Protein AF-A0A2A4YSQ8-F1 (afdb_monomer)

Radius of gyration: 40.88 Å; Cα contacts (8 Å, |Δi|>4): 1588; chains: 1; bounding box: 95×103×122 Å

Secondary structure (DSSP, 8-state):
-----PPPPHHHHHHHHHHHHHHHHHHGGG-----SSPPTTSHHHHHHHHHHHIIIIIIITTT-HHHHHHHEEEEEEEEETTTEEE-SHHHHHHHIIIIITTTSS-SS-EEEPTT--EEEEEEETTEEEEEEEEEEEEETTEEEEEEEEEEEETTEEEEEEEEEEEEEE-------TTHHHHHHHHHHTTTT-PPPHHHHGGG-EE-SS-EEEEETTEEEEEETTEEEEEEEEETTEEEETT-TT-EEEEEE-GGG-EEEEEEE-TTSGGGTTS--S----------------PPPPGGG-PPP---SS-EEEEEEE-SSS-EEEEEE-TTS-EEEEEEE-TT-EEEEEE-TT-EEEEESSTTTPPEEEEEE--SS-EEEEE-SS--PPPTTS-PPPHHHHHHHHHHHHHHHHHH-S-HHHHHHHHHHHHHHHHTTGGGG--SHHHHHHHHHHHHHHHH--SS-EEEPPPTT-S---S---TTTT-GGGSPPSEEEEEE-GGGEEEEEE--B--SHHHHHHHHHHHHHTTT-SEEEEE-TT---B-HHHHHHHHTTTS-TT-EEEEEEEGGGTEEEEEEPPPPSS---SSS-EEEEE-TT--THHHHHHHHHHHTTS-SEEEES------S-EEEEE-GGG-EEEEE-EEEE-TTTSS--TTT-PPPSEE--TTTHHHHHHHHHHHHHHHHHHHHHHHHHHHHHHHHHSPPPHHHHHHHHHHHHHHHHTTSS-HHHHHHHHHHHHHTT-HHHHHHHHHHHHHHSTT-HHHHHHHHHHHHHTT-HHHHHHHHHHHHHH-TT-HHHHHHHHHHHHTTS-PPPHHHHHHH-EEEEESS-SS-TT-EEEEEEETTEEEEEETTEEEEEEE-STTEEE-TTT--EEEE-TT-TTEEEEESSSEEEEEE--

Mean predicted aligned error: 22.06 Å

Structure (mmCIF, N/CA/C/O backbone):
data_AF-A0A2A4YSQ8-F1
#
_entry.id   AF-A0A2A4YSQ8-F1
#
loop_
_atom_site.group_PDB
_atom_site.id
_atom_site.type_symbol
_atom_site.label_atom_id
_atom_site.label_alt_id
_atom_site.label_comp_id
_atom_site.label_asym_id
_atom_site.label_entity_id
_atom_site.label_seq_id
_atom_site.pdbx_PDB_ins_code
_atom_site.Cartn_x
_atom_site.Cartn_y
_atom_site.Cartn_z
_atom_site.occupancy
_atom_site.B_iso_or_equiv
_atom_site.auth_seq_id
_atom_site.auth_comp_id
_atom_site.auth_asym_id
_atom_site.auth_atom_id
_atom_site.pdbx_PDB_model_num
ATOM 1 N N . MET A 1 1 ? 41.879 48.947 -7.214 1.00 33.28 1 MET A N 1
ATOM 2 C CA . MET A 1 1 ? 41.482 50.247 -6.621 1.00 33.28 1 MET A CA 1
ATOM 3 C C . MET A 1 1 ? 40.035 50.161 -6.144 1.00 33.28 1 MET A C 1
ATOM 5 O O . MET A 1 1 ? 39.250 49.527 -6.824 1.00 33.28 1 MET A O 1
ATOM 9 N N . ASN A 1 2 ? 39.717 50.834 -5.033 1.00 31.27 2 ASN A N 1
ATOM 10 C CA . ASN A 1 2 ? 38.400 51.354 -4.618 1.00 31.27 2 ASN A CA 1
ATOM 11 C C . ASN A 1 2 ? 37.129 50.464 -4.524 1.00 31.27 2 ASN A C 1
ATOM 13 O O . ASN A 1 2 ? 36.414 50.276 -5.499 1.00 31.27 2 ASN A O 1
ATOM 17 N N . LYS A 1 3 ? 36.724 50.294 -3.250 1.00 32.22 3 LYS A N 1
ATOM 18 C CA . LYS A 1 3 ? 35.410 50.653 -2.652 1.00 32.22 3 LYS A CA 1
ATOM 19 C C . LYS A 1 3 ? 34.278 49.596 -2.543 1.00 32.22 3 LYS A C 1
ATOM 21 O O . LYS A 1 3 ? 34.316 48.586 -3.233 1.00 32.22 3 LYS A O 1
ATOM 26 N N . PRO A 1 4 ? 33.352 49.775 -1.561 1.00 54.16 4 PRO A N 1
ATOM 27 C CA . PRO A 1 4 ? 32.706 48.663 -0.852 1.00 54.16 4 PRO A CA 1
ATOM 28 C C . PRO A 1 4 ? 31.188 48.552 -1.093 1.00 54.16 4 PRO A C 1
ATOM 30 O O . PRO A 1 4 ? 30.571 49.452 -1.659 1.00 54.16 4 PRO A O 1
ATOM 33 N N . ILE A 1 5 ? 30.574 47.491 -0.558 1.00 37.41 5 ILE A N 1
ATOM 34 C CA . ILE A 1 5 ? 29.113 47.310 -0.499 1.00 37.41 5 ILE A CA 1
ATOM 35 C C . ILE A 1 5 ? 28.632 47.406 0.959 1.00 37.41 5 ILE A C 1
ATOM 37 O O . ILE A 1 5 ? 29.321 46.979 1.884 1.00 37.41 5 ILE A O 1
ATOM 41 N N . LEU A 1 6 ? 27.477 48.049 1.155 1.00 40.41 6 LEU A N 1
ATOM 42 C CA . LEU A 1 6 ? 26.953 48.477 2.454 1.00 40.41 6 LEU A CA 1
ATOM 43 C C . LEU A 1 6 ? 26.347 47.334 3.284 1.00 40.41 6 LEU A C 1
ATOM 45 O O . LEU A 1 6 ? 25.623 46.491 2.760 1.00 40.41 6 LEU A O 1
ATOM 49 N N . ASN A 1 7 ? 26.493 47.434 4.610 1.00 44.62 7 ASN A N 1
ATOM 50 C CA . ASN A 1 7 ? 25.557 46.819 5.554 1.00 44.62 7 ASN A CA 1
ATOM 51 C C . ASN A 1 7 ? 24.165 47.454 5.395 1.00 44.62 7 ASN A C 1
ATOM 53 O O . ASN A 1 7 ? 24.024 48.673 5.513 1.00 44.62 7 ASN A O 1
ATOM 57 N N . MET A 1 8 ? 23.133 46.633 5.184 1.00 40.72 8 MET A N 1
ATOM 58 C CA . MET A 1 8 ? 21.732 47.059 5.255 1.00 40.72 8 MET A CA 1
ATOM 59 C C . MET A 1 8 ? 21.123 46.756 6.630 1.00 40.72 8 MET A C 1
ATOM 61 O O . MET A 1 8 ? 21.404 45.736 7.250 1.00 40.72 8 MET A O 1
ATOM 65 N N . ASP A 1 9 ? 20.291 47.683 7.100 1.00 55.88 9 ASP A N 1
ATOM 66 C CA . ASP A 1 9 ? 19.796 47.759 8.477 1.00 55.88 9 ASP A CA 1
ATOM 67 C C . ASP A 1 9 ? 18.740 46.683 8.812 1.00 55.88 9 ASP A C 1
ATOM 69 O O . ASP A 1 9 ? 17.641 46.651 8.243 1.00 55.88 9 ASP A O 1
ATOM 73 N N . VAL A 1 10 ? 19.069 45.845 9.803 1.00 55.12 10 VAL A N 1
ATOM 74 C CA . VAL A 1 10 ? 18.266 44.724 10.329 1.00 55.12 10 VAL A CA 1
ATOM 75 C C . VAL A 1 10 ? 16.846 45.152 10.731 1.00 55.12 10 VAL A C 1
ATOM 77 O O . VAL A 1 10 ? 15.900 44.373 10.588 1.00 55.12 10 VAL A O 1
ATOM 80 N N . LYS A 1 11 ? 16.634 46.409 11.156 1.00 47.69 11 LYS A N 1
ATOM 81 C CA . LYS A 1 11 ? 15.292 46.899 11.525 1.00 47.69 11 LYS A CA 1
ATOM 82 C C . LYS A 1 11 ? 14.285 46.881 10.370 1.00 47.69 11 LYS A C 1
ATOM 84 O O . LYS A 1 11 ? 13.090 46.732 10.627 1.00 47.69 11 LYS A O 1
ATOM 89 N N . LYS A 1 12 ? 14.722 46.999 9.109 1.00 49.53 12 LYS A N 1
ATOM 90 C CA . LYS A 1 12 ? 13.799 46.980 7.956 1.00 49.53 12 LYS A CA 1
ATOM 91 C C . LYS A 1 12 ? 13.304 45.576 7.599 1.00 49.53 12 LYS A C 1
ATOM 93 O O . LYS A 1 12 ? 12.166 45.453 7.150 1.00 49.53 12 LYS A O 1
ATOM 98 N N . GLN A 1 13 ? 14.097 44.529 7.840 1.00 54.31 13 GLN A N 1
ATOM 99 C CA . GLN A 1 13 ? 13.679 43.147 7.569 1.00 54.31 13 GLN A CA 1
ATOM 100 C C . GLN A 1 13 ? 12.544 42.703 8.504 1.00 54.31 13 GLN A C 1
ATOM 102 O O . GLN A 1 13 ? 11.539 42.176 8.031 1.00 54.31 13 GLN A O 1
ATOM 107 N N . ASN A 1 14 ? 12.631 43.016 9.801 1.00 54.16 14 ASN A N 1
ATOM 108 C CA . ASN A 1 14 ? 11.612 42.613 10.779 1.00 54.16 14 ASN A CA 1
ATOM 109 C C . ASN A 1 14 ? 10.232 43.248 10.519 1.00 54.16 14 ASN A C 1
ATOM 111 O O . ASN A 1 14 ? 9.209 42.585 10.681 1.00 54.16 14 ASN A O 1
ATOM 115 N N . ILE A 1 15 ? 10.185 44.504 10.057 1.00 62.06 15 ILE A N 1
ATOM 116 C CA . ILE A 1 15 ? 8.924 45.192 9.718 1.00 62.06 15 ILE A CA 1
ATOM 117 C C . ILE A 1 15 ? 8.295 44.608 8.441 1.00 62.06 15 ILE A C 1
ATOM 119 O O . ILE A 1 15 ? 7.071 44.491 8.353 1.00 62.06 15 ILE A O 1
ATOM 123 N N . LEU A 1 16 ? 9.114 44.211 7.461 1.00 54.31 16 LEU A N 1
ATOM 124 C CA . LEU A 1 16 ? 8.632 43.567 6.237 1.00 54.31 16 LEU A CA 1
ATOM 125 C C . LEU A 1 16 ? 8.111 42.147 6.521 1.00 54.31 16 LEU A C 1
ATOM 127 O O . LEU A 1 16 ? 7.054 41.770 6.019 1.00 54.31 16 LEU A O 1
ATOM 131 N N . MET A 1 17 ? 8.801 41.401 7.389 1.00 58.94 17 MET A N 1
ATOM 132 C CA . MET A 1 17 ? 8.419 40.047 7.799 1.00 58.94 17 MET A CA 1
ATOM 133 C C . MET A 1 17 ? 7.092 40.029 8.574 1.00 58.94 17 MET A C 1
ATOM 135 O O . MET A 1 17 ? 6.208 39.242 8.243 1.00 58.94 17 MET A O 1
ATOM 139 N N . PHE A 1 18 ? 6.884 40.956 9.519 1.00 61.16 18 PHE A N 1
ATOM 140 C CA . PHE A 1 18 ? 5.598 41.091 10.222 1.00 61.16 18 PHE A CA 1
ATOM 141 C C . PHE A 1 18 ? 4.428 41.429 9.282 1.00 61.16 18 PHE A C 1
ATOM 143 O O . PHE A 1 18 ? 3.322 40.922 9.468 1.00 61.16 18 PHE A O 1
ATOM 150 N N . ARG A 1 19 ? 4.659 42.248 8.245 1.00 59.38 19 ARG A N 1
ATOM 151 C CA . ARG A 1 19 ? 3.627 42.570 7.243 1.00 59.38 19 ARG A CA 1
ATOM 152 C C . ARG A 1 19 ? 3.310 41.392 6.317 1.00 59.38 19 ARG A C 1
ATOM 154 O O . ARG A 1 19 ? 2.140 41.205 5.995 1.00 59.38 19 ARG A O 1
ATOM 161 N N . LEU A 1 20 ? 4.300 40.576 5.939 1.00 52.12 20 LEU A N 1
ATOM 162 C CA . LEU A 1 20 ? 4.050 39.337 5.188 1.00 52.12 20 LEU A CA 1
ATOM 163 C C . LEU A 1 20 ? 3.249 38.319 6.009 1.00 52.12 20 LEU A C 1
ATOM 165 O O . LEU A 1 20 ? 2.306 37.732 5.487 1.00 52.12 20 LEU A O 1
ATOM 169 N N . ILE A 1 21 ? 3.587 38.137 7.290 1.00 64.56 21 ILE A N 1
ATOM 170 C CA . ILE A 1 21 ? 2.877 37.207 8.181 1.00 64.56 21 ILE A CA 1
ATOM 171 C C . ILE A 1 21 ? 1.418 37.650 8.366 1.00 64.56 21 ILE A C 1
ATOM 173 O O . ILE A 1 21 ? 0.514 36.826 8.249 1.00 64.56 21 ILE A O 1
ATOM 177 N N . ALA A 1 22 ? 1.161 38.949 8.553 1.00 58.97 22 ALA A N 1
ATOM 178 C CA . ALA A 1 22 ? -0.204 39.472 8.638 1.00 58.97 22 ALA A CA 1
ATOM 179 C C . ALA A 1 22 ? -1.020 39.257 7.342 1.00 58.97 22 ALA A C 1
ATOM 181 O O . ALA A 1 22 ? -2.203 38.915 7.419 1.00 58.97 22 ALA A O 1
ATOM 182 N N . LEU A 1 23 ? -0.407 39.400 6.155 1.00 49.34 23 LEU A N 1
ATOM 183 C CA . LEU A 1 23 ? -1.066 39.089 4.875 1.00 49.34 23 LEU A CA 1
ATOM 184 C C . LEU A 1 23 ? -1.318 37.583 4.674 1.00 49.34 23 LEU A C 1
ATOM 186 O O . LEU A 1 23 ? -2.357 37.199 4.145 1.00 49.34 23 LEU A O 1
ATOM 190 N N . LEU A 1 24 ? -0.398 36.718 5.106 1.00 52.53 24 LEU A N 1
ATOM 191 C CA . LEU A 1 24 ? -0.566 35.264 5.015 1.00 52.53 24 LEU A CA 1
ATOM 192 C C . LEU A 1 24 ? -1.679 34.751 5.941 1.00 52.53 24 LEU A C 1
ATOM 194 O O . LEU A 1 24 ? -2.505 33.951 5.507 1.00 52.53 24 LEU A O 1
ATOM 198 N N . VAL A 1 25 ? -1.757 35.259 7.176 1.00 52.84 25 VAL A N 1
ATOM 199 C CA . VAL A 1 25 ? -2.816 34.900 8.139 1.00 52.84 25 VAL A CA 1
ATOM 200 C C . VAL A 1 25 ? -4.197 35.370 7.665 1.00 52.84 25 VAL A C 1
ATOM 202 O O . VAL A 1 25 ? -5.182 34.663 7.855 1.00 52.84 25 VAL A O 1
ATOM 205 N N . THR A 1 26 ? -4.284 36.524 6.996 1.00 48.56 26 THR A N 1
ATOM 206 C CA . THR A 1 26 ? -5.555 37.018 6.429 1.00 48.56 26 THR A CA 1
ATOM 207 C C . THR A 1 26 ? -5.965 36.305 5.138 1.00 48.56 26 THR A C 1
ATOM 209 O O . THR A 1 26 ? -7.158 36.127 4.908 1.00 48.56 26 THR A O 1
ATOM 212 N N . SER A 1 27 ? -5.010 35.822 4.338 1.00 44.59 27 SER A N 1
ATOM 213 C CA . SER A 1 27 ? -5.285 35.011 3.140 1.00 44.59 27 SER A CA 1
ATOM 214 C C . SER A 1 27 ? -5.756 33.581 3.469 1.00 44.59 27 SER A C 1
ATOM 216 O O . SER A 1 27 ? -6.581 33.019 2.752 1.00 44.59 27 SER A O 1
ATOM 218 N N . PHE A 1 28 ? -5.301 32.997 4.585 1.00 44.38 28 PHE A N 1
ATOM 219 C CA . PHE A 1 28 ? -5.704 31.643 5.004 1.00 44.38 28 PHE A CA 1
ATOM 220 C C . PHE A 1 28 ? -7.124 31.547 5.594 1.00 44.38 28 PHE A C 1
ATOM 222 O O . PHE A 1 28 ? -7.646 30.448 5.761 1.00 44.38 28 PHE A O 1
ATOM 229 N N . LEU A 1 29 ? -7.773 32.678 5.892 1.00 41.84 29 LEU A N 1
ATOM 230 C CA . LEU A 1 29 ? -9.097 32.725 6.531 1.00 41.84 29 LEU A CA 1
ATOM 231 C C . LEU A 1 29 ? -10.288 32.598 5.559 1.00 41.84 29 LEU A C 1
ATOM 233 O O . LEU A 1 29 ? -11.431 32.621 6.011 1.00 41.84 29 LEU A O 1
ATOM 237 N N . PHE A 1 30 ? -10.051 32.449 4.248 1.00 43.25 30 PHE A N 1
ATOM 238 C CA . PHE A 1 30 ? -11.112 32.455 3.224 1.00 43.25 30 PHE A CA 1
ATOM 239 C C . PHE A 1 30 ? -11.124 31.266 2.244 1.00 43.25 30 PHE A C 1
ATOM 241 O O . PHE A 1 30 ? -11.814 31.320 1.229 1.00 43.25 30 PHE A O 1
ATOM 248 N N . THR A 1 31 ? -10.464 30.144 2.553 1.00 40.66 31 THR A N 1
ATOM 249 C CA . THR A 1 31 ? -10.765 28.861 1.879 1.00 40.66 31 THR A CA 1
ATOM 250 C C . THR A 1 31 ? -11.780 28.058 2.684 1.00 40.66 31 THR A C 1
ATOM 252 O O . THR A 1 31 ? -11.451 27.062 3.330 1.00 40.66 31 THR A O 1
ATOM 255 N N . SER A 1 32 ? -13.036 28.498 2.642 1.00 37.84 32 SER A N 1
ATOM 256 C CA . SER A 1 32 ? -14.177 27.714 3.108 1.00 37.84 32 SER A CA 1
ATOM 257 C C . SER A 1 32 ? -14.382 26.498 2.201 1.00 37.84 32 SER A C 1
ATOM 259 O O . SER A 1 32 ? -15.075 26.554 1.183 1.00 37.84 32 SER A O 1
ATOM 261 N N . ILE A 1 33 ? -13.781 25.372 2.596 1.00 42.16 33 ILE A N 1
ATOM 262 C CA . ILE A 1 33 ? -14.114 24.050 2.061 1.00 42.16 33 ILE A CA 1
ATOM 263 C C . ILE A 1 33 ? -15.620 23.865 2.252 1.00 42.16 33 ILE A C 1
ATOM 265 O O . ILE A 1 33 ? -16.108 23.747 3.376 1.00 42.16 33 ILE A O 1
ATOM 269 N N . SER A 1 34 ? -16.364 23.877 1.147 1.00 39.22 34 SER A N 1
ATOM 270 C CA . SER A 1 34 ? -17.803 23.632 1.166 1.00 39.22 34 SER A CA 1
ATOM 271 C C . SER A 1 34 ? -18.035 22.138 1.353 1.00 39.22 34 SER A C 1
ATOM 273 O O . SER A 1 34 ? -18.163 21.391 0.386 1.00 39.22 34 SER A O 1
ATOM 275 N N . ILE A 1 35 ? -18.050 21.698 2.612 1.00 48.53 35 ILE A N 1
ATOM 276 C CA . ILE A 1 35 ? -18.504 20.356 2.970 1.00 48.53 35 ILE A CA 1
ATOM 277 C C . ILE A 1 35 ? -19.996 20.300 2.621 1.00 48.53 35 ILE A C 1
ATOM 279 O O . ILE A 1 35 ? -20.816 20.954 3.262 1.00 48.53 35 ILE A O 1
ATOM 283 N N . ALA A 1 36 ? -20.341 19.571 1.558 1.00 62.28 36 ALA A N 1
ATOM 284 C CA . ALA A 1 36 ? -21.724 19.464 1.087 1.00 62.28 36 ALA A CA 1
ATOM 285 C C . ALA A 1 36 ? -22.624 18.716 2.089 1.00 62.28 36 ALA A C 1
ATOM 287 O O . ALA A 1 36 ? -23.829 18.945 2.134 1.00 62.28 36 ALA A O 1
ATOM 288 N N . GLN A 1 37 ? -22.032 17.837 2.898 1.00 82.62 37 GLN A N 1
ATOM 289 C CA . GLN A 1 37 ? -22.672 17.189 4.037 1.00 82.62 37 GLN A CA 1
ATOM 290 C C . GLN A 1 37 ? -22.704 18.153 5.227 1.00 82.62 37 GLN A C 1
ATOM 292 O O . GLN A 1 37 ? -21.670 18.694 5.623 1.00 82.62 37 GLN A O 1
ATOM 297 N N . VAL A 1 38 ? -23.868 18.347 5.848 1.00 85.69 38 VAL A N 1
ATOM 298 C CA . VAL A 1 38 ? -23.922 19.092 7.115 1.00 85.69 38 VAL A CA 1
ATOM 299 C C . VAL A 1 38 ? -23.368 18.247 8.264 1.00 85.69 38 VAL A C 1
ATOM 301 O O . VAL A 1 38 ? -23.573 17.035 8.313 1.00 85.69 38 VAL A O 1
ATOM 304 N N . ALA A 1 39 ? -22.698 18.890 9.224 1.00 79.75 39 ALA A N 1
ATOM 305 C CA . ALA A 1 39 ? -22.186 18.215 10.417 1.00 79.75 39 ALA A CA 1
ATOM 306 C C . ALA A 1 39 ? -23.294 17.430 11.148 1.00 79.75 39 ALA A C 1
ATOM 308 O O . ALA A 1 39 ? -24.434 17.901 11.236 1.00 79.75 39 ALA A O 1
ATOM 309 N N . LYS A 1 40 ? -22.951 16.274 11.737 1.00 84.00 40 LYS A N 1
ATOM 310 C CA . LYS A 1 40 ? -23.894 15.418 12.489 1.00 84.00 40 LYS A CA 1
ATOM 311 C C . LYS A 1 40 ? -24.553 16.137 13.684 1.00 84.00 40 LYS A C 1
ATOM 313 O O . LYS A 1 40 ? -25.670 15.816 14.068 1.00 84.00 40 LYS A O 1
ATOM 318 N N . THR A 1 41 ? -23.908 17.171 14.224 1.00 77.00 41 THR A N 1
ATOM 319 C CA . THR A 1 41 ? -24.437 18.051 15.286 1.00 77.00 41 THR A CA 1
ATOM 320 C C . THR A 1 41 ? -25.293 19.217 14.772 1.00 77.00 41 THR A C 1
ATOM 322 O O . THR A 1 41 ? -25.831 19.988 15.564 1.00 77.00 41 THR A O 1
ATOM 325 N N . SER A 1 42 ? -25.419 19.398 13.454 1.00 81.50 42 SER A N 1
ATOM 326 C CA . SER A 1 42 ? -26.161 20.522 12.881 1.00 8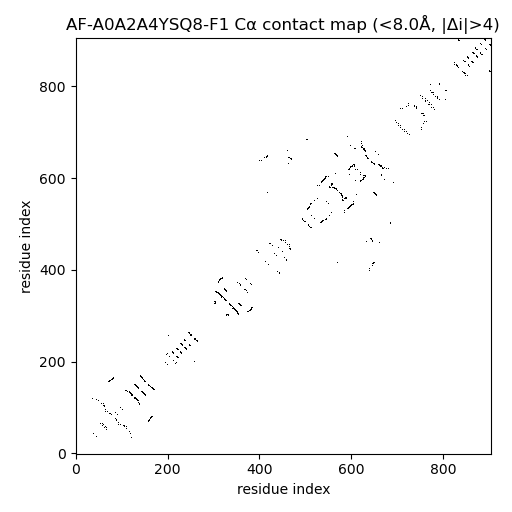1.50 42 SER A CA 1
ATOM 327 C C . SER A 1 42 ? -27.667 20.398 13.122 1.00 81.50 42 SER A C 1
ATOM 329 O O . SER A 1 42 ? -28.239 19.306 13.090 1.00 81.50 42 SER A O 1
ATOM 331 N N . LYS A 1 43 ? -28.343 21.545 13.268 1.00 83.88 43 LYS A N 1
ATOM 332 C CA . LYS A 1 43 ? -29.804 21.597 13.428 1.00 83.88 43 LYS A CA 1
ATOM 333 C C . LYS A 1 43 ? -30.537 20.841 12.314 1.00 83.88 43 LYS A C 1
ATOM 335 O O . LYS A 1 43 ? -31.516 20.163 12.604 1.00 83.88 43 LYS A O 1
ATOM 340 N N . LEU A 1 44 ? -30.071 20.934 11.064 1.00 85.94 44 LEU A N 1
ATOM 341 C CA . LEU A 1 44 ? -30.691 20.237 9.933 1.00 85.94 44 LEU A CA 1
ATOM 342 C C . LEU A 1 44 ? -30.516 18.716 10.033 1.00 85.94 44 LEU A C 1
ATOM 344 O O . LEU A 1 44 ? -31.500 17.998 9.886 1.00 85.94 44 LEU A O 1
ATOM 348 N N . HIS A 1 45 ? -29.307 18.232 10.340 1.00 90.38 45 HIS A N 1
ATOM 349 C CA . HIS A 1 45 ? -29.058 16.800 10.520 1.00 90.38 45 HIS A CA 1
ATOM 350 C C . HIS A 1 45 ? -29.932 16.217 11.636 1.00 90.38 45 HIS A C 1
ATOM 352 O O . HIS A 1 45 ? -30.637 15.236 11.417 1.00 90.38 45 HIS A O 1
ATOM 358 N N . LEU A 1 46 ? -29.951 16.863 12.806 1.00 82.00 46 LEU A N 1
ATOM 359 C CA . LEU A 1 46 ? -30.767 16.432 13.944 1.00 82.00 46 LEU A CA 1
ATOM 360 C C . LEU A 1 46 ? -32.274 16.495 13.637 1.00 82.00 46 LEU A C 1
ATOM 362 O O . LEU A 1 46 ? -33.015 15.602 14.038 1.00 82.00 46 LEU A O 1
ATOM 366 N N . THR A 1 47 ? -32.726 17.500 12.874 1.00 88.06 47 THR A N 1
ATOM 367 C CA . THR A 1 47 ? -34.131 17.608 12.437 1.00 88.06 47 THR A CA 1
ATOM 368 C C . THR A 1 47 ? -34.520 16.451 11.519 1.00 88.06 47 THR A C 1
ATOM 370 O O . THR A 1 47 ? -35.563 15.841 11.735 1.00 88.06 47 THR A O 1
ATOM 373 N N . LEU A 1 48 ? -33.699 16.119 10.515 1.00 90.12 48 LEU A N 1
ATOM 374 C CA . LEU A 1 48 ? -34.020 15.026 9.592 1.00 90.12 48 LEU A CA 1
ATOM 375 C C . LEU A 1 48 ? -33.824 13.643 10.220 1.00 90.12 48 LEU A C 1
ATOM 377 O O . LEU A 1 48 ? -34.601 12.748 9.912 1.00 90.12 48 LEU A O 1
ATOM 381 N N . LYS A 1 49 ? -32.879 13.474 11.157 1.00 88.31 49 LYS A N 1
ATOM 382 C CA . LYS A 1 49 ? -32.790 12.260 11.987 1.00 88.31 49 LYS A CA 1
ATOM 383 C C . LYS A 1 49 ? -34.082 12.057 12.785 1.00 88.31 49 LYS A C 1
ATOM 385 O O . LYS A 1 49 ? -34.652 10.978 12.745 1.00 88.31 49 LYS A O 1
ATOM 390 N N . ALA A 1 50 ? -34.592 13.104 13.438 1.00 84.06 50 ALA A N 1
ATOM 391 C CA . ALA A 1 50 ? -35.858 13.031 14.169 1.00 84.06 50 ALA A CA 1
ATOM 392 C C . ALA A 1 50 ? -37.077 12.804 13.251 1.00 84.06 50 ALA A C 1
ATOM 394 O O . ALA A 1 50 ? -38.029 12.144 13.657 1.00 84.06 50 ALA A O 1
ATOM 395 N N . LYS A 1 51 ? -37.064 13.330 12.018 1.00 87.81 51 LYS A N 1
ATOM 396 C CA . LYS A 1 51 ? -38.131 13.111 11.026 1.00 87.81 51 LYS A CA 1
ATOM 397 C C . LYS A 1 51 ? -38.124 11.701 10.438 1.00 87.81 51 LYS A C 1
ATOM 399 O O . LYS A 1 51 ? -39.198 11.143 10.260 1.00 87.81 51 LYS A O 1
ATOM 404 N N . ASP A 1 52 ? -36.947 11.132 10.204 1.00 90.12 52 ASP A N 1
ATOM 405 C CA . ASP A 1 52 ? -36.760 9.719 9.867 1.00 90.12 52 ASP A CA 1
ATOM 406 C C . ASP A 1 52 ? -37.288 8.823 10.997 1.00 90.12 52 ASP A C 1
ATOM 408 O O . ASP A 1 52 ? -38.193 8.026 10.764 1.00 90.12 52 ASP A O 1
ATOM 412 N N . SER A 1 53 ? -36.841 9.037 12.241 1.00 88.12 53 SER A N 1
ATOM 413 C CA . SER A 1 53 ? -37.359 8.288 13.393 1.00 88.12 53 SER A CA 1
ATOM 414 C C . SER A 1 53 ? -38.877 8.425 13.543 1.00 88.12 53 SER A C 1
ATOM 416 O O . SER A 1 53 ? -39.542 7.435 13.802 1.00 88.12 53 SER A O 1
ATOM 418 N N . LEU A 1 54 ? -39.460 9.609 13.330 1.00 86.00 54 LEU A N 1
ATOM 419 C CA . LEU A 1 54 ? -40.915 9.782 13.393 1.00 86.00 54 LEU A CA 1
ATOM 420 C C . LEU A 1 54 ? -41.644 9.030 12.262 1.00 86.00 54 LEU A C 1
ATOM 422 O O . LEU A 1 54 ? -42.653 8.379 12.516 1.00 86.00 54 LEU A O 1
ATOM 426 N N . PHE A 1 55 ? -41.131 9.090 11.030 1.00 88.19 55 PHE A N 1
ATOM 427 C CA . PHE A 1 55 ? -41.714 8.389 9.883 1.00 88.19 55 PHE A CA 1
ATOM 428 C C . PHE A 1 55 ? -41.668 6.869 10.060 1.00 88.19 55 PHE A C 1
ATOM 430 O O . PHE A 1 55 ? -42.641 6.182 9.754 1.00 88.19 55 PHE A O 1
ATOM 437 N N . PHE A 1 56 ? -40.553 6.342 10.569 1.00 86.38 56 PHE A N 1
ATOM 438 C CA . PHE A 1 56 ? -40.321 4.905 10.610 1.00 86.38 56 PHE A CA 1
ATOM 439 C C . PHE A 1 56 ? -40.631 4.239 11.958 1.00 86.38 56 PHE A C 1
ATOM 441 O O . PHE A 1 56 ? -41.203 3.157 11.951 1.00 86.38 56 PHE A O 1
ATOM 448 N N . GLU A 1 57 ? -40.323 4.844 13.108 1.00 83.44 57 GLU A N 1
ATOM 449 C CA . GLU A 1 57 ? -40.617 4.233 14.418 1.00 83.44 57 GLU A CA 1
ATOM 450 C C . GLU A 1 57 ? -42.080 4.405 14.837 1.00 83.44 57 GLU A C 1
ATOM 452 O O . GLU A 1 57 ? -42.661 3.492 15.417 1.00 83.44 57 GLU A O 1
ATOM 457 N N . GLU A 1 58 ? -42.690 5.559 14.550 1.00 84.69 58 GLU A N 1
ATOM 458 C CA . GLU A 1 58 ? -44.102 5.803 14.871 1.00 84.69 58 GLU A CA 1
ATOM 459 C C . GLU A 1 58 ? -45.003 5.459 13.676 1.00 84.69 58 GLU A C 1
ATOM 461 O O . GLU A 1 58 ? -45.935 4.674 13.820 1.00 84.69 58 GLU A O 1
ATOM 466 N N . GLY A 1 59 ? -44.684 5.959 12.477 1.00 86.12 59 GLY A N 1
ATOM 467 C CA . GLY A 1 59 ? -45.442 5.637 11.264 1.00 86.12 59 GLY A CA 1
ATOM 468 C C . GLY A 1 59 ? -45.319 4.166 10.844 1.00 86.12 59 GLY A C 1
ATOM 469 O O . GLY A 1 59 ? -46.260 3.392 10.983 1.00 86.12 59 GLY A O 1
ATOM 470 N N . PHE A 1 60 ? -44.161 3.765 10.313 1.00 85.56 60 PHE A N 1
ATOM 471 C CA . PHE A 1 60 ? -43.973 2.453 9.671 1.00 85.56 60 PHE A CA 1
ATOM 472 C C . PHE A 1 60 ? -43.998 1.256 10.641 1.00 85.56 60 PHE A C 1
ATOM 474 O O . PHE A 1 60 ? -44.641 0.252 10.343 1.00 85.56 60 PHE A O 1
ATOM 481 N N . ASN A 1 61 ? -43.317 1.335 11.790 1.00 84.81 61 ASN A N 1
ATOM 482 C CA . ASN A 1 61 ? -43.195 0.223 12.743 1.00 84.81 61 ASN A CA 1
ATOM 483 C C . ASN A 1 61 ? -44.477 0.025 13.575 1.00 84.81 61 ASN A C 1
ATOM 485 O O . ASN A 1 61 ? -44.894 -1.111 13.797 1.00 84.81 61 ASN A O 1
ATOM 489 N N . LYS A 1 62 ? -45.119 1.112 14.032 1.00 85.31 62 LYS A N 1
ATOM 490 C CA . LYS A 1 62 ? -46.355 1.056 14.844 1.00 85.31 62 LYS A CA 1
ATOM 491 C C . LYS A 1 62 ? -47.644 1.247 14.038 1.00 85.31 62 LYS A C 1
ATOM 493 O O . LYS A 1 62 ? -48.718 1.220 14.630 1.00 85.31 62 LYS A O 1
ATOM 498 N N . CYS A 1 63 ? -47.550 1.400 12.717 1.00 86.31 63 CYS A N 1
ATOM 499 C CA . CYS A 1 63 ? -48.688 1.588 11.814 1.00 86.31 63 CYS A CA 1
ATOM 500 C C . CYS A 1 63 ? -49.538 2.846 12.080 1.00 86.31 63 CYS A C 1
ATOM 502 O O . CYS A 1 63 ? -50.743 2.846 11.819 1.00 86.31 63 CYS A O 1
ATOM 504 N N . ASP A 1 64 ? -48.925 3.940 12.548 1.00 89.88 64 ASP A N 1
ATOM 505 C CA . ASP A 1 64 ? -49.591 5.245 12.628 1.00 89.88 64 ASP A CA 1
ATOM 506 C C . ASP A 1 64 ? -49.683 5.883 11.226 1.00 89.88 64 ASP A C 1
ATOM 508 O O . ASP A 1 64 ? -48.784 6.587 10.752 1.00 89.88 64 ASP A O 1
ATOM 512 N N . LEU A 1 65 ? -50.786 5.589 10.531 1.00 89.62 65 LEU A N 1
ATOM 513 C CA . LEU A 1 65 ? -51.031 6.069 9.170 1.00 89.62 65 LEU A CA 1
ATOM 514 C C . LEU A 1 65 ? -51.185 7.598 9.097 1.00 89.62 65 LEU A C 1
ATOM 516 O O . LEU A 1 65 ? -50.791 8.182 8.088 1.00 89.62 65 LEU A O 1
ATOM 520 N N . ASP A 1 66 ? -51.675 8.254 10.156 1.00 90.62 66 ASP A N 1
ATOM 521 C CA . ASP A 1 66 ? -51.828 9.715 10.206 1.00 90.62 66 ASP A CA 1
ATOM 522 C C . ASP A 1 66 ? -50.448 10.402 10.200 1.00 90.62 66 ASP A C 1
ATOM 524 O O . ASP A 1 66 ? -50.247 11.430 9.542 1.00 90.62 66 ASP A O 1
ATOM 528 N N . ILE A 1 67 ? -49.458 9.814 10.886 1.00 88.25 67 ILE A N 1
ATOM 529 C CA . ILE A 1 67 ? -48.062 10.269 10.849 1.00 88.25 67 ILE A CA 1
ATOM 530 C C . ILE A 1 67 ? -47.458 10.095 9.448 1.00 88.25 67 ILE A C 1
ATOM 532 O O . ILE A 1 67 ? -46.805 11.023 8.957 1.00 88.25 67 ILE A O 1
ATOM 536 N N . ILE A 1 68 ? -47.688 8.959 8.779 1.00 90.75 68 ILE A N 1
ATOM 537 C CA . ILE A 1 68 ? -47.193 8.721 7.409 1.00 90.75 68 ILE A CA 1
ATOM 538 C C . ILE A 1 68 ? -47.840 9.708 6.421 1.00 90.75 68 ILE A C 1
ATOM 540 O O . ILE A 1 68 ? -47.136 10.356 5.639 1.00 90.75 68 ILE A O 1
ATOM 544 N N . GLU A 1 69 ? -49.161 9.889 6.478 1.00 92.19 69 GLU A N 1
ATOM 545 C CA . GLU A 1 69 ? -49.891 10.800 5.588 1.00 92.19 69 GLU A CA 1
ATOM 546 C C . GLU A 1 69 ? -49.467 12.261 5.792 1.00 92.19 69 GLU A C 1
ATOM 548 O O . GLU A 1 69 ? -49.303 13.011 4.823 1.00 92.19 69 GLU A O 1
ATOM 553 N N . LYS A 1 70 ? -49.230 12.676 7.044 1.00 92.12 70 LYS A N 1
ATOM 554 C CA . LYS A 1 70 ? -48.763 14.032 7.349 1.00 92.12 70 LYS A CA 1
ATOM 555 C C . LYS A 1 70 ? -47.323 14.278 6.891 1.00 92.12 70 LYS A C 1
ATOM 557 O O . LYS A 1 70 ? -46.994 15.395 6.482 1.00 92.12 70 LYS A O 1
ATOM 562 N N . LEU A 1 71 ? -46.452 13.273 6.985 1.00 92.19 71 LEU A N 1
ATOM 563 C CA . LEU A 1 71 ? -45.039 13.402 6.623 1.00 92.19 71 LEU A CA 1
ATOM 564 C C . LEU A 1 71 ? -44.761 13.214 5.126 1.00 92.19 71 LEU A C 1
ATOM 566 O O . LEU A 1 71 ? -43.698 13.637 4.687 1.00 92.19 71 LEU A O 1
ATOM 570 N N . THR A 1 72 ? -45.673 12.644 4.338 1.00 94.38 72 THR A N 1
ATOM 571 C CA . THR A 1 72 ? -45.534 12.521 2.873 1.00 94.38 72 THR A CA 1
ATOM 572 C C . THR A 1 72 ? -45.984 13.790 2.127 1.00 94.38 72 THR A C 1
ATOM 574 O O . THR A 1 72 ? -47.001 14.414 2.459 1.00 94.38 72 THR A O 1
ATOM 577 N N . SER A 1 73 ? -45.233 14.185 1.091 1.00 94.75 73 SER A N 1
ATOM 578 C CA . SER A 1 73 ? -45.666 15.197 0.113 1.00 94.75 73 SER A CA 1
ATOM 579 C C . SER A 1 73 ? -46.843 14.681 -0.718 1.00 94.75 73 SER A C 1
ATOM 581 O O . SER A 1 73 ? -47.060 13.477 -0.825 1.00 94.75 73 SER A O 1
ATOM 583 N N . GLU A 1 74 ? -47.611 15.583 -1.328 1.00 91.06 74 GLU A N 1
ATOM 584 C CA . GLU A 1 74 ? -48.716 15.182 -2.219 1.00 91.06 74 GLU A CA 1
ATOM 585 C C . GLU A 1 74 ? -48.222 14.518 -3.515 1.00 91.06 74 GLU A C 1
ATOM 587 O O . GLU A 1 74 ? -48.929 13.713 -4.114 1.00 91.06 74 GLU A O 1
ATOM 592 N N . ASP A 1 75 ? -46.982 14.812 -3.909 1.00 90.88 75 ASP A N 1
ATOM 593 C CA . ASP A 1 75 ? -46.292 14.263 -5.081 1.00 90.88 75 ASP A CA 1
ATOM 594 C C . ASP A 1 75 ? -45.387 13.069 -4.706 1.00 90.88 75 ASP A C 1
ATOM 596 O O . ASP A 1 75 ? -44.352 12.850 -5.323 1.00 90.88 75 ASP A O 1
ATOM 600 N N . PHE A 1 76 ? -45.701 12.340 -3.631 1.00 95.19 76 PHE A N 1
ATOM 601 C CA . PHE A 1 76 ? -44.824 11.291 -3.107 1.00 95.19 76 PHE A CA 1
ATOM 602 C C . PHE A 1 76 ? -44.659 10.097 -4.067 1.00 95.19 76 PHE A C 1
ATOM 604 O O . PHE A 1 76 ? -45.651 9.545 -4.546 1.00 95.19 76 PHE A O 1
ATOM 611 N N . GLU A 1 77 ? -43.412 9.644 -4.251 1.00 93.69 77 GLU A N 1
ATOM 612 C CA . GLU A 1 77 ? -43.079 8.372 -4.915 1.00 93.69 77 GLU A CA 1
ATOM 613 C C . GLU A 1 77 ? -42.119 7.525 -4.054 1.00 93.69 77 GLU A C 1
ATOM 615 O O . GLU A 1 77 ? -41.193 8.042 -3.417 1.00 93.69 77 GLU A O 1
ATOM 620 N N . PHE A 1 78 ? -42.297 6.206 -4.102 1.00 93.25 78 PHE A N 1
ATOM 621 C CA . PHE A 1 78 ? -41.484 5.195 -3.429 1.00 93.25 78 PHE A CA 1
ATOM 622 C C . PHE A 1 78 ? -40.986 4.148 -4.434 1.00 93.25 78 PHE A C 1
ATOM 624 O O . PHE A 1 78 ? -41.750 3.641 -5.256 1.00 93.25 78 PHE A O 1
ATOM 631 N N . TYR A 1 79 ? -39.699 3.817 -4.356 1.00 90.25 79 TYR A N 1
ATOM 632 C CA . TYR A 1 79 ? -39.020 2.859 -5.223 1.00 90.25 79 TYR A CA 1
ATOM 633 C C . TYR A 1 79 ? -38.281 1.822 -4.379 1.00 90.25 79 TYR A C 1
ATOM 635 O O . TYR A 1 79 ? -37.442 2.181 -3.551 1.00 90.25 79 TYR A O 1
ATOM 643 N N . HIS A 1 80 ? -38.561 0.548 -4.639 1.00 89.25 80 HIS A N 1
ATOM 644 C CA . HIS A 1 80 ? -37.972 -0.605 -3.973 1.00 89.25 80 HIS A CA 1
ATOM 645 C C . HIS A 1 80 ? -37.499 -1.615 -5.023 1.00 89.25 80 HIS A C 1
ATOM 647 O O . HIS A 1 80 ? -38.256 -2.026 -5.900 1.00 89.25 80 HIS A O 1
ATOM 653 N N . ASP A 1 81 ? -36.236 -2.016 -4.933 1.00 82.06 81 ASP A N 1
ATOM 654 C CA . ASP A 1 81 ? -35.607 -3.039 -5.785 1.00 82.06 81 ASP A CA 1
ATOM 655 C C . ASP A 1 81 ? -36.334 -4.403 -5.804 1.00 82.06 81 ASP A C 1
ATOM 657 O O . ASP A 1 81 ? -36.468 -4.995 -6.872 1.00 82.06 81 ASP A O 1
ATOM 661 N N . ILE A 1 82 ? -36.827 -4.878 -4.654 1.00 79.56 82 ILE A N 1
ATOM 662 C CA . ILE A 1 82 ? -37.621 -6.110 -4.514 1.00 79.56 82 ILE A CA 1
ATOM 663 C C . ILE A 1 82 ? -39.125 -5.812 -4.610 1.00 79.56 82 ILE A C 1
ATOM 665 O O . ILE A 1 82 ? -39.844 -6.468 -5.361 1.00 79.56 82 ILE A O 1
ATOM 669 N N . GLY A 1 83 ? -39.614 -4.830 -3.842 1.00 71.44 83 GLY A N 1
ATOM 670 C CA . GLY A 1 83 ? -41.049 -4.561 -3.679 1.00 71.44 83 GLY A CA 1
ATOM 671 C C . GLY A 1 83 ? -41.733 -3.837 -4.848 1.00 71.44 83 GLY A C 1
ATOM 672 O O . GLY A 1 83 ? -42.958 -3.745 -4.868 1.00 71.44 83 GLY A O 1
ATOM 673 N N . GLY A 1 84 ? -40.977 -3.318 -5.819 1.00 80.12 84 GLY A N 1
ATOM 674 C CA . GLY A 1 84 ? -41.511 -2.530 -6.931 1.00 80.12 84 GLY A CA 1
ATOM 675 C C . GLY A 1 84 ? -41.682 -1.040 -6.605 1.00 80.12 84 GLY A C 1
ATOM 676 O O . GLY A 1 84 ? -40.916 -0.463 -5.835 1.00 80.12 84 GLY A O 1
ATOM 677 N N . THR A 1 85 ? -42.646 -0.375 -7.247 1.00 86.88 85 THR A N 1
ATOM 678 C CA . THR A 1 85 ? -42.763 1.096 -7.218 1.00 86.88 85 THR A CA 1
ATOM 679 C C . THR A 1 85 ? -44.169 1.579 -6.902 1.00 86.88 85 THR A C 1
ATOM 681 O O . THR A 1 85 ? -45.115 1.205 -7.596 1.00 86.88 85 THR A O 1
ATOM 684 N N . ASP A 1 86 ? -44.273 2.516 -5.967 1.00 88.19 86 ASP A N 1
ATOM 685 C CA . ASP A 1 86 ? -45.481 3.288 -5.692 1.00 88.19 86 ASP A CA 1
ATOM 686 C C . ASP A 1 86 ? -45.288 4.714 -6.209 1.00 88.19 86 ASP A C 1
ATOM 688 O O . ASP A 1 86 ? -44.579 5.518 -5.610 1.00 88.19 86 ASP A O 1
ATOM 692 N N . THR A 1 87 ? -45.898 5.039 -7.348 1.00 87.75 87 THR A N 1
ATOM 693 C CA . THR A 1 87 ? -45.686 6.326 -8.036 1.00 87.75 87 THR A CA 1
ATOM 694 C C . THR A 1 87 ? -46.653 7.432 -7.603 1.00 87.75 87 THR A C 1
ATOM 696 O O . THR A 1 87 ? -46.711 8.480 -8.242 1.00 87.75 87 THR A O 1
ATOM 699 N N . THR A 1 88 ? -47.443 7.209 -6.547 1.00 90.25 88 THR A N 1
ATOM 700 C CA . THR A 1 88 ? -48.336 8.223 -5.970 1.00 90.25 88 THR A CA 1
ATOM 701 C C . THR A 1 88 ? -48.467 8.050 -4.457 1.00 90.25 88 THR A C 1
ATOM 703 O O . THR A 1 88 ? -48.467 6.925 -3.954 1.00 90.25 88 THR A O 1
ATOM 706 N N . LYS A 1 89 ? -48.727 9.148 -3.732 1.00 92.50 89 LYS A N 1
ATOM 707 C CA . LYS A 1 89 ? -49.120 9.108 -2.311 1.00 92.50 89 LYS A CA 1
ATOM 708 C C . LYS A 1 89 ? -50.301 8.161 -2.061 1.00 92.50 89 LYS A C 1
ATOM 710 O O . LYS A 1 89 ? -50.285 7.396 -1.104 1.00 92.50 89 LYS A O 1
ATOM 715 N N . ALA A 1 90 ? -51.316 8.194 -2.926 1.00 90.62 90 ALA A N 1
ATOM 716 C CA . ALA A 1 90 ? -52.525 7.388 -2.764 1.00 90.62 90 ALA A CA 1
ATOM 717 C C . ALA A 1 90 ? -52.262 5.878 -2.897 1.00 90.62 90 ALA A C 1
ATOM 719 O O . ALA A 1 90 ? -52.802 5.105 -2.107 1.00 90.62 90 ALA A O 1
ATOM 720 N N . SER A 1 91 ? -51.424 5.458 -3.855 1.00 89.25 91 SER A N 1
ATOM 721 C CA . SER A 1 91 ? -51.050 4.047 -3.999 1.00 89.25 91 SER A CA 1
ATOM 722 C C . SER A 1 91 ? -50.181 3.592 -2.826 1.00 89.25 91 SER A C 1
ATOM 724 O O . SER A 1 91 ? -50.524 2.606 -2.188 1.00 89.25 91 SER A O 1
ATOM 726 N N . PHE A 1 92 ? -49.181 4.386 -2.425 1.00 92.56 92 PHE A N 1
ATOM 727 C CA . PHE A 1 92 ? -48.329 4.094 -1.266 1.00 92.56 92 PHE A CA 1
ATOM 728 C C . PHE A 1 92 ? -49.116 3.924 0.043 1.00 92.56 92 PHE A C 1
ATOM 730 O O . PHE A 1 92 ? -48.903 2.964 0.785 1.00 92.56 92 PHE A O 1
ATOM 737 N N . MET A 1 93 ? -50.059 4.830 0.323 1.00 92.56 93 MET A N 1
ATOM 738 C CA . MET A 1 93 ? -50.902 4.737 1.519 1.00 92.56 93 MET A CA 1
ATOM 739 C C . MET A 1 93 ? -51.801 3.492 1.492 1.00 92.56 93 MET A C 1
ATOM 741 O O . MET A 1 93 ? -52.031 2.898 2.545 1.00 92.56 93 MET A O 1
ATOM 745 N N . ALA A 1 94 ? -52.272 3.063 0.314 1.00 88.50 94 ALA A N 1
ATOM 746 C CA . ALA A 1 94 ? -52.986 1.796 0.159 1.00 88.50 94 ALA A CA 1
ATOM 747 C C . ALA A 1 94 ? -52.050 0.588 0.360 1.00 88.50 94 ALA A C 1
ATOM 749 O O . ALA A 1 94 ? -52.373 -0.291 1.153 1.00 88.50 94 ALA A O 1
ATOM 750 N N . SER A 1 95 ? -50.863 0.578 -0.256 1.00 85.94 95 SER A N 1
ATOM 751 C CA . SER A 1 95 ? -49.848 -0.478 -0.110 1.00 85.94 95 SER A CA 1
ATOM 752 C C . SER A 1 95 ? -49.435 -0.710 1.349 1.00 85.94 95 SER A C 1
ATOM 754 O O . SER A 1 95 ? -49.329 -1.855 1.790 1.00 85.94 95 SER A O 1
ATOM 756 N N . ILE A 1 96 ? -49.246 0.359 2.134 1.00 86.31 96 ILE A N 1
ATOM 757 C CA . ILE A 1 96 ? -48.961 0.234 3.571 1.00 86.31 96 ILE A CA 1
ATOM 758 C C . ILE A 1 96 ? -50.191 -0.259 4.335 1.00 86.31 96 ILE A C 1
ATOM 760 O O . ILE A 1 96 ? -50.079 -1.208 5.109 1.00 86.31 96 ILE A O 1
ATOM 764 N N . LYS A 1 97 ? -51.360 0.358 4.135 1.00 86.56 97 LYS A N 1
ATOM 765 C CA . LYS A 1 97 ? -52.574 0.048 4.902 1.00 86.56 97 LYS A CA 1
ATOM 766 C C . LYS A 1 97 ? -53.092 -1.371 4.662 1.00 86.56 97 LYS A C 1
ATOM 768 O O . LYS A 1 97 ? -53.407 -2.073 5.619 1.00 86.56 97 LYS A O 1
ATOM 773 N N . ASP A 1 98 ? -53.198 -1.766 3.399 1.00 82.94 98 ASP A N 1
ATOM 774 C CA . ASP A 1 98 ? -53.811 -3.028 2.982 1.00 82.94 98 ASP A CA 1
ATOM 775 C C . ASP A 1 98 ? -52.780 -4.175 2.910 1.00 82.94 98 ASP A C 1
ATOM 777 O O . ASP A 1 98 ? -53.169 -5.341 2.849 1.00 82.94 98 ASP A O 1
ATOM 781 N N . GLY A 1 99 ? -51.480 -3.844 2.959 1.00 81.12 99 GLY A N 1
ATOM 782 C CA . GLY A 1 99 ? -50.351 -4.770 3.081 1.00 81.12 99 GLY A CA 1
ATOM 783 C C . GLY A 1 99 ? -49.740 -4.777 4.488 1.00 81.12 99 GLY A C 1
ATOM 784 O O . GLY A 1 99 ? -50.244 -5.447 5.387 1.00 81.12 99 GLY A O 1
ATOM 785 N N . LEU A 1 100 ? -48.633 -4.047 4.678 1.00 75.56 100 LEU A N 1
ATOM 786 C CA . LEU A 1 100 ? -47.771 -4.116 5.877 1.00 75.56 100 LEU A CA 1
ATOM 787 C C . LEU A 1 100 ? -48.495 -3.874 7.214 1.00 75.56 100 LEU A C 1
ATOM 789 O O . LEU A 1 100 ? -48.110 -4.441 8.234 1.00 75.56 100 LEU A O 1
ATOM 793 N N . CYS A 1 101 ? -49.535 -3.043 7.213 1.00 81.62 101 CYS A N 1
ATOM 794 C CA . CYS A 1 101 ? -50.289 -2.652 8.402 1.00 81.62 101 CYS A CA 1
ATOM 795 C C . CYS A 1 101 ? -51.678 -3.300 8.509 1.00 81.62 101 CYS A C 1
ATOM 797 O O . CYS A 1 101 ? -52.443 -2.948 9.409 1.00 81.62 101 CYS A O 1
ATOM 799 N N . GLN A 1 102 ? -52.001 -4.280 7.656 1.00 79.06 102 GLN A N 1
ATOM 800 C CA . GLN A 1 102 ? -53.313 -4.940 7.629 1.00 79.06 102 GLN A CA 1
ATOM 801 C C . GLN A 1 102 ? -53.686 -5.604 8.973 1.00 79.06 102 GLN A C 1
ATOM 803 O O . GLN A 1 102 ? -54.858 -5.658 9.345 1.00 79.06 102 GLN A O 1
ATOM 808 N N . SER A 1 103 ? -52.691 -6.085 9.721 1.00 69.88 103 SER A N 1
ATOM 809 C CA . SER A 1 103 ? -52.821 -6.700 11.052 1.00 69.88 103 SER A CA 1
ATOM 810 C C . SER A 1 103 ? -52.858 -5.697 12.218 1.00 69.88 103 SER A C 1
ATOM 812 O O . SER A 1 103 ? -53.013 -6.111 13.366 1.00 69.88 103 SER A O 1
ATOM 814 N N . GLY A 1 104 ? -52.703 -4.393 11.959 1.00 65.00 104 GLY A N 1
ATOM 815 C CA . GLY A 1 104 ? -52.629 -3.336 12.978 1.00 65.00 104 GLY A CA 1
ATOM 816 C C . GLY A 1 104 ? -51.247 -3.135 13.617 1.00 65.00 104 GLY A C 1
ATOM 817 O O . GLY A 1 104 ? -51.064 -2.176 14.360 1.00 65.00 104 GLY A O 1
ATOM 818 N N . THR A 1 105 ? -50.267 -3.991 13.312 1.00 60.56 105 THR A N 1
ATOM 819 C CA . THR A 1 105 ? -48.851 -3.824 13.683 1.00 60.56 105 THR A CA 1
ATOM 820 C C . THR A 1 105 ? -47.966 -4.399 12.585 1.00 60.56 105 THR A C 1
ATOM 822 O O . THR A 1 105 ? -48.172 -5.546 12.186 1.00 60.56 105 THR A O 1
ATOM 825 N N . ASN A 1 106 ? -46.957 -3.651 12.145 1.00 66.69 106 ASN A N 1
ATOM 826 C CA . ASN A 1 106 ? -46.046 -4.102 11.100 1.00 66.69 106 ASN A CA 1
ATOM 827 C C . ASN A 1 106 ? -45.100 -5.186 11.642 1.00 66.69 106 ASN A C 1
ATOM 829 O O . ASN A 1 106 ? -44.376 -4.968 12.614 1.00 66.69 106 ASN A O 1
ATOM 833 N N . THR A 1 107 ? -45.097 -6.360 11.009 1.00 63.06 107 THR A N 1
ATOM 834 C CA . THR A 1 107 ? -44.209 -7.477 11.372 1.00 63.06 107 THR A CA 1
ATOM 835 C C . THR A 1 107 ? -42.789 -7.317 10.835 1.00 63.06 107 THR A C 1
ATOM 837 O O . THR A 1 107 ? -41.942 -8.146 11.140 1.00 63.06 107 THR A O 1
ATOM 840 N N . THR A 1 108 ? -42.509 -6.271 10.055 1.00 66.94 108 THR A N 1
ATOM 841 C CA . THR A 1 108 ? -41.187 -5.946 9.514 1.00 66.94 108 THR A CA 1
ATOM 842 C C . THR A 1 108 ? -40.672 -4.677 10.191 1.00 66.94 108 THR A C 1
ATOM 844 O O . THR A 1 108 ? -40.962 -3.558 9.773 1.00 66.94 108 THR A O 1
ATOM 847 N N . ARG A 1 109 ? -39.911 -4.845 11.276 1.00 74.94 109 ARG A N 1
ATOM 848 C CA . ARG A 1 109 ? -39.364 -3.746 12.075 1.00 74.94 109 ARG A CA 1
ATOM 849 C C . ARG A 1 109 ? -38.153 -3.145 11.375 1.00 74.94 109 ARG A C 1
ATOM 851 O O . ARG A 1 109 ? -37.141 -3.825 11.231 1.00 74.94 109 ARG A O 1
ATOM 858 N N . ARG A 1 110 ? -38.251 -1.871 10.997 1.00 84.19 110 ARG A N 1
ATOM 859 C CA . ARG A 1 110 ? -37.150 -1.090 10.432 1.00 84.19 110 ARG A CA 1
ATOM 860 C C . ARG A 1 110 ? -36.419 -0.307 11.520 1.00 84.19 110 ARG A C 1
ATOM 862 O O . ARG A 1 110 ? -37.065 0.381 12.300 1.00 84.19 110 ARG A O 1
ATOM 869 N N . GLU A 1 111 ? -35.092 -0.292 11.491 1.00 83.06 111 GLU A N 1
ATOM 870 C CA . GLU A 1 111 ? -34.248 0.595 12.305 1.00 83.06 111 GLU A CA 1
ATOM 871 C C . GLU A 1 111 ? -33.240 1.361 11.435 1.00 83.06 111 GLU A C 1
ATOM 873 O O . GLU A 1 111 ? -32.775 0.859 10.412 1.00 83.06 111 GLU A O 1
ATOM 878 N N . LEU A 1 112 ? -32.865 2.576 11.849 1.00 86.25 112 LEU A N 1
ATOM 879 C CA . LEU A 1 112 ? -31.744 3.306 11.249 1.00 86.25 112 LEU A CA 1
ATOM 880 C C . LEU A 1 112 ? -30.424 2.753 11.799 1.00 86.25 112 LEU A C 1
ATOM 882 O O . LEU A 1 112 ? -30.172 2.885 12.998 1.00 86.25 112 LEU A O 1
ATOM 886 N N . VAL A 1 113 ? -29.547 2.220 10.942 1.00 85.25 113 VAL A N 1
ATOM 887 C CA . VAL A 1 113 ? -28.214 1.772 11.376 1.00 85.25 113 VAL A CA 1
ATOM 888 C C . VAL A 1 113 ? -27.437 2.973 11.912 1.00 85.25 113 VAL A C 1
ATOM 890 O O . VAL A 1 113 ? -27.306 4.004 11.236 1.00 85.25 113 VAL A O 1
ATOM 893 N N . GLU A 1 114 ? -26.941 2.865 13.147 1.00 76.56 114 GLU A N 1
ATOM 894 C CA . GLU A 1 114 ? -26.313 3.989 13.832 1.00 76.56 114 GLU A CA 1
ATOM 895 C C . GLU A 1 114 ? -25.106 4.525 13.044 1.00 76.56 114 GLU A C 1
ATOM 897 O O . GLU A 1 114 ? -24.384 3.801 12.367 1.00 76.56 114 GLU A O 1
ATOM 902 N N . ASN A 1 115 ? -24.910 5.844 13.093 1.00 77.88 115 ASN A N 1
ATOM 903 C CA . ASN A 1 115 ? -23.870 6.577 12.368 1.00 77.88 115 ASN A CA 1
ATOM 904 C C . ASN A 1 115 ? -23.897 6.535 10.826 1.00 77.88 115 ASN A C 1
ATOM 906 O O . ASN A 1 115 ? -23.184 7.360 10.245 1.00 77.88 115 ASN A O 1
ATOM 910 N N . SER A 1 116 ? -24.741 5.719 10.182 1.00 88.50 116 SER A N 1
ATOM 911 C CA . SER A 1 116 ? -24.873 5.647 8.712 1.00 88.50 116 SER A CA 1
ATOM 912 C C . SER A 1 116 ? -25.483 6.901 8.063 1.00 88.50 116 SER A C 1
ATOM 914 O O . SER A 1 116 ? -25.339 7.110 6.862 1.00 88.50 116 SER A O 1
ATOM 916 N N . LEU A 1 117 ? -26.169 7.740 8.849 1.00 89.62 117 LEU A N 1
ATOM 917 C CA . LEU A 1 117 ? -26.959 8.856 8.337 1.00 89.62 117 LEU A CA 1
ATOM 918 C C . LEU A 1 117 ? -26.107 10.017 7.802 1.00 89.62 117 LEU A C 1
ATOM 920 O O . LEU A 1 117 ? -25.306 10.616 8.527 1.00 89.62 117 LEU A O 1
ATOM 924 N N . GLU A 1 118 ? -26.393 10.435 6.572 1.00 93.75 118 GLU A N 1
ATOM 925 C CA . GLU A 1 118 ? -25.822 11.616 5.927 1.00 93.75 118 GLU A CA 1
ATOM 926 C C . GLU A 1 118 ? -26.921 12.548 5.406 1.00 93.75 118 GLU A C 1
ATOM 928 O O . GLU A 1 118 ? -27.992 12.101 4.998 1.00 93.75 118 GLU A O 1
ATOM 933 N N . VAL A 1 119 ? -26.667 13.862 5.437 1.00 94.31 119 VAL A N 1
ATOM 934 C CA . VAL A 1 119 ? -27.640 14.898 5.059 1.00 94.31 119 VAL A CA 1
ATOM 935 C C . VAL A 1 119 ? -26.965 15.989 4.230 1.00 94.31 119 VAL A C 1
ATOM 937 O O . VAL A 1 119 ? -25.958 16.560 4.655 1.00 94.31 119 VAL A O 1
ATOM 940 N N . TYR A 1 120 ? -27.566 16.314 3.086 1.00 94.88 120 TYR A N 1
ATOM 941 C CA . TYR A 1 120 ? -27.091 17.286 2.100 1.00 94.88 120 TYR A CA 1
ATOM 942 C C . TYR A 1 120 ? -28.180 18.344 1.844 1.00 94.88 120 TYR A C 1
ATOM 944 O O . TYR A 1 120 ? -29.271 17.985 1.399 1.00 94.88 120 TYR A O 1
ATOM 952 N N . PRO A 1 121 ? -27.946 19.639 2.122 1.00 94.81 121 PRO A N 1
ATOM 953 C CA . PRO A 1 121 ? -28.977 20.668 2.048 1.00 94.81 121 PRO A CA 1
ATOM 954 C C . PRO A 1 121 ? -29.167 21.197 0.620 1.00 94.81 121 PRO A C 1
ATOM 956 O O . PRO A 1 121 ? -28.210 21.614 -0.036 1.00 94.81 121 PRO A O 1
ATOM 959 N N . LEU A 1 122 ? -30.416 21.269 0.160 1.00 92.19 122 LEU A N 1
ATOM 960 C CA . LEU A 1 122 ? -30.773 21.805 -1.152 1.00 92.19 122 LEU A CA 1
ATOM 961 C C . LEU A 1 122 ? -31.199 23.272 -1.037 1.00 92.19 122 LEU A C 1
ATOM 963 O O . LEU A 1 122 ? -32.192 23.607 -0.386 1.00 92.19 122 LEU A O 1
ATOM 967 N N . HIS A 1 123 ? -30.448 24.149 -1.704 1.00 90.50 123 HIS A N 1
ATOM 968 C CA . HIS A 1 123 ? -30.685 25.590 -1.712 1.00 90.50 123 HIS A CA 1
ATOM 969 C C . HIS A 1 123 ? -31.048 26.093 -3.112 1.00 90.50 123 HIS A C 1
ATOM 971 O O . HIS A 1 123 ? -30.425 25.709 -4.099 1.00 90.50 123 HIS A O 1
ATOM 977 N N . ASN A 1 124 ? -32.014 27.006 -3.195 1.00 82.88 124 ASN A N 1
ATOM 978 C CA . ASN A 1 124 ? -32.343 27.757 -4.404 1.00 82.88 124 ASN A CA 1
ATOM 979 C C . ASN A 1 124 ? -32.240 29.247 -4.065 1.00 82.88 124 ASN A C 1
ATOM 981 O O . ASN A 1 124 ? -32.904 29.712 -3.143 1.00 82.88 124 ASN A O 1
ATOM 985 N N . LYS A 1 125 ? -31.360 29.990 -4.752 1.00 83.94 125 LYS A N 1
ATOM 986 C CA . LYS A 1 125 ? -31.035 31.398 -4.426 1.00 83.94 125 LYS A CA 1
ATOM 987 C C . LYS A 1 125 ? -30.721 31.606 -2.928 1.00 83.94 125 LYS A C 1
ATOM 989 O O . LYS A 1 125 ? -31.196 32.553 -2.312 1.00 83.94 125 LYS A O 1
ATOM 994 N N . ASN A 1 126 ? -29.931 30.695 -2.349 1.00 81.69 126 ASN A N 1
ATOM 995 C CA . ASN A 1 126 ? -29.565 30.619 -0.923 1.00 81.69 126 ASN A CA 1
ATOM 996 C C . ASN A 1 126 ? -30.724 30.370 0.067 1.00 81.69 126 ASN A C 1
ATOM 998 O O . ASN A 1 126 ? -30.495 30.373 1.274 1.00 81.69 126 ASN A O 1
ATOM 1002 N N . ILE A 1 127 ? -31.940 30.088 -0.406 1.00 86.12 127 ILE A N 1
ATOM 1003 C CA . ILE A 1 127 ? -33.063 29.655 0.434 1.00 86.12 127 ILE A CA 1
ATOM 1004 C C . ILE A 1 127 ? -33.051 28.126 0.500 1.00 86.12 127 ILE A C 1
ATOM 1006 O O . ILE A 1 127 ? -33.105 27.464 -0.538 1.00 86.12 127 ILE A O 1
ATOM 1010 N N . LEU A 1 128 ? -32.967 27.567 1.711 1.00 91.19 128 LEU A N 1
ATOM 1011 C CA . LEU A 1 128 ? -33.105 26.130 1.958 1.00 91.19 128 LEU A CA 1
ATOM 1012 C C . LEU A 1 128 ? -34.546 25.707 1.637 1.00 91.19 128 LEU A C 1
ATOM 1014 O O . LEU A 1 128 ? -35.474 26.181 2.288 1.00 91.19 128 LEU A O 1
ATOM 1018 N N . TYR A 1 129 ? -34.723 24.835 0.645 1.00 94.12 129 TYR A N 1
ATOM 1019 C CA . TYR A 1 129 ? -36.043 24.348 0.211 1.00 94.12 129 TYR A CA 1
ATOM 1020 C C . TYR A 1 129 ? -36.195 22.826 0.328 1.00 94.12 129 TYR A C 1
ATOM 1022 O O . TYR A 1 129 ? -37.304 22.307 0.230 1.00 94.12 129 TYR A O 1
ATOM 1030 N N . GLY A 1 130 ? -35.092 22.108 0.534 1.00 95.31 130 GLY A N 1
ATOM 1031 C CA . GLY A 1 130 ? -35.090 20.658 0.645 1.00 95.31 130 GLY A CA 1
ATOM 1032 C C . GLY A 1 130 ? -33.776 20.119 1.201 1.00 95.31 130 GLY A C 1
ATOM 1033 O O . GLY A 1 130 ? -32.861 20.877 1.532 1.00 95.31 130 GLY A O 1
ATOM 1034 N N . ALA A 1 131 ? -33.673 18.801 1.290 1.00 96.88 131 ALA A N 1
ATOM 1035 C CA . ALA A 1 131 ? -32.460 18.089 1.651 1.00 96.88 131 ALA A CA 1
ATOM 1036 C C . ALA A 1 131 ? -32.495 16.655 1.108 1.00 96.88 131 ALA A C 1
ATOM 1038 O O . ALA A 1 131 ? -33.547 16.021 1.088 1.00 96.88 131 ALA A O 1
ATOM 1039 N N . ILE A 1 132 ? -31.334 16.133 0.718 1.00 97.06 132 ILE A N 1
ATOM 1040 C CA . ILE A 1 132 ? -31.148 14.706 0.446 1.00 97.06 132 ILE A CA 1
ATOM 1041 C C . ILE A 1 132 ? -30.614 14.063 1.723 1.00 97.06 132 ILE A C 1
ATOM 1043 O O . ILE A 1 132 ? -29.639 14.544 2.302 1.00 97.06 132 ILE A O 1
ATOM 1047 N N . GLN A 1 133 ? -31.252 12.984 2.157 1.00 96.31 133 GLN A N 1
ATOM 1048 C CA . GLN A 1 133 ? -30.845 12.167 3.294 1.00 96.31 133 GLN A CA 1
ATOM 1049 C C . GLN A 1 133 ? -30.529 10.759 2.785 1.00 96.31 133 GLN A C 1
ATOM 1051 O O . GLN A 1 133 ? -31.273 10.237 1.961 1.00 96.31 133 GLN A O 1
ATOM 1056 N N . ARG A 1 134 ? -29.445 10.139 3.250 1.00 95.25 134 ARG A N 1
ATOM 1057 C CA . ARG A 1 134 ? -29.087 8.755 2.894 1.00 95.25 134 ARG A CA 1
ATOM 1058 C C . ARG A 1 134 ? -28.451 8.025 4.072 1.00 95.25 134 ARG A C 1
ATOM 1060 O O . ARG A 1 134 ? -27.976 8.679 5.000 1.00 95.25 134 ARG A O 1
ATOM 1067 N N . GLY A 1 135 ? -28.424 6.701 4.014 1.00 92.50 135 GLY A N 1
ATOM 1068 C CA . GLY A 1 135 ? -27.833 5.841 5.039 1.00 92.50 135 GLY A CA 1
ATOM 1069 C C . GLY A 1 135 ? -28.214 4.379 4.820 1.00 92.50 135 GLY A C 1
ATOM 1070 O O . GLY A 1 135 ? -28.505 3.983 3.689 1.00 92.50 135 GLY A O 1
ATOM 1071 N N . ILE A 1 136 ? -28.232 3.597 5.901 1.00 91.69 136 ILE A N 1
ATOM 1072 C CA . ILE A 1 136 ? -28.603 2.175 5.891 1.00 91.69 136 ILE A CA 1
ATOM 1073 C C . ILE A 1 136 ? -29.754 1.942 6.879 1.00 91.69 136 ILE A C 1
ATOM 1075 O O . ILE A 1 136 ? -29.748 2.471 7.994 1.00 91.69 136 ILE A O 1
ATOM 1079 N N . HIS A 1 137 ? -30.750 1.169 6.456 1.00 90.06 137 HIS A N 1
ATOM 1080 C CA . HIS A 1 137 ? -31.830 0.648 7.289 1.00 90.06 137 HIS A CA 1
ATOM 1081 C C . HIS A 1 137 ? -31.630 -0.853 7.510 1.00 90.06 137 HIS A C 1
ATOM 1083 O O . HIS A 1 137 ? -31.259 -1.562 6.578 1.00 90.06 137 HIS A O 1
ATOM 1089 N N . ARG A 1 138 ? -31.945 -1.341 8.710 1.00 87.12 138 ARG A N 1
ATOM 1090 C CA . ARG A 1 138 ? -32.049 -2.774 9.017 1.00 87.12 138 ARG A CA 1
ATOM 1091 C C . ARG A 1 138 ? -33.515 -3.165 9.147 1.00 87.12 138 ARG A C 1
ATOM 1093 O O . ARG A 1 138 ? -34.265 -2.424 9.777 1.00 87.12 138 ARG A O 1
ATOM 1100 N N . PHE A 1 139 ? -33.907 -4.303 8.584 1.00 80.12 139 PHE A N 1
ATOM 1101 C CA . PHE A 1 139 ? -35.264 -4.847 8.608 1.00 80.12 139 PHE A CA 1
ATOM 1102 C C . PHE A 1 139 ? -35.220 -6.326 9.019 1.00 80.12 139 PHE A C 1
ATOM 1104 O O . PHE A 1 139 ? -35.007 -7.186 8.167 1.00 80.12 139 PHE A O 1
ATOM 1111 N N . PHE A 1 140 ? -35.412 -6.621 10.312 1.00 72.44 140 PHE A N 1
ATOM 1112 C CA . PHE A 1 140 ? -35.181 -7.961 10.891 1.00 72.44 140 PHE A CA 1
ATOM 1113 C C . PHE A 1 140 ? -33.829 -8.554 10.447 1.00 72.44 140 PHE A C 1
ATOM 1115 O O . PHE A 1 140 ? -32.787 -8.083 10.903 1.00 72.44 140 PHE A O 1
ATOM 1122 N N . ASP A 1 141 ? -33.873 -9.506 9.515 1.00 61.53 141 ASP A N 1
ATOM 1123 C CA . ASP A 1 141 ? -32.764 -10.310 9.007 1.00 61.53 141 ASP A CA 1
ATOM 1124 C C . ASP A 1 141 ? -32.338 -9.823 7.607 1.00 61.53 141 ASP A C 1
ATOM 1126 O O . ASP A 1 141 ? -31.989 -10.614 6.740 1.00 61.53 141 ASP A O 1
ATOM 1130 N N . THR A 1 142 ? -32.438 -8.516 7.336 1.00 73.88 142 THR A N 1
ATOM 1131 C CA . THR A 1 142 ? -31.951 -7.868 6.102 1.00 73.88 142 THR A CA 1
ATOM 1132 C C . THR A 1 142 ? -31.429 -6.458 6.377 1.00 73.88 142 THR A C 1
ATOM 1134 O O . THR A 1 142 ? -31.911 -5.768 7.281 1.00 73.88 142 THR A O 1
ATOM 1137 N N . GLU A 1 143 ? -30.469 -5.987 5.581 1.00 86.94 143 GLU A N 1
ATOM 1138 C CA . GLU A 1 143 ? -30.079 -4.570 5.532 1.00 86.94 143 GLU A CA 1
ATOM 1139 C C . GLU A 1 143 ? -30.257 -4.008 4.123 1.00 86.94 143 GLU A C 1
ATOM 1141 O O . GLU A 1 143 ? -30.085 -4.725 3.142 1.00 86.94 143 GLU A O 1
ATOM 1146 N N . ALA A 1 144 ? -30.595 -2.719 4.028 1.00 87.38 144 ALA A N 1
ATOM 1147 C CA . ALA A 1 144 ? -30.762 -2.017 2.760 1.00 87.38 144 ALA A CA 1
ATOM 1148 C C . ALA A 1 144 ? -30.271 -0.571 2.827 1.00 87.38 144 ALA A C 1
ATOM 1150 O O . ALA A 1 144 ? -30.403 0.124 3.841 1.00 87.38 144 ALA A O 1
ATOM 1151 N N . LYS A 1 145 ? -29.742 -0.080 1.709 1.00 93.44 145 LYS A N 1
ATOM 1152 C CA . LYS A 1 145 ? -29.368 1.325 1.533 1.00 93.44 145 LYS A CA 1
ATOM 1153 C C . LYS A 1 145 ? -30.606 2.136 1.179 1.00 93.44 145 LYS A C 1
ATOM 1155 O O . LYS A 1 145 ? -31.486 1.686 0.448 1.00 93.44 145 LYS A O 1
ATOM 1160 N N . PHE A 1 146 ? -30.653 3.374 1.661 1.00 94.81 146 PHE A N 1
ATOM 1161 C CA . PHE A 1 146 ? -31.745 4.282 1.335 1.00 94.81 146 PHE A CA 1
ATOM 1162 C C . PHE A 1 146 ? -31.257 5.641 0.846 1.00 94.81 146 PHE A C 1
ATOM 1164 O O . PHE A 1 146 ? -30.163 6.109 1.176 1.00 94.81 146 PHE A O 1
ATOM 1171 N N . THR A 1 147 ? -32.105 6.318 0.077 1.00 96.81 147 THR A N 1
ATOM 1172 C CA . THR A 1 147 ? -31.975 7.743 -0.231 1.00 96.81 147 THR A CA 1
ATOM 1173 C C . THR A 1 147 ? -33.356 8.394 -0.244 1.00 96.81 147 THR A C 1
ATOM 1175 O O . THR A 1 147 ? -34.234 8.013 -1.014 1.00 96.81 147 THR A O 1
ATOM 1178 N N . HIS A 1 148 ? -33.541 9.395 0.613 1.00 96.38 148 HIS A N 1
ATOM 1179 C CA . HIS A 1 148 ? -34.762 10.179 0.755 1.00 96.38 148 HIS A CA 1
ATOM 1180 C C . HIS A 1 148 ? -34.559 11.603 0.231 1.00 96.38 148 HIS A C 1
ATOM 1182 O O . HIS A 1 148 ? -33.571 12.265 0.566 1.00 96.38 148 HIS A O 1
ATOM 1188 N N . LEU A 1 149 ? -35.538 12.113 -0.515 1.00 97.06 149 LEU A N 1
ATOM 1189 C CA . LEU A 1 149 ? -35.684 13.541 -0.784 1.00 97.06 149 LEU A CA 1
ATOM 1190 C C . LEU A 1 149 ? -36.693 14.134 0.199 1.00 97.06 149 LEU A C 1
ATOM 1192 O O . LEU A 1 149 ? -37.880 13.818 0.134 1.00 97.06 149 LEU A O 1
ATOM 1196 N N . TRP A 1 150 ? -36.231 15.035 1.061 1.00 97.06 150 TRP A N 1
ATOM 1197 C CA . TRP A 1 150 ? -37.081 15.852 1.921 1.00 97.06 150 TRP A CA 1
ATOM 1198 C C . TRP A 1 150 ? -37.271 17.241 1.311 1.00 97.06 150 TRP A C 1
ATOM 1200 O O . TRP A 1 150 ? -36.301 17.877 0.896 1.00 97.06 150 TRP A O 1
ATOM 1210 N N . LEU A 1 151 ? -38.505 17.737 1.299 1.00 96.38 151 LEU A N 1
ATOM 1211 C CA . LEU A 1 151 ? -38.873 19.090 0.886 1.00 96.38 151 LEU A CA 1
ATOM 1212 C C . LEU A 1 151 ? -39.425 19.872 2.085 1.00 96.38 151 LEU A C 1
ATOM 1214 O O . LEU A 1 151 ? -40.011 19.299 3.006 1.00 96.38 151 LEU A O 1
ATOM 1218 N N . LEU A 1 152 ? -39.208 21.187 2.084 1.00 92.94 152 LEU A N 1
ATOM 1219 C CA . LEU A 1 152 ? -39.703 22.104 3.108 1.00 92.94 152 LEU A CA 1
ATOM 1220 C C . LEU A 1 152 ? -40.970 22.807 2.600 1.00 92.94 152 LEU A C 1
ATOM 1222 O O . LEU A 1 152 ? -40.916 23.898 2.033 1.00 92.94 152 LEU A O 1
ATOM 1226 N N . GLU A 1 153 ? -42.119 22.169 2.802 1.00 90.50 153 GLU A N 1
ATOM 1227 C CA . GLU A 1 153 ? -43.428 22.636 2.341 1.00 90.50 153 GLU A CA 1
ATOM 1228 C C . GLU A 1 153 ? -44.127 23.427 3.450 1.00 90.50 153 GLU A C 1
ATOM 1230 O O . GLU A 1 153 ? -44.386 22.906 4.532 1.00 90.50 153 GLU A O 1
ATOM 1235 N N . ASN A 1 154 ? -44.426 24.709 3.213 1.00 87.50 154 ASN A N 1
ATOM 1236 C CA . ASN A 1 154 ? -45.074 25.602 4.192 1.00 87.50 154 ASN A CA 1
ATOM 1237 C C . ASN A 1 154 ? -44.376 25.666 5.575 1.00 87.50 154 ASN A C 1
ATOM 1239 O O . ASN A 1 154 ? -44.992 26.031 6.574 1.00 87.50 154 ASN A O 1
ATOM 1243 N N . GLY A 1 155 ? -43.079 25.340 5.633 1.00 85.12 155 GLY A N 1
ATOM 1244 C CA . GLY A 1 155 ? -42.291 25.274 6.868 1.00 85.12 155 GLY A CA 1
ATOM 1245 C C . GLY A 1 155 ? -42.287 23.907 7.567 1.00 85.12 155 GLY A C 1
ATOM 1246 O O . GLY A 1 155 ? -41.545 23.741 8.536 1.00 85.12 155 GLY A O 1
ATOM 1247 N N . GLU A 1 156 ? -43.040 22.919 7.077 1.00 89.75 156 GLU A N 1
ATOM 1248 C CA . GLU A 1 156 ? -42.969 21.530 7.534 1.00 89.75 156 GLU A CA 1
ATOM 1249 C C . GLU A 1 156 ? -42.065 20.694 6.608 1.00 89.75 156 GLU A C 1
ATOM 1251 O O . GLU A 1 156 ? -42.111 20.801 5.385 1.00 89.75 156 GLU A O 1
ATOM 1256 N N . TRP A 1 157 ? -41.217 19.848 7.200 1.00 94.69 157 TRP A N 1
ATOM 1257 C CA . TRP A 1 157 ? -40.429 18.868 6.449 1.00 94.69 157 TRP A CA 1
ATOM 1258 C C . TRP A 1 157 ? -41.293 17.669 6.081 1.00 94.69 157 TRP A C 1
ATOM 1260 O O . TRP A 1 157 ? -41.779 16.977 6.987 1.00 94.69 157 TRP A O 1
ATOM 1270 N N . LYS A 1 158 ? -41.412 17.423 4.774 1.00 95.81 158 LYS A N 1
ATOM 1271 C CA . LYS A 1 158 ? -42.106 16.283 4.180 1.00 95.81 158 LYS A CA 1
ATOM 1272 C C . LYS A 1 158 ? -41.180 15.474 3.281 1.00 95.81 158 LYS A C 1
ATOM 1274 O O . LYS A 1 158 ? -40.337 16.037 2.585 1.00 95.81 158 LYS A O 1
ATOM 1279 N N . ILE A 1 159 ? -41.325 14.157 3.308 1.00 96.31 159 ILE A N 1
ATOM 1280 C CA . ILE A 1 159 ? -40.619 13.240 2.420 1.00 96.31 159 ILE A CA 1
ATOM 1281 C C . ILE A 1 159 ? -41.363 13.189 1.084 1.00 96.31 159 ILE A C 1
ATOM 1283 O O . ILE A 1 159 ? -42.589 13.118 1.061 1.00 96.31 159 ILE A O 1
ATOM 1287 N N . SER A 1 160 ? -40.633 13.292 -0.024 1.00 96.00 160 SER A N 1
ATOM 1288 C CA . SER A 1 160 ? -41.208 13.416 -1.371 1.00 96.00 160 SER A CA 1
ATOM 1289 C C . SER A 1 160 ? -40.746 12.327 -2.333 1.00 96.00 160 SER A C 1
ATOM 1291 O O . SER A 1 160 ? -41.475 11.978 -3.255 1.00 96.00 160 SER A O 1
ATOM 1293 N N . ARG A 1 161 ? -39.551 11.766 -2.125 1.00 96.56 161 ARG A N 1
ATOM 1294 C CA . ARG A 1 161 ? -39.071 10.574 -2.839 1.00 96.56 161 ARG A CA 1
ATOM 1295 C C . ARG A 1 161 ? -38.358 9.649 -1.869 1.00 96.56 161 ARG A C 1
ATOM 1297 O O . ARG A 1 161 ? -37.572 10.135 -1.053 1.00 96.56 161 ARG A O 1
ATOM 1304 N N . VAL A 1 162 ? -38.595 8.349 -1.991 1.00 95.00 162 VAL A N 1
ATOM 1305 C CA . VAL A 1 162 ? -37.884 7.294 -1.257 1.00 95.00 162 VAL A CA 1
ATOM 1306 C C . VAL A 1 162 ? -37.317 6.294 -2.250 1.00 95.00 162 VAL A C 1
ATOM 1308 O O . VAL A 1 162 ? -38.058 5.720 -3.041 1.00 95.00 162 VAL A O 1
ATOM 1311 N N . LEU A 1 163 ? -36.008 6.072 -2.184 1.00 94.69 163 LEU A N 1
ATOM 1312 C CA . LEU A 1 163 ? -35.321 4.967 -2.843 1.00 94.69 163 LEU A CA 1
ATOM 1313 C C . LEU A 1 163 ? -34.841 4.015 -1.743 1.00 94.69 163 LEU A C 1
ATOM 1315 O O . LEU A 1 163 ? -34.052 4.446 -0.902 1.00 94.69 163 LEU A O 1
ATOM 1319 N N . SER A 1 164 ? -35.295 2.762 -1.748 1.00 90.94 164 SER A N 1
ATOM 1320 C CA . SER A 1 164 ? -34.821 1.681 -0.870 1.00 90.94 164 SER A CA 1
ATOM 1321 C C . SER A 1 164 ? -34.258 0.566 -1.747 1.00 90.94 164 SER A C 1
ATOM 1323 O O . SER A 1 164 ? -34.958 0.052 -2.619 1.00 90.94 164 SER A O 1
ATOM 1325 N N . TYR A 1 165 ? -32.977 0.247 -1.598 1.00 90.31 165 TYR A N 1
ATOM 1326 C CA . TYR A 1 165 ? -32.258 -0.591 -2.555 1.00 90.31 165 TYR A CA 1
ATOM 1327 C C . TYR A 1 165 ? -31.062 -1.298 -1.921 1.00 90.31 165 TYR A C 1
ATOM 1329 O O . TYR A 1 165 ? -30.569 -0.873 -0.879 1.00 90.31 165 TYR A O 1
ATOM 1337 N N . ASP A 1 166 ? -30.555 -2.327 -2.602 1.00 85.94 166 ASP A N 1
ATOM 1338 C CA . ASP A 1 166 ? -29.474 -3.182 -2.105 1.00 85.94 166 ASP A CA 1
ATOM 1339 C C . ASP A 1 166 ? -29.902 -3.905 -0.817 1.00 85.94 166 ASP A C 1
ATOM 1341 O O . ASP A 1 166 ? -29.181 -3.892 0.177 1.00 85.94 166 ASP A O 1
ATOM 1345 N N . HIS A 1 167 ? -31.119 -4.474 -0.833 1.00 84.69 167 HIS A N 1
ATOM 1346 C CA . HIS A 1 167 ? -31.597 -5.368 0.224 1.00 84.69 167 HIS A CA 1
ATOM 1347 C C . HIS A 1 167 ? -30.813 -6.679 0.156 1.00 84.69 167 HIS A C 1
ATOM 1349 O O . HIS A 1 167 ? -30.903 -7.408 -0.834 1.00 84.69 167 HIS A O 1
ATOM 1355 N N . GLN A 1 168 ? -30.054 -6.972 1.207 1.00 76.25 168 GLN A N 1
ATOM 1356 C CA . GLN A 1 168 ? -29.275 -8.201 1.335 1.00 76.25 168 GLN A CA 1
ATOM 1357 C C . GLN A 1 168 ? -29.789 -9.019 2.517 1.00 76.25 168 GLN A C 1
ATOM 1359 O O . GLN A 1 168 ? -30.152 -8.440 3.544 1.00 76.25 168 GLN A O 1
ATOM 1364 N N . ASP A 1 169 ? -29.795 -10.347 2.368 1.00 59.81 169 ASP A N 1
ATOM 1365 C CA . ASP A 1 169 ? -30.108 -11.285 3.447 1.00 59.81 169 ASP A CA 1
ATOM 1366 C C . ASP A 1 169 ? -29.081 -11.110 4.570 1.00 59.81 169 ASP A C 1
ATOM 1368 O O . ASP A 1 169 ? -27.928 -11.531 4.487 1.00 59.81 169 ASP A O 1
ATOM 1372 N N . GLY A 1 170 ? -29.522 -10.447 5.631 1.00 48.03 170 GLY A N 1
ATOM 1373 C CA . GLY A 1 170 ? -28.820 -10.277 6.886 1.00 48.03 170 GLY A CA 1
ATOM 1374 C C . GLY A 1 170 ? -28.921 -11.559 7.691 1.00 48.03 170 GLY A C 1
ATOM 1375 O O . GLY A 1 170 ? -29.552 -11.583 8.747 1.00 48.03 170 GLY A O 1
ATOM 1376 N N . SER A 1 171 ? -28.261 -12.611 7.202 1.00 31.36 171 SER A N 1
ATOM 1377 C CA . SER A 1 171 ? -27.855 -13.722 8.051 1.00 31.36 171 SER A CA 1
ATOM 1378 C C . SER A 1 171 ? -27.092 -13.135 9.232 1.00 31.36 171 SER A C 1
ATOM 1380 O O . SER A 1 171 ? -25.976 -12.631 9.079 1.00 31.36 171 SER A O 1
ATOM 1382 N N . THR A 1 172 ? -27.719 -13.157 10.404 1.00 31.42 172 THR A N 1
ATOM 1383 C CA . THR A 1 172 ? -27.064 -12.799 11.654 1.00 31.42 172 THR A CA 1
ATOM 1384 C C . THR A 1 172 ? -25.777 -13.596 11.786 1.00 31.42 172 THR A C 1
ATOM 1386 O O . THR A 1 172 ? -25.810 -14.820 11.651 1.00 31.42 172 THR A O 1
ATOM 1389 N N . GLU A 1 173 ? -24.688 -12.922 12.155 1.00 28.39 173 GLU A N 1
ATO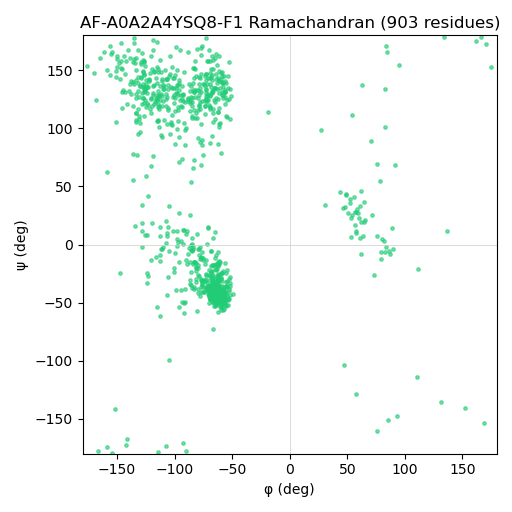M 1390 C CA . GLU A 1 173 ? -23.582 -13.538 12.885 1.00 28.39 173 GLU A CA 1
ATOM 1391 C C . GLU A 1 173 ? -24.144 -14.089 14.211 1.00 28.39 173 GLU A C 1
ATOM 1393 O O . GLU A 1 173 ? -24.047 -13.474 15.273 1.00 28.39 173 GLU A O 1
ATOM 1398 N N . SER A 1 174 ? -24.806 -15.247 14.153 1.00 26.47 174 SER A N 1
ATOM 1399 C CA . SER A 1 174 ? -24.983 -16.090 15.322 1.00 26.47 174 SER A CA 1
ATOM 1400 C C . SER A 1 174 ? -23.615 -16.662 15.641 1.00 26.47 174 SER A C 1
ATOM 1402 O O . SER A 1 174 ? -23.022 -17.349 14.811 1.00 26.47 174 SER A O 1
ATOM 1404 N N . THR A 1 175 ? -23.120 -16.366 16.836 1.00 31.92 175 THR A N 1
ATOM 1405 C CA . THR A 1 175 ? -21.851 -16.866 17.357 1.00 31.92 175 THR A CA 1
ATOM 1406 C C . THR A 1 175 ? -21.873 -18.392 17.485 1.00 31.92 175 THR A C 1
ATOM 1408 O O . THR A 1 175 ? -22.173 -18.916 18.556 1.00 31.92 175 THR A O 1
ATOM 1411 N N . ASP A 1 176 ? -21.530 -19.095 16.408 1.00 25.61 176 ASP A N 1
ATOM 1412 C CA . ASP A 1 176 ? -21.092 -20.489 16.436 1.00 25.61 176 ASP A CA 1
ATOM 1413 C C . ASP A 1 176 ? -19.795 -20.608 15.625 1.00 25.61 176 ASP A C 1
ATOM 1415 O O . ASP A 1 176 ? -19.763 -20.531 14.396 1.00 25.61 176 ASP A O 1
ATOM 1419 N N . VAL A 1 177 ? -18.687 -20.743 16.353 1.00 35.47 177 VAL A N 1
ATOM 1420 C CA . VAL A 1 177 ? -17.313 -20.700 15.833 1.00 35.47 177 VAL A CA 1
ATOM 1421 C C . VAL A 1 177 ? -16.992 -22.014 15.109 1.00 35.47 177 VAL A C 1
ATOM 1423 O O . VAL A 1 177 ? -16.332 -22.882 15.677 1.00 35.47 177 VAL A O 1
ATOM 1426 N N . THR A 1 178 ? -17.497 -22.197 13.880 1.00 34.06 178 THR A N 1
ATOM 1427 C CA . THR A 1 178 ? -17.193 -23.390 13.052 1.00 34.06 178 THR A CA 1
ATOM 1428 C C . THR A 1 178 ? -17.146 -23.198 11.524 1.00 34.06 178 THR A C 1
ATOM 1430 O O . THR A 1 178 ? -16.461 -23.985 10.874 1.00 34.06 178 THR A O 1
ATOM 1433 N N . GLU A 1 179 ? -17.811 -22.207 10.909 1.00 33.34 179 GLU A N 1
ATOM 1434 C CA . GLU A 1 179 ? -17.897 -22.149 9.427 1.00 33.34 179 GLU A CA 1
ATOM 1435 C C . GLU A 1 179 ? -16.722 -21.443 8.713 1.00 33.34 179 GLU A C 1
ATOM 1437 O O . GLU A 1 179 ? -16.417 -21.790 7.568 1.00 33.34 179 GLU A O 1
ATOM 1442 N N . ASP A 1 180 ? -15.990 -20.539 9.377 1.00 36.34 180 ASP A N 1
ATOM 1443 C CA . ASP A 1 180 ? -14.811 -19.868 8.787 1.00 36.34 180 ASP A CA 1
ATOM 1444 C C . ASP A 1 180 ? -13.691 -20.865 8.418 1.00 36.34 180 ASP A C 1
ATOM 1446 O O . ASP A 1 180 ? -13.053 -20.741 7.366 1.00 36.34 180 ASP A O 1
ATOM 1450 N N . ASP A 1 181 ? -13.494 -21.906 9.235 1.00 37.75 181 ASP A N 1
ATOM 1451 C CA . ASP A 1 181 ? -12.525 -22.973 8.958 1.00 37.75 181 ASP A CA 1
ATOM 1452 C C . ASP A 1 181 ? -12.938 -23.811 7.735 1.00 37.75 181 ASP A C 1
ATOM 1454 O O . ASP A 1 181 ? -12.082 -24.240 6.961 1.00 37.75 181 ASP A O 1
ATOM 1458 N N . ALA A 1 182 ? -14.242 -24.003 7.500 1.00 36.22 182 ALA A N 1
ATOM 1459 C CA . ALA A 1 182 ? -14.746 -24.772 6.363 1.00 36.22 182 ALA A CA 1
ATOM 1460 C C . ALA A 1 182 ? -14.553 -24.037 5.026 1.00 36.22 182 ALA A C 1
ATOM 1462 O O . ALA A 1 182 ? -14.244 -24.672 4.015 1.00 36.22 182 ALA A O 1
ATOM 1463 N N . ILE A 1 183 ? -14.676 -22.705 5.009 1.00 36.62 183 ILE A N 1
ATOM 1464 C CA . ILE A 1 183 ? -14.387 -21.884 3.821 1.00 36.62 183 ILE A CA 1
ATOM 1465 C C . ILE A 1 183 ? -12.880 -21.872 3.534 1.00 36.62 183 ILE A C 1
ATOM 1467 O O . ILE A 1 183 ? -12.471 -21.988 2.377 1.00 36.62 183 ILE A O 1
ATOM 1471 N N . ILE A 1 184 ? -12.039 -21.802 4.571 1.00 36.28 184 ILE A N 1
ATOM 1472 C CA . ILE A 1 184 ? -10.581 -21.895 4.423 1.00 36.28 184 ILE A CA 1
ATOM 1473 C C . ILE A 1 184 ? -10.173 -23.287 3.909 1.00 36.28 184 ILE A C 1
ATOM 1475 O O . ILE A 1 184 ? -9.432 -23.366 2.931 1.00 36.28 184 ILE A O 1
ATOM 1479 N N . GLU A 1 185 ? -10.710 -24.375 4.468 1.00 34.34 185 GLU A N 1
ATOM 1480 C CA . GLU A 1 185 ? -10.402 -25.745 4.026 1.00 34.34 185 GLU A CA 1
ATOM 1481 C C . GLU A 1 185 ? -10.977 -26.069 2.627 1.00 34.34 185 GLU A C 1
ATOM 1483 O O . GLU A 1 185 ? -10.423 -26.893 1.895 1.00 34.34 185 GLU A O 1
ATOM 1488 N N . ALA A 1 186 ? -12.070 -25.414 2.215 1.00 33.56 186 ALA A N 1
ATOM 1489 C CA . ALA A 1 186 ? -12.617 -25.518 0.860 1.00 33.56 186 ALA A CA 1
ATOM 1490 C C . ALA A 1 186 ? -11.763 -24.771 -0.180 1.00 33.56 186 ALA A C 1
ATOM 1492 O O . ALA A 1 186 ? -11.546 -25.295 -1.273 1.00 33.56 186 ALA A O 1
ATOM 1493 N N . LEU A 1 187 ? -11.241 -23.587 0.159 1.00 32.66 187 LEU A N 1
ATOM 1494 C CA . LEU A 1 187 ? -10.373 -22.801 -0.727 1.00 32.66 187 LEU A CA 1
ATOM 1495 C C . LEU A 1 187 ? -8.941 -23.361 -0.794 1.00 32.66 187 LEU A C 1
ATOM 1497 O O . LEU A 1 187 ? -8.319 -23.326 -1.853 1.00 32.66 187 LEU A O 1
ATOM 1501 N N . GLU A 1 188 ? -8.433 -23.963 0.285 1.00 33.41 188 GLU A N 1
ATOM 1502 C CA . GLU A 1 188 ? -7.157 -24.696 0.269 1.00 33.41 188 GLU A CA 1
ATOM 1503 C C . GLU A 1 188 ? -7.229 -25.986 -0.578 1.00 33.41 188 GLU A C 1
ATOM 1505 O O . GLU A 1 188 ? -6.212 -26.431 -1.112 1.00 33.41 188 GLU A O 1
ATOM 1510 N N . LYS A 1 189 ? -8.429 -26.548 -0.800 1.00 32.47 189 LYS A N 1
ATOM 1511 C CA . LYS A 1 189 ? -8.658 -27.691 -1.708 1.00 32.47 189 LYS A CA 1
ATOM 1512 C C . LYS A 1 189 ? -8.664 -27.334 -3.203 1.00 32.47 189 LYS A C 1
ATOM 1514 O O . LYS A 1 189 ? -8.610 -28.254 -4.022 1.00 32.47 189 LYS A O 1
ATOM 1519 N N . GLU A 1 190 ? -8.701 -26.055 -3.594 1.00 31.92 190 GLU A N 1
ATOM 1520 C CA . GLU A 1 190 ? -8.623 -25.677 -5.018 1.00 31.92 190 GLU A CA 1
ATOM 1521 C C . GLU A 1 190 ? -7.188 -25.699 -5.584 1.00 31.92 190 GLU A C 1
ATOM 1523 O O . GLU A 1 190 ? -7.009 -25.886 -6.793 1.00 31.92 190 GLU A O 1
ATOM 1528 N N . GLU A 1 191 ? -6.144 -25.639 -4.747 1.00 36.44 191 GLU A N 1
ATOM 1529 C CA . GLU A 1 191 ? -4.771 -25.894 -5.203 1.00 36.44 191 GLU A CA 1
ATOM 1530 C C . GLU A 1 191 ? -4.500 -27.405 -5.373 1.00 36.44 191 GLU A C 1
ATOM 1532 O O . GLU A 1 191 ? -3.934 -28.071 -4.507 1.00 36.44 191 GLU A O 1
ATOM 1537 N N . LYS A 1 192 ? -4.818 -27.899 -6.584 1.00 39.62 192 LYS A N 1
ATOM 1538 C CA . LYS A 1 192 ? -4.629 -29.269 -7.135 1.00 39.62 192 LYS A CA 1
ATOM 1539 C C . LYS A 1 192 ? -5.804 -30.240 -6.949 1.00 39.62 192 LYS A C 1
ATOM 1541 O O . LYS A 1 192 ? -5.668 -31.311 -6.355 1.00 39.62 192 LYS A O 1
ATOM 1546 N N . ARG A 1 193 ? -6.917 -29.968 -7.638 1.00 36.06 193 ARG A N 1
ATOM 1547 C CA . ARG A 1 193 ? -7.917 -31.002 -7.958 1.00 36.06 193 ARG A CA 1
ATOM 1548 C C . ARG A 1 193 ? -7.344 -32.042 -8.935 1.00 36.06 193 ARG A C 1
ATOM 1550 O O . ARG A 1 193 ? -7.230 -31.783 -10.131 1.00 36.06 193 ARG A O 1
ATOM 1557 N N . ILE A 1 194 ? -7.030 -33.232 -8.428 1.00 46.41 194 ILE A N 1
ATOM 1558 C CA . ILE A 1 194 ? -6.811 -34.442 -9.239 1.00 46.41 194 ILE A CA 1
ATOM 1559 C C . ILE A 1 194 ? -8.184 -34.916 -9.749 1.00 46.41 194 ILE A C 1
ATOM 1561 O O . ILE A 1 194 ? -9.131 -34.961 -8.964 1.00 46.41 194 ILE A O 1
ATOM 1565 N N . MET A 1 195 ? -8.313 -35.258 -11.038 1.00 48.38 195 MET A N 1
ATOM 1566 C CA . MET A 1 195 ? -9.571 -35.813 -11.566 1.00 48.38 195 MET A CA 1
ATOM 1567 C C . MET A 1 195 ? -9.905 -37.155 -10.907 1.00 48.38 195 MET A C 1
ATOM 1569 O O . MET A 1 195 ? -9.026 -37.999 -10.724 1.00 48.38 195 MET A O 1
ATOM 1573 N N . THR A 1 196 ? -11.177 -37.370 -10.577 1.00 55.97 196 THR A N 1
ATOM 1574 C CA . THR A 1 196 ? -11.633 -38.649 -10.017 1.00 55.97 196 THR A CA 1
ATOM 1575 C C . THR A 1 196 ? -11.636 -39.742 -11.089 1.00 55.97 196 THR A C 1
ATOM 1577 O O . THR A 1 196 ? -11.733 -39.460 -12.284 1.00 55.97 196 THR A O 1
ATOM 1580 N N . ASN A 1 197 ? -11.588 -41.016 -10.685 1.00 54.44 197 ASN A N 1
ATOM 1581 C CA . ASN A 1 197 ? -11.686 -42.137 -11.631 1.00 54.44 197 ASN A CA 1
ATOM 1582 C C . ASN A 1 197 ? -12.949 -42.046 -12.512 1.00 54.44 197 ASN A C 1
ATOM 1584 O O . ASN A 1 197 ? -12.888 -42.315 -13.705 1.00 54.44 197 ASN A O 1
ATOM 1588 N N . GLU A 1 198 ? -14.064 -41.571 -11.951 1.00 58.53 198 GLU A N 1
ATOM 1589 C CA . GLU A 1 198 ? -15.334 -41.364 -12.660 1.00 58.53 198 GLU A CA 1
ATOM 1590 C C . GLU A 1 198 ? -15.287 -40.193 -13.670 1.00 58.53 198 GLU A C 1
ATOM 1592 O O . GLU A 1 198 ? -16.094 -40.121 -14.598 1.00 58.53 198 GLU A O 1
ATOM 1597 N N . GLU A 1 199 ? -14.361 -39.244 -13.507 1.00 61.59 199 GLU A N 1
ATOM 1598 C CA . GLU A 1 199 ? -14.068 -38.194 -14.493 1.00 61.59 199 GLU A CA 1
ATOM 1599 C C . GLU A 1 199 ? -13.136 -38.706 -15.604 1.00 61.59 199 GLU A C 1
ATOM 1601 O O . GLU A 1 199 ? -13.290 -38.298 -16.755 1.00 61.59 199 GLU A O 1
ATOM 1606 N N . VAL A 1 200 ? -12.228 -39.638 -15.286 1.00 62.00 200 VAL A N 1
ATOM 1607 C CA . VAL A 1 200 ? -11.328 -40.290 -16.255 1.00 62.00 200 VAL A CA 1
ATOM 1608 C C . VAL A 1 200 ? -12.062 -41.328 -17.113 1.00 62.00 200 VAL A C 1
ATOM 1610 O O . VAL A 1 200 ? -11.822 -41.399 -18.316 1.00 62.00 200 VAL A O 1
ATOM 1613 N N . GLU A 1 201 ? -13.019 -42.075 -16.557 1.00 64.44 201 GLU A N 1
ATOM 1614 C CA . GLU A 1 201 ? -13.876 -42.998 -17.323 1.00 64.44 201 GLU A CA 1
ATOM 1615 C C . GLU A 1 201 ? -14.697 -42.277 -18.407 1.00 64.44 201 GLU A C 1
ATOM 1617 O O . GLU A 1 201 ? -14.941 -42.829 -19.478 1.00 64.44 201 GLU A O 1
ATOM 1622 N N . LYS A 1 202 ? -15.039 -40.998 -18.196 1.00 67.69 202 LYS A N 1
ATOM 1623 C CA . LYS A 1 202 ? -15.729 -40.143 -19.186 1.00 67.69 202 LYS A CA 1
ATOM 1624 C C . LYS A 1 202 ? -14.831 -39.720 -20.364 1.00 67.69 202 LYS A C 1
ATOM 1626 O O . LYS A 1 202 ? -15.299 -39.008 -21.251 1.00 67.69 202 LYS A O 1
ATOM 1631 N N . LEU A 1 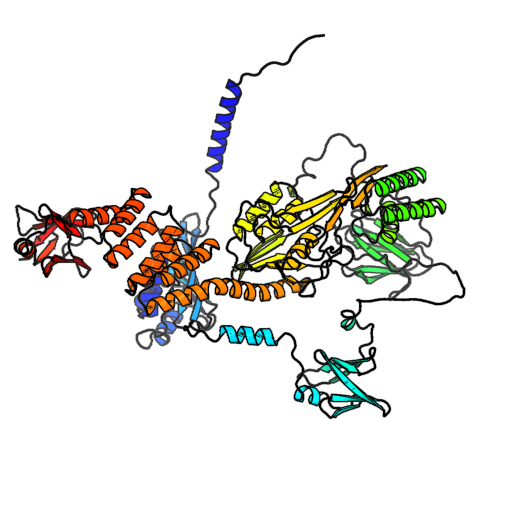203 ? -13.564 -40.150 -20.383 1.00 64.50 203 LEU A N 1
ATOM 1632 C CA . LEU A 1 203 ? -12.609 -39.966 -21.483 1.00 64.50 203 LEU A CA 1
ATOM 1633 C C . LEU A 1 203 ? -12.470 -41.222 -22.368 1.00 64.50 203 LEU A C 1
ATOM 1635 O O . LEU A 1 203 ? -11.813 -41.155 -23.406 1.00 64.50 203 LEU A O 1
ATOM 1639 N N . ILE A 1 204 ? -13.078 -42.352 -21.984 1.00 70.81 204 ILE A N 1
ATOM 1640 C CA . ILE A 1 204 ? -13.048 -43.615 -22.740 1.00 70.81 204 ILE A CA 1
ATOM 1641 C C . ILE A 1 204 ? -13.824 -43.453 -24.052 1.00 70.81 204 ILE A C 1
ATOM 1643 O O . ILE A 1 204 ? -14.967 -42.994 -24.059 1.00 70.81 204 ILE A O 1
ATOM 1647 N N . GLY A 1 205 ? -13.212 -43.847 -25.167 1.00 65.12 205 GLY A N 1
ATOM 1648 C CA . GLY A 1 205 ? -13.823 -43.738 -26.488 1.00 65.12 205 GLY A CA 1
ATOM 1649 C C . GLY A 1 205 ? -12.823 -43.821 -27.636 1.00 65.12 205 GLY A C 1
ATOM 1650 O O . GLY A 1 205 ? -11.606 -43.864 -27.427 1.00 65.12 205 GLY A O 1
ATOM 1651 N N . ASP A 1 206 ? -13.370 -43.829 -28.849 1.00 62.75 206 ASP A N 1
ATOM 1652 C CA . ASP A 1 206 ? -12.621 -43.797 -30.101 1.00 62.75 206 ASP A CA 1
ATOM 1653 C C . ASP A 1 206 ? -12.622 -42.368 -30.670 1.00 62.75 206 ASP A C 1
ATOM 1655 O O . ASP A 1 206 ? -13.683 -41.776 -30.895 1.00 62.75 206 ASP A O 1
ATOM 1659 N N . TYR A 1 207 ? -11.433 -41.799 -30.872 1.00 62.53 207 TYR A N 1
ATOM 1660 C CA . TYR A 1 207 ? -11.227 -40.424 -31.334 1.00 62.53 207 TYR A CA 1
ATOM 1661 C C . TYR A 1 207 ? -10.391 -40.377 -32.625 1.00 62.53 207 TYR A C 1
ATOM 1663 O O . TYR A 1 207 ? -9.516 -39.524 -32.787 1.00 62.53 207 TYR A O 1
ATOM 1671 N N . GLY A 1 208 ? -10.670 -41.292 -33.559 1.00 63.88 208 GLY A N 1
ATOM 1672 C CA . GLY A 1 208 ? -10.041 -41.359 -34.880 1.00 63.88 208 GLY A CA 1
ATOM 1673 C C . GLY A 1 208 ? -9.129 -42.574 -34.973 1.00 63.88 208 GLY A C 1
ATOM 1674 O O . GLY A 1 208 ? -9.598 -43.698 -34.899 1.00 63.88 208 GLY A O 1
ATOM 1675 N N . ASP A 1 209 ? -7.821 -42.358 -35.100 1.00 55.06 209 ASP A N 1
ATOM 1676 C CA . ASP A 1 209 ? -6.836 -43.451 -35.025 1.00 55.06 209 ASP A CA 1
ATOM 1677 C C . ASP A 1 209 ? -6.432 -43.776 -33.566 1.00 55.06 209 ASP A C 1
ATOM 1679 O O . ASP A 1 209 ? -5.513 -44.561 -33.327 1.00 55.06 209 ASP A O 1
ATOM 1683 N N . LEU A 1 210 ? -7.082 -43.138 -32.580 1.00 60.78 210 LEU A N 1
ATOM 1684 C CA . LEU A 1 210 ? -6.742 -43.177 -31.156 1.00 60.78 210 LEU A CA 1
ATOM 1685 C C . LEU A 1 210 ? -7.901 -43.728 -30.323 1.00 60.78 210 LEU A C 1
ATOM 1687 O O . LEU A 1 210 ? -8.924 -43.066 -30.157 1.00 60.78 210 LEU A O 1
ATOM 1691 N N . ASN A 1 211 ? -7.692 -44.905 -29.738 1.00 72.38 211 ASN A N 1
ATOM 1692 C CA . ASN A 1 211 ? -8.654 -45.562 -28.855 1.00 72.38 211 ASN A CA 1
ATOM 1693 C C . ASN A 1 211 ? -8.175 -45.499 -27.400 1.00 72.38 211 ASN A C 1
ATOM 1695 O O . ASN A 1 211 ? -7.040 -45.881 -27.118 1.00 72.38 211 ASN A O 1
ATOM 1699 N N . PHE A 1 212 ? -9.022 -45.059 -26.468 1.00 74.19 212 PHE A N 1
ATOM 1700 C CA . PHE A 1 212 ? -8.664 -44.963 -25.047 1.00 74.19 212 PHE A CA 1
ATOM 1701 C C . PHE A 1 212 ? -9.489 -45.926 -24.195 1.00 74.19 212 PHE A C 1
ATOM 1703 O O . PHE A 1 212 ? -10.715 -45.950 -24.293 1.00 74.19 212 PHE A O 1
ATOM 1710 N N . LYS A 1 213 ? -8.809 -46.674 -23.321 1.00 77.62 213 LYS A N 1
ATOM 1711 C CA . LYS A 1 213 ? -9.398 -47.581 -22.323 1.00 77.62 213 LYS A CA 1
ATOM 1712 C C . LYS A 1 213 ? -8.862 -47.255 -20.927 1.00 77.62 213 LYS A C 1
ATOM 1714 O O . LYS A 1 213 ? -7.783 -46.681 -20.806 1.00 77.62 213 LYS A O 1
ATOM 1719 N N . PHE A 1 214 ? -9.583 -47.633 -19.876 1.00 72.31 214 PHE A N 1
ATOM 1720 C CA . PHE A 1 214 ? -9.126 -47.484 -18.492 1.00 72.31 214 PHE A CA 1
ATOM 1721 C C . PHE A 1 214 ? -8.939 -48.871 -17.870 1.00 72.31 214 PHE A C 1
ATOM 1723 O O . PHE A 1 214 ? -9.888 -49.646 -17.787 1.00 72.31 214 PHE A O 1
ATOM 1730 N N . GLU A 1 215 ? -7.714 -49.200 -17.462 1.00 70.31 215 GLU A N 1
ATOM 1731 C CA . GLU A 1 215 ? -7.364 -50.486 -16.847 1.00 70.31 215 GLU A CA 1
ATOM 1732 C C . GLU A 1 215 ? -6.410 -50.249 -15.672 1.00 70.31 215 GLU A C 1
ATOM 1734 O O . GLU A 1 215 ? -5.524 -49.400 -15.744 1.00 70.31 215 GLU A O 1
ATOM 1739 N N . ASN A 1 216 ? -6.578 -50.998 -14.577 1.00 70.19 216 ASN A N 1
ATOM 1740 C CA . ASN A 1 216 ? -5.716 -50.927 -13.385 1.00 70.19 216 ASN A CA 1
ATOM 1741 C C . ASN A 1 216 ? -5.461 -49.492 -12.870 1.00 70.19 216 ASN A C 1
ATOM 1743 O O . ASN A 1 216 ? -4.342 -49.148 -12.495 1.00 70.19 216 ASN A O 1
ATOM 1747 N N . ASN A 1 217 ? -6.513 -48.665 -12.841 1.00 62.84 217 ASN A N 1
ATOM 1748 C CA . ASN A 1 217 ? -6.479 -47.259 -12.419 1.00 62.84 217 ASN A CA 1
ATOM 1749 C C . ASN A 1 217 ? -5.626 -46.324 -13.311 1.00 62.84 217 ASN A C 1
ATOM 1751 O O . ASN A 1 217 ? -5.264 -45.225 -12.885 1.00 62.84 217 ASN A O 1
ATOM 1755 N N . THR A 1 218 ? -5.335 -46.735 -14.548 1.00 62.66 218 THR A N 1
ATOM 1756 C CA . THR A 1 218 ? -4.526 -45.985 -15.516 1.00 62.66 218 THR A CA 1
ATOM 1757 C C . THR A 1 218 ? -5.280 -45.834 -16.836 1.00 62.66 218 THR A C 1
ATOM 1759 O O . THR A 1 218 ? -5.876 -46.786 -17.344 1.00 62.66 218 THR A O 1
ATOM 1762 N N . LEU A 1 219 ? -5.252 -44.631 -17.415 1.00 71.44 219 LEU A N 1
ATOM 1763 C CA . LEU A 1 219 ? -5.784 -44.383 -18.756 1.00 71.44 219 LEU A CA 1
ATOM 1764 C C . LEU A 1 219 ? -4.753 -44.860 -19.783 1.00 71.44 219 LEU A C 1
ATOM 1766 O O . LEU A 1 219 ? -3.595 -44.458 -19.718 1.00 71.44 219 LEU A O 1
ATOM 1770 N N . ILE A 1 220 ? -5.155 -45.713 -20.718 1.00 73.31 220 ILE A N 1
ATOM 1771 C CA . ILE A 1 220 ? -4.278 -46.314 -21.725 1.00 73.31 220 ILE A CA 1
ATOM 1772 C C . ILE A 1 220 ? -4.743 -45.864 -23.108 1.00 73.31 220 ILE A C 1
ATOM 1774 O O . ILE A 1 220 ? -5.891 -46.085 -23.495 1.00 73.31 220 ILE A O 1
ATOM 1778 N N . GLN A 1 221 ? -3.835 -45.241 -23.854 1.00 76.75 221 GLN A N 1
ATOM 1779 C CA . GLN A 1 221 ? -4.002 -44.920 -25.268 1.00 76.75 221 GLN A CA 1
ATOM 1780 C C . GLN A 1 221 ? -3.560 -46.119 -26.110 1.00 76.75 221 GLN A C 1
ATOM 1782 O O . GLN A 1 221 ? -2.460 -46.632 -25.931 1.00 76.75 221 GLN A O 1
ATOM 1787 N N . THR A 1 222 ? -4.377 -46.521 -27.076 1.00 71.12 222 THR A N 1
ATOM 1788 C CA . THR A 1 222 ? -4.023 -47.505 -28.102 1.00 71.12 222 THR A CA 1
ATOM 1789 C C . THR A 1 222 ? -3.834 -46.785 -29.431 1.00 71.12 222 THR A C 1
ATOM 1791 O O . THR A 1 222 ? -4.730 -46.064 -29.874 1.00 71.12 222 THR A O 1
ATOM 1794 N N . TRP A 1 223 ? -2.675 -46.970 -30.065 1.00 58.12 223 TRP A N 1
ATOM 1795 C CA . TRP A 1 223 ? -2.352 -46.407 -31.380 1.00 58.12 223 TRP A CA 1
ATOM 1796 C C . TRP A 1 223 ? -1.520 -47.408 -32.190 1.00 58.12 223 TRP A C 1
ATOM 1798 O O . TRP A 1 223 ? -0.583 -48.007 -31.664 1.00 58.12 223 TRP A O 1
ATOM 1808 N N . GLU A 1 224 ? -1.908 -47.647 -33.447 1.00 62.81 224 GLU A N 1
ATOM 1809 C CA . GLU A 1 224 ? -1.308 -48.659 -34.344 1.00 62.81 224 GLU A CA 1
ATOM 1810 C C . GLU A 1 224 ? -1.133 -50.061 -33.706 1.00 62.81 224 GLU A C 1
ATOM 1812 O O . GLU A 1 224 ? -0.204 -50.801 -34.021 1.00 62.81 224 GLU A O 1
ATOM 1817 N N . GLY A 1 225 ? -2.036 -50.440 -32.791 1.00 66.50 225 GLY A N 1
ATOM 1818 C CA . GLY A 1 225 ? -2.004 -51.728 -32.084 1.00 66.50 225 GLY A CA 1
ATOM 1819 C C . GLY A 1 225 ? -1.036 -51.809 -30.895 1.00 66.50 225 GLY A C 1
ATOM 1820 O O . GLY A 1 225 ? -0.911 -52.877 -30.302 1.00 66.50 225 GLY A O 1
ATOM 1821 N N . ASN A 1 226 ? -0.378 -50.707 -30.525 1.00 63.34 226 ASN A N 1
ATOM 1822 C CA . ASN A 1 226 ? 0.451 -50.602 -29.324 1.00 63.34 226 ASN A CA 1
ATOM 1823 C C . ASN A 1 226 ? -0.305 -49.864 -28.211 1.00 63.34 226 ASN A C 1
ATOM 1825 O O . ASN A 1 226 ? -1.027 -48.902 -28.483 1.00 63.34 226 ASN A O 1
ATOM 1829 N N . GLU A 1 227 ? -0.113 -50.298 -26.965 1.00 77.94 227 GLU A N 1
ATOM 1830 C CA . GLU A 1 227 ? -0.729 -49.704 -25.775 1.00 77.94 227 GLU A CA 1
ATOM 1831 C C . GLU A 1 227 ? 0.261 -48.814 -25.013 1.00 77.94 227 GLU A C 1
ATOM 1833 O O . GLU A 1 227 ? 1.410 -49.188 -24.772 1.00 77.94 227 GLU A O 1
ATOM 1838 N N . TYR A 1 228 ? -0.208 -47.634 -24.615 1.00 72.81 228 TYR A N 1
ATOM 1839 C CA . TYR A 1 228 ? 0.587 -46.564 -24.026 1.00 72.81 228 TYR A CA 1
ATOM 1840 C C . TYR A 1 228 ? -0.089 -46.041 -22.747 1.00 72.81 228 TYR A C 1
ATOM 1842 O O . TYR A 1 228 ? -1.140 -45.395 -22.838 1.00 72.81 228 TYR A O 1
ATOM 1850 N N . PRO A 1 229 ? 0.481 -46.285 -21.552 1.00 73.75 229 PRO A N 1
ATOM 1851 C CA . PRO A 1 229 ? -0.028 -45.718 -20.307 1.00 73.75 229 PRO A CA 1
ATOM 1852 C C . PRO A 1 229 ? 0.025 -44.188 -20.336 1.00 73.75 229 PRO A C 1
ATOM 1854 O O . PRO A 1 229 ? 0.983 -43.596 -20.842 1.00 73.75 229 PRO A O 1
ATOM 1857 N N . MET A 1 230 ? -0.99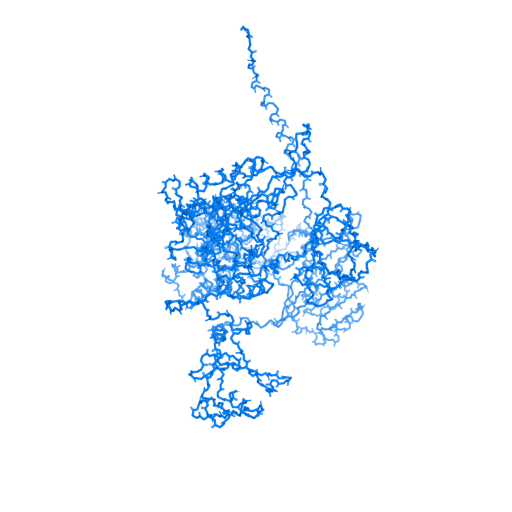5 -43.536 -19.783 1.00 67.88 230 MET A N 1
ATOM 1858 C CA . MET A 1 230 ? -1.086 -42.083 -19.705 1.00 67.88 230 MET A CA 1
ATOM 1859 C C . MET A 1 230 ? -1.243 -41.592 -18.270 1.00 67.88 230 MET A C 1
ATOM 1861 O O . MET A 1 230 ? -2.076 -42.072 -17.502 1.00 67.88 230 MET A O 1
ATOM 1865 N N . VAL A 1 231 ? -0.478 -40.553 -17.946 1.00 61.88 231 VAL A N 1
ATOM 1866 C CA . VAL A 1 231 ? -0.474 -39.887 -16.642 1.00 61.88 231 VAL A CA 1
ATOM 1867 C C . VAL A 1 231 ? -1.175 -38.539 -16.777 1.00 61.88 231 VAL A C 1
ATOM 1869 O O . VAL A 1 231 ? -0.814 -37.736 -17.644 1.00 61.88 231 VAL A O 1
ATOM 1872 N N . ASN A 1 232 ? -2.174 -38.276 -15.929 1.00 59.53 232 ASN A N 1
ATOM 1873 C CA . ASN A 1 232 ? -2.794 -36.954 -15.844 1.00 59.53 232 ASN A CA 1
ATOM 1874 C C . ASN A 1 232 ? -1.811 -35.946 -15.228 1.00 59.53 232 ASN A C 1
ATOM 1876 O O . ASN A 1 232 ? -1.093 -36.267 -14.282 1.00 59.53 232 ASN A O 1
ATOM 1880 N N . VAL A 1 233 ? -1.764 -34.735 -15.781 1.00 55.12 233 VAL A N 1
ATOM 1881 C CA . VAL A 1 233 ? -0.845 -33.673 -15.331 1.00 55.12 233 VAL A CA 1
ATOM 1882 C C . VAL A 1 233 ? -1.594 -32.403 -14.945 1.00 55.12 233 VAL A C 1
ATOM 1884 O O . VAL A 1 233 ? -1.157 -31.682 -14.054 1.00 55.12 233 VAL A O 1
ATOM 1887 N N . GLU A 1 234 ? -2.704 -32.135 -15.626 1.00 57.44 234 GLU A N 1
ATOM 1888 C CA . GLU A 1 234 ? -3.583 -30.990 -15.412 1.00 57.44 234 GLU A CA 1
ATOM 1889 C C . GLU A 1 234 ? -4.985 -31.361 -15.934 1.00 57.44 234 GLU A C 1
ATOM 1891 O O . GLU A 1 234 ? -5.159 -32.412 -16.568 1.00 57.44 234 GLU A O 1
ATOM 1896 N N . MET A 1 235 ? -6.000 -30.532 -15.679 1.00 56.31 235 MET A N 1
ATOM 1897 C CA . MET A 1 235 ? -7.377 -30.802 -16.112 1.00 56.31 235 MET A CA 1
ATOM 1898 C C . MET A 1 235 ? -7.438 -31.051 -17.629 1.00 56.31 235 MET A C 1
ATOM 1900 O O . MET A 1 235 ? -6.969 -30.236 -18.421 1.00 56.31 235 MET A O 1
ATOM 1904 N N . ASP A 1 236 ? -7.982 -32.206 -18.024 1.00 60.06 236 ASP A N 1
ATOM 1905 C CA . ASP A 1 236 ? -8.053 -32.700 -19.409 1.00 60.06 236 ASP A CA 1
ATOM 1906 C C . ASP A 1 236 ? -6.711 -32.859 -20.165 1.00 60.06 236 ASP A C 1
ATOM 1908 O O . ASP A 1 236 ? -6.726 -33.133 -21.367 1.00 60.06 236 ASP A O 1
ATOM 1912 N N . ILE A 1 237 ? -5.553 -32.750 -19.494 1.00 61.72 237 ILE A N 1
ATOM 1913 C CA . ILE A 1 237 ? -4.213 -32.866 -20.101 1.00 61.72 237 ILE A CA 1
ATOM 1914 C C . ILE A 1 237 ? -3.458 -34.092 -19.567 1.00 61.72 237 ILE A C 1
ATOM 1916 O O . ILE A 1 237 ? -3.211 -34.240 -18.367 1.00 61.72 237 ILE A O 1
ATOM 1920 N N . PHE A 1 238 ? -3.019 -34.944 -20.494 1.00 68.81 238 PHE A N 1
ATOM 1921 C CA . PHE A 1 238 ? -2.344 -36.213 -20.224 1.00 68.81 238 PHE A CA 1
ATOM 1922 C C . PHE A 1 238 ? -1.008 -36.315 -20.966 1.00 68.81 238 PHE A C 1
ATOM 1924 O O . PHE A 1 238 ? -0.869 -35.838 -22.094 1.00 68.81 238 PHE A O 1
ATOM 1931 N N . LYS A 1 239 ? -0.020 -36.968 -20.350 1.00 69.38 239 LYS A N 1
ATOM 1932 C CA . LYS A 1 239 ? 1.261 -37.325 -20.983 1.00 69.38 239 LYS A CA 1
ATOM 1933 C C . LYS A 1 239 ? 1.355 -38.829 -21.160 1.00 69.38 239 LYS A C 1
ATOM 1935 O O . LYS A 1 239 ? 0.975 -39.567 -20.255 1.00 69.38 239 LYS A O 1
ATOM 1940 N N . VAL A 1 240 ? 1.939 -39.258 -22.274 1.00 67.75 240 VAL A N 1
ATOM 1941 C CA . VAL A 1 240 ? 2.285 -40.666 -22.484 1.00 67.75 240 VAL A CA 1
ATOM 1942 C C . VAL A 1 240 ? 3.504 -41.023 -21.632 1.00 67.75 240 VAL A C 1
ATOM 1944 O O . VAL A 1 240 ? 4.554 -40.376 -21.721 1.00 67.75 240 VAL A O 1
ATOM 1947 N N . GLU A 1 241 ? 3.370 -42.049 -20.797 1.00 59.81 241 GLU A N 1
ATOM 1948 C CA . GLU A 1 241 ? 4.449 -42.537 -19.946 1.00 59.81 241 GLU A CA 1
ATOM 1949 C C . GLU A 1 241 ? 5.609 -43.071 -20.805 1.00 59.81 241 GLU A C 1
ATOM 1951 O O . GLU A 1 241 ? 5.414 -43.743 -21.815 1.00 59.81 241 GLU A O 1
ATOM 1956 N N . GLY A 1 242 ? 6.843 -42.691 -20.463 1.00 54.66 242 GLY A N 1
ATOM 1957 C CA . GLY A 1 242 ? 8.037 -43.003 -21.260 1.00 54.66 242 GLY A CA 1
ATOM 1958 C C . GLY A 1 242 ? 8.277 -42.120 -22.499 1.00 54.66 242 GLY A C 1
ATOM 1959 O O . GLY A 1 242 ? 9.396 -42.119 -23.011 1.00 54.66 242 GLY A O 1
ATOM 1960 N N . TYR A 1 243 ? 7.310 -41.305 -22.947 1.00 54.28 243 TYR A N 1
ATOM 1961 C CA . TYR A 1 243 ? 7.430 -40.475 -24.161 1.00 54.28 243 TYR A CA 1
ATOM 1962 C C . TYR A 1 243 ? 7.307 -38.959 -23.867 1.00 54.28 243 TYR A C 1
ATOM 1964 O O . TYR A 1 243 ? 6.299 -38.330 -24.194 1.00 54.28 243 TYR A O 1
ATOM 1972 N N . PRO A 1 244 ? 8.357 -38.303 -23.319 1.00 48.06 244 PRO A N 1
ATOM 1973 C CA . PRO A 1 244 ? 8.317 -36.932 -22.766 1.00 48.06 244 PRO A CA 1
ATOM 1974 C C . PRO A 1 244 ? 8.165 -35.776 -23.785 1.00 48.06 244 PRO A C 1
ATOM 1976 O O . PRO A 1 244 ? 8.424 -34.610 -23.451 1.00 48.06 244 PRO A O 1
ATOM 1979 N N . GLY A 1 245 ? 7.772 -36.094 -25.022 1.00 46.88 245 GLY A N 1
ATOM 1980 C CA . GLY A 1 245 ? 7.402 -35.159 -26.088 1.00 46.88 245 GLY A CA 1
ATOM 1981 C C . GLY A 1 245 ? 5.939 -35.261 -26.546 1.00 46.88 245 GLY A C 1
ATOM 1982 O O . GLY A 1 245 ? 5.495 -34.372 -27.264 1.00 46.88 245 GLY A O 1
ATOM 1983 N N . TYR A 1 246 ? 5.193 -36.290 -26.121 1.00 50.72 246 TYR A N 1
ATOM 1984 C CA . TYR A 1 246 ? 3.794 -36.503 -26.501 1.00 50.72 246 TYR A CA 1
ATOM 1985 C C . TYR A 1 246 ? 2.863 -36.155 -25.336 1.00 50.72 246 TYR A C 1
ATOM 1987 O O . TYR A 1 246 ? 2.901 -36.763 -24.267 1.00 50.72 246 TYR A O 1
ATOM 1995 N N . THR A 1 247 ? 2.045 -35.124 -25.540 1.00 60.31 247 THR A N 1
ATOM 1996 C CA . THR A 1 247 ? 1.008 -34.663 -24.607 1.00 60.31 247 THR A CA 1
ATOM 1997 C C . THR A 1 247 ? -0.311 -34.569 -25.370 1.00 60.31 247 THR A C 1
ATOM 1999 O O . THR A 1 247 ? -0.330 -34.113 -26.513 1.00 60.31 247 THR A O 1
ATOM 2002 N N . LEU A 1 248 ? -1.408 -35.003 -24.760 1.00 57.62 248 LEU A N 1
ATOM 2003 C CA . LEU A 1 248 ? -2.757 -34.980 -25.321 1.00 57.62 248 LEU A CA 1
ATOM 2004 C C . LEU A 1 248 ? -3.658 -34.114 -24.444 1.00 57.62 248 LEU A C 1
ATOM 2006 O O . LEU A 1 248 ? -3.616 -34.212 -23.220 1.00 57.62 248 LEU A O 1
ATOM 2010 N N . GLN A 1 249 ? -4.469 -33.272 -25.082 1.00 69.00 249 GLN A N 1
ATOM 2011 C CA . GLN A 1 249 ? -5.521 -32.500 -24.427 1.00 69.00 249 GLN A CA 1
ATOM 2012 C C . GLN A 1 249 ? -6.884 -32.932 -24.968 1.00 69.00 249 GLN A C 1
ATOM 2014 O O . GLN A 1 249 ? -7.107 -32.887 -26.182 1.00 69.00 249 GLN A O 1
ATOM 2019 N N . PHE A 1 250 ? -7.801 -33.303 -24.076 1.00 59.97 250 PHE A N 1
ATOM 2020 C CA . PHE A 1 250 ? -9.204 -33.532 -24.416 1.00 59.97 250 PHE A CA 1
ATOM 2021 C C . PHE A 1 250 ? -9.957 -32.197 -24.539 1.00 59.97 250 PHE A C 1
ATOM 2023 O O . PHE A 1 250 ? -9.670 -31.224 -23.846 1.00 59.97 250 PHE A O 1
ATOM 2030 N N . LEU A 1 251 ? -10.898 -32.131 -25.479 1.00 52.34 251 LEU A N 1
ATOM 2031 C CA . LEU A 1 251 ? -11.634 -30.924 -25.851 1.00 52.34 251 LEU A CA 1
ATOM 2032 C C . LEU A 1 251 ? -13.109 -31.098 -25.489 1.00 52.34 251 LEU A C 1
ATOM 2034 O O . LEU A 1 251 ? -13.760 -32.003 -26.012 1.00 52.34 251 LEU A O 1
ATOM 2038 N N . ARG A 1 252 ? -13.649 -30.224 -24.635 1.00 54.59 252 ARG A N 1
ATOM 2039 C CA . ARG A 1 252 ? -15.056 -30.271 -24.203 1.00 54.59 252 ARG A CA 1
ATOM 2040 C C . ARG A 1 252 ? -15.949 -29.336 -25.020 1.00 54.59 252 ARG A C 1
ATOM 2042 O O . ARG A 1 252 ? -15.574 -28.206 -25.330 1.00 54.59 252 ARG A O 1
ATOM 2049 N N . GLY A 1 253 ? -17.144 -29.819 -25.349 1.00 46.94 253 GLY A N 1
ATOM 2050 C CA . GLY A 1 253 ? -18.205 -29.057 -26.002 1.00 46.94 253 GLY A CA 1
ATOM 2051 C C . GLY A 1 253 ? -19.185 -28.423 -25.010 1.00 46.94 253 GLY A C 1
ATOM 2052 O O . GLY A 1 253 ? -18.992 -28.451 -23.792 1.00 46.94 253 GLY A O 1
ATOM 2053 N N . LYS A 1 254 ? -20.295 -27.876 -25.528 1.00 40.28 254 LYS A N 1
ATOM 2054 C CA . LYS A 1 254 ? -21.419 -27.455 -24.674 1.00 40.28 254 LYS A CA 1
ATOM 2055 C C . LYS A 1 254 ? -21.917 -28.656 -23.856 1.00 40.28 254 LYS A C 1
ATOM 2057 O O . LYS A 1 254 ? -22.029 -29.756 -24.390 1.00 40.28 254 LYS A O 1
ATOM 2062 N N . ASN A 1 255 ? -22.225 -28.417 -22.582 1.00 43.41 255 ASN A N 1
ATOM 2063 C CA . ASN A 1 255 ? -22.605 -29.419 -21.574 1.00 43.41 255 ASN A CA 1
ATOM 2064 C C . ASN A 1 255 ? -21.454 -30.340 -21.100 1.00 43.41 255 ASN A C 1
ATOM 2066 O O . ASN A 1 255 ? -21.715 -31.444 -20.636 1.00 43.41 255 ASN A O 1
ATOM 2070 N N . ASN A 1 256 ? -20.189 -29.900 -21.189 1.00 48.03 256 ASN A N 1
ATOM 2071 C CA . ASN A 1 256 ? -18.993 -30.595 -20.669 1.00 48.03 256 ASN A CA 1
ATOM 2072 C C . ASN A 1 256 ? -18.682 -31.992 -21.249 1.00 48.03 256 ASN A C 1
ATOM 2074 O O . ASN A 1 256 ? -17.723 -32.636 -20.812 1.00 48.03 256 ASN A O 1
ATOM 2078 N N . VAL A 1 257 ? -19.429 -32.436 -22.261 1.00 51.31 257 VAL A N 1
ATOM 2079 C CA . VAL A 1 257 ? -19.156 -33.663 -23.021 1.00 51.31 257 VAL A CA 1
ATOM 2080 C C . VAL A 1 257 ? -17.838 -33.510 -23.780 1.00 51.31 257 VAL A C 1
ATOM 2082 O O . VAL A 1 257 ? -17.601 -32.476 -24.408 1.00 51.31 257 VAL A O 1
ATOM 2085 N N . VAL A 1 258 ? -16.982 -34.532 -23.742 1.00 55.03 258 VAL A N 1
ATOM 2086 C CA . VAL A 1 258 ? -15.750 -34.567 -24.539 1.00 55.03 258 VAL A CA 1
ATOM 2087 C C . VAL A 1 258 ? -16.109 -34.774 -26.009 1.00 55.03 258 VAL A C 1
ATOM 2089 O O . VAL A 1 258 ? -16.805 -35.716 -26.371 1.00 55.03 258 VAL A O 1
ATOM 2092 N N . THR A 1 259 ? -15.652 -33.859 -26.858 1.00 54.12 259 THR A N 1
ATOM 2093 C CA . THR A 1 259 ? -15.959 -33.808 -28.298 1.00 54.12 259 THR A CA 1
ATOM 2094 C C . THR A 1 259 ? -14.766 -34.149 -29.193 1.00 54.12 259 THR A C 1
ATOM 2096 O O . THR A 1 259 ? -14.896 -34.147 -30.413 1.00 54.12 259 THR A O 1
ATOM 2099 N N . GLY A 1 260 ? -13.595 -34.410 -28.609 1.00 50.59 260 GLY A N 1
ATOM 2100 C CA . GLY A 1 260 ? -12.372 -34.765 -29.327 1.00 50.59 260 GLY A CA 1
ATOM 2101 C C . GLY A 1 260 ? -11.131 -34.668 -28.443 1.00 50.59 260 GLY A C 1
ATOM 2102 O O . GLY A 1 260 ? -11.209 -34.232 -27.295 1.00 50.59 260 GLY A O 1
ATOM 2103 N N . CYS A 1 261 ? -9.971 -35.005 -28.999 1.00 57.47 261 CYS A N 1
ATOM 2104 C CA . CYS A 1 261 ? -8.665 -34.765 -28.388 1.00 57.47 261 CYS A CA 1
ATOM 2105 C C . CYS A 1 261 ? -7.685 -34.177 -29.412 1.00 57.47 261 CYS A C 1
ATOM 2107 O O . CYS A 1 261 ? -7.845 -34.367 -30.618 1.00 57.47 261 CYS A O 1
ATOM 2109 N N . ARG A 1 262 ? -6.650 -33.473 -28.942 1.00 52.59 262 ARG A N 1
ATOM 2110 C CA . ARG A 1 262 ? -5.562 -32.949 -29.783 1.00 52.59 262 ARG A CA 1
ATOM 2111 C C . ARG A 1 262 ? -4.193 -33.226 -29.173 1.00 52.59 262 ARG A C 1
ATOM 2113 O O . ARG A 1 262 ? -4.008 -33.092 -27.965 1.00 52.59 262 ARG A O 1
ATOM 2120 N N . THR A 1 263 ? -3.219 -33.553 -30.017 1.00 50.78 263 THR A N 1
ATOM 2121 C CA . THR A 1 263 ? -1.807 -33.638 -29.624 1.00 50.78 263 THR A CA 1
ATOM 2122 C C . THR A 1 263 ? -1.229 -32.239 -29.427 1.00 50.78 263 THR A C 1
ATOM 2124 O O . THR A 1 263 ? -1.174 -31.446 -30.370 1.00 50.78 263 THR A O 1
ATOM 2127 N N . VAL A 1 264 ? -0.763 -31.952 -28.217 1.00 49.81 264 VAL A N 1
ATOM 2128 C CA . VAL A 1 264 ? -0.094 -30.706 -27.839 1.00 49.81 264 VAL A CA 1
ATOM 2129 C C . VAL A 1 264 ? 1.408 -30.895 -28.061 1.00 49.81 264 VAL A C 1
ATOM 2131 O O . VAL A 1 264 ? 2.103 -31.517 -27.258 1.00 49.81 264 VAL A O 1
ATOM 2134 N N . ASN A 1 265 ? 1.912 -30.400 -29.193 1.00 46.38 265 ASN A N 1
ATOM 2135 C CA . ASN A 1 265 ? 3.336 -30.475 -29.525 1.00 46.38 265 ASN A CA 1
ATOM 2136 C C . ASN A 1 265 ? 4.171 -29.532 -28.643 1.00 46.38 265 ASN A C 1
ATOM 2138 O O . ASN A 1 265 ? 3.683 -28.511 -28.166 1.00 46.38 265 ASN A O 1
ATOM 2142 N N . ALA A 1 266 ? 5.473 -29.805 -28.507 1.00 38.50 266 ALA A N 1
ATOM 2143 C CA . ALA A 1 266 ? 6.406 -29.040 -27.661 1.00 38.50 266 ALA A CA 1
ATOM 2144 C C . ALA A 1 266 ? 6.670 -27.566 -28.084 1.00 38.50 266 ALA A C 1
ATOM 2146 O O . ALA A 1 266 ? 7.589 -26.935 -27.564 1.00 38.50 266 ALA A O 1
ATOM 2147 N N . GLY A 1 267 ? 5.886 -27.025 -29.023 1.00 36.31 267 GLY A N 1
ATOM 2148 C CA . GLY A 1 267 ? 5.850 -25.612 -29.422 1.00 36.31 267 GLY A CA 1
ATOM 2149 C C . GLY A 1 267 ? 4.457 -24.969 -29.319 1.00 36.31 267 GLY A C 1
ATOM 2150 O O . GLY A 1 267 ? 4.282 -23.848 -29.789 1.00 36.31 267 GLY A O 1
ATOM 2151 N N . ASP A 1 268 ? 3.468 -25.661 -28.745 1.00 35.28 268 ASP A N 1
ATOM 2152 C CA . ASP A 1 268 ? 2.157 -25.091 -28.416 1.00 35.28 268 ASP A CA 1
ATOM 2153 C C . ASP A 1 268 ? 2.309 -24.142 -27.199 1.00 35.28 268 ASP A C 1
ATOM 2155 O O . ASP A 1 268 ? 2.939 -24.542 -26.207 1.00 35.28 268 ASP A O 1
ATOM 2159 N N . PRO A 1 269 ? 1.790 -22.894 -27.234 1.00 32.34 269 PRO A N 1
ATOM 2160 C CA . PRO A 1 269 ? 2.019 -21.895 -26.183 1.00 32.34 269 PRO A CA 1
ATOM 2161 C C . PRO A 1 269 ? 1.715 -22.358 -24.751 1.00 32.34 269 PRO A C 1
ATOM 2163 O O . PRO A 1 269 ? 2.364 -21.890 -23.815 1.00 32.34 269 PRO A O 1
ATOM 2166 N N . ALA A 1 270 ? 0.797 -23.314 -24.572 1.00 31.38 270 ALA A N 1
ATOM 2167 C CA . ALA A 1 270 ? 0.444 -23.871 -23.264 1.00 31.38 270 ALA A CA 1
ATOM 2168 C C . ALA A 1 270 ? 1.621 -24.556 -22.530 1.00 31.38 270 ALA A C 1
ATOM 2170 O O . ALA A 1 270 ? 1.684 -24.521 -21.305 1.00 31.38 270 ALA A O 1
ATOM 2171 N N . LEU A 1 271 ? 2.590 -25.144 -23.248 1.00 31.25 271 LEU A N 1
ATOM 2172 C CA . LEU A 1 271 ? 3.706 -25.896 -22.642 1.00 31.25 271 LEU A CA 1
ATOM 2173 C C . LEU A 1 271 ? 5.008 -25.096 -22.485 1.00 31.25 271 LEU A C 1
ATOM 2175 O O . LEU A 1 271 ? 5.984 -25.608 -21.929 1.00 31.25 271 LEU A O 1
ATOM 2179 N N . THR A 1 272 ? 5.045 -23.827 -22.910 1.00 29.02 272 THR A N 1
ATOM 2180 C CA . THR A 1 272 ? 6.266 -22.991 -22.816 1.00 29.02 272 THR A CA 1
ATOM 2181 C C . THR A 1 272 ? 6.634 -22.637 -21.362 1.00 29.02 272 THR A C 1
ATOM 2183 O O . THR A 1 272 ? 7.694 -22.074 -21.099 1.00 29.02 272 THR A O 1
ATOM 2186 N N . TYR A 1 273 ? 5.780 -23.001 -20.401 1.00 27.34 273 TYR A N 1
ATOM 2187 C CA . TYR A 1 273 ? 5.891 -22.636 -18.993 1.00 27.34 273 TYR A CA 1
ATOM 2188 C C . TYR A 1 273 ? 6.834 -23.522 -18.147 1.00 27.34 273 TYR A C 1
ATOM 2190 O O . TYR A 1 273 ? 7.204 -23.132 -17.044 1.00 27.34 273 TYR A O 1
ATOM 2198 N N . LEU A 1 274 ? 7.242 -24.708 -18.632 1.00 28.28 274 LEU A N 1
ATOM 2199 C CA . LEU A 1 274 ? 7.789 -25.774 -17.763 1.00 28.28 274 LEU A CA 1
ATOM 2200 C C . LEU A 1 274 ? 9.179 -26.342 -18.124 1.00 28.28 274 LEU A C 1
ATOM 2202 O O . LEU A 1 274 ? 9.606 -27.321 -17.514 1.00 28.28 274 LEU A O 1
ATOM 2206 N N . LYS A 1 275 ? 9.925 -25.770 -19.082 1.00 26.55 275 LYS A N 1
ATOM 2207 C CA . LYS A 1 275 ? 11.274 -26.270 -19.445 1.00 26.55 275 LYS A CA 1
ATOM 2208 C C . LYS A 1 275 ? 12.316 -25.161 -19.633 1.00 26.55 275 LYS A C 1
ATOM 2210 O O . LYS A 1 275 ? 12.695 -24.855 -20.764 1.00 26.55 275 LYS A O 1
ATOM 2215 N N . LYS A 1 276 ? 12.840 -24.612 -18.526 1.00 27.45 276 LYS A N 1
ATOM 2216 C CA . LYS A 1 276 ? 14.163 -23.948 -18.510 1.00 27.45 276 LYS A CA 1
ATOM 2217 C C . LYS A 1 276 ? 14.821 -23.842 -17.122 1.00 27.45 276 LYS A C 1
ATOM 2219 O O . LYS A 1 276 ? 15.168 -22.763 -16.657 1.00 27.45 276 LYS A O 1
ATOM 2224 N N . SER A 1 277 ? 15.102 -24.992 -16.518 1.00 25.72 277 SER A N 1
ATOM 2225 C CA . SER A 1 277 ? 16.245 -25.145 -15.610 1.00 25.72 277 SER A CA 1
ATOM 2226 C C . SER A 1 277 ? 17.098 -26.340 -16.058 1.00 25.72 277 SER A C 1
ATOM 2228 O O . SER A 1 277 ? 16.581 -27.301 -16.624 1.00 25.72 277 SER A O 1
ATOM 2230 N N . ASN A 1 278 ? 18.409 -26.239 -15.821 1.00 26.11 278 ASN A N 1
ATOM 2231 C CA . ASN A 1 278 ? 19.437 -27.286 -15.947 1.00 26.11 278 ASN A CA 1
ATOM 2232 C C . ASN A 1 278 ? 19.835 -27.764 -17.369 1.00 26.11 278 ASN A C 1
ATOM 2234 O O . ASN A 1 278 ? 19.368 -28.772 -17.890 1.00 26.11 278 ASN A O 1
ATOM 2238 N N . SER A 1 279 ? 20.834 -27.071 -17.929 1.00 26.91 279 SER A N 1
ATOM 2239 C CA . SER A 1 279 ? 21.883 -27.624 -18.822 1.00 26.91 279 SER A CA 1
ATOM 2240 C C . SER A 1 279 ? 22.807 -28.586 -18.016 1.00 26.91 279 SER A C 1
ATOM 2242 O O . SER A 1 279 ? 22.805 -28.433 -16.791 1.00 26.91 279 SER A O 1
ATOM 2244 N N . PRO A 1 280 ? 23.634 -29.510 -18.595 1.00 34.88 280 PRO A N 1
ATOM 2245 C CA . PRO A 1 280 ? 24.727 -29.146 -19.526 1.00 34.88 280 PRO A CA 1
ATOM 2246 C C . PRO A 1 280 ? 25.234 -30.187 -20.580 1.00 34.88 280 PRO A C 1
ATOM 2248 O O . PRO A 1 280 ? 24.832 -31.343 -20.629 1.00 34.88 280 PRO A O 1
ATOM 2251 N N . THR A 1 281 ? 26.242 -29.729 -21.350 1.00 25.25 281 THR A N 1
ATOM 2252 C CA . THR A 1 281 ? 27.382 -30.455 -21.992 1.00 25.25 281 THR A CA 1
ATOM 2253 C C . THR A 1 281 ? 27.281 -31.203 -23.350 1.00 25.25 281 THR A C 1
ATOM 2255 O O . THR A 1 281 ? 26.966 -32.381 -23.420 1.00 25.25 281 THR A O 1
ATOM 2258 N N . SER A 1 282 ? 27.800 -30.506 -24.383 1.00 25.12 282 SER A N 1
ATOM 2259 C CA . SER A 1 282 ? 29.010 -30.818 -25.204 1.00 25.12 282 SER A CA 1
ATOM 2260 C C . SER A 1 282 ? 29.026 -31.794 -26.406 1.00 25.12 282 SER A C 1
ATOM 2262 O O . SER A 1 282 ? 28.696 -32.962 -26.266 1.00 25.12 282 SER A O 1
ATOM 2264 N N . ASN A 1 283 ? 29.666 -31.299 -27.491 1.00 23.84 283 ASN A N 1
ATOM 2265 C CA . ASN A 1 283 ? 30.362 -31.975 -28.618 1.00 23.84 283 ASN A CA 1
ATOM 2266 C C . ASN A 1 283 ? 29.507 -32.889 -29.536 1.00 23.84 283 ASN A C 1
ATOM 2268 O O . ASN A 1 283 ? 28.713 -33.678 -29.057 1.00 23.84 283 ASN A O 1
ATOM 2272 N N . SER A 1 284 ? 29.610 -32.914 -30.875 1.00 23.72 284 SER A N 1
ATOM 2273 C CA . SER A 1 284 ? 30.410 -32.197 -31.906 1.00 23.72 284 SER A CA 1
ATOM 2274 C C . SER A 1 284 ? 29.645 -32.326 -33.270 1.00 23.72 284 SER A C 1
ATOM 2276 O O . SER A 1 284 ? 28.511 -32.794 -33.241 1.00 23.72 284 SER A O 1
ATOM 2278 N N . THR A 1 285 ? 30.049 -31.917 -34.488 1.00 23.33 285 THR A N 1
ATOM 2279 C CA . THR A 1 285 ? 31.363 -31.600 -35.108 1.00 23.33 285 THR A CA 1
ATOM 2280 C C . THR A 1 285 ? 31.191 -30.546 -36.247 1.00 23.33 285 THR A C 1
ATOM 2282 O O . THR A 1 285 ? 30.408 -29.615 -36.088 1.00 23.33 285 THR A O 1
ATOM 2285 N N . GLN A 1 286 ? 31.914 -30.637 -37.380 1.00 24.44 286 GLN A N 1
ATOM 2286 C CA . GLN A 1 286 ? 31.915 -29.680 -38.511 1.00 24.44 286 GLN A CA 1
ATOM 2287 C C . GLN A 1 286 ? 31.363 -30.288 -39.820 1.00 24.44 286 GLN A C 1
ATOM 2289 O O . GLN A 1 286 ? 31.580 -31.470 -40.077 1.00 24.44 286 GLN A O 1
ATOM 2294 N N . THR A 1 287 ? 30.803 -29.471 -40.726 1.00 22.89 287 THR A N 1
ATOM 2295 C CA . THR A 1 287 ? 31.507 -29.041 -41.970 1.00 22.89 287 THR A CA 1
ATOM 2296 C C . THR A 1 287 ? 30.717 -28.022 -42.811 1.00 22.89 287 THR A C 1
ATOM 2298 O O . THR A 1 287 ? 29.497 -27.915 -42.741 1.00 22.89 287 THR A O 1
ATOM 2301 N N . ASP A 1 288 ? 31.471 -27.227 -43.568 1.00 24.84 288 ASP A N 1
ATOM 2302 C CA . ASP A 1 288 ? 31.136 -25.936 -44.179 1.00 24.84 288 ASP A CA 1
ATOM 2303 C C . ASP A 1 288 ? 29.965 -25.850 -45.176 1.00 24.84 288 ASP A C 1
ATOM 2305 O O . ASP A 1 288 ? 29.809 -26.683 -46.072 1.00 24.84 288 ASP A O 1
ATOM 2309 N N . LYS A 1 289 ? 29.294 -24.682 -45.155 1.00 25.38 289 LYS A N 1
ATOM 2310 C CA . LYS A 1 289 ? 29.286 -23.721 -46.287 1.00 25.38 289 LYS A CA 1
ATOM 2311 C C . LYS A 1 289 ? 28.696 -22.355 -45.893 1.00 25.38 289 LYS A C 1
ATOM 2313 O O . LYS A 1 289 ? 27.546 -22.250 -45.480 1.00 25.38 289 LYS A O 1
ATOM 2318 N N . GLN A 1 290 ? 29.465 -21.289 -46.114 1.00 23.86 290 GLN A N 1
ATOM 2319 C CA . GLN A 1 290 ? 29.032 -19.882 -46.103 1.00 23.86 290 GLN A CA 1
ATOM 2320 C C . GLN A 1 290 ? 29.503 -19.193 -47.405 1.00 23.86 290 GLN A C 1
ATOM 2322 O O . GLN A 1 290 ? 30.439 -19.695 -48.028 1.00 23.86 290 GLN A O 1
ATOM 2327 N N . PRO A 1 291 ? 28.983 -18.005 -47.781 1.00 34.88 291 PRO A N 1
ATOM 2328 C CA . PRO A 1 291 ? 27.680 -17.419 -47.438 1.00 34.88 291 PRO A CA 1
ATOM 2329 C C . PRO A 1 291 ? 26.933 -16.834 -48.661 1.00 34.88 291 PRO A C 1
ATOM 2331 O O . PRO A 1 291 ? 27.538 -16.426 -49.650 1.00 34.88 291 PRO A O 1
ATOM 2334 N N . LEU A 1 292 ? 25.612 -16.643 -48.551 1.00 23.61 292 LEU A N 1
ATOM 2335 C CA . LEU A 1 292 ? 24.860 -15.758 -49.455 1.00 23.61 292 LEU A CA 1
ATOM 2336 C C . LEU A 1 292 ? 23.914 -14.831 -48.672 1.00 23.61 292 LEU A C 1
ATOM 2338 O O . LEU A 1 292 ? 22.879 -15.252 -48.170 1.00 23.61 292 LEU A O 1
ATOM 2342 N N . LYS A 1 293 ? 24.328 -13.558 -48.583 1.00 26.17 293 LYS A N 1
ATOM 2343 C CA . LYS A 1 293 ? 23.565 -12.330 -48.263 1.00 26.17 293 LYS A CA 1
ATOM 2344 C C . LYS A 1 293 ? 22.311 -12.491 -47.379 1.00 26.17 293 LYS A C 1
ATOM 2346 O O . LYS A 1 293 ? 21.209 -12.697 -47.884 1.00 26.17 293 LYS A O 1
ATOM 2351 N N . LYS A 1 294 ? 22.461 -12.224 -46.073 1.00 24.95 294 LYS A N 1
ATOM 2352 C CA . LYS A 1 294 ? 21.328 -11.986 -45.159 1.00 24.95 294 LYS A CA 1
ATOM 2353 C C . LYS A 1 294 ? 20.448 -10.837 -45.672 1.00 24.95 294 LYS A C 1
ATOM 2355 O O . LYS A 1 294 ? 20.928 -9.729 -45.901 1.00 24.95 294 LYS A O 1
ATOM 2360 N N . SER A 1 295 ? 19.151 -11.099 -45.795 1.00 28.72 295 SER A N 1
ATOM 2361 C CA . SER A 1 295 ? 18.116 -10.065 -45.807 1.00 28.72 295 SER A CA 1
ATOM 2362 C C . SER A 1 295 ? 17.986 -9.409 -44.429 1.00 28.72 295 SER A C 1
ATOM 2364 O O . SER A 1 295 ? 18.329 -10.023 -43.418 1.00 28.72 295 SER A O 1
ATOM 2366 N N . ILE A 1 296 ? 17.435 -8.192 -44.389 1.00 29.84 296 ILE A N 1
ATOM 2367 C CA . ILE A 1 296 ? 17.080 -7.494 -43.144 1.00 29.84 296 ILE A CA 1
ATOM 2368 C C . ILE A 1 296 ? 16.196 -8.423 -42.283 1.00 29.84 296 ILE A C 1
ATOM 2370 O O . ILE A 1 296 ? 15.187 -8.917 -42.796 1.00 29.84 296 ILE A O 1
ATOM 2374 N N . PRO A 1 297 ? 16.553 -8.701 -41.013 1.00 31.86 297 PRO A N 1
ATOM 2375 C CA . PRO A 1 297 ? 15.740 -9.534 -40.134 1.00 31.86 297 PRO A CA 1
ATOM 2376 C C . PRO A 1 297 ? 14.375 -8.906 -39.839 1.00 31.86 297 PRO A C 1
ATOM 2378 O O . PRO A 1 297 ? 14.258 -7.700 -39.643 1.00 31.86 297 PRO A O 1
ATOM 2381 N N . GLN A 1 298 ? 13.356 -9.748 -39.679 1.00 37.00 298 GLN A N 1
ATOM 2382 C CA . GLN A 1 298 ? 11.968 -9.373 -39.362 1.00 37.00 298 GLN A CA 1
ATOM 2383 C C . GLN A 1 298 ? 11.783 -8.752 -37.950 1.00 37.00 298 GLN A C 1
ATOM 2385 O O . GLN A 1 298 ? 10.666 -8.476 -37.533 1.00 37.00 298 GLN A O 1
ATOM 2390 N N . LYS A 1 299 ? 12.881 -8.512 -37.215 1.00 37.66 299 LYS A N 1
ATOM 2391 C CA . LYS A 1 299 ? 12.940 -8.087 -35.802 1.00 37.66 299 LYS A CA 1
ATOM 2392 C C . LYS A 1 299 ? 12.792 -6.564 -35.585 1.00 37.66 299 LYS A C 1
ATOM 2394 O O . LYS A 1 299 ? 12.792 -6.118 -34.447 1.00 37.66 299 LYS A O 1
ATOM 2399 N N . TYR A 1 300 ? 12.678 -5.767 -36.651 1.00 39.78 300 TYR A N 1
ATOM 2400 C CA . TYR A 1 300 ? 12.655 -4.290 -36.595 1.00 39.78 300 TYR A CA 1
ATOM 2401 C C . TYR A 1 300 ? 11.271 -3.665 -36.862 1.00 39.78 300 TYR A C 1
ATOM 2403 O O . TYR A 1 300 ? 11.172 -2.498 -37.238 1.00 39.78 300 TYR A O 1
ATOM 2411 N N . ILE A 1 301 ? 10.194 -4.437 -36.701 1.00 50.28 301 ILE A N 1
ATOM 2412 C CA . ILE A 1 301 ? 8.817 -3.938 -36.802 1.00 50.28 301 ILE A CA 1
ATOM 2413 C C . ILE A 1 301 ? 8.365 -3.519 -35.398 1.00 50.28 301 ILE A C 1
ATOM 2415 O O . ILE A 1 301 ? 8.086 -4.367 -34.555 1.00 50.28 301 ILE A O 1
ATOM 2419 N N . TYR A 1 302 ? 8.324 -2.212 -35.141 1.00 51.50 302 TYR A N 1
ATOM 2420 C CA . TYR A 1 302 ? 7.823 -1.657 -33.882 1.00 51.50 302 TYR A CA 1
ATOM 2421 C C . TYR A 1 302 ? 6.301 -1.441 -33.954 1.00 51.50 302 TYR A C 1
ATOM 2423 O O . TYR A 1 302 ? 5.829 -0.920 -34.968 1.00 51.50 302 TYR A O 1
ATOM 2431 N N . PRO A 1 303 ? 5.533 -1.773 -32.897 1.00 68.94 303 PRO A N 1
ATOM 2432 C CA . PRO A 1 303 ? 4.121 -1.411 -32.805 1.00 68.94 303 PRO A CA 1
ATOM 2433 C C . PRO A 1 303 ? 3.918 0.103 -32.910 1.00 68.94 303 PRO A C 1
ATOM 2435 O O . PRO A 1 303 ? 4.728 0.881 -32.393 1.00 68.94 303 PRO A O 1
ATOM 2438 N N . SER A 1 304 ? 2.823 0.532 -33.541 1.00 69.50 304 SER A N 1
ATOM 2439 C CA . SER A 1 304 ? 2.460 1.953 -33.545 1.00 69.50 304 SER A CA 1
ATOM 2440 C C . SER A 1 304 ? 2.203 2.473 -32.138 1.00 69.50 304 SER A C 1
ATOM 2442 O O . SER A 1 304 ? 1.697 1.762 -31.273 1.00 69.50 304 SER A O 1
ATOM 2444 N N . ARG A 1 305 ? 2.484 3.759 -31.937 1.00 74.56 305 ARG A N 1
ATOM 2445 C CA . ARG A 1 305 ? 2.028 4.547 -30.786 1.00 74.56 305 ARG A CA 1
ATOM 2446 C C . ARG A 1 305 ? 1.449 5.854 -31.304 1.00 74.56 305 ARG A C 1
ATOM 2448 O O . ARG A 1 305 ? 1.957 6.372 -32.288 1.00 74.56 305 ARG A O 1
ATOM 2455 N N . SER A 1 306 ? 0.397 6.366 -30.676 1.00 72.00 306 SER A N 1
ATOM 2456 C CA . SER A 1 306 ? -0.157 7.682 -31.018 1.00 72.00 306 SER A CA 1
ATOM 2457 C C . SER A 1 306 ? 0.410 8.715 -30.055 1.00 72.00 306 SER A C 1
ATOM 2459 O O . SER A 1 306 ? 0.045 8.740 -28.883 1.00 72.00 306 SER A O 1
ATOM 2461 N N . GLU A 1 307 ? 1.325 9.539 -30.549 1.00 59.12 307 GLU A N 1
ATOM 2462 C CA . GLU A 1 307 ? 2.016 10.590 -29.803 1.00 59.12 307 GLU A CA 1
ATOM 2463 C C . GLU A 1 307 ? 1.682 11.941 -30.459 1.00 59.12 307 GLU A C 1
ATOM 2465 O O . GLU A 1 307 ? 1.815 12.077 -31.666 1.00 59.12 307 GLU A O 1
ATOM 2470 N N . GLY A 1 308 ? 1.266 12.960 -29.702 1.00 63.59 308 GLY A N 1
ATOM 2471 C CA . GLY A 1 308 ? 1.017 14.302 -30.258 1.00 63.59 308 GLY A CA 1
ATOM 2472 C C . GLY A 1 308 ? -0.279 14.465 -31.073 1.00 63.59 308 GLY A C 1
ATOM 2473 O O . GLY A 1 308 ? -1.242 13.717 -30.907 1.00 63.59 308 GLY A O 1
ATOM 2474 N N . GLY A 1 309 ? -0.327 15.516 -31.897 1.00 61.72 309 GLY A N 1
ATOM 2475 C CA . GLY A 1 309 ? -1.498 15.899 -32.700 1.00 61.72 309 GLY A CA 1
ATOM 2476 C C . GLY A 1 309 ? -1.548 15.217 -34.071 1.00 61.72 309 GLY A C 1
ATOM 2477 O O . GLY A 1 309 ? -0.544 14.675 -34.529 1.00 61.72 309 GLY A O 1
ATOM 2478 N N . GLU A 1 310 ? -2.701 15.274 -34.744 1.00 81.06 310 GLU A N 1
ATOM 2479 C CA . GLU A 1 310 ? -2.895 14.686 -36.079 1.00 81.06 310 GLU A CA 1
ATOM 2480 C C . GLU A 1 310 ? -1.869 15.206 -37.104 1.00 81.06 310 GLU A C 1
ATOM 2482 O O . GLU A 1 310 ? -1.529 16.389 -37.140 1.00 81.06 310 GLU A O 1
ATOM 2487 N N . SER A 1 311 ? -1.374 14.293 -37.938 1.00 78.56 311 SER A N 1
ATOM 2488 C CA . SER A 1 311 ? -0.398 14.522 -39.003 1.00 78.56 311 SER A CA 1
ATOM 2489 C C . SER A 1 311 ? -0.850 13.783 -40.271 1.00 78.56 311 SER A C 1
ATOM 2491 O O . SER A 1 311 ? -1.886 13.118 -40.305 1.00 78.56 311 SER A O 1
ATOM 2493 N N . THR A 1 312 ? -0.115 13.903 -41.370 1.00 84.06 312 THR A N 1
ATOM 2494 C CA . THR A 1 312 ? -0.452 13.262 -42.645 1.00 84.06 312 THR A CA 1
ATOM 2495 C C . THR A 1 312 ? 0.783 12.710 -43.337 1.00 84.06 312 THR A C 1
ATOM 2497 O O . THR A 1 312 ? 1.766 13.420 -43.538 1.00 84.06 312 THR A O 1
ATOM 2500 N N . ILE A 1 313 ? 0.696 11.460 -43.791 1.00 84.75 313 ILE A N 1
ATOM 2501 C CA . ILE A 1 313 ? 1.712 10.811 -44.621 1.00 84.75 313 ILE A CA 1
ATOM 2502 C C . ILE A 1 313 ? 1.190 10.636 -46.053 1.00 84.75 313 ILE A C 1
ATOM 2504 O O . ILE A 1 313 ? 0.055 10.215 -46.269 1.00 84.75 313 ILE A O 1
ATOM 2508 N N . THR A 1 314 ? 2.003 10.985 -47.050 1.00 86.75 314 THR A N 1
ATOM 2509 C CA . THR A 1 314 ? 1.678 10.806 -48.476 1.00 86.75 314 THR A CA 1
ATOM 2510 C C . THR A 1 314 ? 2.638 9.810 -49.105 1.00 86.75 314 THR A C 1
ATOM 2512 O O . THR A 1 314 ? 3.801 10.128 -49.324 1.00 86.75 314 THR A O 1
ATOM 2515 N N . PHE A 1 315 ? 2.174 8.599 -49.391 1.00 88.88 315 PHE A N 1
ATOM 2516 C CA . PHE A 1 315 ? 2.966 7.565 -50.054 1.00 88.88 315 PHE A CA 1
ATOM 2517 C C . PHE A 1 315 ? 3.027 7.812 -51.563 1.00 88.88 315 PHE A C 1
ATOM 2519 O O . PHE A 1 315 ? 2.002 8.115 -52.169 1.00 88.88 315 PHE A O 1
ATOM 2526 N N . ILE A 1 316 ? 4.201 7.632 -52.171 1.00 85.75 316 ILE A N 1
ATOM 2527 C CA . ILE A 1 316 ? 4.421 7.705 -53.624 1.00 85.75 316 ILE A CA 1
ATOM 2528 C C . ILE A 1 316 ? 5.156 6.437 -54.056 1.00 85.75 316 ILE A C 1
ATOM 2530 O O . ILE A 1 316 ? 6.257 6.176 -53.574 1.00 85.75 316 ILE A O 1
ATOM 2534 N N . ASN A 1 317 ? 4.577 5.644 -54.960 1.00 91.38 317 ASN A N 1
ATOM 2535 C CA . ASN A 1 317 ? 5.245 4.450 -55.477 1.00 91.38 317 ASN A CA 1
ATOM 2536 C C . ASN A 1 317 ? 6.074 4.754 -56.734 1.00 91.38 317 ASN A C 1
ATOM 2538 O O . ASN A 1 317 ? 5.534 4.797 -57.835 1.00 91.38 317 ASN A O 1
ATOM 2542 N N . GLU A 1 318 ? 7.392 4.900 -56.597 1.00 86.12 318 GLU A N 1
ATOM 2543 C CA . GLU A 1 318 ? 8.312 5.081 -57.734 1.00 86.12 318 GLU A CA 1
ATOM 2544 C C . GLU A 1 318 ? 8.904 3.757 -58.255 1.00 86.12 318 GLU A C 1
ATOM 2546 O O . GLU A 1 318 ? 9.682 3.738 -59.214 1.00 86.12 318 GLU A O 1
ATOM 2551 N N . LEU A 1 319 ? 8.537 2.613 -57.667 1.00 81.06 319 LEU A N 1
ATOM 2552 C CA . LEU A 1 319 ? 8.952 1.313 -58.183 1.00 81.06 319 LEU A CA 1
ATOM 2553 C C . LEU A 1 319 ? 8.207 0.959 -59.470 1.00 81.06 319 LEU A C 1
ATOM 2555 O O . LEU A 1 319 ? 7.009 1.180 -59.614 1.00 81.06 319 LEU A O 1
ATOM 2559 N N . LYS A 1 320 ? 8.891 0.240 -60.367 1.00 88.38 320 LYS A N 1
ATOM 2560 C CA . LYS A 1 320 ? 8.292 -0.384 -61.564 1.00 88.38 320 LYS A CA 1
ATOM 2561 C C . LYS A 1 320 ? 7.384 -1.592 -61.250 1.00 88.38 320 LYS A C 1
ATOM 2563 O O . LYS A 1 320 ? 7.072 -2.366 -62.149 1.00 88.38 320 LYS A O 1
ATOM 2568 N N . LYS A 1 321 ? 6.993 -1.787 -59.987 1.00 86.62 321 LYS A N 1
ATOM 2569 C CA . LYS A 1 321 ? 6.099 -2.856 -59.521 1.00 86.62 321 LYS A CA 1
ATOM 2570 C C . LYS A 1 321 ? 5.066 -2.309 -58.538 1.00 86.62 321 LYS A C 1
ATOM 2572 O O . LYS A 1 321 ? 5.285 -1.277 -57.910 1.00 86.62 321 LYS A O 1
ATOM 2577 N N . GLU A 1 322 ? 3.946 -3.007 -58.410 1.00 93.12 322 GLU A N 1
ATOM 2578 C CA . GLU A 1 322 ? 2.936 -2.686 -57.401 1.00 93.12 322 GLU A CA 1
ATOM 2579 C C . GLU A 1 322 ? 3.472 -2.947 -55.983 1.00 93.12 322 GLU A C 1
ATOM 2581 O O . GLU A 1 322 ? 4.315 -3.825 -55.777 1.00 93.12 322 GLU A O 1
ATOM 2586 N N . VAL A 1 323 ? 2.972 -2.187 -55.008 1.00 91.75 323 VAL A N 1
ATOM 2587 C CA . VAL A 1 323 ? 3.327 -2.309 -53.587 1.00 91.75 323 VAL A CA 1
ATOM 2588 C C . VAL A 1 323 ? 2.089 -2.258 -52.696 1.00 91.75 323 VAL A C 1
ATOM 2590 O O . VAL A 1 323 ? 1.030 -1.766 -53.095 1.00 91.75 323 VAL A O 1
ATOM 2593 N N . PHE A 1 324 ? 2.225 -2.767 -51.476 1.00 91.94 324 PHE A N 1
ATOM 2594 C CA . PHE A 1 324 ? 1.149 -2.881 -50.498 1.00 91.94 324 PHE A CA 1
ATOM 2595 C C . PHE A 1 324 ? 1.546 -2.107 -49.239 1.00 91.94 324 PHE A C 1
ATOM 2597 O O . PHE A 1 324 ? 2.545 -2.421 -48.599 1.00 91.94 324 PHE A O 1
ATOM 2604 N N . ILE A 1 325 ? 0.779 -1.070 -48.916 1.00 90.38 325 ILE A N 1
ATOM 2605 C CA . ILE A 1 325 ? 0.911 -0.247 -47.715 1.00 90.38 325 ILE A CA 1
ATOM 2606 C C . ILE A 1 325 ? 0.120 -0.915 -46.595 1.00 90.38 325 ILE A C 1
ATOM 2608 O O . ILE A 1 325 ? -1.088 -1.138 -46.730 1.00 90.38 325 ILE A O 1
ATOM 2612 N N . ASN A 1 326 ? 0.795 -1.209 -45.491 1.00 85.25 326 ASN A N 1
ATOM 2613 C CA . ASN A 1 326 ? 0.217 -1.794 -44.290 1.00 85.25 326 ASN A CA 1
ATOM 2614 C C . ASN A 1 326 ? 0.487 -0.856 -43.111 1.00 85.25 326 ASN A C 1
ATOM 2616 O O . ASN A 1 326 ? 1.566 -0.268 -43.020 1.00 85.25 326 ASN A O 1
ATOM 2620 N N . TRP A 1 327 ? -0.476 -0.727 -42.207 1.00 86.75 327 TRP A N 1
ATOM 2621 C CA . TRP A 1 327 ? -0.270 -0.071 -40.922 1.00 86.75 327 TRP A CA 1
ATOM 2622 C C . TRP A 1 327 ? 0.110 -1.133 -39.890 1.00 86.75 327 TRP A C 1
ATOM 2624 O O . TRP A 1 327 ? -0.572 -2.153 -39.787 1.00 86.75 327 TRP A O 1
ATOM 2634 N N . ILE A 1 328 ? 1.190 -0.917 -39.143 1.00 80.88 328 ILE A N 1
ATOM 2635 C CA . ILE A 1 328 ? 1.533 -1.760 -37.998 1.00 80.88 328 ILE A CA 1
ATOM 2636 C C . ILE A 1 328 ? 0.696 -1.270 -36.825 1.00 80.88 328 ILE A C 1
ATOM 2638 O O . ILE A 1 328 ? 0.873 -0.139 -36.382 1.00 80.88 328 ILE A O 1
ATOM 2642 N N . PHE A 1 329 ? -0.246 -2.070 -36.345 1.00 78.25 329 PHE A N 1
ATOM 2643 C CA . PHE A 1 329 ? -1.179 -1.644 -35.303 1.00 78.25 329 PHE A CA 1
ATOM 2644 C C . PHE A 1 329 ? -0.488 -1.552 -33.925 1.00 78.25 329 PHE A C 1
ATOM 2646 O O . PHE A 1 329 ? 0.703 -1.839 -33.775 1.00 78.25 329 PHE A O 1
ATOM 2653 N N . TYR A 1 330 ? -1.230 -1.127 -32.898 1.00 68.00 330 TYR A N 1
ATOM 2654 C CA . TYR A 1 330 ? -0.720 -1.004 -31.521 1.00 68.00 330 TYR A CA 1
ATOM 2655 C C . TYR A 1 330 ? -0.304 -2.347 -30.887 1.00 68.00 330 TYR A C 1
ATOM 2657 O O . TYR A 1 330 ? 0.495 -2.360 -29.959 1.00 68.00 330 TYR A O 1
ATOM 2665 N N . ASP A 1 331 ? -0.826 -3.462 -31.403 1.00 67.38 331 ASP A N 1
ATOM 2666 C CA . ASP A 1 331 ? -0.482 -4.843 -31.027 1.00 67.38 331 ASP A CA 1
ATOM 2667 C C . ASP A 1 331 ? 0.761 -5.385 -31.774 1.00 67.38 331 ASP A C 1
ATOM 2669 O O . ASP A 1 331 ? 1.221 -6.487 -31.491 1.00 67.38 331 ASP A O 1
ATOM 2673 N N . GLY A 1 332 ? 1.321 -4.618 -32.719 1.00 59.44 332 GLY A N 1
ATOM 2674 C CA . GLY A 1 332 ? 2.427 -5.038 -33.584 1.00 59.44 332 GLY A CA 1
ATOM 2675 C C . GLY A 1 332 ? 2.005 -5.779 -34.860 1.00 59.44 332 GLY A C 1
ATOM 2676 O O . GLY A 1 332 ? 2.854 -6.020 -35.719 1.00 59.44 332 GLY A O 1
ATOM 2677 N N . GLU A 1 333 ? 0.720 -6.094 -35.040 1.00 75.00 333 GLU A N 1
ATOM 2678 C CA . GLU A 1 333 ? 0.223 -6.795 -36.225 1.00 75.00 333 GLU A CA 1
ATOM 2679 C C . GLU A 1 333 ? 0.167 -5.889 -37.457 1.00 75.00 333 GLU A C 1
ATOM 2681 O O . GLU A 1 333 ? -0.281 -4.738 -37.419 1.00 75.00 333 GLU A O 1
ATOM 2686 N N . SER A 1 334 ? 0.585 -6.436 -38.598 1.00 77.19 334 SER A N 1
ATOM 2687 C CA . SER A 1 334 ? 0.594 -5.723 -39.877 1.00 77.19 334 SER A CA 1
ATOM 2688 C C . SER A 1 334 ? -0.772 -5.815 -40.555 1.00 77.19 334 SER A C 1
ATOM 2690 O O . SER A 1 334 ? -1.168 -6.868 -41.062 1.00 77.19 334 SER A O 1
ATOM 2692 N N . ARG A 1 335 ? -1.505 -4.699 -40.599 1.00 85.62 335 ARG A N 1
ATOM 2693 C CA . ARG A 1 335 ? -2.850 -4.625 -41.181 1.00 85.62 335 ARG A CA 1
ATOM 2694 C C . ARG A 1 335 ? -2.810 -3.915 -42.530 1.00 85.62 335 ARG A C 1
ATOM 2696 O O . ARG A 1 335 ? -2.462 -2.738 -42.626 1.00 85.62 335 ARG A O 1
ATOM 2703 N N . PHE A 1 336 ? -3.172 -4.635 -43.592 1.00 89.06 336 PHE A N 1
ATOM 2704 C CA . PHE A 1 336 ? -3.205 -4.089 -44.949 1.00 89.06 336 PHE A CA 1
ATOM 2705 C C . PHE A 1 336 ? -4.149 -2.886 -45.062 1.00 89.06 336 PHE A C 1
ATOM 2707 O O . PHE A 1 336 ? -5.314 -2.975 -44.677 1.00 89.06 336 PHE A O 1
ATOM 2714 N N . TYR A 1 337 ? -3.654 -1.805 -45.668 1.00 86.62 337 TYR A N 1
ATOM 2715 C CA . TYR A 1 337 ? -4.372 -0.541 -45.802 1.00 86.62 337 TYR A CA 1
ATOM 2716 C C . TYR A 1 337 ? -4.676 -0.194 -47.267 1.00 86.62 337 TYR A C 1
ATOM 2718 O O . TYR A 1 337 ? -5.828 0.034 -47.634 1.00 86.62 337 TYR A O 1
ATOM 2726 N N . LYS A 1 338 ? -3.658 -0.174 -48.141 1.00 92.06 338 LYS A N 1
ATOM 2727 C CA . LYS A 1 338 ? -3.808 0.264 -49.541 1.00 92.06 338 LYS A CA 1
ATOM 2728 C C . LYS A 1 338 ? -2.808 -0.423 -50.471 1.00 92.06 338 LYS A C 1
ATOM 2730 O O . LYS A 1 338 ? -1.661 -0.644 -50.110 1.00 92.06 338 LYS A O 1
ATOM 2735 N N . LYS A 1 339 ? -3.227 -0.734 -51.699 1.00 94.88 339 LYS A N 1
ATOM 2736 C CA . LYS A 1 339 ? -2.343 -1.165 -52.797 1.00 94.88 339 LYS A CA 1
ATOM 2737 C C . LYS A 1 339 ? -2.042 0.042 -53.689 1.00 94.88 339 LYS A C 1
ATOM 2739 O O . LYS A 1 339 ? -2.982 0.775 -53.986 1.00 94.88 339 LYS A O 1
ATOM 2744 N N . LEU A 1 340 ? -0.788 0.215 -54.114 1.00 92.31 340 LEU A N 1
ATOM 2745 C CA . LEU A 1 340 ? -0.350 1.283 -55.022 1.00 92.31 340 LEU A CA 1
ATOM 2746 C C . LEU A 1 340 ? 0.341 0.715 -56.264 1.00 92.31 340 LEU A C 1
ATOM 2748 O O . LEU A 1 340 ? 1.262 -0.100 -56.163 1.00 92.31 340 LEU A O 1
ATOM 2752 N N . LYS A 1 341 ? -0.076 1.180 -57.439 1.00 94.81 341 LYS A N 1
ATOM 2753 C CA . LYS A 1 341 ? 0.568 0.916 -58.732 1.00 94.81 341 LYS A CA 1
ATOM 2754 C C . LYS A 1 341 ? 1.826 1.775 -58.923 1.00 94.81 341 LYS A C 1
ATOM 2756 O O . LYS A 1 341 ? 1.990 2.762 -58.210 1.00 94.81 341 LYS A O 1
ATOM 2761 N N . PRO A 1 342 ? 2.719 1.434 -59.869 1.00 94.38 342 PRO A N 1
ATOM 2762 C CA . PRO A 1 342 ? 3.805 2.322 -60.289 1.00 94.38 342 PRO A CA 1
ATOM 2763 C C . PRO A 1 342 ? 3.288 3.726 -60.640 1.00 94.38 342 PRO A C 1
ATOM 2765 O O . PRO A 1 342 ? 2.353 3.859 -61.428 1.00 94.38 342 PRO A O 1
ATOM 2768 N N . GLY A 1 343 ? 3.884 4.758 -60.046 1.00 84.19 343 GLY A N 1
ATOM 2769 C CA . GLY A 1 343 ? 3.495 6.166 -60.178 1.00 84.19 343 GLY A CA 1
ATOM 2770 C C . GLY A 1 343 ? 2.293 6.611 -59.329 1.00 84.19 343 GLY A C 1
ATOM 2771 O O . GLY A 1 343 ? 1.989 7.802 -59.307 1.00 84.19 343 GLY A O 1
ATOM 2772 N N . GLU A 1 344 ? 1.600 5.705 -58.631 1.00 92.62 344 GLU A N 1
ATOM 2773 C CA . GLU A 1 344 ? 0.414 6.043 -57.832 1.00 92.62 344 GLU A CA 1
ATOM 2774 C C . GLU A 1 344 ? 0.798 6.688 -56.489 1.00 92.62 344 GLU A C 1
ATOM 2776 O O . GLU A 1 344 ? 1.781 6.299 -55.848 1.00 92.62 344 GLU A O 1
ATOM 2781 N N . GLN A 1 345 ? -0.009 7.661 -56.052 1.00 91.56 345 GLN A N 1
ATOM 2782 C CA . GLN A 1 345 ? 0.149 8.357 -54.774 1.00 91.56 345 GLN A CA 1
ATOM 2783 C C . GLN A 1 345 ? -1.062 8.136 -53.863 1.00 91.56 345 GLN A C 1
ATOM 2785 O O . GLN A 1 345 ? -2.193 8.025 -54.335 1.00 91.56 345 GLN A O 1
ATOM 2790 N N . PHE A 1 346 ? -0.838 8.111 -52.550 1.00 91.69 346 PHE A N 1
ATOM 2791 C CA . PHE A 1 346 ? -1.891 7.937 -51.551 1.00 91.69 346 PHE A CA 1
ATOM 2792 C C . PHE A 1 346 ? -1.599 8.731 -50.279 1.00 91.69 346 PHE A C 1
ATOM 2794 O O . PHE A 1 346 ? -0.614 8.482 -49.588 1.00 91.69 346 PHE A O 1
ATOM 2801 N N . LYS A 1 347 ? -2.480 9.687 -49.976 1.00 91.56 347 LYS A N 1
ATOM 2802 C CA . LYS A 1 347 ? -2.415 10.562 -48.802 1.00 91.56 347 LYS A CA 1
ATOM 2803 C C . LYS A 1 347 ? -3.304 10.010 -47.688 1.00 91.56 347 LYS A C 1
ATOM 2805 O O . LYS A 1 347 ? -4.479 9.750 -47.930 1.00 91.56 347 LYS A O 1
ATOM 2810 N N . GLN A 1 348 ? -2.743 9.868 -46.491 1.00 92.12 348 GLN A N 1
ATOM 2811 C CA . GLN A 1 348 ? -3.373 9.218 -45.346 1.00 92.12 348 GLN A CA 1
ATOM 2812 C C . GLN A 1 348 ? -3.155 10.033 -44.056 1.00 92.12 348 GLN A C 1
ATOM 2814 O O . GLN A 1 348 ? -2.003 10.219 -43.648 1.00 92.12 348 GLN A O 1
ATOM 2819 N N . PRO A 1 349 ? -4.228 10.501 -43.390 1.00 91.38 349 PRO A N 1
ATOM 2820 C CA . PRO A 1 349 ? -4.149 11.019 -42.025 1.00 91.38 349 PRO A CA 1
ATOM 2821 C C . PRO A 1 349 ? -3.612 9.957 -41.055 1.00 91.38 349 PRO A C 1
ATOM 2823 O O . PRO A 1 349 ? -3.936 8.772 -41.167 1.00 91.38 349 PRO A O 1
ATOM 2826 N N . THR A 1 350 ? -2.745 10.363 -40.136 1.00 87.56 350 THR A N 1
ATOM 2827 C CA . THR A 1 350 ? -1.962 9.477 -39.260 1.00 87.56 350 THR A CA 1
ATOM 2828 C C . THR A 1 350 ? -1.596 10.226 -37.979 1.00 87.56 350 THR A C 1
ATOM 2830 O O . THR A 1 350 ? -1.657 11.453 -37.944 1.00 87.56 350 THR A O 1
ATOM 2833 N N . TYR A 1 351 ? -1.142 9.524 -36.941 1.00 83.62 351 TYR A N 1
ATOM 2834 C CA . TYR A 1 351 ? -0.554 10.181 -35.767 1.00 83.62 351 TYR A CA 1
ATOM 2835 C C . TYR A 1 351 ? 0.961 9.957 -35.711 1.00 83.62 351 TYR A C 1
ATOM 2837 O O . TYR A 1 351 ? 1.446 8.933 -36.206 1.00 83.62 351 TYR A O 1
ATOM 2845 N N . PRO A 1 352 ? 1.735 10.895 -35.141 1.00 77.69 352 PRO A N 1
ATOM 2846 C CA . PRO A 1 352 ? 3.154 10.691 -34.879 1.00 77.69 352 PRO A CA 1
ATOM 2847 C C . PRO A 1 352 ? 3.365 9.445 -34.019 1.00 77.69 352 PRO A C 1
ATOM 2849 O O . PRO A 1 352 ? 2.571 9.152 -33.129 1.00 77.69 352 PRO A O 1
ATOM 2852 N N . GLY A 1 353 ? 4.415 8.682 -34.322 1.00 62.44 353 GLY A N 1
ATOM 2853 C CA . GLY A 1 353 ? 4.629 7.367 -33.713 1.00 62.44 353 GLY A CA 1
ATOM 2854 C C . GLY A 1 353 ? 3.940 6.200 -34.433 1.00 62.44 353 GLY A C 1
ATOM 2855 O O . GLY A 1 353 ? 4.243 5.049 -34.116 1.00 62.44 353 GLY A O 1
ATOM 2856 N N . HIS A 1 354 ? 3.084 6.448 -35.434 1.00 81.94 354 HIS A N 1
ATOM 2857 C CA . HIS A 1 354 ? 2.546 5.380 -36.285 1.00 81.94 354 HIS A CA 1
ATOM 2858 C C . HIS A 1 354 ? 3.620 4.808 -37.214 1.00 81.94 354 HIS A C 1
ATOM 2860 O O . HIS A 1 354 ? 4.291 5.553 -37.932 1.00 81.94 354 HIS A O 1
ATOM 2866 N N . TYR A 1 355 ? 3.748 3.482 -37.235 1.00 77.50 355 TYR A N 1
ATOM 2867 C CA . TYR A 1 355 ? 4.640 2.742 -38.124 1.00 77.50 355 TYR A CA 1
ATOM 2868 C C . TYR A 1 355 ? 3.874 2.155 -39.312 1.00 77.50 355 TYR A C 1
ATOM 2870 O O . TYR A 1 355 ? 2.878 1.449 -39.162 1.00 77.50 355 TYR A O 1
ATOM 2878 N N . TRP A 1 356 ? 4.378 2.424 -40.510 1.00 82.00 356 TRP A N 1
ATOM 2879 C CA . TRP A 1 356 ? 3.812 2.001 -41.784 1.00 82.00 356 TRP A CA 1
ATOM 2880 C C . TRP A 1 356 ? 4.817 1.117 -42.521 1.00 82.00 356 TRP A C 1
ATOM 2882 O O . TRP A 1 356 ? 5.973 1.500 -42.696 1.00 82.00 356 TRP A O 1
ATOM 2892 N N . LEU A 1 357 ? 4.386 -0.061 -42.969 1.00 83.56 357 LEU A N 1
ATOM 2893 C CA . LEU A 1 357 ? 5.232 -1.051 -43.631 1.00 83.56 357 LEU A CA 1
ATOM 2894 C C . LEU A 1 357 ? 4.783 -1.271 -45.074 1.00 83.56 357 LEU A C 1
ATOM 2896 O O . LEU A 1 357 ? 3.644 -1.662 -45.335 1.00 83.56 357 LEU A O 1
ATOM 2900 N N . VAL A 1 358 ? 5.706 -1.083 -46.013 1.00 81.69 358 VAL A N 1
ATOM 2901 C CA . VAL A 1 358 ? 5.491 -1.363 -47.432 1.00 81.69 358 VAL A CA 1
ATOM 2902 C C . VAL A 1 358 ? 6.006 -2.759 -47.762 1.00 81.69 358 VAL A C 1
ATOM 2904 O O . VAL A 1 358 ? 7.180 -3.059 -47.543 1.00 81.69 358 VAL A O 1
ATOM 2907 N N . THR A 1 359 ? 5.146 -3.605 -48.322 1.00 82.56 359 THR A N 1
ATOM 2908 C CA . THR A 1 359 ? 5.459 -4.981 -48.733 1.00 82.56 359 THR A CA 1
ATOM 2909 C C . THR A 1 359 ? 5.227 -5.196 -50.230 1.00 82.56 359 THR A C 1
ATOM 2911 O O . THR A 1 359 ? 4.533 -4.422 -50.893 1.00 82.56 359 THR A O 1
ATOM 2914 N N . ASP A 1 360 ? 5.801 -6.267 -50.784 1.00 80.94 360 ASP A N 1
ATOM 2915 C CA . ASP A 1 360 ? 5.548 -6.696 -52.169 1.00 80.94 360 ASP A CA 1
ATOM 2916 C C . ASP A 1 360 ? 4.300 -7.583 -52.348 1.00 80.94 360 ASP A C 1
ATOM 2918 O O . ASP A 1 360 ? 3.912 -7.861 -53.481 1.00 80.94 360 ASP A O 1
ATOM 2922 N N . ASN A 1 361 ? 3.636 -7.976 -51.255 1.00 77.69 361 ASN A N 1
ATOM 2923 C CA . ASN A 1 361 ? 2.373 -8.720 -51.258 1.00 77.69 361 ASN A CA 1
ATOM 2924 C C . ASN A 1 361 ? 1.494 -8.363 -50.036 1.00 77.69 361 ASN A C 1
ATOM 2926 O O . ASN A 1 361 ? 2.002 -7.947 -48.994 1.00 77.69 361 ASN A O 1
ATOM 2930 N N . LYS A 1 362 ? 0.175 -8.571 -50.158 1.00 71.94 362 LYS A N 1
ATOM 2931 C CA . LYS A 1 362 ? -0.880 -8.243 -49.176 1.00 71.94 362 LYS A CA 1
ATOM 2932 C C . LYS A 1 362 ? -0.844 -9.076 -47.885 1.00 71.94 362 LYS A C 1
ATOM 2934 O O . LYS A 1 362 ? -1.263 -8.588 -46.843 1.00 71.94 362 LYS A O 1
ATOM 2939 N N . LYS A 1 363 ? -0.412 -10.338 -47.954 1.00 59.66 363 LYS A N 1
ATOM 2940 C CA . LYS A 1 363 ? -0.228 -11.234 -46.797 1.00 59.66 363 LYS A CA 1
ATOM 2941 C C . LYS A 1 363 ? 1.174 -11.823 -46.861 1.00 59.66 363 LYS A C 1
ATOM 2943 O O . LYS A 1 363 ? 1.564 -12.315 -47.916 1.00 59.66 363 LYS A O 1
ATOM 2948 N N . ASN A 1 364 ? 1.907 -11.756 -45.750 1.00 56.25 364 ASN A N 1
ATOM 2949 C CA . ASN A 1 364 ? 3.270 -12.284 -45.585 1.00 56.25 364 ASN A CA 1
ATOM 2950 C C . ASN A 1 364 ? 4.257 -11.846 -46.692 1.00 56.25 364 ASN A C 1
ATOM 2952 O O . ASN A 1 364 ? 5.208 -12.559 -47.004 1.00 56.25 364 ASN A O 1
ATOM 2956 N N . GLY A 1 365 ? 4.017 -10.681 -47.307 1.00 60.72 365 GLY A N 1
ATOM 2957 C CA . GLY A 1 365 ? 4.896 -10.116 -48.326 1.00 60.72 365 GLY A CA 1
ATOM 2958 C C . GLY A 1 365 ? 6.230 -9.677 -47.735 1.00 60.72 365 GLY A C 1
ATOM 2959 O O . GLY A 1 365 ? 6.310 -9.271 -46.575 1.00 60.72 365 GLY A O 1
ATOM 2960 N N . LYS A 1 366 ? 7.283 -9.716 -48.548 1.00 68.44 366 LYS A N 1
ATOM 2961 C CA . LYS A 1 366 ? 8.607 -9.264 -48.137 1.00 68.44 366 LYS A CA 1
ATOM 2962 C C . LYS A 1 366 ? 8.575 -7.753 -47.918 1.00 68.44 366 LYS A C 1
ATOM 2964 O O . LYS A 1 366 ? 8.097 -7.003 -48.773 1.00 68.44 366 LYS A O 1
ATOM 2969 N N . ALA A 1 367 ? 9.111 -7.309 -46.783 1.00 66.00 367 ALA A N 1
ATOM 2970 C CA . ALA A 1 367 ? 9.297 -5.893 -46.492 1.00 66.00 367 ALA A CA 1
ATOM 2971 C C . ALA A 1 367 ? 10.191 -5.234 -47.559 1.00 66.00 367 ALA A C 1
ATOM 2973 O O . ALA A 1 367 ? 11.284 -5.721 -47.859 1.00 66.00 367 ALA A O 1
ATOM 2974 N N . ILE A 1 368 ? 9.707 -4.128 -48.124 1.00 69.12 368 ILE A N 1
ATOM 2975 C CA . ILE A 1 368 ? 10.431 -3.264 -49.063 1.00 69.12 368 ILE A CA 1
ATOM 2976 C C . ILE A 1 368 ? 11.053 -2.099 -48.289 1.00 69.12 368 ILE A C 1
ATOM 2978 O O . ILE A 1 368 ? 12.256 -1.873 -48.378 1.00 69.12 368 ILE A O 1
ATOM 2982 N N . VAL A 1 369 ? 10.232 -1.369 -47.528 1.00 66.75 369 VAL A N 1
ATOM 2983 C CA . VAL A 1 369 ? 10.628 -0.191 -46.741 1.00 66.75 369 VAL A CA 1
ATOM 2984 C C . VAL A 1 369 ? 9.609 0.049 -45.621 1.00 66.75 369 VAL A C 1
ATOM 2986 O O . VAL A 1 369 ? 8.434 -0.292 -45.767 1.00 66.75 369 VAL A O 1
ATOM 2989 N N . GLY A 1 370 ? 10.053 0.618 -44.500 1.00 67.44 370 GLY A N 1
ATOM 2990 C CA . GLY A 1 370 ? 9.195 1.067 -43.403 1.00 67.44 370 GLY A CA 1
ATOM 2991 C C . GLY A 1 370 ? 9.312 2.576 -43.187 1.00 67.44 370 GLY A C 1
ATOM 2992 O O . GLY A 1 370 ? 10.371 3.156 -43.419 1.00 67.44 370 GLY A O 1
ATOM 2993 N N . PHE A 1 371 ? 8.232 3.201 -42.725 1.00 71.25 371 PHE A N 1
ATOM 2994 C CA . PHE A 1 371 ? 8.154 4.625 -42.402 1.00 71.25 371 PHE A CA 1
ATOM 2995 C C . PHE A 1 371 ? 7.569 4.811 -40.998 1.00 71.25 371 PHE A C 1
ATOM 2997 O O . PHE A 1 371 ? 6.652 4.090 -40.612 1.00 71.25 371 PHE A O 1
ATOM 3004 N N . ARG A 1 372 ? 8.061 5.803 -40.248 1.00 77.44 372 ARG A N 1
ATOM 3005 C CA . ARG A 1 372 ? 7.449 6.271 -38.995 1.00 77.44 372 ARG A CA 1
ATOM 3006 C C . ARG A 1 372 ? 6.885 7.669 -39.230 1.00 77.44 372 ARG A C 1
ATOM 3008 O O . ARG A 1 372 ? 7.606 8.536 -39.716 1.00 77.44 372 ARG A O 1
ATOM 3015 N N . ALA A 1 373 ? 5.620 7.885 -38.891 1.00 73.50 373 ALA A N 1
ATOM 3016 C CA . ALA A 1 373 ? 5.006 9.205 -38.938 1.00 73.50 373 ALA A CA 1
ATOM 3017 C C . ALA A 1 373 ? 5.582 10.122 -37.843 1.00 73.50 373 ALA A C 1
ATOM 3019 O O . ALA A 1 373 ? 5.851 9.681 -36.721 1.00 73.50 373 ALA A O 1
ATOM 3020 N N . THR A 1 374 ? 5.745 11.404 -38.167 1.00 69.12 374 THR A N 1
ATOM 3021 C CA . THR A 1 374 ? 6.205 12.466 -37.258 1.00 69.12 374 THR A CA 1
ATOM 3022 C C . THR A 1 374 ? 5.123 13.542 -37.110 1.00 69.12 374 THR A C 1
ATOM 3024 O O . THR A 1 374 ? 4.075 13.472 -37.755 1.00 69.12 374 THR A O 1
ATOM 3027 N N . GLN A 1 375 ? 5.361 14.541 -36.252 1.00 70.00 375 GLN A N 1
ATOM 3028 C CA . GLN A 1 375 ? 4.431 15.659 -36.025 1.00 70.00 375 GLN A CA 1
ATOM 3029 C C . GLN A 1 375 ? 4.221 16.553 -37.256 1.00 70.00 375 GLN A C 1
ATOM 3031 O O . GLN A 1 375 ? 3.238 17.289 -37.304 1.00 70.00 375 GLN A O 1
ATOM 3036 N N . GLU A 1 376 ? 5.103 16.465 -38.252 1.00 70.94 376 GLU A N 1
ATOM 3037 C CA . GLU A 1 376 ? 5.010 17.211 -39.503 1.00 70.94 376 GLU A CA 1
ATOM 3038 C C . GLU A 1 376 ? 4.429 16.345 -40.629 1.00 70.94 376 GLU A C 1
ATOM 3040 O O . GLU A 1 376 ? 4.700 15.146 -40.723 1.00 70.94 376 GLU A O 1
ATOM 3045 N N . ASN A 1 377 ? 3.661 16.975 -41.522 1.00 76.38 377 ASN A N 1
ATOM 3046 C CA . ASN A 1 377 ? 3.130 16.318 -42.713 1.00 76.38 377 ASN A CA 1
ATOM 3047 C C . ASN A 1 377 ? 4.275 15.927 -43.660 1.00 76.38 377 ASN A C 1
ATOM 3049 O O . ASN A 1 377 ? 5.036 16.788 -44.099 1.00 76.38 377 ASN A O 1
ATOM 3053 N N . ALA A 1 378 ? 4.364 14.648 -44.026 1.00 65.44 378 ALA A N 1
ATOM 3054 C CA . ALA A 1 378 ? 5.509 14.088 -44.742 1.00 65.44 378 ALA A CA 1
ATOM 3055 C C . ALA A 1 378 ? 5.114 13.340 -46.026 1.00 65.44 378 ALA A C 1
ATOM 3057 O O . ALA A 1 378 ? 3.998 12.837 -46.173 1.00 65.44 378 ALA A O 1
ATOM 3058 N N . THR A 1 379 ? 6.065 13.222 -46.957 1.00 75.38 379 THR A N 1
ATOM 3059 C CA . THR A 1 379 ? 5.929 12.413 -48.179 1.00 75.38 379 THR A CA 1
ATOM 3060 C C . THR A 1 379 ? 6.891 11.228 -48.126 1.00 75.38 379 THR A C 1
ATOM 3062 O O . THR A 1 379 ? 8.094 11.399 -47.948 1.00 75.38 379 THR A O 1
ATOM 3065 N N . ALA A 1 380 ? 6.351 10.023 -48.273 1.00 75.81 380 ALA A N 1
ATOM 3066 C CA . ALA A 1 380 ? 7.040 8.744 -48.200 1.00 75.81 380 ALA A CA 1
ATOM 3067 C C . ALA A 1 380 ? 7.227 8.169 -49.613 1.00 75.81 380 ALA A C 1
ATOM 3069 O O . ALA A 1 380 ? 6.328 7.536 -50.171 1.00 75.81 380 ALA A O 1
ATOM 3070 N N . ILE A 1 381 ? 8.397 8.414 -50.204 1.00 73.25 381 ILE A N 1
ATOM 3071 C CA . ILE A 1 381 ? 8.733 7.953 -51.557 1.00 73.25 381 ILE A CA 1
ATOM 3072 C C . ILE A 1 381 ? 9.286 6.522 -51.489 1.00 73.25 381 ILE A C 1
ATOM 3074 O O . ILE A 1 381 ? 10.210 6.232 -50.728 1.00 73.25 381 ILE A O 1
ATOM 3078 N N . ILE A 1 382 ? 8.704 5.614 -52.271 1.00 80.06 382 ILE A N 1
ATOM 3079 C CA . ILE A 1 382 ? 9.001 4.178 -52.262 1.00 80.06 382 ILE A CA 1
ATOM 3080 C C . ILE A 1 382 ? 9.886 3.859 -53.472 1.00 80.06 382 ILE A C 1
ATOM 3082 O O . ILE A 1 382 ? 9.404 3.782 -54.602 1.00 80.06 382 ILE A O 1
ATOM 3086 N N . THR A 1 383 ? 11.183 3.661 -53.230 1.00 71.19 383 THR A N 1
ATOM 3087 C CA . THR A 1 383 ? 12.218 3.415 -54.251 1.00 71.19 383 THR A CA 1
ATOM 3088 C C . THR A 1 383 ? 13.103 2.214 -53.893 1.00 71.19 383 THR A C 1
ATOM 3090 O O . THR A 1 383 ? 13.098 1.717 -52.770 1.00 71.19 383 THR A O 1
ATOM 3093 N N . ASN A 1 384 ? 13.900 1.738 -54.859 1.00 53.06 384 ASN A N 1
ATOM 3094 C CA . ASN A 1 384 ? 14.872 0.651 -54.658 1.00 53.06 384 ASN A CA 1
ATOM 3095 C C . ASN A 1 384 ? 16.238 1.138 -54.118 1.00 53.06 384 ASN A C 1
ATOM 3097 O O . ASN A 1 384 ? 17.135 0.316 -53.939 1.00 53.06 384 ASN A O 1
ATOM 3101 N N . MET A 1 385 ? 16.430 2.445 -53.892 1.00 40.12 385 MET A N 1
ATOM 3102 C CA . MET A 1 385 ? 17.649 3.010 -53.295 1.00 40.12 385 MET A CA 1
ATOM 3103 C C . MET A 1 385 ? 17.313 4.218 -52.408 1.00 40.12 385 MET A C 1
ATOM 3105 O O . MET A 1 385 ? 16.618 5.120 -52.877 1.00 40.12 385 MET A O 1
ATOM 3109 N N . PRO A 1 386 ? 17.847 4.308 -51.177 1.00 39.81 386 PRO A N 1
ATOM 3110 C CA . PRO A 1 386 ? 17.637 5.473 -50.323 1.00 39.81 386 PRO A CA 1
ATOM 3111 C C . PRO A 1 386 ? 18.450 6.676 -50.830 1.00 39.81 386 PRO A C 1
ATOM 3113 O O . PRO A 1 386 ? 19.680 6.663 -50.768 1.00 39.81 386 PRO A O 1
ATOM 3116 N N . LYS A 1 387 ? 17.774 7.723 -51.324 1.00 30.92 387 LYS A N 1
ATOM 3117 C CA . LYS A 1 387 ? 18.348 9.059 -51.595 1.00 30.92 387 LYS A CA 1
ATOM 3118 C C . LYS A 1 387 ? 17.248 10.089 -51.923 1.00 30.92 387 LYS A C 1
ATOM 3120 O O . LYS A 1 387 ? 16.325 9.712 -52.637 1.00 30.92 387 LYS A O 1
ATOM 3125 N N . PRO A 1 388 ? 17.408 11.382 -51.572 1.00 37.16 388 PRO A N 1
ATOM 3126 C CA . PRO A 1 388 ? 18.205 11.976 -50.493 1.00 37.16 388 PRO A CA 1
ATOM 3127 C C . PRO A 1 388 ? 17.354 12.233 -49.228 1.00 37.16 388 PRO A C 1
ATOM 3129 O O . PRO A 1 388 ? 16.130 12.168 -49.260 1.00 37.16 388 PRO A O 1
ATOM 3132 N N . ILE A 1 389 ? 18.019 12.518 -48.107 1.00 34.94 389 ILE A N 1
ATOM 3133 C CA . ILE A 1 389 ? 17.405 12.768 -46.790 1.00 34.94 389 ILE A CA 1
ATOM 3134 C C . ILE A 1 389 ? 17.280 14.283 -46.548 1.00 34.94 389 ILE A C 1
ATOM 3136 O O . ILE A 1 389 ? 18.108 15.050 -47.038 1.00 34.94 389 ILE A O 1
ATOM 3140 N N . ASP A 1 390 ? 16.262 14.697 -45.786 1.00 30.97 390 ASP A N 1
ATOM 3141 C CA . ASP A 1 390 ? 16.046 16.085 -45.353 1.00 30.97 390 ASP A CA 1
ATOM 3142 C C . ASP A 1 390 ? 17.263 16.664 -44.595 1.00 30.97 390 ASP A C 1
ATOM 3144 O O . ASP A 1 390 ? 17.835 16.034 -43.702 1.00 30.97 390 ASP A O 1
ATOM 3148 N N . LEU A 1 391 ? 17.661 17.882 -44.964 1.00 30.39 391 LEU A N 1
ATOM 3149 C CA . LEU A 1 391 ? 18.965 18.498 -44.677 1.00 30.39 391 LEU A CA 1
ATOM 3150 C C . LEU A 1 391 ? 19.045 19.222 -43.317 1.00 30.39 391 LEU A C 1
ATOM 3152 O O . LEU A 1 391 ? 19.849 20.136 -43.150 1.00 30.39 391 LEU A O 1
ATOM 3156 N N . ARG A 1 392 ? 18.217 18.840 -42.334 1.00 40.91 392 ARG A N 1
ATOM 3157 C CA . ARG A 1 392 ? 18.121 19.538 -41.030 1.00 40.91 392 ARG A CA 1
ATOM 3158 C C . ARG A 1 392 ? 18.659 18.766 -39.824 1.00 40.91 392 ARG A C 1
ATOM 3160 O O . ARG A 1 392 ? 18.686 19.313 -38.726 1.00 40.91 392 ARG A O 1
ATOM 3167 N N . ILE A 1 393 ? 19.101 17.522 -40.004 1.00 45.59 393 ILE A N 1
ATOM 3168 C CA . ILE A 1 393 ? 19.759 16.740 -38.945 1.00 45.59 393 ILE A CA 1
ATOM 3169 C C . ILE A 1 393 ? 21.276 16.818 -39.168 1.00 45.59 393 ILE A C 1
ATOM 3171 O O . ILE A 1 393 ? 21.719 16.482 -40.268 1.00 45.59 393 ILE A O 1
ATOM 3175 N N . PRO A 1 394 ? 22.091 17.218 -38.171 1.00 52.94 394 PRO A N 1
ATOM 3176 C CA . PRO A 1 394 ? 23.542 17.209 -38.314 1.00 52.94 394 PRO A CA 1
ATOM 3177 C C . PRO A 1 394 ? 24.040 15.775 -38.532 1.00 52.94 394 PRO A C 1
ATOM 3179 O O . PRO A 1 394 ? 23.927 14.920 -37.652 1.00 52.94 394 PRO A O 1
ATOM 3182 N N . THR A 1 395 ? 24.578 15.507 -39.722 1.00 65.69 395 THR A N 1
ATOM 3183 C CA . THR A 1 395 ? 25.212 14.227 -40.053 1.00 65.69 395 THR A CA 1
ATOM 3184 C C . THR A 1 395 ? 26.553 14.098 -39.347 1.00 65.69 395 THR A C 1
ATOM 3186 O O . THR A 1 395 ? 27.428 14.948 -39.513 1.00 65.69 395 THR A O 1
ATOM 3189 N N . LEU A 1 396 ? 26.724 13.010 -38.603 1.00 78.31 396 LEU A N 1
ATOM 3190 C CA . LEU A 1 396 ? 27.951 12.706 -37.875 1.00 78.31 396 LEU A CA 1
ATOM 3191 C C . LEU A 1 396 ? 29.078 12.310 -38.825 1.00 78.31 396 LEU A C 1
ATOM 3193 O O . LEU A 1 396 ? 28.884 11.541 -39.768 1.00 78.31 396 LEU A O 1
ATOM 3197 N N . THR A 1 397 ? 30.279 12.809 -38.543 1.00 83.88 397 THR A N 1
ATOM 3198 C CA . THR A 1 397 ? 31.501 12.382 -39.231 1.00 83.88 397 THR A CA 1
ATOM 3199 C C . THR A 1 397 ? 32.074 11.107 -38.604 1.00 83.88 397 THR A C 1
ATOM 3201 O O . THR A 1 397 ? 31.975 10.897 -37.396 1.00 83.88 397 THR A O 1
ATOM 3204 N N . THR A 1 398 ? 32.789 10.296 -39.393 1.00 83.44 398 THR A N 1
ATOM 3205 C CA . THR A 1 398 ? 33.570 9.147 -38.889 1.00 83.44 398 THR A CA 1
ATOM 3206 C C . THR A 1 398 ? 34.513 9.536 -37.739 1.00 83.44 398 THR A C 1
ATOM 3208 O O . THR A 1 398 ? 34.746 8.737 -36.833 1.00 83.44 398 THR A O 1
ATOM 3211 N N . THR A 1 399 ? 35.049 10.762 -37.741 1.00 87.12 399 THR A N 1
ATOM 3212 C CA . THR A 1 399 ? 35.913 11.277 -36.665 1.00 87.12 399 THR A CA 1
ATOM 3213 C C . THR A 1 399 ? 35.147 11.446 -35.351 1.00 87.12 399 THR A C 1
ATOM 3215 O O . THR A 1 399 ? 35.616 10.971 -34.317 1.00 87.12 399 THR A O 1
ATOM 3218 N N . GLN A 1 400 ? 33.955 12.052 -35.385 1.00 87.38 400 GLN A N 1
ATOM 3219 C CA . GLN A 1 400 ? 33.083 12.186 -34.210 1.00 87.38 400 GLN A CA 1
ATOM 3220 C C . GLN A 1 400 ? 32.638 10.818 -33.693 1.00 87.38 400 GLN A C 1
ATOM 3222 O O . GLN A 1 400 ? 32.792 10.532 -32.508 1.00 87.38 400 GLN A O 1
ATOM 3227 N N . THR A 1 401 ? 32.190 9.933 -34.588 1.00 91.00 401 THR A N 1
ATOM 3228 C CA . THR A 1 401 ? 31.799 8.555 -34.257 1.00 91.00 401 THR A CA 1
ATOM 3229 C C . THR A 1 401 ? 32.911 7.811 -33.512 1.00 91.00 401 THR A C 1
ATOM 3231 O O . THR A 1 401 ? 32.672 7.243 -32.446 1.00 91.00 401 THR A O 1
ATOM 3234 N N . LYS A 1 402 ? 34.156 7.877 -34.004 1.00 93.00 402 LYS A N 1
ATOM 3235 C CA . LYS A 1 402 ? 35.320 7.273 -33.331 1.00 93.00 402 LYS A CA 1
ATOM 3236 C C . LYS A 1 402 ? 35.612 7.906 -31.972 1.00 93.00 402 LYS A C 1
ATOM 3238 O O . LYS A 1 402 ? 35.919 7.182 -31.029 1.00 93.00 402 LYS A O 1
ATOM 3243 N N . ALA A 1 403 ? 35.504 9.228 -31.845 1.00 93.88 403 ALA A N 1
ATOM 3244 C CA . ALA A 1 403 ? 35.735 9.923 -30.580 1.00 93.88 403 ALA A CA 1
ATOM 3245 C C . ALA A 1 403 ? 34.671 9.569 -29.519 1.00 93.88 403 ALA A C 1
ATOM 3247 O O . ALA A 1 403 ? 35.015 9.313 -28.363 1.00 93.88 403 ALA A O 1
ATOM 3248 N N . ILE A 1 404 ? 33.398 9.469 -29.920 1.00 94.88 404 ILE A N 1
ATOM 3249 C CA . ILE A 1 404 ? 32.289 9.006 -29.073 1.00 94.88 404 ILE A CA 1
ATOM 3250 C C . ILE A 1 404 ? 32.553 7.574 -28.592 1.00 94.88 404 ILE A C 1
ATOM 3252 O O . ILE A 1 404 ? 32.514 7.321 -27.388 1.00 94.88 404 ILE A O 1
ATOM 3256 N N . ILE A 1 405 ? 32.889 6.650 -29.501 1.00 96.81 405 ILE A N 1
ATOM 3257 C CA . ILE A 1 405 ? 33.161 5.248 -29.149 1.00 96.81 405 ILE A CA 1
ATOM 3258 C C . ILE A 1 405 ? 34.386 5.132 -28.234 1.00 96.81 405 ILE A C 1
ATOM 3260 O O . ILE A 1 405 ? 34.317 4.434 -27.226 1.00 96.81 405 ILE A O 1
ATOM 3264 N N . LYS A 1 406 ? 35.472 5.871 -28.495 1.00 97.19 406 LYS A N 1
ATOM 3265 C CA . LYS A 1 406 ? 36.649 5.898 -27.607 1.00 97.19 406 LYS A CA 1
ATOM 3266 C C . LYS A 1 406 ? 36.309 6.422 -26.207 1.00 97.19 406 LYS A C 1
ATOM 3268 O O . LYS A 1 406 ? 36.803 5.871 -25.223 1.00 97.19 406 LYS A O 1
ATOM 3273 N N . LYS A 1 407 ? 35.419 7.418 -26.083 1.00 97.19 407 LYS A N 1
ATOM 3274 C CA . LYS A 1 407 ? 34.949 7.882 -24.767 1.00 97.19 407 LYS A CA 1
ATOM 3275 C C . LYS A 1 407 ? 34.049 6.855 -24.071 1.00 97.19 407 LYS A C 1
ATOM 3277 O O . LYS A 1 407 ? 34.174 6.678 -22.862 1.00 97.19 407 LYS A O 1
ATOM 3282 N N . ILE A 1 408 ? 33.198 6.142 -24.810 1.00 97.88 408 ILE A N 1
ATOM 3283 C CA . ILE A 1 408 ? 32.412 5.018 -24.275 1.00 97.88 408 ILE A CA 1
ATOM 3284 C C . ILE A 1 408 ? 33.343 3.917 -23.756 1.00 97.88 408 ILE A C 1
ATOM 3286 O O . ILE A 1 408 ? 33.183 3.487 -22.618 1.00 97.88 408 ILE A O 1
ATOM 3290 N N . GLN A 1 409 ? 34.359 3.525 -24.530 1.00 98.06 409 GLN A N 1
ATOM 3291 C CA . GLN A 1 409 ? 35.327 2.498 -24.138 1.00 98.06 409 GLN A CA 1
ATOM 3292 C C . GLN A 1 409 ? 36.064 2.853 -22.835 1.00 98.06 409 GLN A C 1
ATOM 3294 O O . GLN A 1 409 ? 36.204 2.006 -21.951 1.00 98.06 409 GLN A O 1
ATOM 3299 N N . GLN A 1 410 ? 36.480 4.116 -22.680 1.00 97.12 410 GLN A N 1
ATOM 3300 C CA . GLN A 1 410 ? 37.035 4.629 -21.424 1.00 97.12 410 GLN A CA 1
ATOM 3301 C C . GLN A 1 410 ? 36.027 4.485 -20.270 1.00 97.12 410 GLN A C 1
ATOM 3303 O O . GLN A 1 410 ? 36.341 3.889 -19.241 1.00 97.12 410 GLN A O 1
ATOM 3308 N N . LEU A 1 411 ? 34.804 4.998 -20.445 1.00 95.75 411 LEU A N 1
ATOM 3309 C CA . LEU A 1 411 ? 33.785 5.000 -19.392 1.00 95.75 411 LEU A CA 1
ATOM 3310 C C . LEU A 1 411 ? 33.354 3.589 -18.972 1.00 95.75 411 LEU A C 1
ATOM 3312 O O . LEU A 1 411 ? 33.044 3.395 -17.798 1.00 95.75 411 LEU A O 1
ATOM 3316 N N . MET A 1 412 ? 33.370 2.615 -19.887 1.00 96.38 412 MET A N 1
ATOM 3317 C CA . MET A 1 412 ? 33.121 1.205 -19.580 1.00 96.38 412 MET A CA 1
ATOM 3318 C C . MET A 1 412 ? 34.180 0.647 -18.615 1.00 96.38 412 MET A C 1
ATOM 3320 O O . MET A 1 412 ? 33.818 0.115 -17.568 1.00 96.38 412 MET A O 1
ATOM 3324 N N . LEU A 1 413 ? 35.476 0.832 -18.897 1.00 95.69 413 LEU A N 1
ATOM 3325 C CA . LEU A 1 413 ? 36.560 0.365 -18.012 1.00 95.69 413 LEU A CA 1
ATOM 3326 C C . LEU A 1 413 ? 36.570 1.089 -16.659 1.00 95.69 413 LEU A C 1
ATOM 3328 O O . LEU A 1 413 ? 36.820 0.473 -15.624 1.00 95.69 413 LEU A O 1
ATOM 3332 N N . GLU A 1 414 ? 36.250 2.382 -16.644 1.00 92.56 414 GLU A N 1
ATOM 3333 C CA . GLU A 1 414 ? 36.209 3.192 -15.422 1.00 92.56 414 GLU A CA 1
ATOM 3334 C C . GLU A 1 414 ? 34.984 2.895 -14.541 1.00 92.56 414 GLU A C 1
ATOM 3336 O O . GLU A 1 414 ? 35.116 2.843 -13.322 1.00 92.56 414 GLU A O 1
ATOM 3341 N N . ASN A 1 415 ? 33.797 2.697 -15.131 1.00 91.88 415 ASN A N 1
ATOM 3342 C CA . ASN A 1 415 ? 32.527 2.750 -14.391 1.00 91.88 415 ASN A CA 1
ATOM 3343 C C . ASN A 1 415 ? 31.650 1.495 -14.506 1.00 91.88 415 ASN A C 1
ATOM 3345 O O . ASN A 1 415 ? 30.833 1.290 -13.614 1.00 91.88 415 ASN A O 1
ATOM 3349 N N . TYR A 1 416 ? 31.748 0.672 -15.561 1.00 95.88 416 TYR A N 1
ATOM 3350 C CA . TYR A 1 416 ? 30.813 -0.453 -15.725 1.00 95.88 416 TYR A CA 1
ATOM 3351 C C . TYR A 1 416 ? 31.040 -1.525 -14.657 1.00 95.88 416 TYR A C 1
ATOM 3353 O O . TYR A 1 416 ? 32.183 -1.886 -14.392 1.00 95.88 416 TYR A O 1
ATOM 3361 N N . ILE A 1 417 ? 29.973 -2.041 -14.049 1.00 95.75 417 ILE A N 1
ATOM 3362 C CA . ILE A 1 417 ? 30.031 -2.929 -12.875 1.00 95.75 417 ILE A CA 1
ATOM 3363 C C . ILE A 1 417 ? 30.817 -4.242 -13.101 1.00 95.75 417 ILE A C 1
ATOM 3365 O O . ILE A 1 417 ? 31.392 -4.764 -12.149 1.00 95.75 417 ILE A O 1
ATOM 3369 N N . PHE A 1 418 ? 30.937 -4.723 -14.346 1.00 95.25 418 PHE A N 1
ATOM 3370 C CA . PHE A 1 418 ? 31.728 -5.909 -14.719 1.00 95.25 418 PHE A CA 1
ATOM 3371 C C . PHE A 1 418 ? 32.911 -5.534 -15.628 1.00 95.25 418 PHE A C 1
ATOM 3373 O O . PHE A 1 418 ? 32.722 -5.206 -16.802 1.00 95.25 418 PHE A O 1
ATOM 3380 N N . LEU A 1 419 ? 34.137 -5.565 -15.093 1.00 95.19 419 LEU A N 1
ATOM 3381 C CA . LEU A 1 419 ? 35.344 -5.145 -15.822 1.00 95.19 419 LEU A CA 1
ATOM 3382 C C . LEU A 1 419 ? 35.692 -6.084 -16.991 1.00 95.19 419 LEU A C 1
ATOM 3384 O O . LEU A 1 419 ? 35.988 -5.613 -18.083 1.00 95.19 419 LEU A O 1
ATOM 3388 N N . ASP A 1 420 ? 35.568 -7.394 -16.793 1.00 96.75 420 ASP A N 1
ATOM 3389 C CA . ASP A 1 420 ? 35.759 -8.428 -17.819 1.00 96.75 420 ASP A CA 1
ATOM 3390 C C . ASP A 1 420 ? 34.846 -8.202 -19.039 1.00 96.75 420 ASP A C 1
ATOM 3392 O O . ASP A 1 420 ? 35.288 -8.191 -20.190 1.00 96.75 420 ASP A O 1
ATOM 3396 N N . LYS A 1 421 ? 33.562 -7.919 -18.793 1.00 97.31 421 LYS A N 1
ATOM 3397 C CA . LYS A 1 421 ? 32.599 -7.578 -19.845 1.00 97.31 421 LYS A CA 1
ATOM 3398 C C . LYS A 1 421 ? 32.912 -6.232 -20.501 1.00 97.31 421 LYS A C 1
ATOM 3400 O O . LYS A 1 421 ? 32.702 -6.101 -21.705 1.00 97.31 421 LYS A O 1
ATOM 3405 N N . ALA A 1 422 ? 33.416 -5.246 -19.755 1.00 97.50 422 ALA A N 1
ATOM 3406 C CA . ALA A 1 422 ? 33.853 -3.966 -20.318 1.00 97.50 422 ALA A CA 1
ATOM 3407 C C . ALA A 1 422 ? 35.043 -4.135 -21.280 1.00 97.50 422 ALA A C 1
ATOM 3409 O O . ALA A 1 422 ? 35.046 -3.546 -22.359 1.00 97.50 422 ALA A O 1
ATOM 3410 N N . GLU A 1 423 ? 36.018 -4.978 -20.940 1.00 98.12 423 GLU A N 1
ATOM 3411 C CA . GLU A 1 423 ? 37.152 -5.310 -21.812 1.00 98.12 423 GLU A CA 1
ATOM 3412 C C . GLU A 1 423 ? 36.699 -6.025 -23.096 1.00 98.12 423 GLU A C 1
ATOM 3414 O O . GLU A 1 423 ? 37.127 -5.658 -24.196 1.00 98.12 423 GLU A O 1
ATOM 3419 N N . LEU A 1 424 ? 35.776 -6.989 -22.982 1.00 98.44 424 LEU A N 1
ATOM 3420 C CA . LEU A 1 424 ? 35.178 -7.676 -24.133 1.00 98.44 424 LEU A CA 1
ATOM 3421 C C . LEU A 1 424 ? 34.393 -6.716 -25.041 1.00 98.44 424 LEU A C 1
ATOM 3423 O O . LEU A 1 424 ? 34.584 -6.738 -26.258 1.00 98.44 424 LEU A O 1
ATOM 3427 N N . VAL A 1 425 ? 33.562 -5.840 -24.462 1.00 98.38 425 VAL A N 1
ATOM 3428 C CA . VAL A 1 425 ? 32.854 -4.775 -25.194 1.00 98.38 425 VAL A CA 1
ATOM 3429 C C . VAL A 1 425 ? 33.841 -3.872 -25.926 1.00 98.38 425 VAL A C 1
ATOM 3431 O O . VAL A 1 425 ? 33.654 -3.588 -27.108 1.00 98.38 425 VAL A O 1
ATOM 3434 N N . ASN A 1 426 ? 34.919 -3.449 -25.268 1.00 98.50 426 ASN A N 1
ATOM 3435 C CA . ASN A 1 426 ? 35.893 -2.555 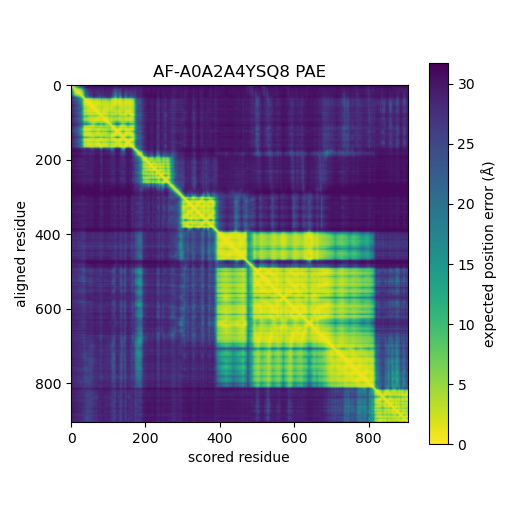-25.881 1.00 98.50 426 ASN A CA 1
ATOM 3436 C C . ASN A 1 426 ? 36.583 -3.194 -27.084 1.00 98.50 426 ASN A C 1
ATOM 3438 O O . ASN A 1 426 ? 36.669 -2.555 -28.134 1.00 98.50 426 ASN A O 1
ATOM 3442 N N . LYS A 1 427 ? 36.998 -4.460 -26.955 1.00 98.25 427 LYS A N 1
ATOM 3443 C CA . LYS A 1 427 ? 37.594 -5.244 -28.043 1.00 98.25 427 LYS A CA 1
ATOM 3444 C C . LYS A 1 427 ? 36.641 -5.399 -29.234 1.00 98.25 427 LYS A C 1
ATOM 3446 O O . LYS A 1 427 ? 37.070 -5.256 -30.376 1.00 98.25 427 LYS A O 1
ATOM 3451 N N . HIS A 1 428 ? 35.357 -5.649 -28.975 1.00 98.06 428 HIS A N 1
ATOM 3452 C CA . HIS A 1 428 ? 34.318 -5.754 -30.008 1.00 98.06 428 HIS A CA 1
ATOM 3453 C C . HIS A 1 428 ? 34.081 -4.425 -30.733 1.00 98.06 428 HIS A C 1
ATOM 3455 O O . HIS A 1 428 ? 34.096 -4.371 -31.961 1.00 98.06 428 HIS A O 1
ATOM 3461 N N . LEU A 1 429 ? 33.965 -3.321 -29.989 1.00 97.56 429 LEU A N 1
ATOM 3462 C CA . LEU A 1 429 ? 33.824 -1.986 -30.575 1.00 97.56 429 LEU A CA 1
ATOM 3463 C C . LEU A 1 429 ? 35.062 -1.577 -31.395 1.00 97.56 429 LEU A C 1
ATOM 3465 O O . LEU A 1 429 ? 34.908 -0.941 -32.438 1.00 97.56 429 LEU A O 1
ATOM 3469 N N . ASP A 1 430 ? 36.274 -1.972 -30.986 1.00 97.75 430 ASP A N 1
ATOM 3470 C CA . ASP A 1 430 ? 37.495 -1.778 -31.783 1.00 97.75 430 ASP A CA 1
ATOM 3471 C C . ASP A 1 430 ? 37.484 -2.597 -33.082 1.00 97.75 430 ASP A C 1
ATOM 3473 O O . ASP A 1 430 ? 37.827 -2.061 -34.141 1.00 97.75 430 ASP A O 1
ATOM 3477 N N . GLN A 1 431 ? 37.027 -3.854 -33.038 1.00 97.06 431 GLN A N 1
ATOM 3478 C CA . GLN A 1 431 ? 36.848 -4.674 -34.239 1.00 97.06 431 GLN A CA 1
ATOM 3479 C C . GLN A 1 431 ? 35.854 -4.016 -35.209 1.00 97.06 431 GLN A C 1
ATOM 3481 O O . GLN A 1 431 ? 36.210 -3.751 -36.359 1.00 97.06 431 GLN A O 1
ATOM 3486 N N . LEU A 1 432 ? 34.657 -3.653 -34.744 1.00 95.00 432 LEU A N 1
ATOM 3487 C CA . LEU A 1 432 ? 33.626 -3.006 -35.564 1.00 95.00 432 LEU A CA 1
ATOM 3488 C C . LEU A 1 432 ? 34.071 -1.646 -36.136 1.00 95.00 432 LEU A C 1
ATOM 3490 O O . LEU A 1 432 ? 33.728 -1.304 -37.271 1.00 95.00 432 LEU A O 1
ATOM 3494 N N . MET A 1 433 ? 34.877 -0.873 -35.397 1.00 93.94 433 MET A N 1
ATOM 3495 C CA . MET A 1 433 ? 35.509 0.345 -35.921 1.00 93.94 433 MET A CA 1
ATOM 3496 C C . MET A 1 433 ? 36.544 0.053 -37.017 1.00 93.94 433 MET A C 1
ATOM 3498 O O . MET A 1 433 ? 36.659 0.842 -37.958 1.00 93.94 433 MET A O 1
ATOM 3502 N N . SER A 1 434 ? 37.289 -1.054 -36.922 1.00 92.75 434 SER A N 1
ATOM 3503 C CA . SER A 1 434 ? 38.248 -1.474 -37.957 1.00 92.75 434 SER A CA 1
ATOM 3504 C C . SER A 1 434 ? 37.551 -1.956 -39.237 1.00 92.75 434 SER A C 1
ATOM 3506 O O . SER A 1 434 ? 37.992 -1.639 -40.342 1.00 92.75 434 SER A O 1
ATOM 3508 N N . GLU A 1 435 ? 36.400 -2.617 -39.087 1.00 92.62 435 GLU A N 1
ATOM 3509 C CA . GLU A 1 435 ? 35.530 -3.096 -40.169 1.00 92.62 435 GLU A CA 1
ATOM 3510 C C . GLU A 1 435 ? 34.664 -1.983 -40.791 1.00 92.62 435 GLU A C 1
ATOM 3512 O O . GLU A 1 435 ? 33.940 -2.226 -41.756 1.00 92.62 435 GLU A O 1
ATOM 3517 N N . LYS A 1 436 ? 34.751 -0.748 -40.268 1.00 89.94 436 LYS A N 1
ATOM 3518 C CA . LYS A 1 436 ? 33.953 0.427 -40.677 1.00 89.94 436 LYS A CA 1
ATOM 3519 C C . LYS A 1 436 ? 32.438 0.261 -40.504 1.00 89.94 436 LYS A C 1
ATOM 3521 O O . LYS A 1 436 ? 31.665 0.985 -41.127 1.00 89.94 436 LYS A O 1
ATOM 3526 N N . TYR A 1 437 ? 31.997 -0.638 -39.626 1.00 90.19 437 TYR A N 1
ATOM 3527 C CA . TYR A 1 437 ? 30.577 -0.910 -39.375 1.00 90.19 437 TYR A CA 1
ATOM 3528 C C . TYR A 1 437 ? 29.783 0.370 -39.056 1.00 90.19 437 TYR A C 1
ATOM 3530 O O . TYR A 1 437 ? 28.748 0.653 -39.667 1.00 90.19 437 TYR A O 1
ATOM 3538 N N . PHE A 1 438 ? 30.335 1.204 -38.170 1.00 88.12 438 PHE A N 1
ATOM 3539 C CA . PHE A 1 438 ? 29.696 2.441 -37.724 1.00 88.12 438 PHE A CA 1
ATOM 3540 C C . PHE A 1 438 ? 29.681 3.579 -38.766 1.00 88.12 438 PHE A C 1
ATOM 3542 O O . PHE A 1 438 ? 28.917 4.526 -38.590 1.00 88.12 438 PHE A O 1
ATOM 3549 N N . ASP A 1 439 ? 30.441 3.499 -39.871 1.00 84.44 439 ASP A N 1
ATOM 3550 C CA . ASP A 1 439 ? 30.493 4.567 -40.896 1.00 84.44 439 ASP A CA 1
ATOM 3551 C C . ASP A 1 439 ? 29.153 4.745 -41.644 1.00 84.44 439 ASP A C 1
ATOM 3553 O O . ASP A 1 439 ? 28.918 5.781 -42.266 1.00 84.44 439 ASP A O 1
ATOM 3557 N N . SER A 1 440 ? 28.252 3.758 -41.576 1.00 82.12 440 SER A N 1
ATOM 3558 C CA . SER A 1 440 ? 26.908 3.839 -42.170 1.00 82.12 440 SER A CA 1
ATOM 3559 C C . SER A 1 440 ? 25.870 4.567 -41.297 1.00 82.12 440 SER A C 1
ATOM 3561 O O . SER A 1 440 ? 24.829 4.986 -41.806 1.00 82.12 440 SER A O 1
ATOM 3563 N N . TYR A 1 441 ? 26.154 4.778 -40.007 1.00 84.94 441 TYR A N 1
ATOM 3564 C CA . TYR A 1 441 ? 25.216 5.326 -39.022 1.00 84.94 441 TYR A CA 1
ATOM 3565 C C . TYR A 1 441 ? 25.410 6.840 -38.860 1.00 84.94 441 TYR A C 1
ATOM 3567 O O . TYR A 1 441 ? 25.916 7.331 -37.853 1.00 84.94 441 TYR A O 1
ATOM 3575 N N . THR A 1 442 ? 25.022 7.603 -39.884 1.00 79.12 442 THR A N 1
ATOM 3576 C CA . THR A 1 442 ? 25.277 9.055 -39.947 1.00 79.12 442 THR A CA 1
ATOM 3577 C C . THR A 1 442 ? 24.326 9.907 -39.101 1.00 79.12 442 THR A C 1
ATOM 3579 O O . THR A 1 442 ? 24.570 11.105 -38.946 1.00 79.12 442 THR A O 1
ATOM 3582 N N . LYS A 1 443 ? 23.253 9.330 -38.540 1.00 82.88 443 LYS A N 1
ATOM 3583 C CA . LYS A 1 443 ? 22.313 10.025 -37.644 1.00 82.88 443 LYS A CA 1
ATOM 3584 C C . LYS A 1 443 ? 22.598 9.699 -36.172 1.00 82.88 443 LYS A C 1
ATOM 3586 O O . LYS A 1 443 ? 22.860 8.536 -35.863 1.00 82.88 443 LYS A O 1
ATOM 3591 N N . PRO A 1 444 ? 22.445 10.666 -35.244 1.00 82.75 444 PRO A N 1
ATOM 3592 C CA . PRO A 1 444 ? 22.678 10.422 -33.821 1.00 82.75 444 PRO A CA 1
ATOM 3593 C C . PRO A 1 444 ? 21.831 9.311 -33.191 1.00 82.75 444 PRO A C 1
ATOM 3595 O O . PRO A 1 444 ? 22.361 8.535 -32.397 1.00 82.75 444 PRO A O 1
ATOM 3598 N N . HIS A 1 445 ? 20.554 9.202 -33.574 1.00 83.44 445 HIS A N 1
ATOM 3599 C CA . HIS A 1 445 ? 19.659 8.136 -33.116 1.00 83.44 445 HIS A CA 1
ATOM 3600 C C . HIS A 1 445 ? 20.193 6.750 -33.494 1.00 83.44 445 HIS A C 1
ATOM 3602 O O . HIS A 1 445 ? 20.439 5.903 -32.635 1.00 83.44 445 HIS A O 1
ATOM 3608 N N . ASP A 1 446 ? 20.433 6.562 -34.793 1.00 85.00 446 ASP A N 1
ATOM 3609 C CA . ASP A 1 446 ? 20.828 5.289 -35.387 1.00 85.00 446 ASP A CA 1
ATOM 3610 C C . ASP A 1 446 ? 22.191 4.833 -34.831 1.00 85.00 446 ASP A C 1
ATOM 3612 O O . ASP A 1 446 ? 22.361 3.657 -34.510 1.00 85.00 446 ASP A O 1
ATOM 3616 N N . LEU A 1 447 ? 23.138 5.763 -34.630 1.00 89.00 447 LEU A N 1
ATOM 3617 C CA . LEU A 1 447 ? 24.428 5.466 -34.000 1.00 89.00 447 LEU A CA 1
ATOM 3618 C C . LEU A 1 447 ? 24.281 5.091 -32.515 1.00 89.00 447 LEU A C 1
ATOM 3620 O O . LEU A 1 447 ? 24.910 4.134 -32.062 1.00 89.00 447 LEU A O 1
ATOM 3624 N N . ALA A 1 448 ? 23.458 5.819 -31.750 1.00 88.50 448 ALA A N 1
ATOM 3625 C CA . ALA A 1 448 ? 23.213 5.504 -30.342 1.00 88.50 448 ALA A CA 1
ATOM 3626 C C . ALA A 1 448 ? 22.578 4.114 -30.180 1.00 88.50 448 ALA A C 1
ATOM 3628 O O . ALA A 1 448 ? 22.989 3.357 -29.298 1.00 88.50 448 ALA A O 1
ATOM 3629 N N . MET A 1 449 ? 21.616 3.761 -31.038 1.00 89.19 449 MET A N 1
ATOM 3630 C CA . MET A 1 449 ? 21.024 2.423 -31.074 1.00 89.19 449 MET A CA 1
ATOM 3631 C C . MET A 1 449 ? 22.059 1.358 -31.436 1.00 89.19 449 MET A C 1
ATOM 3633 O O . MET A 1 449 ? 22.217 0.412 -30.673 1.00 89.19 449 MET A O 1
ATOM 3637 N N . ALA A 1 450 ? 22.814 1.539 -32.524 1.00 91.00 450 ALA A N 1
ATOM 3638 C CA . ALA A 1 450 ? 23.815 0.567 -32.961 1.00 91.00 450 ALA A CA 1
ATOM 3639 C C . ALA A 1 450 ? 24.851 0.273 -31.868 1.00 91.00 450 ALA A C 1
ATOM 3641 O O . ALA A 1 450 ? 25.043 -0.880 -31.500 1.00 91.00 450 ALA A O 1
ATOM 3642 N N . ILE A 1 451 ? 25.465 1.303 -31.272 1.00 94.81 451 ILE A N 1
ATOM 3643 C CA . ILE A 1 451 ? 26.433 1.094 -30.183 1.00 94.81 451 ILE A CA 1
ATOM 3644 C C . ILE A 1 451 ? 25.756 0.423 -28.973 1.00 94.81 451 ILE A C 1
ATOM 3646 O O . ILE A 1 451 ? 26.359 -0.432 -28.330 1.00 94.81 451 ILE A O 1
ATOM 3650 N N . THR A 1 452 ? 24.502 0.769 -28.663 1.00 94.75 452 THR A N 1
ATOM 3651 C CA . THR A 1 452 ? 23.749 0.134 -27.566 1.00 94.75 452 THR A CA 1
ATOM 3652 C C . THR A 1 452 ? 23.532 -1.356 -27.807 1.00 94.75 452 THR A C 1
ATOM 3654 O O . THR A 1 452 ? 23.794 -2.146 -26.902 1.00 94.75 452 THR A O 1
ATOM 3657 N N . ASP A 1 453 ? 23.088 -1.745 -29.001 1.00 92.69 453 ASP A N 1
ATOM 3658 C CA . ASP A 1 453 ? 22.813 -3.140 -29.346 1.00 92.69 453 ASP A CA 1
ATOM 3659 C C . ASP A 1 453 ? 24.098 -3.984 -29.328 1.00 92.69 453 ASP A C 1
ATOM 3661 O O . ASP A 1 453 ? 24.111 -5.056 -28.725 1.00 92.69 453 ASP A O 1
ATOM 3665 N N . GLU A 1 454 ? 25.206 -3.471 -29.875 1.00 97.31 454 GLU A N 1
ATOM 3666 C CA . GLU A 1 454 ? 26.504 -4.165 -29.870 1.00 97.31 454 GLU A CA 1
ATOM 3667 C C . GLU A 1 454 ? 27.088 -4.331 -28.457 1.00 97.31 454 GLU A C 1
ATOM 3669 O O . GLU A 1 454 ? 27.624 -5.388 -28.123 1.00 97.31 454 GLU A O 1
ATOM 3674 N N . MET A 1 455 ? 26.951 -3.322 -27.584 1.00 97.12 455 MET A N 1
ATOM 3675 C CA . MET A 1 455 ? 27.335 -3.466 -26.173 1.00 97.12 455 MET A CA 1
ATOM 3676 C C . MET A 1 455 ? 26.465 -4.512 -25.464 1.00 97.12 455 MET A C 1
ATOM 3678 O O . MET A 1 455 ? 26.981 -5.367 -24.739 1.00 97.12 455 MET A O 1
ATOM 3682 N N . ARG A 1 456 ? 25.145 -4.467 -25.684 1.00 94.88 456 ARG A N 1
ATOM 3683 C CA . ARG A 1 456 ? 24.174 -5.381 -25.065 1.00 94.88 456 ARG A CA 1
ATOM 3684 C C . ARG A 1 456 ? 24.314 -6.814 -25.540 1.00 94.88 456 ARG A C 1
ATOM 3686 O O . ARG A 1 456 ? 24.022 -7.718 -24.762 1.00 94.88 456 ARG A O 1
ATOM 3693 N N . GLU A 1 457 ? 24.783 -7.046 -26.762 1.00 95.06 457 GLU A N 1
ATOM 3694 C CA . GLU A 1 457 ? 25.021 -8.404 -27.246 1.00 95.06 457 GLU A CA 1
ATOM 3695 C C . GLU A 1 457 ? 26.114 -9.115 -26.431 1.00 95.06 457 GLU A C 1
ATOM 3697 O O . GLU A 1 457 ? 26.028 -10.325 -26.236 1.00 95.06 457 GLU A O 1
ATOM 3702 N N . ILE A 1 458 ? 27.060 -8.376 -25.845 1.00 96.25 458 ILE A N 1
ATOM 3703 C CA . ILE A 1 458 ? 28.080 -8.928 -24.942 1.00 96.25 458 ILE A CA 1
ATOM 3704 C C . ILE A 1 458 ? 27.620 -8.903 -23.484 1.00 96.25 458 ILE A C 1
ATOM 3706 O O . ILE A 1 458 ? 27.718 -9.912 -22.786 1.00 96.25 458 ILE A O 1
ATOM 3710 N N . THR A 1 459 ? 27.121 -7.767 -22.990 1.00 94.56 459 THR A N 1
ATOM 3711 C CA . THR A 1 459 ? 26.820 -7.638 -21.555 1.00 94.56 459 THR A CA 1
ATOM 3712 C C . THR A 1 459 ? 25.567 -8.398 -21.128 1.00 94.56 459 THR A C 1
ATOM 3714 O O . THR A 1 459 ? 25.511 -8.862 -19.985 1.00 94.56 459 THR A O 1
ATOM 3717 N N . LYS A 1 460 ? 24.589 -8.512 -22.043 1.00 92.62 460 LYS A N 1
ATOM 3718 C CA . LYS A 1 460 ? 23.171 -8.861 -21.821 1.00 92.62 460 LYS A CA 1
ATOM 3719 C C . LYS A 1 460 ? 22.426 -7.930 -20.846 1.00 92.62 460 LYS A C 1
ATOM 3721 O O . LYS A 1 460 ? 21.295 -8.218 -20.469 1.00 92.62 460 LYS A O 1
ATOM 3726 N N . ASP A 1 461 ? 23.038 -6.799 -20.502 1.00 92.81 461 ASP A N 1
ATOM 3727 C CA . ASP A 1 461 ? 22.573 -5.838 -19.500 1.00 92.81 461 ASP A CA 1
ATOM 3728 C C . ASP A 1 461 ? 21.604 -4.825 -20.128 1.00 92.81 461 ASP A C 1
ATOM 3730 O O . ASP A 1 461 ? 21.971 -4.051 -21.020 1.00 92.81 461 ASP A O 1
ATOM 3734 N N . LYS A 1 462 ? 20.339 -4.844 -19.694 1.00 90.06 462 LYS A N 1
ATOM 3735 C CA . LYS A 1 462 ? 19.269 -4.016 -20.287 1.00 90.06 462 LYS A CA 1
ATOM 3736 C C . LYS A 1 462 ? 19.316 -2.556 -19.829 1.00 90.06 462 LYS A C 1
ATOM 3738 O O . LYS A 1 462 ? 18.650 -1.709 -20.436 1.00 90.06 462 LYS A O 1
ATOM 3743 N N . HIS A 1 463 ? 20.104 -2.240 -18.806 1.00 90.19 463 HIS A N 1
ATOM 3744 C CA . HIS A 1 463 ? 20.283 -0.895 -18.265 1.00 90.19 463 HIS A CA 1
ATOM 3745 C C . HIS A 1 463 ? 21.376 -0.108 -19.003 1.00 90.19 463 HIS A C 1
ATOM 3747 O O . HIS A 1 463 ? 21.217 1.096 -19.219 1.00 90.19 463 HIS A O 1
ATOM 3753 N N . LEU A 1 464 ? 22.435 -0.777 -19.470 1.00 94.00 464 LEU A N 1
ATOM 3754 C CA . LEU A 1 464 ? 23.495 -0.180 -20.291 1.00 94.00 464 LEU A CA 1
ATOM 3755 C C . LEU A 1 464 ? 22.951 0.373 -21.615 1.00 94.00 464 LEU A C 1
ATOM 3757 O O . LEU A 1 464 ? 22.255 -0.331 -22.346 1.00 94.00 464 LEU A O 1
ATOM 3761 N N . GLY A 1 465 ? 23.279 1.613 -21.985 1.00 93.81 465 GLY A N 1
ATOM 3762 C CA . GLY A 1 465 ? 22.945 2.111 -23.324 1.00 93.81 465 GLY A CA 1
ATOM 3763 C C . GLY A 1 465 ? 23.264 3.575 -23.593 1.00 93.81 465 GLY A C 1
ATOM 3764 O O . GLY A 1 465 ? 23.265 4.415 -22.695 1.00 93.81 465 GLY A O 1
ATOM 3765 N N . VAL A 1 466 ? 23.498 3.885 -24.863 1.00 92.56 466 VAL A N 1
ATOM 3766 C CA . VAL A 1 466 ? 23.744 5.238 -25.368 1.00 92.56 466 VAL A CA 1
ATOM 3767 C C . VAL A 1 466 ? 22.409 5.959 -25.592 1.00 92.56 466 VAL A C 1
ATOM 3769 O O . VAL A 1 466 ? 21.364 5.348 -25.838 1.00 92.56 466 VAL A O 1
ATOM 3772 N N . ARG A 1 467 ? 22.426 7.283 -25.468 1.00 86.88 467 ARG A N 1
ATOM 3773 C CA . ARG A 1 467 ? 21.316 8.189 -25.755 1.00 86.88 467 ARG A CA 1
ATOM 3774 C C . ARG A 1 467 ? 21.811 9.310 -26.654 1.00 86.88 467 ARG A C 1
ATOM 3776 O O . ARG A 1 467 ? 22.883 9.872 -26.429 1.00 86.88 467 ARG A O 1
ATOM 3783 N N . GLU A 1 468 ? 21.003 9.620 -27.655 1.00 85.69 468 GLU A N 1
ATOM 3784 C CA . GLU A 1 468 ? 21.238 10.710 -28.594 1.00 85.69 468 GLU A CA 1
ATOM 3785 C C . GLU A 1 468 ? 21.230 12.098 -27.911 1.00 85.69 468 GLU A C 1
ATOM 3787 O O . GLU A 1 468 ? 20.740 12.249 -26.778 1.00 85.69 468 GLU A O 1
ATOM 3792 N N . PRO A 1 469 ? 21.756 13.134 -28.587 1.00 81.81 469 PRO A N 1
ATOM 3793 C CA . PRO A 1 469 ? 21.620 14.516 -28.146 1.00 81.81 469 PRO A CA 1
ATOM 3794 C C . PRO A 1 469 ? 20.145 14.918 -28.029 1.00 81.81 469 PRO A C 1
ATOM 3796 O O . PRO A 1 469 ? 19.321 14.568 -28.873 1.00 81.81 469 PRO A O 1
ATOM 3799 N N . ARG A 1 470 ? 19.793 15.684 -26.988 1.00 72.19 470 ARG A N 1
ATOM 3800 C CA . ARG A 1 470 ? 18.438 16.254 -26.879 1.00 72.19 470 ARG A CA 1
ATOM 3801 C C . ARG A 1 470 ? 18.228 17.242 -28.026 1.00 72.19 470 ARG A C 1
ATOM 3803 O O . ARG A 1 470 ? 18.958 18.225 -28.122 1.00 72.19 470 ARG A O 1
ATOM 3810 N N . GLN A 1 471 ? 17.198 17.025 -28.840 1.00 54.34 471 GLN A N 1
ATOM 3811 C CA . GLN A 1 471 ? 16.704 18.061 -29.745 1.00 54.34 471 GLN A CA 1
ATOM 3812 C C . GLN A 1 471 ? 16.211 19.239 -28.888 1.00 54.34 471 GLN A C 1
ATOM 3814 O O . GLN A 1 471 ? 15.289 19.072 -28.091 1.00 54.34 471 GLN A O 1
ATOM 3819 N N . GLY A 1 472 ? 16.882 20.391 -28.983 1.00 47.50 472 GLY A N 1
ATOM 3820 C CA . GLY A 1 472 ? 16.616 21.551 -28.118 1.00 47.50 472 GLY A CA 1
ATOM 3821 C C . GLY A 1 472 ? 17.838 22.289 -27.556 1.00 47.50 472 GLY A C 1
ATOM 3822 O O . GLY A 1 472 ? 17.663 23.106 -26.659 1.00 47.50 472 GLY A O 1
ATOM 3823 N N . SER A 1 473 ? 19.058 22.030 -28.042 1.00 37.91 473 SER A N 1
ATOM 3824 C CA . SER A 1 473 ? 20.235 22.859 -27.728 1.00 37.91 473 SER A CA 1
ATOM 3825 C C . SER A 1 473 ? 21.106 23.145 -28.957 1.00 37.91 473 SER A C 1
ATOM 3827 O O . SER A 1 473 ? 22.306 22.877 -28.964 1.00 37.91 473 SER A O 1
ATOM 3829 N N . SER A 1 474 ? 20.498 23.707 -30.002 1.00 36.34 474 SER A N 1
ATOM 3830 C CA . SER A 1 474 ? 21.203 24.727 -30.786 1.00 36.34 474 SER A CA 1
ATOM 3831 C C . SER A 1 474 ? 21.380 25.966 -29.909 1.00 36.34 474 SER A C 1
ATOM 3833 O O . SER A 1 474 ? 20.485 26.278 -29.124 1.00 36.34 474 SER A O 1
ATOM 3835 N N . GLU A 1 475 ? 22.482 26.695 -30.058 1.00 38.69 475 GLU A N 1
ATOM 3836 C CA . GLU A 1 475 ? 22.655 28.005 -29.423 1.00 38.69 475 GLU A CA 1
ATOM 3837 C C . GLU A 1 475 ? 21.574 28.974 -29.937 1.00 38.69 475 GLU A C 1
ATOM 3839 O O . GLU A 1 475 ? 21.652 29.491 -31.049 1.00 38.69 475 GLU A O 1
ATOM 3844 N N . SER A 1 476 ? 20.525 29.189 -29.142 1.00 33.81 476 SER A N 1
ATOM 3845 C CA . SER A 1 476 ? 19.446 30.132 -29.443 1.00 33.81 476 SER A CA 1
ATOM 3846 C C . SER A 1 476 ? 19.143 30.980 -28.212 1.00 33.81 476 SER A C 1
ATOM 3848 O O . SER A 1 476 ? 18.663 30.450 -27.211 1.00 33.81 476 SER A O 1
ATOM 3850 N N . ASN A 1 477 ? 19.437 32.280 -28.321 1.00 32.50 477 ASN A N 1
ATOM 3851 C CA . ASN A 1 477 ? 19.246 33.351 -27.335 1.00 32.50 477 ASN A CA 1
ATOM 3852 C C . ASN A 1 477 ? 18.239 33.072 -26.201 1.00 32.50 477 ASN A C 1
ATOM 3854 O O . ASN A 1 477 ? 17.035 33.051 -26.447 1.00 32.50 477 ASN A O 1
ATOM 3858 N N . ASP A 1 478 ? 18.747 32.979 -24.968 1.00 40.81 478 ASP A N 1
ATOM 3859 C CA . ASP A 1 478 ? 18.287 33.630 -23.722 1.00 40.81 478 ASP A CA 1
ATOM 3860 C C . ASP A 1 478 ? 16.793 33.967 -23.502 1.00 40.81 478 ASP A C 1
ATOM 3862 O O . ASP A 1 478 ? 16.455 34.912 -22.790 1.00 40.81 478 ASP A O 1
ATOM 3866 N N . GLN A 1 479 ? 15.868 33.151 -24.003 1.00 41.91 479 GLN A N 1
ATOM 3867 C CA . GLN A 1 479 ? 14.508 33.050 -23.470 1.00 41.91 479 GLN A CA 1
ATOM 3868 C C . GLN A 1 479 ? 14.121 31.584 -23.291 1.00 41.91 479 GLN A C 1
ATOM 3870 O O . GLN A 1 479 ? 13.342 31.009 -24.051 1.00 41.91 479 GLN A O 1
ATOM 3875 N N . VAL A 1 480 ? 14.646 30.983 -22.218 1.00 44.16 480 VAL A N 1
ATOM 3876 C CA . VAL A 1 480 ? 14.076 29.756 -21.654 1.00 44.16 480 VAL A CA 1
ATOM 3877 C C . VAL A 1 480 ? 12.605 30.035 -21.355 1.00 44.16 480 VAL A C 1
ATOM 3879 O O . VAL A 1 480 ? 12.287 30.807 -20.450 1.00 44.16 480 VAL A O 1
ATOM 3882 N N . SER A 1 481 ? 11.702 29.410 -22.114 1.00 40.16 481 SER A N 1
ATOM 3883 C CA . SER A 1 481 ? 10.270 29.479 -21.833 1.00 40.16 481 SER A CA 1
ATOM 3884 C C . SER A 1 481 ? 10.018 28.901 -20.443 1.00 40.16 481 SER A C 1
ATOM 3886 O O . SER A 1 481 ? 10.043 27.687 -20.229 1.00 40.16 481 SER A O 1
ATOM 3888 N N . LEU A 1 482 ? 9.766 29.798 -19.487 1.00 45.84 482 LEU A N 1
ATOM 3889 C CA . LEU A 1 482 ? 9.480 29.459 -18.094 1.00 45.84 482 LEU A CA 1
ATOM 3890 C C . LEU A 1 482 ? 8.298 28.481 -17.984 1.00 45.84 482 LEU A C 1
ATOM 3892 O O . LEU A 1 482 ? 8.205 27.745 -17.011 1.00 45.84 482 LEU A O 1
ATOM 3896 N N . PHE A 1 483 ? 7.417 28.470 -18.991 1.00 48.50 483 PHE A N 1
ATOM 3897 C CA . PHE A 1 483 ? 6.171 27.714 -19.038 1.00 48.50 483 PHE A CA 1
ATOM 3898 C C . PHE A 1 483 ? 6.315 26.277 -19.560 1.00 48.50 483 PHE A C 1
ATOM 3900 O O . PHE A 1 483 ? 5.558 25.414 -19.123 1.00 48.50 483 PHE A O 1
ATOM 3907 N N . SER A 1 484 ? 7.269 25.983 -20.456 1.00 40.97 484 SER A N 1
ATOM 3908 C CA . SER A 1 484 ? 7.410 24.634 -21.039 1.00 40.97 484 SER A CA 1
ATOM 3909 C C . SER A 1 484 ? 8.164 23.644 -20.144 1.00 40.97 484 SER A C 1
ATOM 3911 O O . SER A 1 484 ? 7.993 22.439 -20.304 1.00 40.97 484 SER A O 1
ATOM 3913 N N . ASN A 1 485 ? 8.935 24.138 -19.169 1.00 41.16 485 ASN A N 1
ATOM 3914 C CA . ASN A 1 485 ? 9.656 23.329 -18.177 1.00 41.16 485 ASN A CA 1
ATOM 3915 C C . ASN A 1 485 ? 9.015 23.359 -16.772 1.00 41.16 485 ASN A C 1
ATOM 3917 O O . ASN A 1 485 ? 9.656 22.966 -15.796 1.00 41.16 485 ASN A O 1
ATOM 3921 N N . LEU A 1 486 ? 7.763 23.817 -16.628 1.00 42.44 486 LEU A N 1
ATOM 3922 C CA . LEU A 1 486 ? 7.079 23.772 -15.330 1.00 42.44 486 LEU A CA 1
ATOM 3923 C C . LEU A 1 486 ? 6.825 22.311 -14.903 1.00 42.44 486 LEU A C 1
ATOM 3925 O O . LEU A 1 486 ? 6.223 21.560 -15.676 1.00 42.44 486 LEU A O 1
ATOM 3929 N N . PRO A 1 487 ? 7.147 21.914 -13.652 1.00 45.31 487 PRO A N 1
ATOM 3930 C CA . PRO A 1 487 ? 6.919 20.550 -13.153 1.00 45.31 487 PRO A CA 1
ATOM 3931 C C . PRO A 1 487 ? 5.468 20.047 -13.239 1.00 45.31 487 PRO A C 1
ATOM 3933 O O . PRO A 1 487 ? 5.229 18.849 -13.152 1.00 45.31 487 PRO A O 1
ATOM 3936 N N . ARG A 1 488 ? 4.493 20.948 -13.443 1.00 44.03 488 ARG A N 1
ATOM 3937 C CA . ARG A 1 488 ? 3.063 20.630 -13.597 1.00 44.03 488 ARG A CA 1
ATOM 3938 C C . ARG A 1 488 ? 2.726 19.750 -14.810 1.00 44.03 488 ARG A C 1
ATOM 3940 O O . ARG A 1 488 ? 1.659 19.151 -14.801 1.00 44.03 488 ARG A O 1
ATOM 3947 N N . ASN A 1 489 ? 3.609 19.648 -15.807 1.00 40.88 489 ASN A N 1
ATOM 3948 C CA . ASN A 1 489 ? 3.402 18.800 -16.990 1.00 40.88 489 ASN A CA 1
ATOM 3949 C C . ASN A 1 489 ? 4.041 17.400 -16.875 1.00 40.88 489 ASN A C 1
ATOM 3951 O O . ASN A 1 489 ? 4.006 16.636 -17.838 1.00 40.88 489 ASN A O 1
ATOM 3955 N N . GLN A 1 490 ? 4.648 17.047 -15.736 1.00 56.09 490 GLN A N 1
ATOM 3956 C CA . GLN A 1 490 ? 5.164 15.694 -15.513 1.00 56.09 490 GLN A CA 1
ATOM 3957 C C . GLN A 1 490 ? 4.040 14.761 -15.044 1.00 56.09 490 GLN A C 1
ATOM 3959 O O . GLN A 1 490 ? 3.170 15.166 -14.272 1.00 56.09 490 GLN A O 1
ATOM 3964 N N . ALA A 1 491 ? 4.065 13.503 -15.495 1.00 64.50 491 ALA A N 1
ATOM 3965 C CA . ALA A 1 491 ? 3.132 12.485 -15.016 1.00 64.50 491 ALA A CA 1
ATOM 3966 C C . ALA A 1 491 ? 3.268 12.328 -13.486 1.00 64.50 491 ALA A C 1
ATOM 3968 O O . ALA A 1 491 ? 4.394 12.296 -12.982 1.00 64.50 491 ALA A O 1
ATOM 3969 N N . PRO A 1 492 ? 2.162 12.246 -12.727 1.00 83.88 492 PRO A N 1
ATOM 3970 C CA . PRO A 1 492 ? 2.231 12.229 -11.273 1.00 83.88 492 PRO A CA 1
ATOM 3971 C C . PRO A 1 492 ? 2.806 10.900 -10.761 1.00 83.88 492 PRO A C 1
ATOM 3973 O O . PRO A 1 492 ? 2.529 9.836 -11.312 1.00 83.88 492 PRO A O 1
ATOM 3976 N N . MET A 1 493 ? 3.595 10.967 -9.682 1.00 90.25 493 MET A N 1
ATOM 3977 C CA . MET A 1 493 ? 4.248 9.799 -9.066 1.00 90.25 493 MET A CA 1
ATOM 3978 C C . MET A 1 493 ? 3.251 8.725 -8.613 1.00 90.25 493 MET A C 1
ATOM 3980 O O . MET A 1 493 ? 3.522 7.534 -8.751 1.00 90.25 493 MET A O 1
ATOM 3984 N N . PHE A 1 494 ? 2.088 9.162 -8.134 1.00 94.38 494 PHE A N 1
ATOM 3985 C CA . PHE A 1 494 ? 0.907 8.335 -7.923 1.00 94.38 494 PHE A CA 1
ATOM 3986 C C . PHE A 1 494 ? -0.166 8.797 -8.906 1.00 94.38 494 PHE A C 1
ATOM 3988 O O . PHE A 1 494 ? -0.453 9.995 -8.962 1.00 94.38 494 PHE A O 1
ATOM 3995 N N . LYS A 1 495 ? -0.760 7.883 -9.675 1.00 93.81 495 LYS A N 1
ATOM 3996 C CA . LYS A 1 495 ? -1.921 8.211 -10.517 1.00 93.81 495 LYS A CA 1
ATOM 3997 C C . LYS A 1 495 ? -3.223 8.164 -9.715 1.00 93.81 495 LYS A C 1
ATOM 3999 O O . LYS A 1 495 ? -4.102 8.986 -9.947 1.00 93.81 495 LYS A O 1
ATOM 4004 N N . GLU A 1 496 ? -3.329 7.231 -8.777 1.00 95.12 496 GLU A N 1
ATOM 4005 C CA . GLU A 1 496 ? -4.479 7.053 -7.893 1.00 95.12 496 GLU A CA 1
ATOM 4006 C C . GLU A 1 496 ? -4.007 6.446 -6.565 1.00 95.12 496 GLU A C 1
ATOM 4008 O O . GLU A 1 496 ? -3.040 5.687 -6.531 1.00 95.12 496 GLU A O 1
ATOM 4013 N N . PHE A 1 497 ? -4.694 6.768 -5.475 1.00 97.94 497 PHE A N 1
ATOM 4014 C CA . PHE A 1 497 ? -4.671 5.989 -4.241 1.00 97.94 497 PHE A CA 1
ATOM 4015 C C . PHE A 1 497 ? -6.050 6.097 -3.581 1.00 97.94 497 PHE A C 1
ATOM 4017 O O . PHE A 1 497 ? -6.688 7.148 -3.665 1.00 97.94 497 PHE A O 1
ATOM 4024 N N . LYS A 1 498 ? -6.538 5.010 -2.980 1.00 98.00 498 LYS A N 1
ATOM 4025 C CA . LYS A 1 498 ? -7.871 4.939 -2.355 1.00 98.00 498 LYS A CA 1
ATOM 4026 C C . LYS A 1 498 ? -7.989 3.722 -1.446 1.00 98.00 498 LYS A C 1
ATOM 4028 O O . LYS A 1 498 ? -7.260 2.754 -1.633 1.00 98.00 498 LYS A O 1
ATOM 4033 N N . THR A 1 499 ? -8.946 3.747 -0.530 1.00 97.31 499 THR A N 1
ATOM 4034 C CA . THR A 1 499 ? -9.435 2.531 0.127 1.00 97.31 499 THR A CA 1
ATOM 4035 C C . THR A 1 499 ? -10.483 1.885 -0.783 1.00 97.31 499 THR A C 1
ATOM 4037 O O . THR A 1 499 ? -11.354 2.579 -1.311 1.00 97.31 499 THR A O 1
ATOM 4040 N N . LEU A 1 500 ? -10.361 0.583 -1.022 1.00 94.88 500 LEU A N 1
ATOM 4041 C CA . LEU A 1 500 ? -11.343 -0.244 -1.720 1.00 94.88 500 LEU A CA 1
ATOM 4042 C C . LEU A 1 500 ? -12.347 -0.831 -0.711 1.00 94.88 500 LEU A C 1
ATOM 4044 O O . LEU A 1 500 ? -12.271 -0.579 0.493 1.00 94.88 500 LEU A O 1
ATOM 4048 N N . GLU A 1 501 ? -13.270 -1.652 -1.207 1.00 87.19 501 GLU A N 1
ATOM 4049 C CA . GLU A 1 501 ? -14.063 -2.562 -0.375 1.00 87.19 501 GLU A CA 1
ATOM 4050 C C . GLU A 1 501 ? -13.156 -3.438 0.512 1.00 87.19 501 GLU A C 1
ATOM 4052 O O . GLU A 1 501 ? -11.966 -3.615 0.232 1.00 87.19 501 GLU A O 1
ATOM 4057 N N . ASN A 1 502 ? -13.708 -3.941 1.620 1.00 87.06 502 ASN A N 1
ATOM 4058 C CA . ASN A 1 502 ? -12.986 -4.735 2.626 1.00 87.06 502 ASN A CA 1
ATOM 4059 C C . ASN A 1 502 ? -11.750 -4.028 3.224 1.00 87.06 502 ASN A C 1
ATOM 4061 O O . ASN A 1 502 ? -10.798 -4.674 3.648 1.00 87.06 502 ASN A O 1
ATOM 4065 N N . ASN A 1 503 ? -11.772 -2.687 3.254 1.00 93.56 503 ASN A N 1
ATOM 4066 C CA . ASN A 1 503 ? -10.735 -1.831 3.843 1.00 93.56 503 ASN A CA 1
ATOM 4067 C C . ASN A 1 503 ? -9.322 -2.034 3.240 1.00 93.56 503 ASN A C 1
ATOM 4069 O O . ASN A 1 503 ? -8.297 -1.837 3.897 1.00 93.56 503 ASN A O 1
ATOM 4073 N N . ILE A 1 504 ? -9.251 -2.405 1.959 1.00 98.00 504 ILE A N 1
ATOM 4074 C CA . ILE A 1 504 ? -7.986 -2.655 1.253 1.00 98.00 504 ILE A CA 1
ATOM 4075 C C . ILE A 1 504 ? -7.415 -1.333 0.721 1.00 98.00 504 ILE A C 1
ATOM 4077 O O . ILE A 1 504 ? -8.052 -0.642 -0.074 1.00 98.00 504 ILE A O 1
ATOM 4081 N N . GLY A 1 505 ? -6.192 -0.978 1.104 1.00 98.56 505 GLY A N 1
ATOM 4082 C CA . GLY A 1 505 ? -5.488 0.197 0.597 1.00 98.56 505 GLY A CA 1
ATOM 4083 C C . GLY A 1 505 ? -4.913 -0.046 -0.799 1.00 98.56 505 GLY A C 1
ATOM 4084 O O . GLY A 1 505 ? -4.108 -0.949 -0.996 1.00 98.56 505 GLY A O 1
ATOM 4085 N N . TYR A 1 506 ? -5.289 0.768 -1.780 1.00 98.81 506 TYR A N 1
ATOM 4086 C CA . TYR A 1 506 ? -4.798 0.687 -3.157 1.00 98.81 506 TYR A CA 1
ATOM 4087 C C . TYR A 1 506 ? -3.896 1.875 -3.501 1.00 98.81 506 TYR A C 1
ATOM 4089 O O . TYR A 1 506 ? -4.256 3.024 -3.235 1.00 98.81 506 TYR A O 1
ATOM 4097 N N . ILE A 1 507 ? -2.749 1.604 -4.134 1.00 98.75 507 ILE A N 1
ATOM 4098 C CA . ILE A 1 507 ? -1.774 2.608 -4.587 1.00 98.75 507 ILE A CA 1
ATOM 4099 C C . ILE A 1 507 ? -1.375 2.322 -6.041 1.00 98.75 507 ILE A C 1
ATOM 4101 O O . ILE A 1 507 ? -0.742 1.310 -6.325 1.00 98.75 507 ILE A O 1
ATOM 4105 N N . ASP A 1 508 ? -1.676 3.244 -6.956 1.00 98.19 508 ASP A N 1
ATOM 4106 C CA . ASP A 1 508 ? -1.255 3.198 -8.361 1.00 98.19 508 ASP A CA 1
ATOM 4107 C C . ASP A 1 508 ? 0.020 4.037 -8.571 1.00 98.19 508 ASP A C 1
ATOM 4109 O O . ASP A 1 508 ? -0.045 5.256 -8.782 1.00 98.19 508 ASP A O 1
ATOM 4113 N N . MET A 1 509 ? 1.192 3.398 -8.479 1.00 96.62 509 MET A N 1
ATOM 4114 C CA . MET A 1 509 ? 2.497 4.068 -8.474 1.00 96.62 509 MET A CA 1
ATOM 4115 C C . MET A 1 509 ? 3.157 4.039 -9.861 1.00 96.62 509 MET A C 1
ATOM 4117 O O . MET A 1 509 ? 3.250 3.005 -10.517 1.00 96.62 509 MET A O 1
ATOM 4121 N N . ARG A 1 510 ? 3.626 5.198 -10.337 1.00 94.25 510 ARG A N 1
ATOM 4122 C CA . ARG A 1 510 ? 4.128 5.383 -11.714 1.00 94.25 510 ARG A CA 1
ATOM 4123 C C . ARG A 1 510 ? 5.645 5.497 -11.830 1.00 94.25 510 ARG A C 1
ATOM 4125 O O . ARG A 1 510 ? 6.187 5.149 -12.876 1.00 94.25 510 ARG A O 1
ATOM 4132 N N . TYR A 1 511 ? 6.325 5.975 -10.791 1.00 94.75 511 TYR A N 1
ATOM 4133 C CA . TYR A 1 511 ? 7.788 5.975 -10.689 1.00 94.75 511 TYR A CA 1
ATOM 4134 C C . TYR A 1 511 ? 8.227 6.163 -9.231 1.00 94.75 511 TYR A C 1
ATOM 4136 O O . TYR A 1 511 ? 7.437 6.586 -8.389 1.00 94.75 511 TYR A O 1
ATOM 4144 N N . PHE A 1 512 ? 9.500 5.901 -8.935 1.00 95.69 512 PHE A N 1
ATOM 4145 C CA . PHE A 1 512 ? 10.120 6.186 -7.635 1.00 95.69 512 PHE A CA 1
ATOM 4146 C C . PHE A 1 512 ? 10.894 7.516 -7.671 1.00 95.69 512 PHE A C 1
ATOM 4148 O O . PHE A 1 512 ? 12.018 7.583 -8.171 1.00 95.69 512 PHE A O 1
ATOM 4155 N N . GLY A 1 513 ? 10.304 8.602 -7.165 1.00 92.38 513 GLY A N 1
ATOM 4156 C CA . GLY A 1 513 ? 10.949 9.921 -7.120 1.00 92.38 513 GLY A CA 1
ATOM 4157 C C . GLY A 1 513 ? 11.892 10.076 -5.925 1.00 92.38 513 GLY A C 1
ATOM 4158 O O . GLY A 1 513 ? 11.482 9.844 -4.798 1.00 92.38 513 GLY A O 1
ATOM 4159 N N . GLY A 1 514 ? 13.151 10.465 -6.152 1.00 87.12 514 GLY A N 1
ATOM 4160 C CA . GLY A 1 514 ? 14.197 10.426 -5.115 1.00 87.12 514 GLY A CA 1
ATOM 4161 C C . GLY A 1 514 ? 14.349 11.656 -4.214 1.00 87.12 514 GLY A C 1
ATOM 4162 O O . GLY A 1 514 ? 15.134 11.599 -3.271 1.00 87.12 514 GLY A O 1
ATOM 4163 N N . GLU A 1 515 ? 13.661 12.762 -4.505 1.00 90.75 515 GLU A N 1
ATOM 4164 C CA . GLU A 1 515 ? 13.769 14.016 -3.737 1.00 90.75 515 GLU A CA 1
ATOM 4165 C C . GLU A 1 515 ? 12.886 13.994 -2.479 1.00 90.75 515 GLU A C 1
ATOM 4167 O O . GLU A 1 515 ? 11.860 13.316 -2.458 1.00 90.75 515 GLU A O 1
ATOM 4172 N N . GLN A 1 516 ? 13.195 14.819 -1.470 1.00 91.69 516 GLN A N 1
ATOM 4173 C CA . GLN A 1 516 ? 12.403 14.902 -0.229 1.00 91.69 516 GLN A CA 1
ATOM 4174 C C . GLN A 1 516 ? 10.903 15.150 -0.480 1.00 91.69 516 GLN A C 1
ATOM 4176 O O . GLN A 1 516 ? 10.060 14.526 0.154 1.00 91.69 516 GLN A O 1
ATOM 4181 N N . THR A 1 517 ? 10.568 15.977 -1.474 1.00 91.44 517 THR A N 1
ATOM 4182 C CA . THR A 1 517 ? 9.187 16.283 -1.900 1.00 91.44 517 THR A CA 1
ATOM 4183 C C . THR A 1 517 ? 8.413 15.074 -2.440 1.00 91.44 517 THR A C 1
ATOM 4185 O O . THR A 1 517 ? 7.192 15.137 -2.583 1.00 91.44 517 THR A O 1
ATOM 4188 N N . HIS A 1 518 ? 9.104 13.988 -2.790 1.00 93.50 518 HIS A N 1
ATOM 4189 C CA . HIS A 1 518 ? 8.513 12.709 -3.172 1.00 93.50 518 HIS A CA 1
ATOM 4190 C C . HIS A 1 518 ? 8.351 11.796 -1.952 1.00 93.50 518 HIS A C 1
ATOM 4192 O O . HIS A 1 518 ? 7.306 11.163 -1.819 1.00 93.50 518 HIS A O 1
ATOM 4198 N N . LEU A 1 519 ? 9.315 11.793 -1.025 1.00 95.62 519 LEU A N 1
ATOM 4199 C CA . LEU A 1 519 ? 9.197 11.073 0.249 1.00 95.62 519 LEU A CA 1
ATOM 4200 C C . LEU A 1 519 ? 8.021 11.611 1.081 1.00 95.62 519 LEU A C 1
ATOM 4202 O O . LEU A 1 519 ? 7.182 10.836 1.524 1.00 95.62 519 LEU A O 1
ATOM 4206 N N . ASP A 1 520 ? 7.854 12.936 1.139 1.00 95.19 520 ASP A N 1
ATOM 4207 C CA . ASP A 1 520 ? 6.716 13.587 1.805 1.00 95.19 520 ASP A CA 1
ATOM 4208 C C . ASP A 1 520 ? 5.354 13.210 1.171 1.00 95.19 520 ASP A C 1
ATOM 4210 O O . ASP A 1 520 ? 4.317 13.236 1.836 1.00 95.19 520 ASP A O 1
ATOM 4214 N N . LYS A 1 521 ? 5.329 12.838 -0.121 1.00 95.50 521 LYS A N 1
ATOM 4215 C CA . LYS A 1 521 ? 4.121 12.305 -0.781 1.00 95.50 521 LYS A CA 1
ATOM 4216 C C . LYS A 1 521 ? 3.869 10.846 -0.407 1.00 95.50 521 LYS A C 1
ATOM 4218 O O . LYS A 1 521 ? 2.706 10.478 -0.271 1.00 95.50 521 LYS A O 1
ATOM 4223 N N . ILE A 1 522 ? 4.919 10.033 -0.245 1.00 98.00 522 ILE A N 1
ATOM 4224 C CA . ILE A 1 522 ? 4.798 8.668 0.296 1.00 98.00 522 ILE A CA 1
ATOM 4225 C C . ILE A 1 522 ? 4.219 8.749 1.713 1.00 98.00 522 ILE A C 1
ATOM 4227 O O . ILE A 1 522 ? 3.215 8.092 1.978 1.00 98.00 522 ILE A O 1
ATOM 4231 N N . ASP A 1 523 ? 4.756 9.629 2.568 1.00 97.81 523 ASP A N 1
ATOM 4232 C CA . ASP A 1 523 ? 4.218 9.878 3.912 1.00 97.81 523 ASP A CA 1
ATOM 4233 C C . ASP A 1 523 ? 2.726 10.255 3.868 1.00 97.81 523 ASP A C 1
ATOM 4235 O O . ASP A 1 523 ? 1.928 9.731 4.642 1.00 97.81 523 ASP A O 1
ATOM 4239 N N . GLY A 1 524 ? 2.327 11.138 2.944 1.00 97.56 524 GLY A N 1
ATOM 4240 C CA . GLY A 1 524 ? 0.933 11.554 2.769 1.00 97.56 524 GLY A CA 1
ATOM 4241 C C . GLY A 1 524 ? -0.015 10.418 2.363 1.00 97.56 524 GLY A C 1
ATOM 4242 O O . GLY A 1 524 ? -1.091 10.287 2.949 1.00 97.56 524 GLY A O 1
ATOM 4243 N N . VAL A 1 525 ? 0.382 9.583 1.396 1.00 97.94 525 VAL A N 1
ATOM 4244 C CA . VAL A 1 525 ? -0.417 8.431 0.934 1.00 97.94 525 VAL A CA 1
ATOM 4245 C C . VAL A 1 525 ? -0.494 7.349 2.008 1.00 97.94 525 VAL A C 1
ATOM 4247 O O . VAL A 1 525 ? -1.586 6.886 2.331 1.00 97.94 525 VAL A O 1
ATOM 4250 N N . MET A 1 526 ? 0.637 6.990 2.620 1.00 97.88 526 MET A N 1
ATOM 4251 C CA . MET A 1 526 ? 0.659 5.988 3.687 1.00 97.88 526 MET A CA 1
ATOM 4252 C C . MET A 1 526 ? -0.094 6.467 4.929 1.00 97.88 526 MET A C 1
ATOM 4254 O O . MET A 1 526 ? -0.778 5.670 5.559 1.00 97.88 526 MET A O 1
ATOM 4258 N N . LYS A 1 527 ? -0.062 7.772 5.243 1.00 96.00 527 LYS A N 1
ATOM 4259 C CA . LYS A 1 527 ? -0.900 8.352 6.301 1.00 96.00 527 LYS A CA 1
ATOM 4260 C C . LYS A 1 527 ? -2.391 8.204 5.990 1.00 96.00 527 LYS A C 1
ATOM 4262 O O . LYS A 1 527 ? -3.147 7.830 6.884 1.00 96.00 527 LYS A O 1
ATOM 4267 N N . PHE A 1 528 ? -2.815 8.474 4.755 1.00 96.19 528 PHE A N 1
ATOM 4268 C CA . PHE A 1 528 ? -4.211 8.306 4.336 1.00 96.19 528 PHE A CA 1
ATOM 4269 C C . PHE A 1 528 ? -4.676 6.842 4.443 1.00 96.19 528 PHE A C 1
ATOM 4271 O O . PHE A 1 528 ? -5.776 6.591 4.924 1.00 96.19 528 PHE A O 1
ATOM 4278 N N . LEU A 1 529 ? -3.819 5.885 4.075 1.00 96.44 529 LEU A N 1
ATOM 4279 C CA . LEU A 1 529 ? -4.109 4.444 4.107 1.00 96.44 529 LEU A CA 1
ATOM 4280 C C . LEU A 1 529 ? -3.703 3.741 5.422 1.00 96.44 529 LEU A C 1
ATOM 4282 O O . LEU A 1 529 ? -3.682 2.517 5.469 1.00 96.44 529 LEU A O 1
ATOM 4286 N N . THR A 1 530 ? -3.371 4.472 6.498 1.00 92.88 530 THR A N 1
ATOM 4287 C CA . THR A 1 530 ? -2.766 3.881 7.723 1.00 92.88 530 THR A CA 1
ATOM 4288 C C . THR A 1 530 ? -3.583 2.733 8.326 1.00 92.88 530 THR A C 1
ATOM 4290 O O . THR A 1 530 ? -3.009 1.834 8.934 1.00 92.88 530 THR A O 1
ATOM 4293 N N . ASN A 1 531 ? -4.909 2.787 8.188 1.00 89.56 531 ASN A N 1
ATOM 4294 C CA . ASN A 1 531 ? -5.842 1.855 8.819 1.00 89.56 531 ASN A CA 1
ATOM 4295 C C . ASN A 1 531 ? -6.300 0.729 7.875 1.00 89.56 531 ASN A C 1
ATOM 4297 O O . ASN A 1 531 ? -7.284 0.074 8.188 1.00 89.56 531 ASN A O 1
ATOM 4301 N N . SER A 1 532 ? -5.667 0.543 6.712 1.00 94.75 532 SER A N 1
ATOM 4302 C CA . SER A 1 532 ? -6.047 -0.510 5.764 1.00 94.75 532 SER A CA 1
ATOM 4303 C C . SER A 1 532 ? -5.633 -1.904 6.245 1.00 94.75 532 SER A C 1
ATOM 4305 O O . SER A 1 532 ? -4.495 -2.094 6.672 1.00 94.75 532 SER A O 1
ATOM 4307 N N . ASP A 1 533 ? -6.527 -2.884 6.099 1.00 94.31 533 ASP A N 1
ATOM 4308 C CA . ASP A 1 533 ? -6.316 -4.275 6.540 1.00 94.31 533 ASP A CA 1
ATOM 4309 C C . ASP A 1 533 ? -5.511 -5.119 5.531 1.00 94.31 533 ASP A C 1
ATOM 4311 O O . ASP A 1 533 ? -4.987 -6.179 5.866 1.00 94.31 533 ASP A O 1
ATOM 4315 N N . ALA A 1 534 ? -5.367 -4.635 4.295 1.00 97.62 534 ALA A N 1
ATOM 4316 C CA . ALA A 1 534 ? -4.463 -5.164 3.274 1.00 97.62 534 ALA A CA 1
ATOM 4317 C C . ALA A 1 534 ? -4.007 -4.037 2.336 1.00 97.62 534 ALA A C 1
ATOM 4319 O O . ALA A 1 534 ? -4.654 -2.993 2.263 1.00 97.62 534 ALA A O 1
ATOM 4320 N N . PHE A 1 535 ? -2.926 -4.246 1.580 1.00 98.75 535 PHE A N 1
ATOM 4321 C CA . PHE A 1 535 ? -2.444 -3.296 0.568 1.00 98.75 535 PHE A CA 1
ATOM 4322 C C . PHE A 1 535 ? -2.291 -3.933 -0.814 1.00 98.75 535 PHE A C 1
ATOM 4324 O O . PHE A 1 535 ? -1.666 -4.979 -0.945 1.00 98.75 535 PHE A O 1
ATOM 4331 N N . ILE A 1 536 ? -2.763 -3.250 -1.857 1.00 98.94 536 ILE A N 1
ATOM 4332 C CA . ILE A 1 536 ? -2.464 -3.542 -3.264 1.00 98.94 536 ILE A CA 1
ATOM 4333 C C . ILE A 1 536 ? -1.638 -2.384 -3.833 1.00 98.94 536 ILE A C 1
ATOM 4335 O O . ILE A 1 536 ? -2.103 -1.243 -3.887 1.00 98.94 536 ILE A O 1
ATOM 4339 N N . ILE A 1 537 ? -0.421 -2.674 -4.291 1.00 98.88 537 ILE A N 1
ATOM 4340 C CA . ILE A 1 537 ? 0.508 -1.689 -4.855 1.00 98.88 537 ILE A CA 1
ATOM 4341 C C . ILE A 1 537 ? 0.722 -2.012 -6.338 1.00 98.88 537 ILE A C 1
ATOM 4343 O O . ILE A 1 537 ? 1.386 -2.984 -6.694 1.00 98.88 537 ILE A O 1
ATOM 4347 N N . ASP A 1 538 ? 0.139 -1.207 -7.223 1.00 98.81 538 ASP A N 1
ATOM 4348 C CA . ASP A 1 538 ? 0.198 -1.419 -8.668 1.00 98.81 538 ASP A CA 1
ATOM 4349 C C . ASP A 1 538 ? 1.478 -0.824 -9.274 1.00 98.81 538 ASP A C 1
ATOM 4351 O O . ASP A 1 538 ? 1.638 0.397 -9.364 1.00 98.81 538 ASP A O 1
ATOM 4355 N N . MET A 1 539 ? 2.377 -1.707 -9.723 1.00 98.38 539 MET A N 1
ATOM 4356 C CA . MET A 1 539 ? 3.626 -1.385 -10.419 1.00 98.38 539 MET A CA 1
ATOM 4357 C C . MET A 1 539 ? 3.573 -1.709 -11.924 1.00 98.38 539 MET A C 1
ATOM 4359 O O . MET A 1 539 ? 4.588 -1.560 -12.615 1.00 98.38 539 MET A O 1
ATOM 4363 N N . ARG A 1 540 ? 2.412 -2.091 -12.484 1.00 98.25 540 ARG A N 1
ATOM 4364 C CA . ARG A 1 540 ? 2.257 -2.521 -13.895 1.00 98.25 540 ARG A CA 1
ATOM 4365 C C . ARG A 1 540 ? 2.591 -1.445 -14.929 1.00 98.25 540 ARG A C 1
ATOM 4367 O O . ARG A 1 540 ? 2.748 -1.753 -16.105 1.00 98.25 540 ARG A O 1
ATOM 4374 N N . ASN A 1 541 ? 2.689 -0.178 -14.528 1.00 95.38 541 ASN A N 1
ATOM 4375 C CA . ASN A 1 541 ? 3.204 0.892 -15.393 1.00 95.38 541 ASN A CA 1
ATOM 4376 C C . ASN A 1 541 ? 4.318 1.693 -14.693 1.00 95.38 541 ASN A C 1
ATOM 4378 O O . ASN A 1 541 ? 4.414 2.90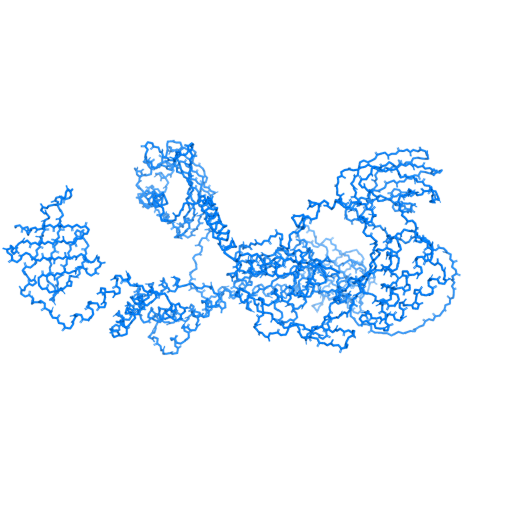7 -14.877 1.00 95.38 541 ASN A O 1
ATOM 4382 N N . ASN A 1 542 ? 5.135 1.032 -13.865 1.00 95.75 542 ASN A N 1
ATOM 4383 C CA . ASN A 1 542 ? 6.237 1.645 -13.124 1.00 95.75 542 ASN A CA 1
ATOM 4384 C C . ASN A 1 542 ? 7.603 1.208 -13.684 1.00 95.75 542 ASN A C 1
ATOM 4386 O O . ASN A 1 542 ? 8.050 0.084 -13.471 1.00 95.75 542 ASN A O 1
ATOM 4390 N N . GLY A 1 543 ? 8.290 2.125 -14.372 1.00 91.50 543 GLY A N 1
ATOM 4391 C CA . GLY A 1 543 ? 9.636 1.896 -14.923 1.00 91.50 543 GLY A CA 1
ATOM 4392 C C . GLY A 1 543 ? 10.777 2.039 -13.900 1.00 91.50 543 GLY A C 1
ATOM 4393 O O . GLY A 1 543 ? 11.947 2.094 -14.285 1.00 91.50 543 GLY A O 1
ATOM 4394 N N . GLY A 1 544 ? 10.443 2.169 -12.612 1.00 93.31 544 GLY A N 1
ATOM 4395 C CA . GLY A 1 544 ? 11.369 2.287 -11.492 1.00 93.31 544 GLY A CA 1
ATOM 4396 C C . GLY A 1 544 ? 11.698 3.726 -11.107 1.00 93.31 544 GLY A C 1
ATOM 4397 O O . GLY A 1 544 ? 10.859 4.624 -11.180 1.00 93.31 544 GLY A O 1
ATOM 4398 N N . GLY A 1 545 ? 12.923 3.951 -10.629 1.00 91.25 545 GLY A N 1
ATOM 4399 C CA . GLY A 1 545 ? 13.382 5.265 -10.178 1.00 91.25 545 GLY A CA 1
ATOM 4400 C C . GLY A 1 545 ? 14.461 5.173 -9.102 1.00 91.25 545 GLY A C 1
ATOM 4401 O O . GLY A 1 545 ? 15.357 4.338 -9.195 1.00 91.25 545 GLY A O 1
ATOM 4402 N N . SER A 1 546 ? 14.397 6.059 -8.107 1.00 92.88 546 SER A N 1
ATOM 4403 C CA . SER A 1 546 ? 15.416 6.208 -7.065 1.00 92.88 546 SER A CA 1
ATOM 4404 C C . SER A 1 546 ? 15.352 5.129 -5.985 1.00 92.88 546 SER A C 1
ATOM 4406 O O . SER A 1 546 ? 14.316 4.946 -5.346 1.00 92.88 546 SER A O 1
ATOM 4408 N N . ILE A 1 547 ? 16.512 4.538 -5.685 1.00 91.38 547 ILE A N 1
ATOM 4409 C CA . ILE A 1 547 ? 16.728 3.595 -4.574 1.00 91.38 547 ILE A CA 1
ATOM 4410 C C . ILE A 1 547 ? 16.299 4.209 -3.232 1.00 91.38 547 ILE A C 1
ATOM 4412 O O . ILE A 1 547 ? 15.724 3.517 -2.398 1.00 91.38 547 ILE A O 1
ATOM 4416 N N . SER A 1 548 ? 16.503 5.521 -3.033 1.00 93.31 548 SER A N 1
ATOM 4417 C CA . SER A 1 548 ? 16.089 6.207 -1.798 1.00 93.31 548 SER A CA 1
ATOM 4418 C C . SER A 1 548 ? 14.589 6.070 -1.527 1.00 93.31 548 SER A C 1
ATOM 4420 O O . SER A 1 548 ? 14.196 5.804 -0.397 1.00 93.31 548 SER A O 1
ATOM 4422 N N . ALA A 1 549 ? 13.754 6.190 -2.561 1.00 96.19 549 ALA A N 1
ATOM 4423 C CA . ALA A 1 549 ? 12.305 6.077 -2.438 1.00 96.19 549 ALA A CA 1
ATOM 4424 C C . ALA A 1 549 ? 11.821 4.621 -2.406 1.00 96.19 549 ALA A C 1
ATOM 4426 O O . ALA A 1 549 ? 10.814 4.343 -1.760 1.00 96.19 549 ALA A O 1
ATOM 4427 N N . VAL A 1 550 ? 12.546 3.698 -3.054 1.00 97.19 550 VAL A N 1
ATOM 4428 C CA . VAL A 1 550 ? 12.318 2.249 -2.914 1.00 97.19 550 VAL A CA 1
ATOM 4429 C C . VAL A 1 550 ? 12.508 1.838 -1.458 1.00 97.19 550 VAL A C 1
ATOM 4431 O O . VAL A 1 550 ? 11.588 1.297 -0.854 1.00 97.19 550 VAL A O 1
ATOM 4434 N N . ASN A 1 551 ? 13.654 2.184 -0.864 1.00 96.31 551 ASN A N 1
ATOM 4435 C CA . ASN A 1 551 ? 13.933 1.940 0.549 1.00 96.31 551 ASN A CA 1
ATOM 4436 C C . ASN A 1 551 ? 12.869 2.600 1.448 1.00 96.31 551 ASN A C 1
ATOM 4438 O O . ASN A 1 551 ? 12.295 1.941 2.315 1.00 96.31 551 ASN A O 1
ATOM 4442 N N . TYR A 1 552 ? 12.536 3.872 1.204 1.00 97.88 552 TYR A N 1
ATOM 4443 C CA . TYR A 1 552 ? 11.555 4.599 2.015 1.00 97.88 552 TYR A CA 1
ATOM 4444 C C . TYR A 1 552 ? 10.162 3.953 2.012 1.00 97.88 552 TYR A C 1
ATOM 4446 O O . TYR A 1 552 ? 9.570 3.782 3.075 1.00 97.88 552 TYR A O 1
ATOM 4454 N N . LEU A 1 553 ? 9.655 3.534 0.845 1.00 98.19 553 LEU A N 1
ATOM 4455 C CA . LEU A 1 553 ? 8.371 2.833 0.762 1.00 98.19 553 LEU A CA 1
ATOM 4456 C C . LEU A 1 553 ? 8.445 1.436 1.395 1.00 98.19 553 LEU A C 1
ATOM 4458 O O . LEU A 1 553 ? 7.558 1.080 2.163 1.00 98.19 553 LEU A O 1
ATOM 4462 N N . SER A 1 554 ? 9.510 0.665 1.147 1.00 98.12 554 SER A N 1
ATOM 4463 C CA . SER A 1 554 ? 9.719 -0.635 1.807 1.00 98.12 554 SER A CA 1
ATOM 4464 C C . SER A 1 554 ? 9.722 -0.503 3.332 1.00 98.12 554 SER A C 1
ATOM 4466 O O . SER A 1 554 ? 9.168 -1.343 4.034 1.00 98.12 554 SER A O 1
ATOM 4468 N N . SER A 1 555 ? 10.281 0.587 3.859 1.00 97.88 555 SER A N 1
ATOM 4469 C CA . SER A 1 555 ? 10.402 0.846 5.299 1.00 97.88 555 SER A CA 1
ATOM 4470 C C . SER A 1 555 ? 9.067 1.011 6.026 1.00 97.88 555 SER A C 1
ATOM 4472 O O . SER A 1 555 ? 9.034 0.862 7.247 1.00 97.88 555 SER A O 1
ATOM 4474 N N . TYR A 1 556 ? 7.968 1.260 5.308 1.00 97.62 556 TYR A N 1
ATOM 4475 C CA . TYR A 1 556 ? 6.621 1.182 5.875 1.00 97.62 556 TYR A CA 1
ATOM 4476 C C . TYR A 1 556 ? 6.185 -0.247 6.193 1.00 97.62 556 TYR A C 1
ATOM 4478 O O . TYR A 1 556 ? 5.360 -0.435 7.078 1.00 97.62 556 TYR A O 1
ATOM 4486 N N . PHE A 1 557 ? 6.722 -1.252 5.507 1.00 97.44 557 PHE A N 1
ATOM 4487 C CA . PHE A 1 557 ? 6.262 -2.637 5.596 1.00 97.44 557 PHE A CA 1
ATOM 4488 C C . PHE A 1 557 ? 7.222 -3.557 6.359 1.00 97.44 557 PHE A C 1
ATOM 4490 O O . PHE A 1 557 ? 6.920 -4.733 6.535 1.00 97.44 557 PHE A O 1
ATOM 4497 N N . PHE A 1 558 ? 8.338 -3.046 6.874 1.00 95.88 558 PHE A N 1
ATOM 4498 C CA . PHE A 1 558 ? 9.271 -3.800 7.715 1.00 95.88 558 PHE A CA 1
ATOM 4499 C C . PHE A 1 558 ? 9.394 -3.186 9.114 1.00 95.88 558 PHE A C 1
ATOM 4501 O O . PHE A 1 558 ? 8.922 -2.081 9.382 1.00 95.88 558 PHE A O 1
ATOM 4508 N N . LYS A 1 559 ? 10.010 -3.933 10.037 1.00 91.19 559 LYS A N 1
ATOM 4509 C CA . LYS A 1 559 ? 10.393 -3.414 11.358 1.00 91.19 559 LYS A CA 1
ATOM 4510 C C . LYS A 1 559 ? 11.541 -2.405 11.215 1.00 91.19 559 LYS A C 1
ATOM 4512 O O . LYS A 1 559 ? 12.153 -2.289 10.158 1.00 91.19 559 LYS A O 1
ATOM 4517 N N . GLU A 1 560 ? 11.824 -1.660 12.276 1.00 87.94 560 GLU A N 1
ATOM 4518 C CA . GLU A 1 560 ? 13.006 -0.794 12.332 1.00 87.94 560 GLU A CA 1
ATOM 4519 C C . GLU A 1 560 ? 14.312 -1.593 12.247 1.00 87.94 560 GLU A C 1
ATOM 4521 O O . GLU A 1 560 ? 14.356 -2.762 12.633 1.00 87.94 560 GLU A O 1
ATOM 4526 N N . HIS A 1 561 ? 15.374 -0.936 11.767 1.00 89.62 561 HIS A N 1
ATOM 4527 C CA . HIS A 1 561 ? 16.725 -1.496 11.655 1.00 89.62 561 HIS A CA 1
ATOM 4528 C C . HIS A 1 561 ? 16.785 -2.849 10.915 1.00 89.62 561 HIS A C 1
ATOM 4530 O O . HIS A 1 561 ? 17.551 -3.741 11.279 1.00 89.62 561 HIS A O 1
ATOM 4536 N N . PHE A 1 562 ? 15.989 -3.002 9.853 1.00 92.94 562 PHE A N 1
ATOM 4537 C CA . PHE A 1 562 ? 15.921 -4.225 9.051 1.00 92.94 562 PHE A CA 1
ATOM 4538 C C . PHE A 1 562 ? 16.730 -4.093 7.747 1.00 92.94 562 PHE A C 1
ATOM 4540 O O . PHE A 1 562 ? 16.635 -3.079 7.054 1.00 92.94 562 PHE A O 1
ATOM 4547 N N . LEU A 1 563 ? 17.521 -5.117 7.403 1.00 96.50 563 LEU A N 1
ATOM 4548 C CA . LEU A 1 563 ? 18.350 -5.149 6.191 1.00 96.50 563 LEU A CA 1
ATOM 4549 C C . LEU A 1 563 ? 17.512 -5.542 4.968 1.00 96.50 563 LEU A C 1
ATOM 4551 O O . LEU A 1 563 ? 17.147 -6.706 4.815 1.00 96.50 563 LEU A O 1
ATOM 4555 N N . LEU A 1 564 ? 17.251 -4.588 4.072 1.00 96.56 564 LEU A N 1
ATOM 4556 C CA . LEU A 1 564 ? 16.484 -4.827 2.847 1.00 96.56 564 LEU A CA 1
ATOM 4557 C C . LEU A 1 564 ? 17.360 -5.462 1.766 1.00 96.56 564 LEU A C 1
ATOM 4559 O O . LEU A 1 564 ? 17.069 -6.556 1.297 1.00 96.56 564 LEU A O 1
ATOM 4563 N N . ASN A 1 565 ? 18.454 -4.806 1.391 1.00 97.19 565 ASN A N 1
ATOM 4564 C CA . ASN A 1 565 ? 19.401 -5.279 0.380 1.00 97.19 565 ASN A CA 1
ATOM 4565 C C . ASN A 1 565 ? 20.821 -4.835 0.750 1.00 97.19 565 ASN A C 1
ATOM 4567 O O . ASN A 1 565 ? 21.010 -4.035 1.662 1.00 97.19 565 ASN A O 1
ATOM 4571 N N . THR A 1 566 ? 21.825 -5.298 0.016 1.00 96.75 566 THR A N 1
ATOM 4572 C CA . THR A 1 566 ? 23.113 -4.601 -0.072 1.00 96.75 566 THR A CA 1
ATOM 4573 C C . THR A 1 566 ? 23.316 -4.058 -1.482 1.00 96.75 566 THR A C 1
ATOM 4575 O O . THR A 1 566 ? 22.684 -4.518 -2.437 1.00 96.75 566 THR A O 1
ATOM 4578 N N . ILE A 1 567 ? 24.177 -3.056 -1.633 1.00 95.38 567 ILE A N 1
ATOM 4579 C CA . ILE A 1 567 ? 24.562 -2.505 -2.933 1.00 95.38 567 ILE A CA 1
ATOM 4580 C C . ILE A 1 567 ? 26.083 -2.508 -3.062 1.00 95.38 567 ILE A C 1
ATOM 4582 O O . ILE A 1 567 ? 26.786 -1.920 -2.248 1.00 95.38 567 ILE A O 1
ATOM 4586 N N . TYR A 1 568 ? 26.591 -3.189 -4.090 1.00 95.44 568 TYR A N 1
ATOM 4587 C CA . TYR A 1 568 ? 28.020 -3.233 -4.404 1.00 95.44 568 TYR A CA 1
ATOM 4588 C C . TYR A 1 568 ? 28.366 -2.231 -5.509 1.00 95.44 568 TYR A C 1
ATOM 4590 O O . TYR A 1 568 ? 27.735 -2.249 -6.570 1.00 95.44 568 TYR A O 1
ATOM 4598 N N . THR A 1 569 ? 29.398 -1.415 -5.291 1.00 93.06 569 THR A N 1
ATOM 4599 C CA . THR A 1 569 ? 29.953 -0.437 -6.238 1.00 93.06 569 THR A CA 1
ATOM 4600 C C . THR A 1 569 ? 31.404 -0.770 -6.584 1.00 93.06 569 THR A C 1
ATOM 4602 O O . THR A 1 569 ? 32.279 -0.757 -5.721 1.00 93.06 569 THR A O 1
ATOM 4605 N N . ARG A 1 570 ? 31.705 -1.004 -7.874 1.00 90.25 570 ARG A N 1
ATOM 4606 C CA . ARG A 1 570 ? 33.074 -1.372 -8.300 1.00 90.25 570 ARG A CA 1
ATOM 4607 C C . ARG A 1 570 ? 34.089 -0.240 -8.124 1.00 90.25 570 ARG A C 1
ATOM 4609 O O . ARG A 1 570 ? 35.245 -0.507 -7.822 1.00 90.25 570 ARG A O 1
ATOM 4616 N N . ALA A 1 571 ? 33.683 1.015 -8.329 1.00 85.06 571 ALA A N 1
ATOM 4617 C CA . ALA A 1 571 ? 34.603 2.159 -8.414 1.00 85.06 571 ALA A CA 1
ATOM 4618 C C . ALA A 1 571 ? 35.472 2.373 -7.155 1.00 85.06 571 ALA A C 1
ATOM 4620 O O . ALA A 1 571 ? 36.545 2.963 -7.244 1.00 85.06 571 ALA A O 1
ATOM 4621 N N . ASN A 1 572 ? 35.003 1.896 -6.002 1.00 87.75 572 ASN A N 1
ATOM 4622 C CA . ASN A 1 572 ? 35.672 1.934 -4.704 1.00 87.75 572 ASN A CA 1
ATOM 4623 C C . ASN A 1 572 ? 35.729 0.551 -4.020 1.00 87.75 572 ASN A C 1
ATOM 4625 O O . ASN A 1 572 ? 36.032 0.491 -2.833 1.00 87.75 572 ASN A O 1
ATOM 4629 N N . ASP A 1 573 ? 35.410 -0.523 -4.755 1.00 90.44 573 ASP A N 1
ATOM 4630 C CA . ASP A 1 573 ? 35.260 -1.906 -4.269 1.00 90.44 573 ASP A CA 1
ATOM 4631 C C . ASP A 1 573 ? 34.473 -2.020 -2.947 1.00 90.44 573 ASP A C 1
ATOM 4633 O O . ASP A 1 573 ? 34.872 -2.695 -1.999 1.00 90.44 573 ASP A O 1
ATOM 4637 N N . HIS A 1 574 ? 33.352 -1.298 -2.859 1.00 94.00 574 HIS A N 1
ATOM 4638 C CA . HIS A 1 574 ? 32.594 -1.136 -1.620 1.00 94.00 574 HIS A CA 1
ATOM 4639 C C . HIS A 1 574 ? 31.232 -1.829 -1.688 1.00 94.00 574 HIS A C 1
ATOM 4641 O O . HIS A 1 574 ? 30.622 -1.925 -2.752 1.00 94.00 574 HIS A O 1
ATOM 4647 N N . THR A 1 575 ? 30.751 -2.309 -0.540 1.00 95.62 575 THR A N 1
ATOM 4648 C CA . THR A 1 575 ? 29.385 -2.815 -0.366 1.00 95.62 575 THR A CA 1
ATOM 4649 C C . THR A 1 575 ? 28.730 -2.053 0.775 1.00 95.62 575 THR A C 1
ATOM 4651 O O . THR A 1 575 ? 29.242 -2.081 1.891 1.00 95.62 575 THR A O 1
ATOM 4654 N N . GLU A 1 576 ? 27.605 -1.402 0.495 1.00 95.31 576 GLU A N 1
ATOM 4655 C CA . GLU A 1 576 ? 26.793 -0.682 1.480 1.00 95.31 576 GLU A CA 1
ATOM 4656 C C . GLU A 1 576 ? 25.541 -1.496 1.834 1.00 95.31 576 GLU A C 1
ATOM 4658 O O . GLU A 1 576 ? 24.977 -2.199 0.988 1.00 95.31 576 GLU A O 1
ATOM 4663 N N . GLU A 1 577 ? 25.088 -1.396 3.083 1.00 96.44 577 GLU A N 1
ATOM 4664 C CA . GLU A 1 577 ? 23.835 -1.994 3.547 1.00 96.44 577 GLU A CA 1
ATOM 4665 C C . GLU A 1 577 ? 22.664 -1.027 3.331 1.00 96.44 577 GLU A C 1
ATOM 4667 O O . GLU A 1 577 ? 22.671 0.111 3.800 1.00 96.44 577 GLU A O 1
ATOM 4672 N N . LEU A 1 578 ? 21.625 -1.489 2.634 1.00 95.56 578 LEU A N 1
ATOM 4673 C CA . LEU A 1 578 ? 20.371 -0.764 2.455 1.00 95.56 578 LEU A CA 1
ATOM 4674 C C . LEU A 1 578 ? 19.415 -1.174 3.579 1.00 95.56 578 LEU A C 1
ATOM 4676 O O . LEU A 1 578 ? 18.618 -2.103 3.445 1.00 95.56 578 LEU A O 1
ATOM 4680 N N . MET A 1 579 ? 19.539 -0.482 4.709 1.00 95.88 579 MET A N 1
ATOM 4681 C CA . MET A 1 579 ? 18.683 -0.643 5.887 1.00 95.88 579 MET A CA 1
ATOM 4682 C C . MET A 1 579 ? 17.388 0.163 5.749 1.00 95.88 579 MET A C 1
ATOM 4684 O O . MET A 1 579 ? 17.389 1.218 5.112 1.00 95.88 579 MET A O 1
ATOM 4688 N N . THR A 1 580 ? 16.309 -0.281 6.397 1.00 96.50 580 THR A N 1
ATOM 4689 C CA . THR A 1 580 ? 15.061 0.494 6.508 1.00 96.50 580 THR A CA 1
ATOM 4690 C C . THR A 1 580 ? 15.298 1.892 7.076 1.00 96.50 580 THR A C 1
ATOM 4692 O O . THR A 1 580 ? 15.947 2.032 8.112 1.00 96.50 580 THR A O 1
ATOM 4695 N N . ALA A 1 581 ? 14.684 2.893 6.457 1.00 94.81 581 ALA A N 1
ATOM 4696 C CA . ALA A 1 581 ? 14.664 4.280 6.895 1.00 94.81 581 ALA A CA 1
ATOM 4697 C C . ALA A 1 581 ? 13.623 4.566 8.001 1.00 94.81 581 ALA A C 1
ATOM 4699 O O . ALA A 1 581 ? 12.701 3.780 8.267 1.00 94.81 581 ALA A O 1
ATOM 4700 N N . ASP A 1 582 ? 13.747 5.754 8.592 1.00 94.38 582 ASP A N 1
ATOM 4701 C CA . ASP A 1 582 ? 12.753 6.347 9.485 1.00 94.38 582 ASP A CA 1
ATOM 4702 C C . ASP A 1 582 ? 11.683 7.083 8.668 1.00 94.38 582 ASP A C 1
ATOM 4704 O O . ASP A 1 582 ? 11.968 8.022 7.917 1.00 94.38 582 ASP A O 1
ATOM 4708 N N . VAL A 1 583 ? 10.436 6.634 8.803 1.00 95.75 583 VAL A N 1
ATOM 4709 C CA . VAL A 1 583 ? 9.274 7.160 8.070 1.00 95.75 583 VAL A CA 1
ATOM 4710 C C . VAL A 1 583 ? 8.449 8.089 8.962 1.00 95.75 583 VAL A C 1
ATOM 4712 O O . VAL A 1 583 ? 8.459 7.928 10.181 1.00 95.75 583 VAL A O 1
ATOM 4715 N N . LYS A 1 584 ? 7.719 9.063 8.396 1.00 94.38 584 LYS A N 1
ATOM 4716 C CA . LYS A 1 584 ? 6.921 10.013 9.210 1.00 94.38 584 LYS A CA 1
ATOM 4717 C C . LYS A 1 584 ? 5.511 9.507 9.525 1.00 94.38 584 LYS A C 1
ATOM 4719 O O . LYS A 1 584 ? 4.747 10.192 10.207 1.00 94.38 584 LYS A O 1
ATOM 4724 N N . GLY A 1 585 ? 5.147 8.338 9.002 1.00 88.44 585 GLY A N 1
ATOM 4725 C CA . GLY A 1 585 ? 3.913 7.624 9.324 1.00 88.44 585 GLY A CA 1
ATOM 4726 C C . GLY A 1 585 ? 4.150 6.384 10.186 1.00 88.44 585 GLY A C 1
ATOM 4727 O O . GLY A 1 585 ? 5.252 6.110 10.649 1.00 88.44 585 GLY A O 1
ATOM 4728 N N . LYS A 1 586 ? 3.085 5.613 10.393 1.00 89.06 586 LYS A N 1
ATOM 4729 C CA . LYS A 1 586 ? 3.118 4.368 11.161 1.00 89.06 586 LYS A CA 1
ATOM 4730 C C . LYS A 1 586 ? 3.648 3.222 10.293 1.00 89.06 586 LYS A C 1
ATOM 4732 O O . LYS A 1 586 ? 3.178 3.051 9.170 1.00 89.06 586 LYS A O 1
ATOM 4737 N N . LYS A 1 587 ? 4.592 2.427 10.808 1.00 92.94 587 LYS A N 1
ATOM 4738 C CA . LYS A 1 587 ? 5.041 1.190 10.147 1.00 92.94 587 LYS A CA 1
ATOM 4739 C C . LYS A 1 587 ? 3.991 0.088 10.329 1.00 92.94 587 LYS A C 1
ATOM 4741 O O . LYS A 1 587 ? 3.440 -0.082 11.413 1.00 92.94 587 LYS A O 1
ATOM 4746 N N . LEU A 1 588 ? 3.745 -0.670 9.267 1.00 93.25 588 LEU A N 1
ATOM 4747 C CA . LEU A 1 588 ? 2.749 -1.732 9.144 1.00 93.25 588 LEU A CA 1
ATOM 4748 C C . LEU A 1 588 ? 3.453 -3.065 8.799 1.00 93.25 588 LEU A C 1
ATOM 4750 O O . LEU A 1 588 ? 3.317 -3.583 7.689 1.00 93.25 588 LEU A O 1
ATOM 4754 N N . PRO A 1 589 ? 4.252 -3.653 9.711 1.00 93.00 589 PRO A N 1
ATOM 4755 C CA . PRO A 1 589 ? 5.056 -4.837 9.402 1.00 93.00 589 PRO A CA 1
ATOM 4756 C C . PRO A 1 589 ? 4.251 -6.140 9.279 1.00 93.00 589 PRO A C 1
ATOM 4758 O O . PRO A 1 589 ? 4.779 -7.110 8.745 1.00 93.00 589 PRO A O 1
ATOM 4761 N N . LYS A 1 590 ? 3.005 -6.177 9.779 1.00 91.88 590 LYS A N 1
ATOM 4762 C CA . LYS A 1 590 ? 2.126 -7.364 9.760 1.00 91.88 590 LYS A CA 1
ATOM 4763 C C . LYS A 1 590 ? 1.052 -7.344 8.651 1.00 91.88 590 LYS A C 1
ATOM 4765 O O . LYS A 1 590 ? 0.530 -8.403 8.334 1.00 91.88 590 LYS A O 1
ATOM 4770 N N . VAL A 1 591 ? 0.707 -6.179 8.085 1.00 94.31 591 VAL A N 1
ATOM 4771 C CA . VAL A 1 591 ? -0.423 -6.052 7.136 1.00 94.31 591 VAL A CA 1
ATOM 4772 C C . VAL A 1 591 ? -0.128 -6.797 5.823 1.00 94.31 591 VAL A C 1
ATOM 4774 O O . VAL A 1 591 ? 0.955 -6.589 5.277 1.00 94.31 591 VAL A O 1
ATOM 4777 N N . PRO A 1 592 ? -1.006 -7.645 5.271 1.00 97.31 592 PRO A N 1
ATOM 4778 C CA . PRO A 1 592 ? -0.754 -8.317 3.993 1.00 97.31 592 PRO A CA 1
ATOM 4779 C C . PRO A 1 592 ? -0.582 -7.316 2.837 1.00 97.31 592 PRO A C 1
ATOM 4781 O O . PRO A 1 592 ? -1.265 -6.293 2.769 1.00 97.31 592 PRO A O 1
ATOM 4784 N N . VAL A 1 593 ? 0.365 -7.596 1.934 1.00 98.81 593 VAL A N 1
ATOM 4785 C CA . VAL A 1 593 ? 0.718 -6.730 0.794 1.00 98.81 593 VAL A CA 1
ATOM 4786 C C . VAL A 1 593 ? 0.738 -7.554 -0.493 1.00 98.81 593 VAL A C 1
ATOM 4788 O O . VAL A 1 593 ? 1.315 -8.638 -0.540 1.00 98.81 593 VAL A O 1
ATOM 4791 N N . TYR A 1 594 ? 0.159 -7.001 -1.552 1.00 98.88 594 TYR A N 1
ATOM 4792 C CA . TYR A 1 594 ? 0.088 -7.576 -2.890 1.00 98.88 594 TYR A CA 1
ATOM 4793 C C . TYR A 1 594 ? 0.658 -6.561 -3.881 1.00 98.88 594 TYR A C 1
ATOM 4795 O O . TYR A 1 594 ? 0.308 -5.380 -3.828 1.00 98.88 594 TYR A O 1
ATOM 4803 N N . ILE A 1 595 ? 1.548 -6.985 -4.777 1.00 98.94 595 ILE A N 1
ATOM 4804 C CA . ILE A 1 595 ? 2.226 -6.086 -5.724 1.00 98.94 595 ILE A CA 1
ATOM 4805 C C . ILE A 1 595 ? 1.913 -6.532 -7.147 1.00 98.94 595 ILE A C 1
ATOM 4807 O O . ILE A 1 595 ? 2.143 -7.688 -7.498 1.00 98.94 595 ILE A O 1
ATOM 4811 N N . LEU A 1 596 ? 1.391 -5.617 -7.970 1.00 98.88 596 LEU A N 1
ATOM 4812 C CA . LEU A 1 596 ? 1.008 -5.931 -9.349 1.00 98.88 596 LEU A CA 1
ATOM 4813 C C . LEU A 1 596 ? 2.151 -5.633 -10.313 1.00 98.88 596 LEU A C 1
ATOM 4815 O O . LEU A 1 596 ? 2.654 -4.509 -10.328 1.00 98.88 596 LEU A O 1
ATOM 4819 N N . THR A 1 597 ? 2.510 -6.591 -11.162 1.00 98.75 597 THR A N 1
ATOM 4820 C CA . THR A 1 597 ? 3.635 -6.470 -12.103 1.00 98.75 597 THR A CA 1
ATOM 4821 C C . THR A 1 597 ? 3.238 -6.745 -13.553 1.00 98.75 597 THR A C 1
ATOM 4823 O O . THR A 1 597 ? 2.275 -7.458 -13.841 1.00 98.75 597 THR A O 1
ATOM 4826 N N . SER A 1 598 ? 3.984 -6.157 -14.485 1.00 98.19 598 SER A N 1
ATOM 4827 C CA . SER A 1 598 ? 3.870 -6.372 -15.934 1.00 98.19 598 SER A CA 1
ATOM 4828 C C . SER A 1 598 ? 5.257 -6.541 -16.563 1.00 98.19 598 SER A C 1
ATOM 4830 O O . SER A 1 598 ? 6.271 -6.276 -15.909 1.00 98.19 598 SER A O 1
ATOM 4832 N N . ASP A 1 599 ? 5.312 -6.882 -17.851 1.00 95.56 599 ASP A N 1
ATOM 4833 C CA . ASP A 1 599 ? 6.557 -6.858 -18.635 1.00 95.56 599 ASP A CA 1
ATOM 4834 C C . ASP A 1 599 ? 7.253 -5.473 -18.682 1.00 95.56 599 ASP A C 1
ATOM 4836 O O . ASP A 1 599 ? 8.470 -5.385 -18.877 1.00 95.56 599 ASP A O 1
ATOM 4840 N N . TYR A 1 600 ? 6.501 -4.391 -18.448 1.00 94.06 600 TYR A N 1
ATOM 4841 C CA . TYR A 1 600 ? 6.991 -3.014 -18.366 1.00 94.06 600 TYR A CA 1
ATOM 4842 C C . TYR A 1 600 ? 7.594 -2.657 -16.998 1.00 94.06 600 TYR A C 1
ATOM 4844 O O . TYR A 1 600 ? 8.388 -1.715 -16.914 1.00 94.06 600 TYR A O 1
ATOM 4852 N N . THR A 1 601 ? 7.233 -3.364 -15.920 1.00 97.38 601 THR A N 1
ATOM 4853 C CA . THR A 1 601 ? 7.790 -3.102 -14.584 1.00 97.38 601 THR A CA 1
ATOM 4854 C C . THR A 1 601 ? 9.316 -3.250 -14.629 1.00 97.38 601 THR A C 1
ATOM 4856 O O . THR A 1 601 ? 9.825 -4.270 -15.093 1.00 97.38 601 THR A O 1
ATOM 4859 N N . PHE A 1 602 ? 10.063 -2.229 -14.192 1.00 94.50 602 PHE A N 1
ATOM 4860 C CA . PHE A 1 602 ? 11.520 -2.192 -14.391 1.00 94.50 602 PHE A CA 1
ATOM 4861 C C . PHE A 1 602 ? 12.289 -1.501 -13.252 1.00 94.50 602 PHE A C 1
ATOM 4863 O O . PHE A 1 602 ? 11.748 -0.648 -12.544 1.00 94.50 602 PHE A O 1
ATOM 4870 N N . SER A 1 603 ? 13.585 -1.803 -13.115 1.00 95.12 603 SER A N 1
ATOM 4871 C CA . SER A 1 603 ? 14.534 -1.048 -12.283 1.00 95.12 603 SER A CA 1
ATOM 4872 C C . SER A 1 603 ? 14.082 -0.975 -10.811 1.00 95.12 603 SER A C 1
ATOM 4874 O O . SER A 1 603 ? 13.748 -1.995 -10.220 1.00 95.12 603 SER A O 1
ATOM 4876 N N . GLY A 1 604 ? 14.021 0.208 -10.190 1.00 95.69 604 GLY A N 1
ATOM 4877 C CA . GLY A 1 604 ? 13.577 0.362 -8.793 1.00 95.69 604 GLY A CA 1
ATOM 4878 C C . GLY A 1 604 ? 12.194 -0.232 -8.449 1.00 95.69 604 GLY A C 1
ATOM 4879 O O . GLY A 1 604 ? 11.942 -0.543 -7.290 1.00 95.69 604 GLY A O 1
ATOM 4880 N N . ALA A 1 605 ? 11.300 -0.439 -9.424 1.00 98.00 605 ALA A N 1
ATOM 4881 C CA . ALA A 1 605 ? 10.023 -1.116 -9.172 1.00 98.00 605 ALA A CA 1
ATOM 4882 C C . ALA A 1 605 ? 10.189 -2.637 -9.037 1.00 98.00 605 ALA A C 1
ATOM 4884 O O . ALA A 1 605 ? 9.477 -3.277 -8.263 1.00 98.00 605 ALA A O 1
ATOM 4885 N N . GLU A 1 606 ? 11.167 -3.203 -9.740 1.00 98.38 606 GLU A N 1
ATOM 4886 C CA . GLU A 1 606 ? 11.607 -4.583 -9.554 1.00 98.38 606 GLU A CA 1
ATOM 4887 C C . GLU A 1 606 ? 12.367 -4.742 -8.234 1.00 98.38 606 GLU A C 1
ATOM 4889 O O . GLU A 1 606 ? 12.129 -5.716 -7.538 1.00 98.38 606 GLU A O 1
ATOM 4894 N N . ASP A 1 607 ? 13.192 -3.763 -7.840 1.00 98.00 607 ASP A N 1
ATOM 4895 C CA . ASP A 1 607 ? 13.876 -3.741 -6.533 1.00 98.00 607 ASP A CA 1
ATOM 4896 C C . ASP A 1 607 ? 12.866 -3.815 -5.380 1.00 98.00 607 ASP A C 1
ATOM 4898 O O . ASP A 1 607 ? 12.940 -4.710 -4.537 1.00 98.00 607 ASP A O 1
ATOM 4902 N N . PHE A 1 608 ? 11.842 -2.953 -5.405 1.00 98.50 608 PHE A N 1
ATOM 4903 C CA . PHE A 1 608 ? 10.734 -3.009 -4.451 1.00 98.50 608 PHE A CA 1
ATOM 4904 C C . PHE A 1 608 ? 10.051 -4.387 -4.447 1.00 98.50 608 PHE A C 1
ATOM 4906 O O . PHE A 1 608 ? 9.938 -5.017 -3.397 1.00 98.50 608 PHE A O 1
ATOM 4913 N N . SER A 1 609 ? 9.649 -4.881 -5.622 1.00 98.62 609 SER A N 1
ATOM 4914 C CA . SER A 1 609 ? 8.914 -6.147 -5.758 1.00 98.62 609 SER A CA 1
ATOM 4915 C C . SER A 1 609 ? 9.738 -7.349 -5.276 1.00 98.62 609 SER A C 1
ATOM 4917 O O . SER A 1 609 ? 9.274 -8.124 -4.448 1.00 98.62 609 SER A O 1
ATOM 4919 N N . TYR A 1 610 ? 10.990 -7.470 -5.721 1.00 98.38 610 TYR A N 1
ATOM 4920 C CA . TYR A 1 610 ? 11.898 -8.563 -5.370 1.00 98.38 610 TYR A CA 1
ATOM 4921 C C . TYR A 1 610 ? 12.264 -8.555 -3.883 1.00 98.38 610 TYR A C 1
ATOM 4923 O O . TYR A 1 610 ? 12.328 -9.610 -3.252 1.00 98.38 610 TYR A O 1
ATOM 4931 N N . THR A 1 611 ? 12.479 -7.372 -3.304 1.00 97.31 611 THR A N 1
ATOM 4932 C CA . THR A 1 611 ? 12.769 -7.215 -1.872 1.00 97.31 611 THR A CA 1
ATOM 4933 C C . THR A 1 611 ? 11.580 -7.653 -1.026 1.00 97.31 611 THR A C 1
ATOM 4935 O O . THR A 1 611 ? 11.742 -8.439 -0.094 1.00 97.31 611 THR A O 1
ATOM 4938 N N . MET A 1 612 ? 10.380 -7.184 -1.372 1.00 98.25 612 MET A N 1
ATOM 4939 C CA . MET A 1 612 ? 9.149 -7.527 -0.663 1.00 98.25 612 MET A CA 1
ATOM 4940 C C . MET A 1 612 ? 8.792 -9.015 -0.817 1.00 98.25 612 MET A C 1
ATOM 4942 O O . MET A 1 612 ? 8.351 -9.632 0.146 1.00 98.25 612 MET A O 1
ATOM 4946 N N . GLN A 1 613 ? 9.043 -9.622 -1.978 1.00 98.12 613 GLN A N 1
ATOM 4947 C CA . GLN A 1 613 ? 8.852 -11.060 -2.192 1.00 98.12 613 GLN A CA 1
ATOM 4948 C C . GLN A 1 613 ? 9.805 -11.898 -1.324 1.00 98.12 613 GLN A C 1
ATOM 4950 O O . GLN A 1 613 ? 9.379 -12.769 -0.573 1.00 98.12 613 GLN A O 1
ATOM 4955 N N . ASN A 1 614 ? 11.111 -11.629 -1.391 1.00 95.50 614 ASN A N 1
ATOM 4956 C CA . ASN A 1 614 ? 12.112 -12.556 -0.854 1.00 95.50 614 ASN A CA 1
ATOM 4957 C C . ASN A 1 614 ? 12.333 -12.447 0.664 1.00 95.50 614 ASN A C 1
ATOM 4959 O O . ASN A 1 614 ? 12.885 -13.368 1.263 1.00 95.50 614 ASN A O 1
ATOM 4963 N N . HIS A 1 615 ? 11.888 -11.366 1.313 1.00 92.56 615 HIS A N 1
ATOM 4964 C CA . HIS A 1 615 ? 11.961 -11.218 2.772 1.00 92.56 615 HIS A CA 1
ATOM 4965 C C . HIS A 1 615 ? 10.798 -11.897 3.492 1.00 92.56 615 HIS A C 1
ATOM 4967 O O . HIS A 1 615 ? 9.899 -11.242 4.013 1.00 92.56 615 HIS A O 1
ATOM 4973 N N . GLY A 1 616 ? 10.832 -13.231 3.521 1.00 82.06 616 GLY A N 1
ATOM 4974 C CA . GLY A 1 616 ? 9.839 -14.044 4.229 1.00 82.06 616 GLY A CA 1
ATOM 4975 C C . GLY A 1 616 ? 8.431 -13.919 3.644 1.00 82.06 616 GLY A C 1
ATOM 4976 O O . GLY A 1 616 ? 7.467 -13.896 4.402 1.00 82.06 616 GLY A O 1
ATOM 4977 N N . ASN A 1 617 ? 8.328 -13.796 2.315 1.00 87.50 617 ASN A N 1
ATOM 4978 C CA . ASN A 1 617 ? 7.081 -13.598 1.573 1.00 87.50 617 ASN A CA 1
ATOM 4979 C C . ASN A 1 617 ? 6.299 -12.364 2.055 1.00 87.50 617 ASN A C 1
ATOM 4981 O O . ASN A 1 617 ? 5.075 -12.399 2.183 1.00 87.50 617 ASN A O 1
ATOM 4985 N N . ARG A 1 618 ? 7.004 -11.256 2.341 1.00 96.31 618 ARG A N 1
ATOM 4986 C CA . ARG A 1 618 ? 6.385 -10.027 2.860 1.00 96.31 618 ARG A CA 1
ATOM 4987 C C . ARG A 1 618 ? 5.330 -9.456 1.907 1.00 96.31 618 ARG A C 1
ATOM 4989 O O . ARG A 1 618 ? 4.384 -8.841 2.392 1.00 96.31 618 ARG A O 1
ATOM 4996 N N . ALA A 1 619 ? 5.451 -9.662 0.598 1.00 98.31 619 ALA A N 1
ATOM 4997 C CA . ALA A 1 619 ? 4.361 -9.437 -0.345 1.00 98.31 619 ALA A CA 1
ATOM 4998 C C . ALA A 1 619 ? 4.206 -10.592 -1.335 1.00 98.31 619 ALA A C 1
ATOM 5000 O O . ALA A 1 619 ? 5.196 -11.206 -1.727 1.00 98.31 619 ALA A O 1
ATOM 5001 N N . THR A 1 620 ? 2.973 -10.804 -1.794 1.00 98.62 620 THR A N 1
ATOM 5002 C CA . THR A 1 620 ? 2.664 -11.664 -2.943 1.00 98.62 620 THR A CA 1
ATOM 5003 C C . THR A 1 620 ? 2.720 -10.846 -4.231 1.00 98.62 620 THR A C 1
ATOM 5005 O O . THR A 1 620 ? 2.052 -9.818 -4.363 1.00 98.62 620 THR A O 1
ATOM 5008 N N . ILE A 1 621 ? 3.503 -11.302 -5.201 1.00 98.75 621 ILE A N 1
ATOM 5009 C CA . ILE A 1 621 ? 3.674 -10.673 -6.510 1.00 98.75 621 ILE A CA 1
ATOM 5010 C C . ILE A 1 621 ? 2.696 -11.307 -7.506 1.00 98.75 621 ILE A C 1
ATOM 5012 O O . ILE A 1 621 ? 2.682 -12.526 -7.688 1.00 98.75 621 ILE A O 1
ATOM 5016 N N . ILE A 1 622 ? 1.874 -10.484 -8.160 1.00 98.69 622 ILE A N 1
ATOM 5017 C CA . ILE A 1 622 ? 0.778 -10.923 -9.036 1.00 98.69 622 ILE A CA 1
ATOM 5018 C C . ILE A 1 622 ? 0.911 -10.243 -10.402 1.00 98.69 622 ILE A C 1
ATOM 5020 O O . ILE A 1 622 ? 0.947 -9.016 -10.491 1.00 98.69 622 ILE A O 1
ATOM 5024 N N . GLY A 1 623 ? 0.924 -11.023 -11.483 1.00 98.25 623 GLY A N 1
ATOM 5025 C CA . GLY A 1 623 ? 0.977 -10.494 -12.848 1.00 98.25 623 GLY A CA 1
ATOM 5026 C C . GLY A 1 623 ? 2.042 -11.161 -13.709 1.00 98.25 623 GLY A C 1
ATOM 5027 O O . GLY A 1 623 ? 2.163 -12.387 -13.722 1.00 98.25 623 GLY A O 1
ATOM 5028 N N . GLU A 1 624 ? 2.798 -10.363 -14.460 1.00 97.62 624 GLU A N 1
ATOM 5029 C CA . GLU A 1 624 ? 3.766 -10.852 -15.450 1.00 97.62 624 GLU A CA 1
ATOM 5030 C C . GLU A 1 624 ? 5.212 -10.732 -14.957 1.00 97.62 624 GLU A C 1
ATOM 5032 O O . GLU A 1 624 ? 5.512 -10.000 -14.010 1.00 97.62 624 GLU A O 1
ATOM 5037 N N . VAL A 1 625 ? 6.112 -11.477 -15.610 1.00 97.62 625 VAL A N 1
ATOM 5038 C CA . VAL A 1 625 ? 7.555 -11.417 -15.335 1.00 97.62 625 VAL A CA 1
ATOM 5039 C C . VAL A 1 625 ? 8.084 -10.070 -15.804 1.00 97.62 625 VAL A C 1
ATOM 5041 O O . VAL A 1 625 ? 7.841 -9.676 -16.944 1.00 97.62 625 VAL A O 1
ATOM 5044 N N . THR A 1 626 ? 8.801 -9.386 -14.921 1.00 97.50 626 THR A N 1
ATOM 5045 C CA . THR A 1 626 ? 9.232 -8.001 -15.124 1.00 97.50 626 THR A CA 1
ATOM 5046 C C . THR A 1 626 ? 10.408 -7.877 -16.097 1.00 97.50 626 THR A C 1
ATOM 5048 O O . THR A 1 626 ? 11.014 -8.865 -16.521 1.00 97.50 626 THR A O 1
ATOM 5051 N N . GLY A 1 627 ? 10.748 -6.646 -16.487 1.00 90.75 627 GLY A N 1
ATOM 5052 C CA . GLY A 1 627 ? 11.684 -6.390 -17.582 1.00 90.75 627 GLY A CA 1
ATOM 5053 C C . GLY A 1 627 ? 13.134 -6.844 -17.343 1.00 90.75 627 GLY A C 1
ATOM 5054 O O . GLY A 1 627 ? 13.874 -6.994 -18.317 1.00 90.75 627 GLY A O 1
ATOM 5055 N N . GLY A 1 628 ? 13.560 -7.103 -16.107 1.00 94.44 628 GLY A N 1
ATOM 5056 C CA . GLY A 1 628 ? 14.845 -7.704 -15.744 1.00 94.44 628 GLY A CA 1
ATOM 5057 C C . GLY A 1 628 ? 16.032 -6.749 -15.784 1.00 94.44 628 GLY A C 1
ATOM 5058 O O . GLY A 1 628 ? 17.002 -7.039 -16.485 1.00 94.44 628 GLY A O 1
ATOM 5059 N N . GLY A 1 629 ? 15.955 -5.621 -15.072 1.00 92.69 629 GLY A N 1
ATOM 5060 C CA . GLY A 1 629 ? 17.076 -4.697 -14.877 1.00 92.69 629 GLY A CA 1
ATOM 5061 C C . GLY A 1 629 ? 17.317 -4.413 -13.398 1.00 92.69 629 GLY A C 1
ATOM 5062 O O . GLY A 1 629 ? 16.520 -3.723 -12.763 1.00 92.69 629 GLY A O 1
ATOM 5063 N N . ALA A 1 630 ? 18.426 -4.903 -12.847 1.00 92.44 630 ALA A N 1
ATOM 5064 C CA . ALA A 1 630 ? 18.762 -4.811 -11.424 1.00 92.44 630 ALA A CA 1
ATOM 5065 C C . ALA A 1 630 ? 19.960 -3.907 -11.104 1.00 92.44 630 ALA A C 1
ATOM 5067 O O . ALA A 1 630 ? 20.293 -3.720 -9.932 1.00 92.44 630 ALA A O 1
ATOM 5068 N N . HIS A 1 631 ? 20.637 -3.356 -12.113 1.00 92.56 631 HIS A N 1
ATOM 5069 C CA . HIS A 1 631 ? 21.860 -2.579 -11.917 1.00 92.56 631 HIS A CA 1
ATOM 5070 C C . HIS A 1 631 ? 21.609 -1.060 -11.950 1.00 92.56 631 HIS A C 1
ATOM 5072 O O . HIS A 1 631 ? 21.284 -0.504 -13.003 1.00 92.56 631 HIS A O 1
ATOM 5078 N N . PRO A 1 632 ? 21.816 -0.331 -10.834 1.00 91.81 632 PRO A N 1
ATOM 5079 C CA . PRO A 1 632 ? 21.706 1.123 -10.821 1.00 91.81 632 PRO A CA 1
ATOM 5080 C C . PRO A 1 632 ? 22.627 1.801 -11.844 1.00 91.81 632 PRO A C 1
ATOM 5082 O O . PRO A 1 632 ? 23.830 1.531 -11.923 1.00 91.81 632 PRO A O 1
ATOM 5085 N N . THR A 1 633 ? 22.058 2.727 -12.620 1.00 90.62 633 THR A N 1
ATOM 5086 C CA . THR A 1 633 ? 22.769 3.434 -13.696 1.00 90.62 633 THR A CA 1
ATOM 5087 C C . THR A 1 633 ? 23.133 4.862 -13.331 1.00 90.62 633 THR A C 1
ATOM 5089 O O . THR A 1 633 ? 22.326 5.582 -12.742 1.00 90.62 633 THR A O 1
ATOM 5092 N N . ARG A 1 634 ? 24.284 5.326 -13.819 1.00 85.06 634 ARG A N 1
ATOM 5093 C CA . ARG A 1 634 ? 24.632 6.747 -13.883 1.00 85.06 634 ARG A CA 1
ATOM 5094 C C . ARG A 1 634 ? 24.535 7.228 -15.330 1.00 85.06 634 ARG A C 1
ATOM 5096 O O . ARG A 1 634 ? 25.040 6.575 -16.238 1.00 85.06 634 ARG A O 1
ATOM 5103 N N . GLN A 1 635 ? 23.896 8.378 -15.539 1.00 87.94 635 GLN A N 1
ATOM 5104 C CA . GLN A 1 635 ? 23.899 9.075 -16.828 1.00 87.94 635 GLN A CA 1
ATOM 5105 C C . GLN A 1 635 ? 25.174 9.916 -16.929 1.00 87.94 635 GLN A C 1
ATOM 5107 O O . GLN A 1 635 ? 25.354 10.847 -16.144 1.00 87.94 635 GLN A O 1
ATOM 5112 N N . ILE A 1 636 ? 26.052 9.598 -17.878 1.00 89.19 636 ILE A N 1
ATOM 5113 C CA . ILE A 1 636 ? 27.331 10.289 -18.081 1.00 89.19 636 ILE A CA 1
ATOM 5114 C C . ILE A 1 636 ? 27.311 10.994 -19.450 1.00 89.19 636 ILE A C 1
ATOM 5116 O O . ILE A 1 636 ? 26.967 10.354 -20.449 1.00 89.19 636 ILE A O 1
ATOM 5120 N N . PRO A 1 637 ? 27.645 12.298 -19.533 1.00 89.62 637 PRO A N 1
ATOM 5121 C CA . PRO A 1 637 ? 27.806 12.997 -20.807 1.00 89.62 637 PRO A CA 1
ATOM 5122 C C . PRO A 1 637 ? 28.897 12.388 -21.694 1.00 89.62 637 PRO A C 1
ATOM 5124 O O . PRO A 1 637 ? 29.959 11.981 -21.223 1.00 89.62 637 PRO A O 1
ATOM 5127 N N . LEU A 1 638 ? 28.630 12.377 -22.995 1.00 89.94 638 LEU A N 1
ATOM 5128 C CA . LEU A 1 638 ? 29.572 12.073 -24.066 1.00 89.94 638 LEU A CA 1
ATOM 5129 C C . LEU A 1 638 ? 29.787 13.335 -24.924 1.00 89.94 638 LEU A C 1
ATOM 5131 O O . LEU A 1 638 ? 29.237 14.402 -24.645 1.00 89.94 638 LEU A O 1
ATOM 5135 N N . LEU A 1 639 ? 30.600 13.208 -25.971 1.00 86.81 639 LEU A N 1
ATOM 5136 C CA . LEU A 1 639 ? 30.811 14.263 -26.964 1.00 86.81 639 LEU A CA 1
ATOM 5137 C C . LEU A 1 639 ? 29.522 14.559 -27.754 1.00 86.81 639 LEU A C 1
ATOM 5139 O O . LEU A 1 639 ? 28.599 13.745 -27.785 1.00 86.81 639 LEU A O 1
ATOM 5143 N N . ASP A 1 640 ? 29.465 15.735 -28.381 1.00 80.94 640 ASP A N 1
ATOM 5144 C CA . ASP A 1 640 ? 28.375 16.177 -29.268 1.00 80.94 640 ASP A CA 1
ATOM 5145 C C . ASP A 1 640 ? 26.955 16.102 -28.658 1.00 80.94 640 ASP A C 1
ATOM 5147 O O . ASP A 1 640 ? 25.960 15.994 -29.369 1.00 80.94 640 ASP A O 1
ATOM 5151 N N . GLY A 1 641 ? 26.842 16.163 -27.325 1.00 81.69 641 GLY A N 1
ATOM 5152 C CA . GLY A 1 641 ? 25.568 16.149 -26.590 1.00 81.69 641 GLY A CA 1
ATOM 5153 C C . GLY A 1 641 ? 24.976 14.757 -26.329 1.00 81.69 641 GLY A C 1
ATOM 5154 O O . GLY A 1 641 ? 23.948 14.647 -25.649 1.00 81.69 641 GLY A O 1
ATOM 5155 N N . PHE A 1 642 ? 25.623 13.693 -26.814 1.00 88.81 642 PHE A N 1
ATOM 5156 C CA . PHE A 1 642 ? 25.274 12.314 -26.472 1.00 88.81 642 PHE A CA 1
ATOM 5157 C C . PHE A 1 642 ? 25.426 12.054 -24.966 1.00 88.81 642 PHE A C 1
ATOM 5159 O O . PHE A 1 642 ? 26.123 12.772 -24.246 1.00 88.81 642 PHE A O 1
ATOM 5166 N N . ARG A 1 643 ? 24.806 10.979 -24.478 1.00 92.75 643 ARG A N 1
ATOM 5167 C CA . ARG A 1 643 ? 24.988 10.450 -23.115 1.00 92.75 643 ARG A CA 1
ATOM 5168 C C . ARG A 1 643 ? 25.060 8.932 -23.129 1.00 92.75 643 ARG A C 1
ATOM 5170 O O . ARG A 1 643 ? 24.574 8.298 -24.059 1.00 92.75 643 ARG A O 1
ATOM 5177 N N . ILE A 1 644 ? 25.612 8.352 -22.073 1.00 94.06 644 ILE A N 1
ATOM 5178 C CA . ILE A 1 644 ? 25.552 6.914 -21.807 1.00 94.06 644 ILE A CA 1
ATOM 5179 C C . ILE A 1 644 ? 24.993 6.659 -20.407 1.00 94.06 644 ILE A C 1
ATOM 5181 O O . ILE A 1 644 ? 25.399 7.292 -19.434 1.00 94.06 644 ILE A O 1
ATOM 5185 N N . ALA A 1 645 ? 24.050 5.726 -20.320 1.00 93.19 645 ALA A N 1
ATOM 5186 C CA . ALA A 1 645 ? 23.631 5.093 -19.083 1.00 93.19 645 ALA A CA 1
ATOM 5187 C C . ALA A 1 645 ? 24.623 3.964 -18.785 1.00 93.19 645 ALA A C 1
ATOM 5189 O O . ALA A 1 645 ? 24.632 2.972 -19.512 1.00 93.19 645 ALA A O 1
ATOM 5190 N N . VAL A 1 646 ? 25.473 4.120 -17.767 1.00 94.44 646 VAL A N 1
ATOM 5191 C CA . VAL A 1 646 ? 26.420 3.075 -17.345 1.00 94.44 646 VAL A CA 1
ATOM 5192 C C . VAL A 1 646 ? 25.945 2.464 -16.025 1.00 94.44 646 VAL A C 1
ATOM 5194 O O . VAL A 1 646 ? 25.840 3.196 -15.035 1.00 94.44 646 VAL A O 1
ATOM 5197 N N . PRO A 1 647 ? 25.658 1.153 -15.986 1.00 94.81 647 PRO A N 1
ATOM 5198 C CA . PRO A 1 647 ? 25.423 0.420 -14.748 1.00 94.81 647 PRO A CA 1
ATOM 5199 C C . PRO A 1 647 ? 26.711 0.364 -13.921 1.00 94.81 647 PRO A C 1
ATOM 5201 O O . PRO A 1 647 ? 27.703 -0.220 -14.355 1.00 94.81 647 PRO A O 1
ATOM 5204 N N . TYR A 1 648 ? 26.716 1.027 -12.763 1.00 93.00 648 TYR A N 1
ATOM 5205 C CA . TYR A 1 648 ? 27.921 1.246 -11.941 1.00 93.00 648 TYR A CA 1
ATOM 5206 C C . TYR A 1 648 ? 27.893 0.507 -10.598 1.00 93.00 648 TYR A C 1
ATOM 5208 O O . TYR A 1 648 ? 28.892 0.474 -9.875 1.00 93.00 648 TYR A O 1
ATOM 5216 N N . ALA A 1 649 ? 26.738 -0.065 -10.268 1.00 93.75 649 ALA A N 1
ATOM 5217 C CA . ALA A 1 649 ? 26.480 -0.795 -9.045 1.00 93.75 649 ALA A CA 1
ATOM 5218 C C . ALA A 1 649 ? 25.612 -2.022 -9.338 1.00 93.75 649 ALA A C 1
ATOM 5220 O O . ALA A 1 649 ? 24.998 -2.120 -10.403 1.00 93.75 649 ALA A O 1
ATOM 5221 N N . ARG A 1 650 ? 25.515 -2.926 -8.366 1.00 93.88 650 ARG A N 1
ATOM 5222 C CA . ARG A 1 650 ? 24.525 -4.008 -8.347 1.00 93.88 650 ARG A CA 1
ATOM 5223 C C . ARG A 1 650 ? 23.870 -4.083 -6.975 1.00 93.88 650 ARG A C 1
ATOM 5225 O O . ARG A 1 650 ? 24.576 -4.138 -5.968 1.00 93.88 650 ARG A O 1
ATOM 5232 N N . THR A 1 651 ? 22.544 -4.110 -6.942 1.00 94.50 651 THR A N 1
ATOM 5233 C CA . THR A 1 651 ? 21.799 -4.507 -5.742 1.00 94.50 651 THR A CA 1
ATOM 5234 C C . THR A 1 651 ? 21.943 -6.022 -5.569 1.00 94.50 651 THR A C 1
ATOM 5236 O O . THR A 1 651 ? 21.971 -6.754 -6.561 1.00 94.50 651 THR A O 1
ATOM 5239 N N . ILE A 1 652 ? 22.087 -6.498 -4.334 1.00 95.75 652 ILE A N 1
ATOM 5240 C CA . ILE A 1 652 ? 22.200 -7.914 -3.971 1.00 95.75 652 ILE A CA 1
ATOM 5241 C C . ILE A 1 652 ? 21.259 -8.157 -2.794 1.00 95.75 652 ILE A C 1
ATOM 5243 O O . ILE A 1 652 ? 21.344 -7.482 -1.769 1.00 95.75 652 ILE A O 1
ATOM 5247 N N . ASN A 1 653 ? 20.369 -9.135 -2.917 1.00 96.12 653 ASN A N 1
ATOM 5248 C CA . ASN A 1 653 ? 19.443 -9.458 -1.844 1.00 96.12 653 ASN A CA 1
ATOM 5249 C C . ASN A 1 653 ? 20.092 -10.395 -0.803 1.00 96.12 653 ASN A C 1
ATOM 5251 O O . ASN A 1 653 ? 20.695 -11.406 -1.178 1.00 96.12 653 ASN A O 1
ATOM 5255 N N . PRO A 1 654 ? 19.973 -10.109 0.510 1.00 95.12 654 PRO A N 1
ATOM 5256 C CA . PRO A 1 654 ? 20.666 -10.848 1.562 1.00 95.12 654 PRO A CA 1
ATOM 5257 C C . PRO A 1 654 ? 20.177 -12.288 1.732 1.00 95.12 654 PRO A C 1
ATOM 5259 O O . PRO A 1 654 ? 20.910 -13.082 2.320 1.00 95.12 654 PRO A O 1
ATOM 5262 N N . ILE A 1 655 ? 18.993 -12.644 1.227 1.00 94.81 655 ILE A N 1
ATOM 5263 C CA . ILE A 1 655 ? 18.428 -13.994 1.338 1.00 94.81 655 ILE A CA 1
ATOM 5264 C C . ILE A 1 655 ? 18.822 -14.820 0.114 1.00 94.81 655 ILE A C 1
ATOM 5266 O O . ILE A 1 655 ? 19.532 -15.814 0.246 1.00 94.81 655 ILE A O 1
ATOM 5270 N N . THR A 1 656 ? 18.456 -14.363 -1.084 1.00 94.94 656 THR A N 1
ATOM 5271 C CA . THR A 1 656 ? 18.728 -15.095 -2.338 1.00 94.94 656 THR A CA 1
ATOM 5272 C C . THR A 1 656 ? 20.187 -15.024 -2.801 1.00 94.94 656 THR A C 1
ATOM 5274 O O . THR A 1 656 ? 20.582 -15.772 -3.692 1.00 94.94 656 THR A O 1
ATOM 5277 N N . LYS A 1 657 ? 20.996 -14.123 -2.220 1.00 94.88 657 LYS A N 1
ATOM 5278 C CA . LYS A 1 657 ? 22.399 -13.835 -2.591 1.00 94.88 657 LYS A CA 1
ATOM 5279 C C . LYS A 1 657 ? 22.592 -13.418 -4.060 1.00 94.88 657 LYS A C 1
ATOM 5281 O O . LYS A 1 657 ? 23.712 -13.429 -4.566 1.00 94.88 657 LYS A O 1
ATOM 5286 N N . THR A 1 658 ? 21.512 -13.022 -4.730 1.00 94.00 658 THR A N 1
ATOM 5287 C CA . THR A 1 658 ? 21.467 -12.618 -6.140 1.00 94.00 658 THR A CA 1
ATOM 5288 C C . THR A 1 658 ? 20.510 -11.430 -6.320 1.00 94.00 658 THR A C 1
ATOM 5290 O O . THR A 1 658 ? 20.111 -10.790 -5.343 1.00 94.00 658 THR A O 1
ATOM 5293 N N . ASN A 1 659 ? 20.166 -11.108 -7.563 1.00 94.62 659 ASN A N 1
ATOM 5294 C CA . ASN A 1 659 ? 19.148 -10.139 -7.949 1.00 94.62 659 ASN A CA 1
ATOM 5295 C C . ASN A 1 659 ? 18.368 -10.634 -9.186 1.00 94.62 659 ASN A C 1
ATOM 5297 O O . ASN A 1 659 ? 18.543 -11.769 -9.630 1.00 94.62 659 ASN A O 1
ATOM 5301 N N . TRP A 1 660 ? 17.510 -9.773 -9.731 1.00 94.69 660 TRP A N 1
ATOM 5302 C CA . TRP A 1 660 ? 16.606 -10.053 -10.851 1.00 94.69 660 TRP A CA 1
ATOM 5303 C C . TRP A 1 660 ? 17.177 -9.691 -12.243 1.00 94.69 660 TRP A C 1
ATOM 5305 O O . TRP A 1 660 ? 16.425 -9.657 -13.220 1.00 94.69 660 TRP A O 1
ATOM 5315 N N . GLU A 1 661 ? 18.481 -9.401 -12.376 1.00 94.50 661 GLU A N 1
ATOM 5316 C CA . GLU A 1 661 ? 19.080 -8.975 -13.655 1.00 94.50 661 GLU A CA 1
ATOM 5317 C C . GLU A 1 661 ? 18.842 -10.005 -14.770 1.00 94.50 661 GLU A C 1
ATOM 5319 O O . GLU A 1 661 ? 19.095 -11.201 -14.616 1.00 94.50 661 GLU A O 1
ATOM 5324 N N . GLY A 1 662 ? 18.374 -9.538 -15.929 1.00 88.88 662 GLY A N 1
ATOM 5325 C CA . GLY A 1 662 ? 18.166 -10.348 -17.130 1.00 88.88 662 GLY A CA 1
ATOM 5326 C C . GLY A 1 662 ? 16.970 -11.309 -17.081 1.00 88.88 662 GLY A C 1
ATOM 5327 O O . GLY A 1 662 ? 16.413 -11.604 -18.141 1.00 88.88 662 GLY A O 1
ATOM 5328 N N . VAL A 1 663 ? 16.554 -11.752 -15.889 1.00 93.88 663 VAL A N 1
ATOM 5329 C CA . VAL A 1 663 ? 15.430 -12.681 -15.659 1.00 93.88 663 VAL A CA 1
ATOM 5330 C C . VAL A 1 663 ? 14.123 -11.945 -15.358 1.00 93.88 663 VAL A C 1
ATOM 5332 O O . VAL A 1 663 ? 13.081 -12.362 -15.857 1.00 93.88 663 VAL A O 1
ATOM 5335 N N . GLY A 1 664 ? 14.184 -10.855 -14.589 1.00 95.31 664 GLY A N 1
ATOM 5336 C CA . GLY A 1 664 ? 13.012 -10.221 -13.984 1.00 95.31 664 GLY A CA 1
ATOM 5337 C C . GLY A 1 664 ? 12.611 -10.867 -12.656 1.00 95.31 664 GLY A C 1
ATOM 5338 O O . GLY A 1 664 ? 13.055 -11.960 -12.301 1.00 95.31 664 GLY A O 1
ATOM 5339 N N . VAL A 1 665 ? 11.763 -10.166 -11.910 1.00 98.19 665 VAL A N 1
ATOM 5340 C CA . VAL A 1 665 ? 11.005 -10.701 -10.780 1.00 98.19 665 VAL A CA 1
ATOM 5341 C C . VAL A 1 665 ? 9.972 -11.665 -11.347 1.00 98.19 665 VAL A C 1
ATOM 5343 O O . VAL A 1 665 ? 9.234 -11.326 -12.275 1.00 98.19 665 VAL A O 1
ATOM 5346 N N . ILE A 1 666 ? 9.944 -12.881 -10.810 1.00 97.69 666 ILE A N 1
ATOM 5347 C CA . ILE A 1 666 ? 8.991 -13.916 -11.204 1.00 97.69 666 ILE A CA 1
ATOM 5348 C C . ILE A 1 666 ? 7.797 -13.812 -10.248 1.00 97.69 666 ILE A C 1
ATOM 5350 O O . ILE A 1 666 ? 8.002 -13.987 -9.049 1.00 97.69 666 ILE A O 1
ATOM 5354 N N . PRO A 1 667 ? 6.575 -13.523 -10.732 1.00 97.75 667 PRO A N 1
ATOM 5355 C CA . PRO A 1 667 ? 5.399 -13.428 -9.874 1.00 97.75 667 PRO A CA 1
ATOM 5356 C C . PRO A 1 667 ? 5.066 -14.762 -9.215 1.00 97.75 667 PRO A C 1
ATOM 5358 O O . PRO A 1 667 ? 5.153 -15.804 -9.869 1.00 97.75 667 PRO A O 1
ATOM 5361 N N . ASP A 1 668 ? 4.619 -14.710 -7.961 1.00 97.81 668 ASP A N 1
ATOM 5362 C CA . ASP A 1 668 ? 4.089 -15.871 -7.241 1.00 97.81 668 ASP A CA 1
ATOM 5363 C C . ASP A 1 668 ? 2.798 -16.358 -7.917 1.00 97.81 668 ASP A C 1
ATOM 5365 O O . ASP A 1 668 ? 2.609 -17.552 -8.138 1.00 97.81 668 ASP A O 1
ATOM 5369 N N . VAL A 1 669 ? 1.951 -15.412 -8.344 1.00 95.88 669 VAL A N 1
ATOM 5370 C CA . VAL A 1 669 ? 0.753 -15.673 -9.151 1.00 95.88 669 VAL A CA 1
ATOM 5371 C C . VAL A 1 669 ? 0.960 -15.100 -10.551 1.00 95.88 669 VAL A C 1
ATOM 5373 O O . VAL A 1 669 ? 0.702 -13.921 -10.816 1.00 95.88 669 VAL A O 1
ATOM 5376 N N . LYS A 1 670 ? 1.430 -15.944 -11.478 1.00 96.31 670 LYS A N 1
ATOM 5377 C CA . LYS A 1 670 ? 1.554 -15.565 -12.891 1.00 96.31 670 LYS A CA 1
ATOM 5378 C C . LYS A 1 670 ? 0.173 -15.416 -13.524 1.00 96.31 670 LYS A C 1
ATOM 5380 O O . LYS A 1 670 ? -0.554 -16.391 -13.687 1.00 96.31 670 LYS A O 1
ATOM 5385 N N . ILE A 1 671 ? -0.139 -14.212 -13.985 1.00 90.19 671 ILE A N 1
ATOM 5386 C CA . ILE A 1 671 ? -1.347 -13.909 -14.754 1.00 90.19 671 ILE A CA 1
ATOM 5387 C C . ILE A 1 671 ? -1.062 -12.743 -15.710 1.00 90.19 671 ILE A C 1
ATOM 5389 O O . ILE A 1 671 ? -0.100 -12.007 -15.517 1.00 90.19 671 ILE A O 1
ATOM 5393 N N . SER A 1 672 ? -1.857 -12.564 -16.764 1.00 91.62 672 SER A N 1
ATOM 5394 C CA . SER A 1 672 ? -1.715 -11.397 -17.640 1.00 91.62 672 SER A CA 1
ATOM 5395 C C . SER A 1 672 ? -1.980 -10.094 -16.870 1.00 91.62 672 SER A C 1
ATOM 5397 O O . SER A 1 672 ? -2.829 -10.045 -15.971 1.00 91.62 672 SER A O 1
ATOM 5399 N N . ALA A 1 673 ? -1.236 -9.032 -17.194 1.00 88.44 673 ALA A N 1
ATOM 5400 C CA . ALA A 1 673 ? -1.216 -7.808 -16.391 1.00 88.44 673 ALA A CA 1
ATOM 5401 C C . ALA A 1 673 ? -2.588 -7.114 -16.310 1.00 88.44 673 ALA A C 1
ATOM 5403 O O . ALA A 1 673 ? -2.878 -6.451 -15.314 1.00 88.44 673 ALA A O 1
ATOM 5404 N N . ASP A 1 674 ? -3.458 -7.289 -17.306 1.00 91.31 674 ASP A N 1
ATOM 5405 C CA . ASP A 1 674 ? -4.841 -6.798 -17.314 1.00 91.31 674 ASP A CA 1
ATOM 5406 C C . ASP A 1 674 ? -5.696 -7.405 -16.185 1.00 91.31 674 ASP A C 1
ATOM 5408 O O . ASP A 1 674 ? -6.466 -6.685 -15.550 1.00 91.31 674 ASP A O 1
ATOM 5412 N N . LYS A 1 675 ? -5.503 -8.692 -15.873 1.00 91.94 675 LYS A N 1
ATOM 5413 C CA . LYS A 1 675 ? -6.275 -9.442 -14.863 1.00 91.94 675 LYS A CA 1
ATOM 5414 C C . LYS A 1 675 ? -5.694 -9.379 -13.451 1.00 91.94 675 LYS A C 1
ATOM 5416 O O . LYS A 1 675 ? -6.400 -9.681 -12.491 1.00 91.94 675 LYS A O 1
ATOM 5421 N N . ALA A 1 676 ? -4.429 -8.977 -13.311 1.00 93.75 676 ALA A N 1
ATOM 5422 C CA . ALA A 1 676 ? -3.708 -8.986 -12.035 1.00 93.75 676 ALA A CA 1
ATOM 5423 C C . ALA A 1 676 ? -4.424 -8.216 -10.907 1.00 93.75 676 ALA A C 1
ATOM 5425 O O . ALA A 1 676 ? -4.397 -8.657 -9.762 1.00 93.75 676 ALA A O 1
ATOM 5426 N N . LEU A 1 677 ? -5.102 -7.101 -11.219 1.00 97.69 677 LEU A N 1
ATOM 5427 C CA . LEU A 1 677 ? -5.824 -6.309 -10.214 1.00 97.69 677 LEU A CA 1
ATOM 5428 C C . LEU A 1 677 ? -7.023 -7.057 -9.617 1.00 97.69 677 LEU A C 1
ATOM 5430 O O . LEU A 1 677 ? -7.207 -7.013 -8.406 1.00 97.69 677 LEU A O 1
ATOM 5434 N N . GLU A 1 678 ? -7.822 -7.748 -10.431 1.00 94.62 678 GLU A N 1
ATOM 5435 C CA . GLU A 1 678 ? -8.996 -8.465 -9.917 1.00 94.62 678 GLU A CA 1
ATOM 5436 C C . GLU A 1 678 ? -8.573 -9.664 -9.061 1.00 94.62 678 GLU A C 1
ATOM 5438 O O . GLU A 1 678 ? -9.087 -9.828 -7.955 1.00 94.62 678 GLU A O 1
ATOM 5443 N N . LYS A 1 679 ? -7.543 -10.416 -9.482 1.00 95.00 679 LYS A N 1
ATOM 5444 C CA . LYS A 1 679 ? -6.979 -11.490 -8.645 1.00 95.00 679 LYS A CA 1
ATOM 5445 C C . LYS A 1 679 ? -6.380 -10.952 -7.341 1.00 95.00 679 LYS A C 1
ATOM 5447 O O . LYS A 1 679 ? -6.522 -11.572 -6.292 1.00 95.00 679 LYS A O 1
ATOM 5452 N N . ALA A 1 680 ? -5.759 -9.774 -7.372 1.00 97.88 680 ALA A N 1
ATOM 5453 C CA . ALA A 1 680 ? -5.243 -9.148 -6.162 1.00 97.88 680 ALA A CA 1
ATOM 5454 C C . ALA A 1 680 ? -6.342 -8.661 -5.210 1.00 97.88 680 ALA A C 1
ATOM 5456 O O . ALA A 1 680 ? -6.147 -8.765 -4.008 1.00 97.88 680 ALA A O 1
ATOM 5457 N N . LYS A 1 681 ? -7.493 -8.171 -5.696 1.00 97.31 681 LYS A N 1
ATOM 5458 C CA . LYS A 1 681 ? -8.641 -7.818 -4.833 1.00 97.31 681 LYS A CA 1
ATOM 5459 C C . LYS A 1 681 ? -9.214 -9.035 -4.110 1.00 97.31 681 LYS A C 1
ATOM 5461 O O . LYS A 1 681 ? -9.506 -8.951 -2.920 1.00 97.31 681 LYS A O 1
ATOM 5466 N N . GLU A 1 682 ? -9.354 -10.148 -4.827 1.00 93.62 682 GLU A N 1
ATOM 5467 C CA . GLU A 1 682 ? -9.797 -11.436 -4.285 1.00 93.62 682 GLU A CA 1
ATOM 5468 C C . GLU A 1 682 ? -8.854 -11.888 -3.157 1.00 93.62 682 GLU A C 1
ATOM 5470 O O . GLU A 1 682 ? -9.264 -12.025 -2.003 1.00 93.62 682 GLU A O 1
ATOM 5475 N N . MET A 1 683 ? -7.553 -11.992 -3.454 1.00 95.88 683 MET A N 1
ATOM 5476 C CA . MET A 1 683 ? -6.547 -12.411 -2.475 1.00 95.88 683 MET A CA 1
ATOM 5477 C C . MET A 1 683 ? -6.396 -11.419 -1.314 1.00 95.88 683 MET A C 1
ATOM 5479 O O . MET A 1 683 ? -6.239 -11.847 -0.174 1.00 95.88 683 MET A O 1
ATOM 5483 N N . ALA A 1 684 ? -6.476 -10.110 -1.570 1.00 96.12 684 ALA A N 1
ATOM 5484 C CA . ALA A 1 684 ? -6.388 -9.078 -0.539 1.00 96.12 684 ALA A CA 1
ATOM 5485 C C . ALA A 1 684 ? -7.632 -9.001 0.349 1.00 96.12 684 ALA A C 1
ATOM 5487 O O . ALA A 1 684 ? -7.496 -8.620 1.505 1.00 96.12 684 ALA A O 1
ATOM 5488 N N . THR A 1 685 ? -8.808 -9.407 -0.138 1.00 93.12 685 THR A N 1
ATOM 5489 C CA . THR A 1 685 ? -10.005 -9.568 0.704 1.00 93.12 685 THR A CA 1
ATOM 5490 C C . THR A 1 685 ? -9.788 -10.692 1.714 1.00 93.12 685 THR A C 1
ATOM 5492 O O . THR A 1 685 ? -9.938 -10.478 2.914 1.00 93.12 685 THR A O 1
ATOM 5495 N N . ILE A 1 686 ? -9.333 -11.862 1.251 1.00 90.44 686 ILE A N 1
ATOM 5496 C CA . ILE A 1 686 ? -9.003 -12.999 2.126 1.00 90.44 686 ILE A CA 1
ATOM 5497 C C . ILE A 1 686 ? -7.869 -12.620 3.094 1.00 90.44 686 ILE A C 1
ATOM 5499 O O . ILE A 1 686 ? -7.932 -12.928 4.282 1.00 90.44 686 ILE A O 1
ATOM 5503 N N . GLY A 1 687 ? -6.847 -11.910 2.606 1.00 92.25 687 GLY A N 1
ATOM 5504 C CA . GLY A 1 687 ? -5.746 -11.396 3.418 1.00 92.25 687 GLY A CA 1
ATOM 5505 C C . GLY A 1 687 ? -6.213 -10.434 4.511 1.00 92.25 687 GLY A C 1
ATOM 5506 O O . GLY A 1 687 ? -5.834 -10.615 5.665 1.00 92.25 687 GLY A O 1
ATOM 5507 N N . ALA A 1 688 ? -7.054 -9.455 4.169 1.00 92.38 688 ALA A N 1
ATOM 5508 C CA . ALA A 1 688 ? -7.626 -8.491 5.107 1.00 92.38 688 ALA A CA 1
ATOM 5509 C C . ALA A 1 688 ? -8.452 -9.180 6.202 1.00 92.38 688 ALA A C 1
ATOM 5511 O O . ALA A 1 688 ? -8.258 -8.892 7.380 1.00 92.38 688 ALA A O 1
ATOM 5512 N N . LEU A 1 689 ? -9.309 -10.141 5.834 1.00 87.75 689 LEU A N 1
ATOM 5513 C CA . LEU A 1 689 ? -10.095 -10.930 6.789 1.00 87.75 689 LEU A CA 1
ATOM 5514 C C . LEU A 1 689 ? -9.196 -11.759 7.718 1.00 87.75 689 LEU A C 1
ATOM 5516 O O . LEU A 1 689 ? -9.320 -11.657 8.937 1.00 87.75 689 LEU A O 1
ATOM 5520 N N . LYS A 1 690 ? -8.222 -12.506 7.173 1.00 89.50 690 LYS A N 1
ATOM 5521 C CA . LYS A 1 690 ? -7.257 -13.272 7.985 1.00 89.50 690 LYS A CA 1
ATOM 5522 C C . LYS A 1 690 ? -6.430 -12.360 8.902 1.00 89.50 690 LYS A C 1
ATOM 5524 O O . LYS A 1 690 ? -6.194 -12.713 10.056 1.00 89.50 690 LYS A O 1
ATOM 5529 N N . TYR A 1 691 ? -6.023 -11.179 8.429 1.00 90.62 691 TYR A N 1
ATOM 5530 C CA . TYR A 1 691 ? -5.316 -10.188 9.242 1.00 90.62 691 TYR A CA 1
ATOM 5531 C C . TYR A 1 691 ? -6.199 -9.677 10.386 1.00 90.62 691 TYR A C 1
ATOM 5533 O O . TYR A 1 691 ? -5.796 -9.789 11.544 1.00 90.62 691 TYR A O 1
ATOM 5541 N N . LYS A 1 692 ? -7.422 -9.225 10.088 1.00 87.38 692 LYS A N 1
ATOM 5542 C CA . LYS A 1 692 ? -8.411 -8.761 11.070 1.00 87.38 692 LYS A CA 1
ATOM 5543 C C . LYS A 1 692 ? -8.690 -9.822 12.145 1.00 87.38 692 LYS A C 1
ATOM 5545 O O . LYS A 1 692 ? -8.535 -9.553 13.340 1.00 87.38 692 LYS A O 1
ATOM 5550 N N . ASN A 1 693 ? -9.036 -11.040 11.733 1.00 87.44 693 ASN A N 1
ATOM 5551 C CA . ASN A 1 693 ? -9.418 -12.122 12.644 1.00 87.44 693 ASN A CA 1
ATOM 5552 C C . ASN A 1 693 ? -8.229 -12.589 13.506 1.00 87.44 693 ASN A C 1
ATOM 5554 O O . ASN A 1 693 ? -8.412 -12.906 14.679 1.00 87.44 693 ASN A O 1
ATOM 5558 N N . SER A 1 694 ? -6.986 -12.507 13.001 1.00 86.56 694 SER A N 1
ATOM 5559 C CA . SER A 1 694 ? -5.784 -12.840 13.788 1.00 86.56 694 SER A CA 1
ATOM 5560 C C . SER A 1 694 ? -5.558 -11.964 15.033 1.00 86.56 694 SER A C 1
ATOM 5562 O O . SER A 1 694 ? -4.804 -12.365 15.920 1.00 86.56 694 SER A O 1
ATOM 5564 N N . ILE A 1 695 ? -6.216 -10.799 15.126 1.00 80.19 695 ILE A N 1
ATOM 5565 C CA . ILE A 1 695 ? -6.249 -9.961 16.336 1.00 80.19 695 ILE A CA 1
ATOM 5566 C C . ILE A 1 695 ? -7.606 -10.035 17.045 1.00 80.19 695 ILE A C 1
ATOM 5568 O O . ILE A 1 695 ? -7.638 -10.135 18.273 1.00 80.19 695 ILE A O 1
ATOM 5572 N N . LEU A 1 696 ? -8.722 -9.986 16.307 1.00 85.81 696 LEU A N 1
ATOM 5573 C CA . LEU A 1 696 ? -10.047 -9.905 16.929 1.00 85.81 696 LEU A CA 1
ATOM 5574 C C . LEU A 1 696 ? -10.524 -11.229 17.529 1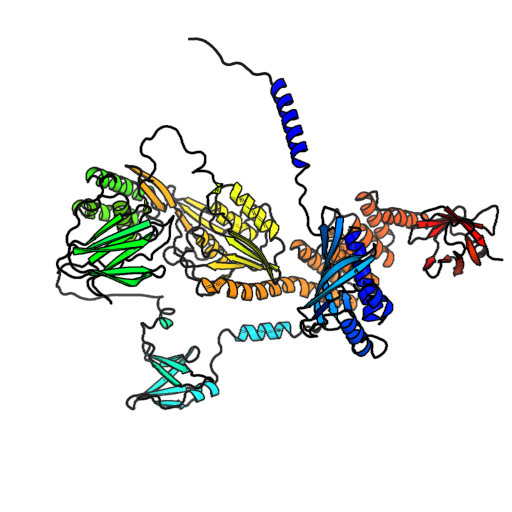.00 85.81 696 LEU A C 1
ATOM 5576 O O . LEU A 1 696 ? -11.033 -11.204 18.642 1.00 85.81 696 LEU A O 1
ATOM 5580 N N . THR A 1 697 ? -10.316 -12.376 16.878 1.00 90.06 697 THR A N 1
ATOM 5581 C CA . THR A 1 697 ? -10.817 -13.666 17.386 1.00 90.06 697 THR A CA 1
ATOM 5582 C C . THR A 1 697 ? -10.193 -14.054 18.740 1.00 90.06 697 THR A C 1
ATOM 5584 O O . THR A 1 697 ? -10.940 -14.459 19.635 1.00 90.06 697 THR A O 1
ATOM 5587 N N . PRO A 1 698 ? -8.875 -13.874 18.992 1.00 91.00 698 PRO A N 1
ATOM 5588 C CA . PRO A 1 698 ? -8.307 -14.071 20.330 1.00 91.00 698 PRO A CA 1
ATOM 5589 C C . PRO A 1 698 ? -8.862 -13.101 21.382 1.00 91.00 698 PRO A C 1
ATOM 5591 O O . PRO A 1 698 ? -9.059 -13.495 22.532 1.00 91.00 698 PRO A O 1
ATOM 5594 N N . LEU A 1 699 ? -9.117 -11.842 21.003 1.00 89.19 699 LEU A N 1
ATOM 5595 C CA . LEU A 1 699 ? -9.704 -10.837 21.891 1.00 89.19 699 LEU A CA 1
ATOM 5596 C C . LEU A 1 699 ? -11.149 -11.196 22.256 1.00 89.19 699 LEU A C 1
ATOM 5598 O O . LEU A 1 699 ? -11.492 -11.208 23.433 1.00 89.19 699 LEU A O 1
ATOM 5602 N N . GLU A 1 700 ? -11.970 -11.524 21.265 1.00 88.62 700 GLU A N 1
ATOM 5603 C CA . GLU A 1 700 ? -13.353 -11.961 21.439 1.00 88.62 700 GLU A CA 1
ATOM 5604 C C . GLU A 1 700 ? -13.435 -13.223 22.303 1.00 88.62 700 GLU A C 1
ATOM 5606 O O . GLU A 1 700 ? -14.187 -13.248 23.272 1.00 88.62 700 GLU A O 1
ATOM 5611 N N . THR A 1 701 ? -12.589 -14.224 22.039 1.00 90.25 701 THR A N 1
ATOM 5612 C CA . THR A 1 701 ? -12.504 -15.444 22.860 1.00 90.25 701 THR A CA 1
ATOM 5613 C C . THR A 1 701 ? -12.202 -15.107 24.323 1.00 90.25 701 THR A C 1
ATOM 5615 O O . THR A 1 701 ? -12.906 -15.560 25.225 1.00 90.25 701 THR A O 1
ATOM 5618 N N . ALA A 1 702 ? -11.198 -14.260 24.574 1.00 89.62 702 ALA A N 1
ATOM 5619 C CA . ALA A 1 702 ? -10.823 -13.862 25.929 1.00 89.62 702 ALA A CA 1
ATOM 5620 C C . ALA A 1 702 ? -11.925 -13.050 26.641 1.00 89.62 702 ALA A C 1
ATOM 5622 O O . ALA A 1 702 ? -12.131 -13.210 27.846 1.00 89.62 702 ALA A O 1
ATOM 5623 N N . LEU A 1 703 ? -12.653 -12.201 25.910 1.00 88.06 703 LEU A N 1
ATOM 5624 C CA . LEU A 1 703 ? -13.789 -11.436 26.431 1.00 88.06 703 LEU A CA 1
ATOM 5625 C C . LEU A 1 703 ? -15.000 -12.336 26.738 1.00 88.06 703 LEU A C 1
ATOM 5627 O O . LEU A 1 703 ? -15.575 -12.217 27.819 1.00 88.06 703 LEU A O 1
ATOM 5631 N N . ASN A 1 704 ? -15.322 -13.282 25.852 1.00 85.00 704 ASN A N 1
ATOM 5632 C CA . ASN A 1 704 ? -16.395 -14.261 26.039 1.00 85.00 704 ASN A CA 1
ATOM 5633 C C . ASN A 1 704 ? -16.119 -15.175 27.245 1.00 85.00 704 ASN A C 1
ATOM 5635 O O . ASN A 1 704 ? -17.009 -15.429 28.057 1.00 85.00 704 ASN A O 1
ATOM 5639 N N . GLU A 1 705 ? -14.867 -15.606 27.440 1.00 85.00 705 GLU A N 1
ATOM 5640 C CA . GLU A 1 705 ? -14.479 -16.342 28.645 1.00 85.00 705 GLU A CA 1
ATOM 5641 C C . GLU A 1 705 ? -14.731 -15.541 29.934 1.00 85.00 705 GLU A C 1
ATOM 5643 O O . GLU A 1 705 ? -15.213 -16.118 30.915 1.00 85.00 705 GLU A O 1
ATOM 5648 N N . LEU A 1 706 ? -14.450 -14.228 29.955 1.00 79.94 706 LEU A N 1
ATOM 5649 C CA . LEU A 1 706 ? -14.703 -13.378 31.128 1.00 79.94 706 LEU A CA 1
ATOM 5650 C C . LEU A 1 706 ? -16.181 -13.270 31.509 1.00 79.94 706 LEU A C 1
ATOM 5652 O O . LEU A 1 706 ? -16.482 -12.939 32.655 1.00 79.94 706 LEU A O 1
ATOM 5656 N N . GLU A 1 707 ? -17.113 -13.546 30.600 1.00 74.06 707 GLU A N 1
ATOM 5657 C CA . GLU A 1 707 ? -18.539 -13.530 30.938 1.00 74.06 707 GLU A CA 1
ATOM 5658 C C . GLU A 1 707 ? -18.922 -14.674 31.886 1.00 74.06 707 GLU A C 1
ATOM 5660 O O . GLU A 1 707 ? -19.894 -14.567 32.636 1.00 74.06 707 GLU A O 1
ATOM 5665 N N . SER A 1 708 ? -18.132 -15.753 31.882 1.00 73.06 708 SER A N 1
ATOM 5666 C CA . SER A 1 708 ? -18.376 -16.979 32.647 1.00 73.06 708 SER A CA 1
ATOM 5667 C C . SER A 1 708 ? -17.641 -17.053 33.994 1.00 73.06 708 SER A C 1
ATOM 5669 O O . SER A 1 708 ? -17.979 -17.897 34.829 1.00 73.06 708 SER A O 1
ATOM 5671 N N . LYS A 1 709 ? -16.637 -16.192 34.233 1.00 78.69 709 LYS A N 1
ATOM 5672 C CA . LYS A 1 709 ? -15.720 -16.285 35.386 1.00 78.69 709 LYS A CA 1
ATOM 5673 C C . LYS A 1 709 ? -15.341 -14.922 35.969 1.00 78.69 709 LYS A C 1
ATOM 5675 O O . LYS A 1 709 ? -15.382 -13.894 35.305 1.00 78.69 709 LYS A O 1
ATOM 5680 N N . ILE A 1 710 ? -14.907 -14.909 37.230 1.00 80.06 710 ILE A N 1
ATOM 5681 C CA . ILE A 1 710 ? -14.216 -13.739 37.795 1.00 80.06 710 ILE A CA 1
ATOM 5682 C C . ILE A 1 710 ? -12.810 -13.689 37.165 1.00 80.06 710 ILE A C 1
ATOM 5684 O O . ILE A 1 710 ? -12.120 -14.708 37.237 1.00 80.06 710 ILE A O 1
ATOM 5688 N N . PRO A 1 711 ? -12.362 -12.555 36.585 1.00 81.88 711 PRO A N 1
ATOM 5689 C CA . PRO A 1 711 ? -11.040 -12.457 35.972 1.00 81.88 711 PRO A CA 1
ATOM 5690 C C . PRO A 1 711 ? -9.924 -12.775 36.973 1.00 81.88 711 PRO A C 1
ATOM 5692 O O . PRO A 1 711 ? -9.852 -12.180 38.053 1.00 81.88 711 PRO A O 1
ATOM 5695 N N . SER A 1 712 ? -9.020 -13.677 36.603 1.00 88.25 712 SER A N 1
ATOM 5696 C CA . SER A 1 712 ? -7.719 -13.798 37.253 1.00 88.25 712 SER A CA 1
ATOM 5697 C C . SER A 1 712 ? -6.774 -12.684 36.777 1.00 88.25 712 SER A C 1
ATOM 5699 O O . SER A 1 712 ? -7.034 -11.987 35.795 1.00 88.25 712 SER A O 1
ATOM 5701 N N . LYS A 1 713 ? -5.623 -12.538 37.445 1.00 88.06 713 LYS A N 1
ATOM 5702 C CA . LYS A 1 713 ? -4.563 -11.615 36.996 1.00 88.06 713 LYS A CA 1
ATOM 5703 C C . LYS A 1 713 ? -3.988 -11.982 35.623 1.00 88.06 713 LYS A C 1
ATOM 5705 O O . LYS A 1 713 ? -3.445 -11.113 34.947 1.00 88.06 713 LYS A O 1
ATOM 5710 N N . GLU A 1 714 ? -4.069 -13.254 35.240 1.00 90.19 714 GLU A N 1
ATOM 5711 C CA . GLU A 1 714 ? -3.592 -13.740 33.946 1.00 90.19 714 GLU A CA 1
ATOM 5712 C C . GLU A 1 714 ? -4.591 -13.393 32.837 1.00 90.19 714 GLU A C 1
ATOM 5714 O O . GLU A 1 714 ? -4.186 -12.823 31.826 1.00 90.19 714 GLU A O 1
ATOM 5719 N N . ASP A 1 715 ? -5.894 -13.592 33.083 1.00 88.44 715 ASP A N 1
ATOM 5720 C CA . ASP A 1 715 ? -6.964 -13.147 32.174 1.00 88.44 715 ASP A CA 1
ATOM 5721 C C . ASP A 1 715 ? -6.893 -11.628 31.939 1.00 88.44 715 ASP A C 1
ATOM 5723 O O . ASP A 1 715 ? -6.921 -11.160 30.800 1.00 88.44 715 ASP A O 1
ATOM 5727 N N . GLU A 1 716 ? -6.731 -10.853 33.021 1.00 90.62 716 GLU A N 1
ATOM 5728 C CA . GLU A 1 716 ? -6.548 -9.401 32.957 1.00 90.62 716 GLU A CA 1
ATOM 5729 C C . GLU A 1 716 ? -5.324 -9.033 32.107 1.00 90.62 716 GLU A C 1
ATOM 5731 O O . GLU A 1 716 ? -5.434 -8.232 31.179 1.00 90.62 716 GLU A O 1
ATOM 5736 N N . SER A 1 717 ? -4.162 -9.639 32.370 1.00 91.94 717 SER A N 1
ATOM 5737 C CA . SER A 1 717 ? -2.942 -9.360 31.607 1.00 91.94 717 SER A CA 1
ATOM 5738 C C . SER A 1 717 ? -3.062 -9.730 30.124 1.00 91.94 717 SER A C 1
ATOM 5740 O O . SER A 1 717 ? -2.465 -9.047 29.289 1.00 91.94 717 SER A O 1
ATOM 5742 N N . ASN A 1 718 ? -3.801 -10.789 29.785 1.00 91.62 718 ASN A N 1
ATOM 5743 C CA . ASN A 1 718 ? -4.025 -11.207 28.403 1.00 91.62 718 ASN A CA 1
ATOM 5744 C C . ASN A 1 718 ? -4.911 -10.201 27.650 1.00 91.62 718 ASN A C 1
ATOM 5746 O O . ASN A 1 718 ? -4.562 -9.757 26.560 1.00 91.62 718 ASN A O 1
ATOM 5750 N N . ILE A 1 719 ? -6.019 -9.771 28.257 1.00 91.00 719 ILE A N 1
ATOM 5751 C CA . ILE A 1 719 ? -6.975 -8.847 27.624 1.00 91.00 719 ILE A CA 1
ATOM 5752 C C . ILE A 1 719 ? -6.406 -7.436 27.505 1.00 91.00 719 ILE A C 1
ATOM 5754 O O . ILE A 1 719 ? -6.582 -6.802 26.466 1.00 91.00 719 ILE A O 1
ATOM 5758 N N . LEU A 1 720 ? -5.668 -6.957 28.515 1.00 92.69 720 LEU A N 1
ATOM 5759 C CA . LEU A 1 720 ? -4.939 -5.689 28.416 1.00 92.69 720 LEU A CA 1
ATOM 5760 C C . LEU A 1 720 ? -3.975 -5.706 27.220 1.00 92.69 720 LEU A C 1
ATOM 5762 O O . LEU A 1 720 ? -3.978 -4.764 26.433 1.00 92.69 720 LEU A O 1
ATOM 5766 N N . LYS A 1 721 ? -3.217 -6.797 27.043 1.00 92.50 721 LYS A N 1
ATOM 5767 C CA . LYS A 1 721 ? -2.301 -6.977 25.911 1.00 92.50 721 LYS A CA 1
ATOM 5768 C C . LYS A 1 721 ? -3.038 -7.031 24.566 1.00 92.50 721 LYS A C 1
ATOM 5770 O O . LYS A 1 721 ? -2.603 -6.379 23.626 1.00 92.50 721 LYS A O 1
ATOM 5775 N N . LEU A 1 722 ? -4.130 -7.788 24.456 1.00 92.38 722 LEU A N 1
ATOM 5776 C CA . LEU A 1 722 ? -4.887 -7.931 23.203 1.00 92.38 722 LEU A CA 1
ATOM 5777 C C . LEU A 1 722 ? -5.560 -6.615 22.778 1.00 92.38 722 LEU A C 1
ATOM 5779 O O . LEU A 1 722 ? -5.496 -6.246 21.605 1.00 92.38 722 LEU A O 1
ATOM 5783 N N . LEU A 1 723 ? -6.137 -5.870 23.728 1.00 92.31 723 LEU A N 1
ATOM 5784 C CA . LEU A 1 723 ? -6.688 -4.533 23.477 1.00 92.31 723 LEU A CA 1
ATOM 5785 C C . LEU A 1 723 ? -5.585 -3.529 23.111 1.00 92.31 723 LEU A C 1
ATOM 5787 O O . LEU A 1 723 ? -5.762 -2.755 22.171 1.00 92.31 723 LEU A O 1
ATOM 5791 N N . GLU A 1 724 ? -4.436 -3.566 23.793 1.00 90.44 724 GLU A N 1
ATOM 5792 C CA . GLU A 1 724 ? -3.291 -2.722 23.443 1.00 90.44 724 GLU A CA 1
ATOM 5793 C C . GLU A 1 724 ? -2.761 -3.052 22.039 1.00 90.44 724 GLU A C 1
ATOM 5795 O O . GLU A 1 724 ? -2.556 -2.133 21.251 1.00 90.44 724 GLU A O 1
ATOM 5800 N N . GLU A 1 725 ? -2.600 -4.331 21.673 1.00 87.94 725 GLU A N 1
ATOM 5801 C CA . GLU A 1 725 ? -2.186 -4.728 20.320 1.00 87.94 725 GLU A CA 1
ATOM 5802 C C . GLU A 1 725 ? -3.178 -4.226 19.256 1.00 87.94 725 GLU A C 1
ATOM 5804 O O . GLU A 1 725 ? -2.739 -3.674 18.245 1.00 87.94 725 GLU A O 1
ATOM 5809 N N . ALA A 1 726 ? -4.491 -4.324 19.501 1.00 88.81 726 ALA A N 1
ATOM 5810 C CA . ALA A 1 726 ? -5.532 -3.819 18.600 1.00 88.81 726 ALA A CA 1
ATOM 5811 C C . ALA A 1 726 ? -5.489 -2.285 18.421 1.00 88.81 726 ALA A C 1
ATOM 5813 O O . ALA A 1 726 ? -5.629 -1.787 17.298 1.00 88.81 726 ALA A O 1
ATOM 5814 N N . VAL A 1 727 ? -5.218 -1.517 19.485 1.00 89.06 727 VAL A N 1
ATOM 5815 C CA . VAL A 1 727 ? -4.976 -0.062 19.388 1.00 89.06 727 VAL A CA 1
ATOM 5816 C C . VAL A 1 727 ? -3.657 0.229 18.672 1.00 89.06 727 VAL A C 1
ATOM 5818 O O . VAL A 1 727 ? -3.601 1.069 17.769 1.00 89.06 727 VAL A O 1
ATOM 5821 N N . GLN A 1 728 ? -2.588 -0.501 19.003 1.00 82.94 728 GLN A N 1
ATOM 5822 C CA . GLN A 1 728 ? -1.271 -0.359 18.380 1.00 82.94 728 GLN A CA 1
ATOM 5823 C C . GLN A 1 728 ? -1.286 -0.647 16.875 1.00 82.94 728 GLN A C 1
ATOM 5825 O O . GLN A 1 728 ? -0.361 -0.222 16.184 1.00 82.94 728 GLN A O 1
ATOM 5830 N N . ILE A 1 729 ? -2.342 -1.246 16.316 1.00 78.25 729 ILE A N 1
ATOM 5831 C CA . ILE A 1 729 ? -2.560 -1.404 14.865 1.00 78.25 729 ILE A CA 1
ATOM 5832 C C . ILE A 1 729 ? -3.745 -0.590 14.302 1.00 78.25 729 ILE A C 1
ATOM 5834 O O . ILE A 1 729 ? -3.982 -0.646 13.106 1.00 78.25 729 ILE A O 1
ATOM 5838 N N . ASN A 1 730 ? -4.366 0.289 15.101 1.00 79.38 730 ASN A N 1
ATOM 5839 C CA . ASN A 1 730 ? -5.521 1.144 14.754 1.00 79.38 730 ASN A CA 1
ATOM 5840 C C . ASN A 1 730 ? -6.835 0.390 14.450 1.00 79.38 730 ASN A C 1
ATOM 5842 O O . ASN A 1 730 ? -7.722 0.963 13.819 1.00 79.38 730 ASN A O 1
ATOM 5846 N N . MET A 1 731 ? -6.990 -0.854 14.910 1.00 82.69 731 MET A N 1
ATOM 5847 C CA . MET A 1 731 ? -8.256 -1.590 14.781 1.00 82.69 731 MET A CA 1
ATOM 5848 C C . MET A 1 731 ? -9.295 -1.180 15.829 1.00 82.69 731 MET A C 1
ATOM 5850 O O . MET A 1 731 ? -10.489 -1.297 15.574 1.00 82.69 731 MET A O 1
ATOM 5854 N N . LEU A 1 732 ? -8.853 -0.678 16.987 1.00 87.50 732 LEU A N 1
ATOM 5855 C CA . LEU A 1 732 ? -9.715 -0.084 18.010 1.00 87.50 732 LEU A CA 1
ATOM 5856 C C . LEU A 1 732 ? -9.250 1.337 18.339 1.00 87.50 732 LEU A C 1
ATOM 5858 O O . LEU A 1 732 ? -8.052 1.599 18.474 1.00 87.50 732 LEU A O 1
ATOM 5862 N N . SER A 1 733 ? -10.204 2.253 18.493 1.00 89.44 733 SER A N 1
ATOM 5863 C CA . SER A 1 733 ? -9.986 3.600 19.021 1.00 89.44 733 SER A CA 1
ATOM 5864 C C . SER A 1 733 ? -10.355 3.702 20.505 1.00 89.44 733 SER A C 1
ATOM 5866 O O . SER A 1 733 ? -10.999 2.816 21.071 1.00 89.44 733 SER A O 1
ATOM 5868 N N . GLU A 1 734 ? -10.002 4.832 21.127 1.00 92.50 734 GLU A N 1
ATOM 5869 C CA . GLU A 1 734 ? -10.408 5.184 22.496 1.00 92.50 734 GLU A CA 1
ATOM 5870 C C . GLU A 1 734 ? -11.920 5.019 22.704 1.00 92.50 734 GLU A C 1
ATOM 5872 O O . GLU A 1 734 ? -12.375 4.498 23.724 1.00 92.50 734 GLU A O 1
ATOM 5877 N N . ASN A 1 735 ? -12.706 5.452 21.716 1.00 90.12 735 ASN A N 1
ATOM 5878 C CA . ASN A 1 735 ? -14.158 5.429 21.775 1.00 90.12 735 ASN A CA 1
ATOM 5879 C C . ASN A 1 735 ? -14.717 4.003 21.677 1.00 90.12 735 ASN A C 1
ATOM 5881 O O . ASN A 1 735 ? -15.688 3.693 22.361 1.00 90.12 735 ASN A O 1
ATOM 5885 N N . ASP A 1 736 ? -14.093 3.129 20.887 1.00 89.44 736 ASP A N 1
ATOM 5886 C CA . ASP A 1 736 ? -14.567 1.753 20.695 1.00 89.44 736 ASP A CA 1
ATOM 5887 C C . ASP A 1 736 ? -14.346 0.923 21.964 1.00 89.44 736 ASP A C 1
ATOM 5889 O O . ASP A 1 736 ? -15.260 0.242 22.427 1.00 89.44 736 ASP A O 1
ATOM 5893 N N . ILE A 1 737 ? -13.178 1.073 22.606 1.00 93.62 737 ILE A N 1
ATOM 5894 C CA . ILE A 1 737 ? -12.903 0.470 23.921 1.00 93.62 737 ILE A CA 1
ATOM 5895 C C . ILE A 1 737 ? -13.842 1.047 24.990 1.00 93.62 737 ILE A C 1
ATOM 5897 O O . ILE A 1 737 ? -14.316 0.311 25.856 1.00 93.62 737 ILE A O 1
ATOM 5901 N N . ASN A 1 738 ? -14.163 2.345 24.923 1.00 91.56 738 ASN A N 1
ATOM 5902 C CA . ASN A 1 738 ? -15.097 2.964 25.862 1.00 91.56 738 ASN A CA 1
ATOM 5903 C C . ASN A 1 738 ? -16.513 2.383 25.713 1.00 91.56 738 ASN A C 1
ATOM 5905 O O . ASN A 1 738 ? -17.108 1.951 26.699 1.00 91.56 738 ASN A O 1
ATOM 5909 N N . ILE A 1 739 ? -17.033 2.317 24.482 1.00 89.06 739 ILE A N 1
ATOM 5910 C CA . ILE A 1 739 ? -18.342 1.724 24.164 1.00 89.06 739 ILE A CA 1
ATOM 5911 C C . ILE A 1 739 ? -18.392 0.260 24.609 1.00 89.06 739 ILE A C 1
ATOM 5913 O O . ILE A 1 739 ? -19.352 -0.138 25.270 1.00 89.06 739 ILE A O 1
ATOM 5917 N N . LEU A 1 740 ? -17.350 -0.520 24.307 1.00 89.88 740 LEU A N 1
ATOM 5918 C CA . LEU A 1 740 ? -17.228 -1.909 24.742 1.00 89.88 740 LEU A CA 1
ATOM 5919 C C . LEU A 1 740 ? -17.323 -2.010 26.273 1.00 89.88 740 LEU A C 1
ATOM 5921 O O . LEU A 1 740 ? -18.167 -2.740 26.790 1.00 89.88 740 LEU A O 1
ATOM 5925 N N . GLY A 1 741 ? -16.548 -1.206 27.005 1.00 91.50 741 GLY A N 1
ATOM 5926 C CA . GLY A 1 741 ? -16.603 -1.138 28.466 1.00 91.50 741 GLY A CA 1
ATOM 5927 C C . GLY A 1 741 ? -18.002 -0.824 29.009 1.00 91.50 741 GLY A C 1
ATOM 5928 O O . GLY A 1 741 ? -18.504 -1.541 29.877 1.00 91.50 741 GLY A O 1
ATOM 5929 N N . TYR A 1 742 ? -18.682 0.187 28.458 1.00 88.06 742 TYR A N 1
ATOM 5930 C CA . TYR A 1 742 ? -20.048 0.540 28.865 1.00 88.06 742 TYR A CA 1
ATOM 5931 C C . TYR A 1 742 ? -21.094 -0.525 28.509 1.00 88.06 742 TYR A C 1
ATOM 5933 O O . TYR A 1 742 ? -22.061 -0.688 29.255 1.00 88.06 742 TYR A O 1
ATOM 5941 N N . ASN A 1 743 ? -20.920 -1.290 27.429 1.00 87.31 743 ASN A N 1
ATOM 5942 C CA . ASN A 1 743 ? -21.804 -2.416 27.108 1.00 87.31 743 ASN A CA 1
ATOM 5943 C C . ASN A 1 743 ? -21.680 -3.547 28.149 1.00 87.31 743 ASN A C 1
ATOM 5945 O O . ASN A 1 743 ? -22.694 -4.111 28.576 1.00 87.31 743 ASN A O 1
ATOM 5949 N N . TYR A 1 744 ? -20.469 -3.808 28.650 1.00 88.38 744 TYR A N 1
ATOM 5950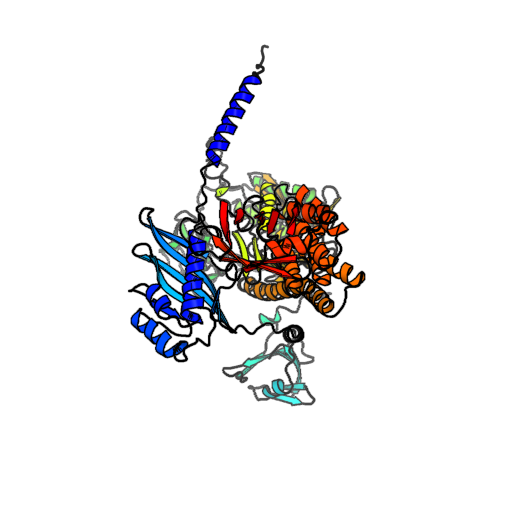 C CA . TYR A 1 744 ? -20.253 -4.726 29.773 1.00 88.38 744 TYR A CA 1
ATOM 5951 C C . TYR A 1 744 ? -20.800 -4.164 31.102 1.00 88.38 744 TYR A C 1
ATOM 5953 O O . TYR A 1 744 ? -21.406 -4.911 31.871 1.00 88.38 744 TYR A O 1
ATOM 5961 N N . LEU A 1 745 ? -20.706 -2.850 31.364 1.00 85.50 745 LEU A N 1
ATOM 5962 C CA . LEU A 1 745 ? -21.362 -2.232 32.535 1.00 85.50 745 LEU A CA 1
ATOM 5963 C C . LEU A 1 745 ? -22.892 -2.370 32.485 1.00 85.50 745 LEU A C 1
ATOM 5965 O O . LEU A 1 745 ? -23.503 -2.790 33.466 1.00 85.50 745 LEU A O 1
ATOM 5969 N N . ARG A 1 746 ? -23.516 -2.078 31.335 1.00 83.31 746 ARG A N 1
ATOM 5970 C CA . ARG A 1 746 ? -24.977 -2.177 31.129 1.00 83.31 746 ARG A CA 1
ATOM 5971 C C . ARG A 1 746 ? -25.519 -3.593 31.314 1.00 83.31 746 ARG A C 1
ATOM 5973 O O . ARG A 1 746 ? -26.652 -3.756 31.755 1.00 83.31 746 ARG A O 1
ATOM 5980 N N . THR A 1 747 ? -24.713 -4.608 31.010 1.00 81.75 747 THR A N 1
ATOM 5981 C CA . THR A 1 747 ? -25.042 -6.028 31.223 1.00 81.75 747 THR A CA 1
ATOM 5982 C C . THR A 1 747 ? -24.622 -6.544 32.609 1.00 81.75 747 THR A C 1
ATOM 5984 O O . THR A 1 747 ? -24.672 -7.745 32.861 1.00 81.75 747 THR A O 1
ATOM 5987 N N . ASN A 1 748 ? -24.251 -5.645 33.532 1.00 82.81 748 ASN A N 1
ATOM 5988 C CA . ASN A 1 748 ? -23.819 -5.933 34.906 1.00 82.81 748 ASN A CA 1
ATOM 5989 C C . ASN A 1 748 ? -22.537 -6.796 35.012 1.00 82.81 748 ASN A C 1
ATOM 5991 O O . ASN A 1 748 ? -22.233 -7.358 36.066 1.00 82.81 748 ASN A O 1
ATOM 5995 N N . LYS A 1 749 ? -21.732 -6.866 33.944 1.00 86.06 749 LYS A N 1
ATOM 5996 C CA . LYS A 1 749 ? -20.451 -7.593 33.870 1.00 86.06 749 LYS A CA 1
ATOM 5997 C C . LYS A 1 749 ? -19.295 -6.717 34.378 1.00 86.06 749 LYS A C 1
ATOM 5999 O O . LYS A 1 749 ? -18.292 -6.508 33.694 1.00 86.06 749 LYS A O 1
ATOM 6004 N N . ILE A 1 750 ? -19.447 -6.186 35.596 1.00 86.62 750 ILE A N 1
ATOM 6005 C CA . ILE A 1 750 ? -18.606 -5.113 36.166 1.00 86.62 750 ILE A CA 1
ATOM 6006 C C . ILE A 1 750 ? -17.107 -5.452 36.120 1.00 86.62 750 ILE A C 1
ATOM 6008 O O . ILE A 1 750 ? -16.316 -4.630 35.674 1.00 86.62 750 ILE A O 1
ATOM 6012 N N . ASN A 1 751 ? -16.703 -6.664 36.518 1.00 86.44 751 ASN A N 1
ATOM 6013 C CA . ASN A 1 751 ? -15.281 -7.038 36.551 1.00 86.44 751 ASN A CA 1
ATOM 6014 C C . ASN A 1 751 ? -14.618 -6.999 35.160 1.00 86.44 751 ASN A C 1
ATOM 6016 O O . ASN A 1 751 ? -13.484 -6.541 35.041 1.00 86.44 751 ASN A O 1
ATOM 6020 N N . ALA A 1 752 ? -15.319 -7.453 34.117 1.00 87.62 752 ALA A N 1
ATOM 6021 C CA . ALA A 1 752 ? -14.821 -7.415 32.744 1.00 87.62 752 ALA A CA 1
ATOM 6022 C C . ALA A 1 752 ? -14.769 -5.972 32.218 1.00 87.62 752 ALA A C 1
ATOM 6024 O O . ALA A 1 752 ? -13.747 -5.549 31.681 1.00 87.62 752 ALA A O 1
ATOM 6025 N N . ALA A 1 753 ? -15.817 -5.180 32.475 1.00 91.50 753 ALA A N 1
ATOM 6026 C CA . ALA A 1 753 ? -15.835 -3.756 32.150 1.00 91.50 753 ALA A CA 1
ATOM 6027 C C . ALA A 1 753 ? -14.673 -2.982 32.794 1.00 91.50 753 ALA A C 1
ATOM 6029 O O . ALA A 1 753 ? -14.046 -2.167 32.120 1.00 91.50 753 ALA A O 1
ATOM 6030 N N . THR A 1 754 ? -14.339 -3.261 34.061 1.00 92.12 754 THR A N 1
ATOM 6031 C CA . THR A 1 754 ? -13.171 -2.674 34.736 1.00 92.12 754 THR A CA 1
ATOM 6032 C C . THR A 1 754 ? -11.882 -2.963 33.962 1.00 92.12 754 THR A C 1
ATOM 6034 O O . THR A 1 754 ? -11.107 -2.039 33.733 1.00 92.12 754 THR A O 1
ATOM 6037 N N . VAL A 1 755 ? -11.648 -4.204 33.515 1.00 92.44 755 VAL A N 1
ATOM 6038 C CA . VAL A 1 755 ? -10.444 -4.575 32.739 1.00 92.44 755 VAL A CA 1
ATOM 6039 C C . VAL A 1 755 ? -10.414 -3.880 31.371 1.00 92.44 755 VAL A C 1
ATOM 6041 O O . VAL A 1 755 ? -9.379 -3.340 30.978 1.00 92.44 755 VAL A O 1
ATOM 6044 N N . ILE A 1 756 ? -11.549 -3.835 30.668 1.00 94.06 756 ILE A N 1
ATOM 6045 C CA . ILE A 1 756 ? -11.674 -3.174 29.359 1.00 94.06 756 ILE A CA 1
ATOM 6046 C C . ILE A 1 756 ? -11.404 -1.667 29.490 1.00 94.06 756 ILE A C 1
ATOM 6048 O O . ILE A 1 756 ? -10.574 -1.114 28.774 1.00 94.06 756 ILE A O 1
ATOM 6052 N N . LEU A 1 757 ? -12.041 -0.990 30.447 1.00 95.81 757 LEU A N 1
ATOM 6053 C CA . LEU A 1 757 ? -11.869 0.452 30.653 1.00 95.81 757 LEU A CA 1
ATOM 6054 C C . LEU A 1 757 ? -10.473 0.792 31.195 1.00 95.81 757 LEU A C 1
ATOM 6056 O O . LEU A 1 757 ? -9.908 1.824 30.828 1.00 95.81 757 LEU A O 1
ATOM 6060 N N . LYS A 1 758 ? -9.855 -0.108 31.973 1.00 95.81 758 LYS A N 1
ATOM 6061 C CA . LYS A 1 758 ? -8.445 -0.001 32.369 1.00 95.81 758 LYS A CA 1
ATOM 6062 C C . LYS A 1 758 ? -7.520 0.026 31.155 1.00 95.81 758 LYS A C 1
ATOM 6064 O O . LYS A 1 758 ? -6.633 0.878 31.119 1.00 95.81 758 LYS A O 1
ATOM 6069 N N . SER A 1 759 ? -7.725 -0.844 30.160 1.00 95.25 759 SER A N 1
ATOM 6070 C CA . SER A 1 759 ? -6.900 -0.860 28.937 1.00 95.25 759 SER A CA 1
ATOM 6071 C C . SER A 1 759 ? -6.947 0.487 28.207 1.00 95.25 759 SER A C 1
ATOM 6073 O O . SER A 1 759 ? -5.915 0.977 27.738 1.00 95.25 759 SER A O 1
ATOM 6075 N N . ASN A 1 760 ? -8.112 1.143 28.219 1.00 96.12 760 ASN A N 1
ATOM 6076 C CA . ASN A 1 760 ? -8.311 2.463 27.631 1.00 96.12 760 ASN A CA 1
ATOM 6077 C C . ASN A 1 760 ? -7.421 3.525 28.306 1.00 96.12 760 ASN A C 1
ATOM 6079 O O . ASN A 1 760 ? -6.800 4.344 27.631 1.00 96.12 760 ASN A O 1
ATOM 6083 N N . THR A 1 761 ? -7.266 3.463 29.637 1.00 96.50 761 THR A N 1
ATOM 6084 C CA . THR A 1 761 ? -6.361 4.366 30.380 1.00 96.50 761 THR A CA 1
ATOM 6085 C C . THR A 1 761 ? -4.874 4.141 30.095 1.00 96.50 761 THR A C 1
ATOM 6087 O O . THR A 1 761 ? -4.085 5.080 30.221 1.00 96.50 761 THR A O 1
ATOM 6090 N N . LEU A 1 762 ? -4.483 2.919 29.716 1.00 94.81 762 LEU A N 1
ATOM 6091 C CA . LEU A 1 762 ? -3.106 2.582 29.341 1.00 94.81 762 LEU A CA 1
ATOM 6092 C C . LEU A 1 762 ? -2.804 3.025 27.904 1.00 94.81 762 LEU A C 1
ATOM 6094 O O . LEU A 1 762 ? -1.751 3.603 27.648 1.00 94.81 762 LEU A O 1
ATOM 6098 N N . SER A 1 763 ? -3.757 2.803 26.996 1.00 93.81 763 SER A N 1
ATOM 6099 C CA . SER A 1 763 ? -3.631 3.105 25.567 1.00 93.81 763 SER A CA 1
ATOM 6100 C C . SER A 1 763 ? -3.766 4.602 25.256 1.00 93.81 763 SER A C 1
ATOM 6102 O O . SER A 1 763 ? -3.080 5.117 24.373 1.00 93.81 763 SER A O 1
ATOM 6104 N N . PHE A 1 764 ? -4.604 5.330 26.006 1.00 95.56 764 PHE A N 1
ATOM 6105 C CA . PHE A 1 764 ? -4.895 6.755 25.788 1.00 95.56 764 PHE A CA 1
ATOM 6106 C C . PHE A 1 764 ? -4.642 7.599 27.052 1.00 95.56 764 PHE A C 1
ATOM 6108 O O . PHE A 1 764 ? -5.535 8.296 27.541 1.00 95.56 764 PHE A O 1
ATOM 6115 N N . PRO A 1 765 ? -3.408 7.611 27.597 1.00 96.44 765 PRO A N 1
ATOM 6116 C CA . PRO A 1 765 ? -3.130 8.106 28.946 1.00 96.44 765 PRO A CA 1
ATOM 6117 C C . PRO A 1 765 ? -3.301 9.622 29.140 1.00 96.44 765 PRO A C 1
ATOM 6119 O O . PRO A 1 765 ? -3.195 10.094 30.274 1.00 96.44 765 PRO A O 1
ATOM 6122 N N . ASN A 1 766 ? -3.564 10.374 28.066 1.00 95.56 766 ASN A N 1
ATOM 6123 C CA . ASN A 1 766 ? -3.806 11.819 28.073 1.00 95.56 766 ASN A CA 1
ATOM 6124 C C . ASN A 1 766 ? -5.288 12.199 27.893 1.00 95.56 766 ASN A C 1
ATOM 6126 O O . ASN A 1 766 ? -5.608 13.384 27.971 1.00 95.56 766 ASN A O 1
ATOM 6130 N N . SER A 1 767 ? -6.190 11.241 27.644 1.00 95.31 767 SER A N 1
ATOM 6131 C CA . SER A 1 767 ? -7.626 11.527 27.569 1.00 95.31 767 SER A CA 1
ATOM 6132 C C . SER A 1 767 ? -8.214 11.682 28.970 1.00 95.31 767 SER A C 1
ATOM 6134 O O . SER A 1 767 ? -7.942 10.880 29.859 1.00 95.31 767 SER A O 1
ATOM 6136 N N . SER A 1 768 ? -9.036 12.709 29.180 1.00 93.81 768 SER A N 1
ATOM 6137 C CA . SER A 1 768 ? -9.793 12.879 30.428 1.00 93.81 768 SER A CA 1
ATOM 6138 C C . SER A 1 768 ? -10.904 11.826 30.568 1.00 93.81 768 SER A C 1
ATOM 6140 O O . SER A 1 768 ? -11.142 11.312 31.664 1.00 93.81 768 SER A O 1
ATOM 6142 N N . ASN A 1 769 ? -11.533 11.466 29.443 1.00 91.69 769 ASN A N 1
ATOM 6143 C CA . ASN A 1 769 ? -12.696 10.584 29.357 1.00 91.69 769 ASN A CA 1
ATOM 6144 C C . ASN A 1 769 ? -12.386 9.158 29.844 1.00 91.69 769 ASN A C 1
ATOM 6146 O O . ASN A 1 769 ? -13.132 8.610 30.649 1.00 91.69 769 ASN A O 1
ATOM 6150 N N . VAL A 1 770 ? -11.238 8.587 29.457 1.00 95.81 770 VAL A N 1
ATOM 6151 C CA . VAL A 1 770 ? -10.886 7.206 29.846 1.00 95.81 770 VAL A CA 1
ATOM 6152 C C . VAL A 1 770 ? -10.735 7.019 31.358 1.00 95.81 770 VAL A C 1
ATOM 6154 O O . VAL A 1 770 ? -11.107 5.972 31.883 1.00 95.81 770 VAL A O 1
ATOM 6157 N N . TYR A 1 771 ? -10.234 8.028 32.081 1.00 96.69 771 TYR A N 1
ATOM 6158 C CA . TYR A 1 771 ? -10.122 7.962 33.543 1.00 96.69 771 TYR A CA 1
ATOM 6159 C C . TYR A 1 771 ? -11.454 8.227 34.252 1.00 96.69 771 TYR A C 1
ATOM 6161 O O . TYR A 1 771 ? -11.650 7.717 35.351 1.00 96.69 771 TYR A O 1
ATOM 6169 N N . ASP A 1 772 ? -12.365 8.991 33.644 1.00 90.69 772 ASP A N 1
ATOM 6170 C CA . ASP A 1 772 ? -13.723 9.174 34.170 1.00 90.69 772 ASP A CA 1
ATOM 6171 C C . ASP A 1 772 ? -14.489 7.842 34.115 1.00 90.69 772 ASP A C 1
ATOM 6173 O O . ASP A 1 772 ? -14.930 7.327 35.144 1.00 90.69 772 ASP A O 1
ATOM 6177 N N . SER A 1 773 ? -14.513 7.210 32.937 1.00 94.44 773 SER A N 1
ATOM 6178 C CA . SER A 1 773 ? -15.192 5.931 32.703 1.00 94.44 773 SER A CA 1
ATOM 6179 C C . SER A 1 773 ? -14.567 4.765 33.478 1.00 94.44 773 SER A C 1
ATOM 6181 O O . SER A 1 773 ? -15.284 3.949 34.057 1.00 94.44 773 SER A O 1
ATOM 6183 N N . TYR A 1 774 ? -13.234 4.694 33.580 1.00 97.38 774 TYR A N 1
ATOM 6184 C CA . TYR A 1 774 ? -12.581 3.705 34.448 1.00 97.38 774 TYR A CA 1
ATOM 6185 C C . TYR A 1 774 ? -12.849 3.973 35.942 1.00 97.38 774 TYR A C 1
ATOM 6187 O O . TYR A 1 774 ? -13.047 3.032 36.713 1.00 97.38 774 TYR A O 1
ATOM 6195 N N . GLY A 1 775 ? -12.932 5.245 36.351 1.00 94.25 775 GLY A N 1
ATOM 6196 C CA . GLY A 1 775 ? -13.367 5.640 37.691 1.00 94.25 775 GLY A CA 1
ATOM 6197 C C . GLY A 1 775 ? -14.784 5.158 38.020 1.00 94.25 775 GLY A C 1
ATOM 6198 O O . GLY A 1 775 ? -15.018 4.674 39.128 1.00 94.25 775 GLY A O 1
ATOM 6199 N N . GLU A 1 776 ? -15.703 5.213 37.055 1.00 92.06 776 GLU A N 1
ATOM 6200 C CA . GLU A 1 776 ? -17.083 4.733 37.205 1.00 92.06 776 GLU A CA 1
ATOM 6201 C C . GLU A 1 776 ? -17.140 3.214 37.418 1.00 92.06 776 GLU A C 1
ATOM 6203 O O . GLU A 1 776 ? -17.749 2.743 38.383 1.00 92.06 776 GLU A O 1
ATOM 6208 N N . ALA A 1 777 ? -16.432 2.442 36.587 1.00 92.50 777 ALA A N 1
ATOM 6209 C CA . ALA A 1 777 ? -16.342 0.989 36.738 1.00 92.50 777 ALA A CA 1
ATOM 6210 C C . ALA A 1 777 ? -15.753 0.582 38.102 1.00 92.50 777 ALA A C 1
ATOM 6212 O O . ALA A 1 777 ? -16.291 -0.298 38.779 1.00 92.50 777 ALA A O 1
ATOM 6213 N N . LEU A 1 778 ? -14.708 1.281 38.562 1.00 92.62 778 LEU A N 1
ATOM 6214 C CA . LEU A 1 778 ? -14.124 1.074 39.890 1.00 92.62 778 LEU A CA 1
ATOM 6215 C C . LEU A 1 778 ? -15.117 1.368 41.029 1.00 92.62 778 LEU A C 1
ATOM 6217 O O . LEU A 1 778 ? -15.109 0.642 42.024 1.00 92.62 778 LEU A O 1
ATOM 6221 N N . LEU A 1 779 ? -15.997 2.372 40.903 1.00 87.31 779 LEU A N 1
ATOM 6222 C CA . LEU A 1 779 ? -17.057 2.614 41.895 1.00 87.31 779 LEU A CA 1
ATOM 6223 C C . LEU A 1 779 ? -18.097 1.504 41.926 1.00 87.31 779 LEU A C 1
ATOM 6225 O O . LEU A 1 779 ? -18.481 1.074 43.015 1.00 87.31 779 LEU A O 1
ATOM 6229 N N . LEU A 1 780 ? -18.538 1.036 40.759 1.00 87.31 780 LEU A N 1
ATOM 6230 C CA . LEU A 1 780 ? -19.498 -0.063 40.647 1.00 87.31 780 LEU A CA 1
ATOM 6231 C C . LEU A 1 780 ? -18.921 -1.368 41.220 1.00 87.31 780 LEU A C 1
ATOM 6233 O O . LEU A 1 780 ? -19.646 -2.153 41.826 1.00 87.31 780 LEU A O 1
ATOM 6237 N N . GLN A 1 781 ? -17.601 -1.554 41.130 1.00 85.06 781 GLN A N 1
ATOM 6238 C CA . GLN A 1 781 ? -16.864 -2.649 41.769 1.00 85.06 781 GLN A CA 1
ATOM 6239 C C . GLN A 1 781 ? -16.603 -2.432 43.280 1.00 85.06 781 GLN A C 1
ATOM 6241 O O . GLN A 1 781 ? -16.046 -3.303 43.946 1.00 85.06 781 GLN A O 1
ATOM 6246 N N . GLY A 1 782 ? -16.975 -1.275 43.843 1.00 84.56 782 GLY A N 1
ATOM 6247 C CA . GLY A 1 782 ? -16.769 -0.917 45.254 1.00 84.56 782 GLY A CA 1
ATOM 6248 C C . GLY A 1 782 ? -15.373 -0.376 45.602 1.00 84.56 782 GLY A C 1
ATOM 6249 O O . GLY A 1 782 ? -15.105 -0.064 46.764 1.00 84.56 782 GLY A O 1
ATOM 6250 N N . ASN A 1 783 ? -14.482 -0.210 44.622 1.00 89.12 783 ASN A N 1
ATOM 6251 C CA . ASN A 1 783 ? -13.098 0.233 44.799 1.00 89.12 783 ASN A CA 1
ATOM 6252 C C . ASN A 1 783 ? -12.988 1.770 44.870 1.00 89.12 783 ASN A C 1
ATOM 6254 O O . ASN A 1 783 ? -12.428 2.444 44.001 1.00 89.12 783 ASN A O 1
ATOM 6258 N N . LYS A 1 784 ? -13.573 2.333 45.934 1.00 88.19 784 LYS A N 1
ATOM 6259 C CA . LYS A 1 784 ? -13.764 3.780 46.123 1.00 88.19 784 LYS A CA 1
ATOM 6260 C C . LYS A 1 784 ? -12.467 4.598 46.074 1.00 88.19 784 LYS A C 1
ATO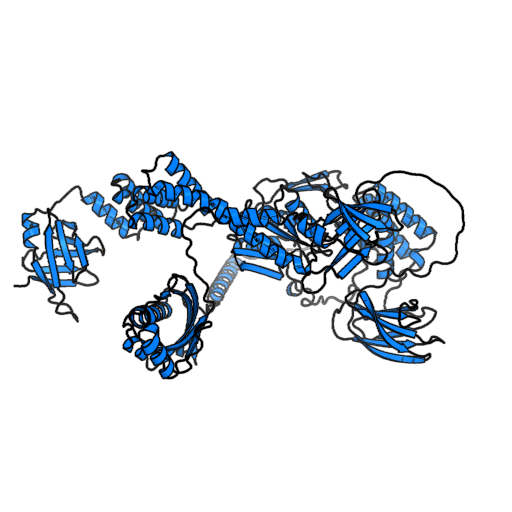M 6262 O O . LYS A 1 784 ? -12.476 5.699 45.533 1.00 88.19 784 LYS A O 1
ATOM 6267 N N . GLU A 1 785 ? -11.370 4.095 46.637 1.00 91.06 785 GLU A N 1
ATOM 6268 C CA . GLU A 1 785 ? -10.100 4.835 46.705 1.00 91.06 785 GLU A CA 1
ATOM 6269 C C . GLU A 1 785 ? -9.480 5.022 45.314 1.00 91.06 785 GLU A C 1
ATOM 6271 O O . GLU A 1 785 ? -9.183 6.151 44.919 1.00 91.06 785 GLU A O 1
ATOM 6276 N N . GLN A 1 786 ? -9.382 3.941 44.532 1.00 93.44 786 GLN A N 1
ATOM 6277 C CA . GLN A 1 786 ? -8.853 3.999 43.165 1.00 93.44 786 GLN A CA 1
ATOM 6278 C C . GLN A 1 786 ? -9.779 4.781 42.229 1.00 93.44 786 GLN A C 1
ATOM 6280 O O . GLN A 1 786 ? -9.301 5.482 41.337 1.00 93.44 786 GLN A O 1
ATOM 6285 N N . ALA A 1 787 ? -11.097 4.724 42.437 1.00 92.44 787 ALA A N 1
ATOM 6286 C CA . ALA A 1 787 ? -12.028 5.561 41.689 1.00 92.44 787 ALA A CA 1
ATOM 6287 C C . ALA A 1 787 ? -11.766 7.060 41.915 1.00 92.44 787 ALA A C 1
ATOM 6289 O O . ALA A 1 787 ? -11.643 7.809 40.947 1.00 92.44 787 ALA A O 1
ATOM 6290 N N . ILE A 1 788 ? -11.612 7.505 43.172 1.00 90.25 788 ILE A N 1
ATOM 6291 C CA . ILE A 1 788 ? -11.297 8.911 43.496 1.00 90.25 788 ILE A CA 1
ATOM 6292 C C . ILE A 1 788 ? -9.988 9.349 42.825 1.00 90.25 788 ILE A C 1
ATOM 6294 O O . ILE A 1 788 ? -9.914 10.468 42.317 1.00 90.25 788 ILE A O 1
ATOM 6298 N N . GLU A 1 789 ? -8.962 8.494 42.800 1.00 95.75 789 GLU A N 1
ATOM 6299 C CA . GLU A 1 789 ? -7.701 8.787 42.107 1.00 95.75 789 GLU A CA 1
ATOM 6300 C C . GLU A 1 789 ? -7.905 8.988 40.596 1.00 95.75 789 GLU A C 1
ATOM 6302 O O . GLU A 1 789 ? -7.413 9.968 40.030 1.00 95.75 789 GLU A O 1
ATOM 6307 N N . ASN A 1 790 ? -8.686 8.117 39.951 1.00 96.69 790 ASN A N 1
ATOM 6308 C CA . ASN A 1 790 ? -8.965 8.206 38.519 1.00 96.69 790 ASN A CA 1
ATOM 6309 C C . ASN A 1 790 ? -9.808 9.439 38.163 1.00 96.69 790 ASN A C 1
ATOM 6311 O O . ASN A 1 790 ? -9.412 10.195 37.276 1.00 96.69 790 ASN A O 1
ATOM 6315 N N . TYR A 1 791 ? -10.866 9.753 38.917 1.00 93.50 791 TYR A N 1
ATOM 6316 C CA . TYR A 1 791 ? -11.601 11.008 38.722 1.00 93.50 791 TYR A CA 1
ATOM 6317 C C . TYR A 1 791 ? -10.717 12.242 38.959 1.00 93.50 791 TYR A C 1
ATOM 6319 O O . TYR A 1 791 ? -10.784 13.200 38.190 1.00 93.50 791 TYR A O 1
ATOM 6327 N N . LYS A 1 792 ? -9.825 12.235 39.962 1.00 94.44 792 LYS A N 1
ATOM 6328 C CA . LYS A 1 792 ? -8.854 13.331 40.167 1.00 94.44 792 LYS A CA 1
ATOM 6329 C C . LYS A 1 792 ? -7.901 13.484 38.984 1.00 94.44 792 LYS A C 1
ATOM 6331 O O . LYS A 1 792 ? -7.554 14.608 38.624 1.00 94.44 792 LYS A O 1
ATOM 6336 N N . LYS A 1 793 ? -7.487 12.377 38.364 1.00 96.75 793 LYS A N 1
ATOM 6337 C CA . LYS A 1 793 ? -6.649 12.381 37.159 1.00 96.75 793 LYS A CA 1
ATOM 6338 C C . LYS A 1 793 ? -7.414 12.885 35.932 1.00 96.75 793 LYS A C 1
ATOM 6340 O O . LYS A 1 793 ? -6.868 13.704 35.199 1.00 96.75 793 LYS A O 1
ATOM 6345 N N . SER A 1 794 ? -8.676 12.487 35.773 1.00 94.50 794 SER A N 1
ATOM 6346 C CA . SER A 1 794 ? -9.596 13.005 34.755 1.00 94.50 794 SER A CA 1
ATOM 6347 C C . SER A 1 794 ? -9.758 14.529 34.865 1.00 94.50 794 SER A C 1
ATOM 6349 O O . SER A 1 794 ? -9.393 15.260 33.948 1.00 94.50 794 SER A O 1
ATOM 6351 N N . VAL A 1 795 ? -10.145 15.041 36.040 1.00 91.31 795 VAL A N 1
ATOM 6352 C CA . VAL A 1 795 ? -10.311 16.487 36.303 1.00 91.31 795 VAL A CA 1
ATOM 6353 C C . VAL A 1 795 ? -8.997 17.275 36.162 1.00 91.31 795 VAL A C 1
ATOM 6355 O O . VAL A 1 795 ? -9.004 18.464 35.847 1.00 91.31 795 VAL A O 1
ATOM 6358 N N . LYS A 1 796 ? -7.840 16.634 36.365 1.00 94.88 796 LYS A N 1
ATOM 6359 C CA . LYS A 1 796 ? -6.527 17.244 36.099 1.00 94.88 796 LYS A CA 1
ATOM 6360 C C . LYS A 1 796 ? -6.225 17.376 34.597 1.00 94.88 796 LYS A C 1
ATOM 6362 O O . LYS A 1 796 ? -5.479 18.279 34.225 1.00 94.88 796 LYS A O 1
ATOM 6367 N N . LEU A 1 797 ? -6.757 16.482 33.762 1.00 91.62 797 LEU A N 1
ATOM 6368 C CA . LEU A 1 797 ? -6.603 16.507 32.302 1.00 91.62 797 LEU A CA 1
ATOM 6369 C C . LEU A 1 797 ? -7.641 17.419 31.629 1.00 91.62 797 LEU A C 1
ATOM 6371 O O . LEU A 1 797 ? -7.289 18.139 30.699 1.00 91.62 797 LEU A O 1
ATOM 6375 N N . ASP A 1 798 ? -8.878 17.451 32.134 1.00 89.88 798 ASP A N 1
ATOM 6376 C CA . ASP A 1 798 ? -9.881 18.468 31.797 1.00 89.88 798 ASP A CA 1
ATOM 6377 C C . ASP A 1 798 ? -10.520 19.052 33.062 1.00 89.88 798 ASP A C 1
ATOM 6379 O O . ASP A 1 798 ? -11.365 18.431 33.710 1.00 89.88 798 ASP A O 1
ATOM 6383 N N . SER A 1 799 ? -10.165 20.301 33.371 1.00 83.94 799 SER A N 1
ATOM 6384 C CA . SER A 1 799 ? -10.707 21.047 34.510 1.00 83.94 799 SER A CA 1
ATOM 6385 C C . SER A 1 799 ? -12.206 21.348 34.408 1.00 83.94 799 SER A C 1
ATOM 6387 O O . SER A 1 799 ? -12.790 21.811 35.386 1.00 83.94 799 SER A O 1
ATOM 6389 N N . ASN A 1 800 ? -12.825 21.129 33.243 1.00 78.75 800 ASN A N 1
ATOM 6390 C CA . ASN A 1 800 ? -14.261 21.298 33.020 1.00 78.75 800 ASN A CA 1
ATOM 6391 C C . ASN A 1 800 ? -15.041 19.978 33.111 1.00 78.75 800 ASN A C 1
ATOM 6393 O O . ASN A 1 800 ? -16.252 19.992 32.885 1.00 78.75 800 ASN A O 1
ATOM 6397 N N . ASN A 1 801 ? -14.403 18.854 33.466 1.00 72.69 801 ASN A N 1
ATOM 6398 C CA . ASN A 1 801 ? -15.127 17.615 33.731 1.00 72.69 801 ASN A CA 1
ATOM 6399 C C . ASN A 1 801 ? -15.959 17.737 35.024 1.00 72.69 801 ASN A C 1
ATOM 6401 O O . ASN A 1 801 ? -15.536 17.376 36.127 1.00 72.69 801 ASN A O 1
ATOM 6405 N N . TYR A 1 802 ? -17.182 18.244 34.868 1.00 64.62 802 TYR A N 1
ATOM 6406 C CA . TYR A 1 802 ? -18.147 18.408 35.948 1.00 64.62 802 TYR A CA 1
ATOM 6407 C C . TYR A 1 802 ? -18.563 17.076 36.586 1.00 64.62 802 TYR A C 1
ATOM 6409 O O . TYR A 1 802 ? -18.827 17.074 37.789 1.00 64.62 802 TYR A O 1
ATOM 6417 N N . ASN A 1 803 ? -18.579 15.964 35.835 1.00 71.00 803 ASN A N 1
ATOM 6418 C CA . ASN A 1 803 ? -18.894 14.643 36.385 1.00 71.00 803 ASN A CA 1
ATOM 6419 C C . ASN A 1 803 ? -17.848 14.251 37.432 1.00 71.00 803 ASN A C 1
ATOM 6421 O O . ASN A 1 803 ? -18.172 14.118 38.612 1.00 71.00 803 ASN A O 1
ATOM 6425 N N . GLY A 1 804 ? -16.573 14.211 37.035 1.00 71.62 804 GLY A N 1
ATOM 6426 C CA . GLY A 1 804 ? -15.469 13.901 37.938 1.00 71.62 804 GLY A CA 1
ATOM 6427 C C . GLY A 1 804 ? -15.421 14.818 39.164 1.00 71.62 804 GLY A C 1
ATOM 6428 O O . GLY A 1 804 ? -15.275 14.330 40.284 1.00 71.62 804 GLY A O 1
ATOM 6429 N N . ILE A 1 805 ? -15.637 16.131 39.003 1.00 73.81 805 ILE A N 1
ATOM 6430 C CA . ILE A 1 805 ? -15.701 17.081 40.133 1.00 73.81 805 ILE A CA 1
ATOM 6431 C C . ILE A 1 805 ? -16.834 16.720 41.109 1.00 73.81 805 ILE A C 1
ATOM 6433 O O . ILE A 1 805 ? -16.625 16.705 42.327 1.00 73.81 805 ILE A O 1
ATOM 6437 N N . MET A 1 806 ? -18.032 16.433 40.595 1.00 71.50 806 MET A N 1
ATOM 6438 C CA . MET A 1 806 ? -19.201 16.086 41.409 1.00 71.50 806 MET A CA 1
ATOM 6439 C C . MET A 1 806 ? -19.034 14.733 42.104 1.00 71.50 806 MET A C 1
ATOM 6441 O O . MET A 1 806 ? -19.373 14.609 43.284 1.00 71.50 806 MET A O 1
ATOM 6445 N N . VAL A 1 807 ? -18.463 13.743 41.417 1.00 74.38 807 VAL A N 1
ATOM 6446 C CA . VAL A 1 807 ? -18.204 12.410 41.965 1.00 74.38 807 VAL A CA 1
ATOM 6447 C C . VAL A 1 807 ? -17.123 12.458 43.047 1.00 74.38 807 VAL A C 1
ATOM 6449 O O . VAL A 1 807 ? -17.372 11.962 44.145 1.00 74.38 807 VAL A O 1
ATOM 6452 N N . ILE A 1 808 ? -15.986 13.134 42.824 1.00 79.75 808 ILE A N 1
ATOM 6453 C CA . ILE A 1 808 ? -14.966 13.360 43.870 1.00 79.75 808 ILE A CA 1
ATOM 6454 C C . ILE A 1 808 ? -15.621 13.990 45.098 1.00 79.75 808 ILE A C 1
ATOM 6456 O O . ILE A 1 808 ? -15.521 13.443 46.196 1.00 79.75 808 ILE A O 1
ATOM 6460 N N . LYS A 1 809 ? -16.362 15.090 44.907 1.00 73.44 809 LYS A N 1
ATOM 6461 C CA . LYS A 1 809 ? -17.031 15.796 46.001 1.00 73.44 809 LYS A CA 1
ATOM 6462 C C . LYS A 1 809 ? -17.988 14.877 46.762 1.00 73.44 809 LYS A C 1
ATOM 6464 O O . LYS A 1 809 ? -17.895 14.819 47.980 1.00 73.44 809 LYS A O 1
ATOM 6469 N N . ARG A 1 810 ? -18.850 14.117 46.073 1.00 70.56 810 ARG A N 1
ATOM 6470 C CA . ARG A 1 810 ? -19.769 13.135 46.685 1.00 70.56 810 ARG A CA 1
ATOM 6471 C C . ARG A 1 810 ? -19.012 12.111 47.531 1.00 70.56 810 ARG A C 1
ATOM 6473 O O . ARG A 1 810 ? -19.415 11.816 48.656 1.00 70.56 810 ARG A O 1
ATOM 6480 N N . LEU A 1 811 ? -17.932 11.550 46.996 1.00 73.56 811 LEU A N 1
ATOM 6481 C CA . LEU A 1 811 ? -17.178 10.482 47.646 1.00 73.56 811 LEU A CA 1
ATOM 6482 C C . LEU A 1 811 ? -16.363 10.989 48.841 1.00 73.56 811 LEU A C 1
ATOM 6484 O O . LEU A 1 811 ? -16.306 10.289 49.855 1.00 73.56 811 LEU A O 1
ATOM 6488 N N . GLU A 1 812 ? -15.810 12.197 48.761 1.00 69.75 812 GLU A N 1
ATOM 6489 C CA . GLU A 1 812 ? -15.074 12.850 49.849 1.00 69.75 812 GLU A CA 1
ATOM 6490 C C . GLU A 1 812 ? -16.001 13.408 50.940 1.00 69.75 812 GLU A C 1
ATOM 6492 O O . GLU A 1 812 ? -15.662 13.315 52.114 1.00 69.75 812 GLU A O 1
ATOM 6497 N N . THR A 1 813 ? -17.202 13.907 50.609 1.00 57.00 813 THR A N 1
ATOM 6498 C CA . THR A 1 813 ? -18.168 14.365 51.628 1.00 57.00 813 THR A CA 1
ATOM 6499 C C . THR A 1 813 ? -18.978 13.232 52.256 1.00 57.00 813 THR A C 1
ATOM 6501 O O . THR A 1 813 ? -19.505 13.406 53.347 1.00 57.00 813 THR A O 1
ATOM 6504 N N . SER A 1 814 ? -19.085 12.060 51.616 1.00 49.16 814 SER A N 1
ATOM 6505 C CA . SER A 1 814 ? -19.896 10.929 52.121 1.00 49.16 814 SER A CA 1
ATOM 6506 C C . SER A 1 814 ? -19.468 10.346 53.481 1.00 49.16 814 SER A C 1
ATOM 6508 O O . SER A 1 814 ? -20.176 9.490 54.013 1.00 49.16 814 SER A O 1
ATOM 6510 N N . SER A 1 815 ? -18.348 10.788 54.062 1.00 45.97 815 SER A N 1
ATOM 6511 C CA . SER A 1 815 ? -17.966 10.465 55.442 1.00 45.97 815 SER A CA 1
ATOM 6512 C C . SER A 1 815 ? -18.692 11.302 56.505 1.00 45.97 815 SER A C 1
ATOM 6514 O O . SER A 1 815 ? -18.716 10.882 57.659 1.00 45.97 815 SER A O 1
ATOM 6516 N N . GLU A 1 816 ? -19.310 12.441 56.161 1.00 42.66 816 GLU A N 1
ATOM 6517 C CA . GLU A 1 816 ? -19.949 13.338 57.135 1.00 42.66 816 GLU A CA 1
ATOM 6518 C C . GLU A 1 816 ? -21.338 13.839 56.675 1.00 42.66 816 GLU A C 1
ATOM 6520 O O . GLU A 1 816 ? -21.547 14.200 55.523 1.00 42.66 816 GLU A O 1
ATOM 6525 N N . MET A 1 817 ? -22.288 13.912 57.621 1.00 52.12 817 MET A N 1
ATOM 6526 C CA . MET A 1 817 ? -23.670 14.430 57.473 1.00 52.12 817 MET A CA 1
ATOM 6527 C C . MET A 1 817 ? -24.711 13.541 56.752 1.00 52.12 817 MET A C 1
ATOM 6529 O O . MET A 1 817 ? -25.289 13.910 55.727 1.00 52.12 817 MET A O 1
ATOM 6533 N N . LYS A 1 818 ? -25.104 12.430 57.398 1.00 55.94 818 LYS A N 1
ATOM 6534 C CA . LYS A 1 818 ? -26.447 11.851 57.188 1.00 55.94 818 LYS A CA 1
ATOM 6535 C C . LYS A 1 818 ? -27.517 12.752 57.821 1.00 55.94 818 LYS A C 1
ATOM 6537 O O . LYS A 1 818 ? -27.463 13.011 59.021 1.00 55.94 818 LYS A O 1
ATOM 6542 N N . VAL A 1 819 ? -28.506 13.178 57.033 1.00 64.12 819 VAL A N 1
ATOM 6543 C CA . VAL A 1 819 ? -29.757 13.785 57.534 1.00 64.12 819 VAL A CA 1
ATOM 6544 C C . VAL A 1 819 ? -30.570 12.707 58.255 1.00 64.12 819 VAL A C 1
ATOM 6546 O O . VAL A 1 819 ? -30.545 11.543 57.851 1.00 64.12 819 VAL A O 1
ATOM 6549 N N . SER A 1 820 ? -31.270 13.048 59.340 1.00 73.44 820 SER A N 1
ATOM 6550 C CA . SER A 1 820 ? -32.018 12.036 60.090 1.00 73.44 820 SER A CA 1
ATOM 6551 C C . SER A 1 820 ? -33.267 11.581 59.326 1.00 73.44 820 SER A C 1
ATOM 6553 O O . SER A 1 820 ? -33.941 12.375 58.670 1.00 73.44 820 SER A O 1
ATOM 6555 N N . VAL A 1 821 ? -33.646 10.306 59.472 1.00 74.81 821 VAL A N 1
ATOM 6556 C CA . VAL A 1 821 ? -34.879 9.747 58.871 1.00 74.81 821 VAL A CA 1
ATOM 6557 C C . VAL A 1 821 ? -36.111 10.596 59.225 1.00 74.81 821 VAL A C 1
ATOM 6559 O O . VAL A 1 821 ? -36.990 10.818 58.400 1.00 74.81 821 VAL A O 1
ATOM 6562 N N . LYS A 1 822 ? -36.141 11.153 60.443 1.00 78.12 822 LYS A N 1
ATOM 6563 C CA . LYS A 1 822 ? -37.206 12.042 60.928 1.00 78.12 822 LYS A CA 1
ATOM 6564 C C . LYS A 1 822 ? -37.326 13.344 60.122 1.00 78.12 822 LYS A C 1
ATOM 6566 O O . LYS A 1 822 ? -38.425 13.878 60.021 1.00 78.12 822 LYS A O 1
ATOM 6571 N N . GLU A 1 823 ? -36.226 13.857 59.581 1.00 76.12 823 GLU A N 1
ATOM 6572 C CA . GLU A 1 823 ? -36.206 15.056 58.735 1.00 76.12 823 GLU A CA 1
ATOM 6573 C C . GLU A 1 823 ? -36.561 14.720 57.284 1.00 76.12 823 GLU A C 1
ATOM 6575 O O . GLU A 1 823 ? -37.336 15.455 56.675 1.00 76.12 823 GLU A O 1
ATOM 6580 N N . LEU A 1 824 ? -36.096 13.578 56.759 1.00 77.56 824 LEU A N 1
ATOM 6581 C CA . LEU A 1 824 ? -36.479 13.102 55.422 1.00 77.56 824 LEU A CA 1
ATOM 6582 C C . LEU A 1 824 ? -37.996 12.887 55.307 1.00 77.56 824 LEU A C 1
ATOM 6584 O O . LEU A 1 824 ? -38.603 13.327 54.333 1.00 77.56 824 LEU A O 1
ATOM 6588 N N . LYS A 1 825 ? -38.642 12.341 56.348 1.00 81.94 825 LYS A N 1
ATOM 6589 C CA . LYS A 1 825 ? -40.108 12.183 56.398 1.00 81.94 825 LYS A CA 1
ATOM 6590 C C . LYS A 1 825 ? -40.913 13.484 56.358 1.00 81.94 825 LYS A C 1
ATOM 6592 O O . LYS A 1 825 ? -42.101 13.460 56.051 1.00 81.94 825 LYS A O 1
ATOM 6597 N N . LEU A 1 826 ? -40.306 14.642 56.630 1.00 81.81 826 LEU A N 1
ATOM 6598 C CA . LEU A 1 826 ? -40.995 15.930 56.456 1.00 81.81 826 LEU A CA 1
ATOM 6599 C C . LEU A 1 826 ? -41.153 16.301 54.972 1.00 81.81 826 LEU A C 1
ATOM 6601 O O . LEU A 1 826 ? -42.080 17.036 54.616 1.00 81.81 826 LEU A O 1
ATOM 6605 N N . LEU A 1 827 ? -40.270 15.777 54.118 1.00 82.00 827 LEU A N 1
ATOM 6606 C CA . LEU A 1 827 ? -40.227 16.032 52.679 1.00 82.00 827 LEU A CA 1
ATOM 6607 C C . LEU A 1 827 ? -41.133 15.083 51.881 1.00 82.00 827 LEU A C 1
ATOM 6609 O O . LEU A 1 827 ? -41.440 15.391 50.738 1.00 82.00 827 LEU A O 1
ATOM 6613 N N . GLU A 1 828 ? -41.607 13.979 52.468 1.00 89.06 828 GLU A N 1
ATOM 6614 C CA . GLU A 1 828 ? -42.510 13.030 51.797 1.00 89.06 828 GLU A CA 1
ATOM 6615 C C . GLU A 1 828 ? -43.827 13.675 51.354 1.00 89.06 828 GLU A C 1
ATOM 6617 O O . GLU A 1 828 ? -44.473 14.372 52.139 1.00 89.06 828 GLU A O 1
ATOM 6622 N N . GLY A 1 829 ? -44.261 13.404 50.123 1.00 89.94 829 GLY A N 1
ATOM 6623 C CA . GLY A 1 829 ? -45.538 13.860 49.570 1.00 89.94 829 GLY A CA 1
ATOM 6624 C C . GLY A 1 829 ? -45.433 14.431 48.155 1.00 89.94 829 GLY A C 1
ATOM 6625 O O . GLY A 1 829 ? -44.351 14.513 47.575 1.00 89.94 829 GLY A O 1
ATOM 6626 N N . GLU A 1 830 ? -46.580 14.828 47.601 1.00 92.75 830 GLU A N 1
ATOM 6627 C CA . GLU A 1 830 ? -46.687 15.475 46.288 1.00 92.75 830 GLU A CA 1
ATOM 6628 C C . GLU A 1 830 ? -46.485 16.995 46.404 1.00 92.75 830 GLU A C 1
ATOM 6630 O O . GLU A 1 830 ? -47.041 17.641 47.292 1.00 92.75 830 GLU A O 1
ATOM 6635 N N . TYR A 1 831 ? -45.715 17.573 45.484 1.00 93.31 831 TYR A N 1
ATOM 6636 C CA . TYR A 1 831 ? -45.407 18.996 45.380 1.00 93.31 831 TYR A CA 1
ATOM 6637 C C . TYR A 1 831 ? -45.746 19.503 43.974 1.00 93.31 831 TYR A C 1
ATOM 6639 O O . TYR A 1 831 ? -45.342 18.907 42.979 1.00 93.31 831 TYR A O 1
ATOM 6647 N N . ILE A 1 832 ? -46.466 20.625 43.893 1.00 91.56 832 ILE A N 1
ATOM 6648 C CA . ILE A 1 832 ? -46.937 21.247 42.648 1.00 91.56 832 ILE A CA 1
ATOM 6649 C C . ILE A 1 832 ? -46.215 22.582 42.441 1.00 91.56 832 ILE A C 1
ATOM 6651 O O . ILE A 1 832 ? -46.060 23.371 43.381 1.00 91.56 832 ILE A O 1
ATOM 6655 N N . VAL A 1 833 ? -45.763 22.849 41.214 1.00 92.06 833 VAL A N 1
ATOM 6656 C CA . VAL A 1 833 ? -45.043 24.086 40.879 1.00 92.06 833 VAL A CA 1
ATOM 6657 C C . VAL A 1 833 ? -45.947 25.323 40.962 1.00 92.06 833 VAL A C 1
ATOM 6659 O O . VAL A 1 833 ? -47.112 25.298 40.577 1.00 92.06 833 VAL A O 1
ATOM 6662 N N . THR A 1 834 ? -45.407 26.439 41.451 1.00 88.75 834 THR A N 1
ATOM 6663 C CA . THR A 1 834 ? -46.176 27.679 41.700 1.00 88.75 834 THR A CA 1
ATOM 6664 C C . THR A 1 834 ? -45.803 28.847 40.785 1.00 88.75 834 THR A C 1
ATOM 6666 O O . THR A 1 834 ? -46.537 29.830 40.727 1.00 88.75 834 THR A O 1
ATOM 6669 N N . ASN A 1 835 ? -44.676 28.764 40.071 1.00 86.94 835 ASN A N 1
ATOM 6670 C CA . ASN A 1 835 ? -44.118 29.866 39.275 1.00 86.94 835 ASN A CA 1
ATOM 6671 C C . ASN A 1 835 ? -43.653 29.460 37.861 1.00 86.94 835 ASN A C 1
ATOM 6673 O O . ASN A 1 835 ? -42.894 30.200 37.238 1.00 86.94 835 ASN A O 1
ATOM 6677 N N . HIS A 1 836 ? -44.064 28.296 37.354 1.00 81.31 836 HIS A N 1
ATOM 6678 C CA . HIS A 1 836 ? -43.648 27.832 36.030 1.00 81.31 836 HIS A CA 1
ATOM 6679 C C . HIS A 1 836 ? -44.445 28.535 34.907 1.00 81.31 836 HIS A C 1
ATOM 6681 O O . HIS A 1 836 ? -45.675 28.600 34.994 1.00 81.31 836 HIS A O 1
ATOM 6687 N N . PRO A 1 837 ? -43.793 29.054 33.845 1.00 71.19 837 PRO A N 1
ATOM 6688 C CA . PRO A 1 837 ? -44.449 29.924 32.861 1.00 71.19 837 PRO A CA 1
ATOM 6689 C C . PRO A 1 837 ? -45.445 29.210 31.931 1.00 71.19 837 PRO A C 1
ATOM 6691 O O . PRO A 1 837 ? -46.441 29.817 31.547 1.00 71.19 837 PRO A O 1
ATOM 6694 N N . SER A 1 838 ? -45.206 27.940 31.578 1.00 72.81 838 SER A N 1
ATOM 6695 C CA . SER A 1 838 ? -46.059 27.157 30.662 1.00 72.81 838 SER A CA 1
ATOM 6696 C C . SER A 1 838 ? -46.777 25.989 31.356 1.00 72.81 838 SER A C 1
ATOM 6698 O O . SER A 1 838 ? -48.002 25.973 31.440 1.00 72.81 838 SER A O 1
ATOM 6700 N N . ASN A 1 839 ? -46.031 25.030 31.911 1.00 78.44 839 ASN A N 1
ATOM 6701 C CA . ASN A 1 839 ? -46.577 23.894 32.662 1.00 78.44 839 ASN A CA 1
ATOM 6702 C C . ASN A 1 839 ? -46.959 24.254 34.115 1.00 78.44 839 ASN A C 1
ATOM 6704 O O . ASN A 1 839 ? -46.140 24.143 35.023 1.00 78.44 839 ASN A O 1
ATOM 6708 N N . LYS A 1 840 ? -48.216 24.647 34.354 1.00 77.81 840 LYS A N 1
ATOM 6709 C CA . LYS A 1 840 ? -48.745 24.919 35.710 1.00 77.81 840 LYS A CA 1
ATOM 6710 C C . LYS A 1 840 ? -49.058 23.664 36.541 1.00 77.81 840 LYS A C 1
ATOM 6712 O O . LYS A 1 840 ? -49.386 23.796 37.715 1.00 77.81 840 LYS A O 1
ATOM 6717 N N . ASN A 1 841 ? -48.952 22.472 35.951 1.00 82.50 841 ASN A N 1
ATOM 6718 C CA . ASN A 1 841 ? -49.335 21.198 36.563 1.00 82.50 841 ASN A CA 1
ATOM 6719 C C . ASN A 1 841 ? -48.126 20.285 36.839 1.00 82.50 841 ASN A C 1
ATOM 6721 O O . ASN A 1 841 ? -48.309 19.091 37.067 1.00 82.50 841 ASN A O 1
ATOM 6725 N N . TRP A 1 842 ? -46.897 20.813 36.809 1.00 87.81 842 TRP A N 1
ATOM 6726 C CA . TRP A 1 842 ? -45.696 20.036 37.124 1.00 87.81 842 TRP A CA 1
ATOM 6727 C C . TRP A 1 842 ? -45.757 19.533 38.571 1.00 87.81 842 TRP A C 1
ATOM 6729 O O . TRP A 1 842 ? -45.792 20.332 39.513 1.00 87.81 842 TRP A O 1
ATOM 6739 N N . LYS A 1 843 ? -45.780 18.204 38.712 1.00 90.12 843 LYS A N 1
ATOM 6740 C CA . LYS A 1 843 ? -45.795 17.467 39.974 1.00 90.12 843 LYS A CA 1
ATOM 6741 C C . LYS A 1 843 ? -44.471 16.753 40.209 1.00 90.12 843 LYS A C 1
ATOM 6743 O O . LYS A 1 843 ? -43.956 16.099 39.306 1.00 90.12 843 LYS A O 1
ATOM 6748 N N . ILE A 1 844 ? -43.990 16.818 41.445 1.00 91.00 844 ILE A N 1
ATOM 6749 C CA . ILE A 1 844 ? -42.860 16.032 41.944 1.00 91.00 844 ILE A CA 1
ATOM 6750 C C . ILE A 1 844 ? -43.311 15.324 43.226 1.00 91.00 844 ILE A C 1
ATOM 6752 O O . ILE A 1 844 ? -43.965 15.939 44.068 1.00 91.00 844 ILE A O 1
ATOM 6756 N N . VAL A 1 845 ? -42.994 14.038 43.380 1.00 92.19 845 VAL A N 1
ATOM 6757 C CA . VAL A 1 845 ? -43.374 13.232 44.552 1.00 92.19 845 VAL A CA 1
ATOM 6758 C C . VAL A 1 845 ? -42.127 12.700 45.248 1.00 92.19 845 VAL A C 1
ATOM 6760 O O . VAL A 1 845 ? -41.328 12.012 44.617 1.00 92.19 845 VAL A O 1
ATOM 6763 N N . PHE A 1 846 ? -41.983 12.952 46.549 1.00 92.19 846 PHE A N 1
ATOM 6764 C CA . PHE A 1 846 ? -40.897 12.384 47.357 1.00 92.19 846 PHE A CA 1
ATOM 6765 C C . PHE A 1 846 ? -41.410 11.288 48.293 1.00 92.19 846 PHE A C 1
ATOM 6767 O O . PHE A 1 846 ? -42.491 11.422 48.869 1.00 92.19 846 PHE A O 1
ATOM 6774 N N . ASN A 1 847 ? -40.613 10.235 48.477 1.00 90.25 847 ASN A N 1
ATOM 6775 C CA . ASN A 1 847 ? -40.866 9.126 49.400 1.00 90.25 847 ASN A CA 1
ATOM 6776 C C . ASN A 1 847 ? -39.576 8.801 50.170 1.00 90.25 847 ASN A C 1
ATOM 6778 O O . ASN A 1 847 ? -38.502 8.773 49.570 1.00 90.25 847 ASN A O 1
ATOM 6782 N N . GLU A 1 848 ? -39.658 8.534 51.473 1.00 88.38 848 GLU A N 1
ATOM 6783 C CA . GLU A 1 848 ? -38.520 8.076 52.273 1.00 88.38 848 GLU A CA 1
ATOM 6784 C C . GLU A 1 848 ? -38.444 6.548 52.219 1.00 88.38 848 GLU A C 1
ATOM 6786 O O . GLU A 1 848 ? -39.400 5.847 52.552 1.00 88.38 848 GLU A O 1
ATOM 6791 N N . VAL A 1 849 ? -37.298 6.017 51.793 1.00 81.12 849 VAL A N 1
ATOM 6792 C CA . VAL A 1 849 ? -37.056 4.576 51.730 1.00 81.12 849 VAL A CA 1
ATOM 6793 C C . VAL A 1 849 ? -35.691 4.264 52.335 1.00 81.12 849 VAL A C 1
ATOM 6795 O O . VAL A 1 849 ? -34.654 4.599 51.773 1.00 81.12 849 VAL A O 1
ATOM 6798 N N . LYS A 1 850 ? -35.693 3.564 53.477 1.00 79.94 850 LYS A N 1
ATOM 6799 C CA . LYS A 1 850 ? -34.491 3.058 54.176 1.00 79.94 850 LYS A CA 1
ATOM 6800 C C . LYS A 1 850 ? -33.467 4.147 54.560 1.00 79.94 850 LYS A C 1
ATOM 6802 O O . LYS A 1 850 ? -32.283 3.853 54.716 1.00 79.94 850 LYS A O 1
ATOM 6807 N N . GLY A 1 851 ? -33.920 5.377 54.786 1.00 75.12 851 GLY A N 1
ATOM 6808 C CA . GLY A 1 851 ? -33.082 6.529 55.124 1.00 75.12 851 GLY A CA 1
ATOM 6809 C C . GLY A 1 851 ? -32.566 7.318 53.920 1.00 75.12 851 GLY A C 1
ATOM 6810 O O . GLY A 1 851 ? -31.675 8.148 54.089 1.00 75.12 851 GLY A O 1
ATOM 6811 N N . GLU A 1 852 ? -33.128 7.087 52.734 1.00 80.62 852 GLU A N 1
ATOM 6812 C CA . GLU A 1 852 ? -32.873 7.852 51.513 1.00 80.62 852 GLU A CA 1
ATOM 6813 C C . GLU A 1 852 ? -34.175 8.487 51.005 1.00 80.62 852 GLU A C 1
ATOM 6815 O O . GLU A 1 852 ? -35.264 7.964 51.244 1.00 80.62 852 GLU A O 1
ATOM 6820 N N . LEU A 1 853 ? -34.081 9.630 50.318 1.00 84.00 853 LEU A N 1
ATOM 6821 C CA . LEU A 1 853 ? -35.246 10.335 49.777 1.00 84.00 853 LEU A CA 1
ATOM 6822 C C . LEU A 1 853 ? -35.346 10.079 48.270 1.00 84.00 853 LEU A C 1
ATOM 6824 O O . LEU A 1 853 ? -34.574 10.630 47.486 1.00 84.00 853 LEU A O 1
ATOM 6828 N N . ILE A 1 854 ? -36.297 9.239 47.869 1.00 86.62 854 ILE A N 1
ATOM 6829 C CA . ILE A 1 854 ? -36.559 8.913 46.467 1.00 86.62 854 ILE A CA 1
ATOM 6830 C C . ILE A 1 854 ? -37.518 9.951 45.892 1.00 86.62 854 ILE A C 1
ATOM 6832 O O . ILE A 1 854 ? -38.639 10.116 46.378 1.00 86.62 854 ILE A O 1
ATOM 6836 N N . CYS A 1 855 ? -37.081 10.624 44.837 1.00 88.25 855 CYS A N 1
ATOM 6837 C CA . CYS A 1 855 ? -37.879 11.536 44.038 1.00 88.25 855 CYS A CA 1
ATOM 6838 C C . CYS A 1 855 ? -38.533 10.801 42.858 1.00 88.25 855 CYS A C 1
ATOM 6840 O O . CYS A 1 855 ? -37.967 9.856 42.310 1.00 88.25 855 CYS A O 1
ATOM 6842 N N . ASN A 1 856 ? -39.718 11.253 42.456 1.00 87.75 856 ASN A N 1
ATOM 6843 C CA . ASN A 1 856 ? -40.386 10.903 41.210 1.00 87.75 856 ASN A CA 1
ATOM 6844 C C . ASN A 1 856 ? -40.909 12.189 40.551 1.00 87.75 856 ASN A C 1
ATOM 6846 O O . ASN A 1 856 ? -41.887 12.773 41.025 1.00 87.75 856 ASN A O 1
ATOM 6850 N N . ASP A 1 857 ? -40.263 12.615 39.469 1.00 84.31 857 ASP A N 1
ATOM 6851 C CA . ASP A 1 857 ? -40.683 13.735 38.628 1.00 84.31 857 ASP A CA 1
ATOM 6852 C C . ASP A 1 857 ? -41.334 13.190 37.349 1.00 84.31 857 ASP A C 1
ATOM 6854 O O . ASP A 1 857 ? -40.654 12.692 36.454 1.00 84.31 857 ASP A O 1
ATOM 6858 N N . ASN A 1 858 ? -42.671 13.228 37.287 1.00 78.62 858 ASN A N 1
ATOM 6859 C CA . ASN A 1 858 ? -43.479 12.777 36.141 1.00 78.62 858 ASN A CA 1
ATOM 6860 C C . ASN A 1 858 ? -43.092 11.400 35.539 1.00 78.62 858 ASN A C 1
ATOM 6862 O O . ASN A 1 858 ? -43.279 11.168 34.347 1.00 78.62 858 ASN A O 1
ATOM 6866 N N . GLY A 1 859 ? -42.587 10.470 36.356 1.00 74.12 859 GLY A N 1
ATOM 6867 C CA . GLY A 1 859 ? -42.148 9.132 35.940 1.00 74.12 859 GLY A CA 1
ATOM 6868 C C . GLY A 1 859 ? -40.635 8.913 36.026 1.00 74.12 859 GLY A C 1
ATOM 6869 O O . GLY A 1 859 ? -40.204 7.766 36.149 1.00 74.12 859 GLY A O 1
ATOM 6870 N N . TYR A 1 860 ? -39.834 9.980 36.038 1.00 77.31 860 TYR A N 1
ATOM 6871 C CA . TYR A 1 860 ? -38.391 9.908 36.246 1.00 77.31 860 TYR A CA 1
ATOM 6872 C C . TYR A 1 860 ? -38.071 9.767 37.740 1.00 77.31 860 TYR A C 1
ATOM 6874 O O . TYR A 1 860 ? -38.392 10.650 38.537 1.00 77.31 860 TYR A O 1
ATOM 6882 N N . LYS A 1 861 ? -37.470 8.636 38.132 1.00 82.31 861 LYS A N 1
ATOM 6883 C CA . LYS A 1 861 ? -37.198 8.286 39.535 1.00 82.31 861 LYS A CA 1
ATOM 6884 C C . LYS A 1 861 ? -35.707 8.295 39.842 1.00 82.31 861 LYS A C 1
ATOM 6886 O O . LYS A 1 861 ? -34.954 7.604 39.167 1.00 82.31 861 LYS A O 1
ATOM 6891 N N . TYR A 1 862 ? -35.324 8.994 40.905 1.00 79.75 862 TYR A N 1
ATOM 6892 C CA . TYR A 1 862 ? -33.930 9.168 41.320 1.00 79.75 862 TYR A CA 1
ATOM 6893 C C . TYR A 1 862 ? -33.813 9.330 42.841 1.00 79.75 862 TYR A C 1
ATOM 6895 O O . TYR A 1 862 ? -34.743 9.798 43.503 1.00 79.75 862 TYR A O 1
ATOM 6903 N N . THR A 1 863 ? -32.668 8.954 43.415 1.00 82.25 863 THR A N 1
ATOM 6904 C CA . THR A 1 863 ? -32.393 9.134 44.850 1.00 82.25 863 THR A CA 1
ATOM 6905 C C . THR A 1 863 ? -31.667 10.452 45.090 1.00 82.25 863 THR A C 1
ATOM 6907 O O . THR A 1 863 ? -30.584 10.683 44.560 1.00 82.25 863 THR A O 1
ATOM 6910 N N . LEU A 1 864 ? -32.230 11.306 45.942 1.00 79.56 864 LEU A N 1
ATOM 6911 C CA . LEU A 1 864 ? -31.634 12.587 46.306 1.00 79.56 864 LEU A CA 1
ATOM 6912 C C . LEU A 1 864 ? -30.480 12.426 47.299 1.00 79.56 864 LEU A C 1
ATOM 6914 O O . LEU A 1 864 ? -30.661 11.938 48.417 1.00 79.56 864 LEU A O 1
ATOM 6918 N N . ALA A 1 865 ? -29.307 12.940 46.934 1.00 72.88 865 ALA A N 1
ATOM 6919 C CA . ALA A 1 865 ? -28.167 13.030 47.835 1.00 72.88 865 ALA A CA 1
ATOM 6920 C C . ALA A 1 865 ? -28.260 14.305 48.691 1.00 72.88 865 ALA A C 1
ATOM 6922 O O . ALA A 1 865 ? -28.361 15.412 48.163 1.00 72.88 865 ALA A O 1
ATOM 6923 N N . SER A 1 866 ? -28.196 14.168 50.019 1.00 75.19 866 SER A N 1
ATOM 6924 C CA . SER A 1 866 ? -28.040 15.316 50.925 1.00 75.19 866 SER A CA 1
ATOM 6925 C C . SER A 1 866 ? -26.685 15.991 50.705 1.00 75.19 866 SER A C 1
ATOM 6927 O O . SER A 1 866 ? -25.656 15.319 50.675 1.00 75.19 866 SER A O 1
ATOM 6929 N N . ILE A 1 867 ? -26.683 17.324 50.628 1.00 69.44 867 ILE A N 1
ATOM 6930 C CA . ILE A 1 867 ? -25.469 18.159 50.591 1.00 69.44 867 ILE A CA 1
ATOM 6931 C C . ILE A 1 867 ? -25.400 19.139 51.780 1.00 69.44 867 ILE A C 1
ATOM 6933 O O . ILE A 1 867 ? -24.658 20.121 51.746 1.00 69.44 867 ILE A O 1
ATOM 6937 N N . GLY A 1 868 ? -26.174 18.870 52.840 1.00 67.12 868 GLY A N 1
ATOM 6938 C CA . GLY A 1 868 ? -26.231 19.667 54.070 1.00 67.12 868 GLY A CA 1
ATOM 6939 C C . GLY A 1 868 ? -27.168 20.882 53.998 1.00 67.12 868 GLY A C 1
ATOM 6940 O O . GLY A 1 868 ? -27.693 21.236 52.946 1.00 67.12 868 GLY A O 1
ATOM 6941 N N . ASN A 1 869 ? -27.405 21.533 55.144 1.00 68.44 869 ASN A N 1
ATOM 6942 C CA . ASN A 1 869 ? -28.222 22.757 55.269 1.00 68.44 869 ASN A CA 1
ATOM 6943 C C . ASN A 1 869 ? -29.640 22.673 54.650 1.00 68.44 869 ASN A C 1
ATOM 6945 O O . ASN A 1 869 ? -30.155 23.659 54.126 1.00 68.44 869 ASN A O 1
ATOM 6949 N N . ASN A 1 870 ? -30.280 21.501 54.730 1.00 73.56 870 ASN A N 1
ATOM 6950 C CA . ASN A 1 870 ? -31.568 21.178 54.091 1.00 73.56 870 ASN A CA 1
ATOM 6951 C C . ASN A 1 870 ? -31.574 21.321 52.553 1.00 73.56 870 ASN A C 1
ATOM 6953 O O . ASN A 1 870 ? -32.622 21.577 51.950 1.00 73.56 870 ASN A O 1
ATOM 6957 N N . LYS A 1 871 ? -30.407 21.158 51.921 1.00 79.00 871 LYS A N 1
ATOM 6958 C CA . LYS A 1 871 ? -30.257 21.055 50.471 1.00 79.00 871 LYS A CA 1
ATOM 6959 C C . LYS A 1 871 ? -29.936 19.624 50.066 1.00 79.00 871 LYS A C 1
ATOM 6961 O O . LYS A 1 871 ? -29.156 18.924 50.714 1.00 79.00 871 LYS A O 1
ATOM 6966 N N . PHE A 1 872 ? -30.511 19.245 48.941 1.00 83.69 872 PHE A N 1
ATOM 6967 C CA . PHE A 1 872 ? -30.344 17.969 48.278 1.00 83.69 872 PHE A CA 1
ATOM 6968 C C . PHE A 1 872 ? -29.944 18.219 46.826 1.00 83.69 872 PHE A C 1
ATOM 6970 O O . PHE A 1 872 ? -30.188 19.302 46.290 1.00 83.69 872 PHE A O 1
ATOM 6977 N N . VAL A 1 873 ? -29.344 17.225 46.184 1.00 77.38 873 VAL A N 1
ATOM 6978 C CA . VAL A 1 873 ? -29.046 17.256 44.754 1.00 77.38 873 VAL A CA 1
ATOM 6979 C C . VAL A 1 873 ? -29.495 15.951 44.105 1.00 77.38 873 VAL A C 1
ATOM 6981 O O . VAL A 1 873 ? -29.324 14.876 44.688 1.00 77.38 873 VAL A O 1
ATOM 6984 N N . ASN A 1 874 ? -30.084 16.050 42.917 1.00 78.12 874 ASN A N 1
ATOM 6985 C CA . ASN A 1 874 ? -30.221 14.922 42.014 1.00 78.12 874 ASN A CA 1
ATOM 6986 C C . ASN A 1 874 ? -28.814 14.561 41.502 1.00 78.12 874 ASN A C 1
ATOM 6988 O O . ASN A 1 874 ? -28.167 15.423 40.898 1.00 78.12 874 ASN A O 1
ATOM 6992 N N . PRO A 1 875 ? -28.298 13.348 41.763 1.00 55.38 875 PRO A N 1
ATOM 6993 C CA . PRO A 1 875 ? -26.988 12.945 41.264 1.00 55.38 875 PRO A CA 1
ATOM 6994 C C . PRO A 1 875 ? -26.930 12.846 39.733 1.00 55.38 875 PRO A C 1
ATOM 6996 O O . PRO A 1 875 ? -25.832 12.938 39.194 1.00 55.38 875 PRO A O 1
ATOM 6999 N N . ASP A 1 876 ? -28.072 12.698 39.057 1.00 62.12 876 ASP A N 1
ATOM 7000 C CA . ASP A 1 876 ? -28.124 12.343 37.635 1.00 62.12 876 ASP A CA 1
ATOM 7001 C C . ASP A 1 876 ? -28.011 13.565 36.698 1.00 62.12 876 ASP A C 1
ATOM 7003 O O . ASP A 1 876 ? -27.408 13.479 35.631 1.00 62.12 876 ASP A O 1
ATOM 7007 N N . ASP A 1 877 ? -28.564 14.720 37.094 1.00 63.72 877 ASP A N 1
ATOM 7008 C CA . ASP A 1 877 ? -28.569 15.969 36.303 1.00 63.72 877 ASP A CA 1
ATOM 7009 C C . ASP A 1 877 ? -28.045 17.207 37.066 1.00 63.72 877 ASP A C 1
ATOM 7011 O O . ASP A 1 877 ? -27.966 18.307 36.513 1.00 63.72 877 ASP A O 1
ATOM 7015 N N . GLY A 1 878 ? -27.687 17.054 38.346 1.00 64.06 878 GLY A N 1
ATOM 7016 C CA . GLY A 1 878 ? -27.226 18.146 39.203 1.00 64.06 878 GLY A CA 1
ATOM 7017 C C . GLY A 1 878 ? -28.324 19.097 39.705 1.00 64.06 878 GLY A C 1
ATOM 7018 O O . GLY A 1 878 ? -27.992 20.109 40.332 1.00 64.06 878 GLY A O 1
ATOM 7019 N N . ALA A 1 879 ? -29.611 18.806 39.478 1.00 75.06 879 ALA A N 1
ATOM 7020 C CA . ALA A 1 879 ? -30.728 19.596 39.992 1.00 75.06 879 ALA A CA 1
ATOM 7021 C C . ALA A 1 879 ? -30.646 19.714 41.516 1.00 75.06 879 ALA A C 1
ATOM 7023 O O . ALA A 1 879 ? -30.683 18.709 42.226 1.00 75.06 879 ALA A O 1
ATOM 7024 N N . SER A 1 880 ? -30.569 20.934 42.052 1.00 81.75 880 SER A N 1
ATOM 7025 C CA . SER A 1 880 ? -30.558 21.120 43.510 1.00 81.75 880 SER A CA 1
ATOM 7026 C C . SER A 1 880 ? -31.950 21.437 44.044 1.00 81.75 880 SER A C 1
ATOM 7028 O O . SER A 1 880 ? -32.657 22.287 43.504 1.00 81.75 880 SER A O 1
ATOM 7030 N N . ILE A 1 881 ? -32.333 20.750 45.119 1.00 85.81 881 ILE A N 1
ATOM 7031 C CA . ILE A 1 881 ? -33.602 20.921 45.826 1.00 85.81 881 ILE A CA 1
ATOM 7032 C C . ILE A 1 881 ? -33.303 21.478 47.217 1.00 85.81 881 ILE A C 1
ATOM 7034 O O . ILE A 1 881 ? -32.646 20.841 48.036 1.00 85.81 881 ILE A O 1
ATOM 7038 N N . GLU A 1 882 ? -33.783 22.687 47.489 1.00 87.31 882 GLU A N 1
ATOM 7039 C CA . GLU A 1 882 ? -33.617 23.391 48.758 1.00 87.31 882 GLU A CA 1
ATOM 7040 C C . GLU A 1 882 ? -34.953 23.480 49.496 1.00 87.31 882 GLU A C 1
ATOM 7042 O O . GLU A 1 882 ? -35.943 24.011 48.983 1.00 87.31 882 GLU A O 1
ATOM 7047 N N . PHE A 1 883 ? -34.976 22.972 50.726 1.00 83.06 883 PHE A N 1
ATOM 7048 C CA . PHE A 1 883 ? -36.127 23.078 51.610 1.00 83.06 883 PHE A CA 1
ATOM 7049 C C . PHE A 1 883 ? -36.292 24.506 52.134 1.00 83.06 883 PHE A C 1
ATOM 7051 O O . PHE A 1 883 ? -35.345 25.113 52.643 1.00 83.06 883 PHE A O 1
ATOM 7058 N N . ASN A 1 884 ? -37.512 25.043 52.082 1.00 77.56 884 ASN A N 1
ATOM 7059 C CA . ASN A 1 884 ? -37.781 26.346 52.668 1.00 77.56 884 ASN A CA 1
ATOM 7060 C C . ASN A 1 884 ? -37.900 26.226 54.196 1.00 77.56 884 ASN A C 1
ATOM 7062 O O . ASN A 1 884 ? -38.931 25.837 54.740 1.00 77.56 884 ASN A O 1
ATOM 7066 N N . THR A 1 885 ? -36.856 26.645 54.909 1.00 71.88 885 THR A N 1
ATOM 7067 C CA . THR A 1 885 ? -36.800 26.605 56.380 1.00 71.88 885 THR A CA 1
ATOM 7068 C C . THR A 1 885 ? -37.884 27.435 57.083 1.00 71.88 885 THR A C 1
ATOM 7070 O O . THR A 1 885 ? -38.115 27.232 58.275 1.00 71.88 885 THR A O 1
ATOM 7073 N N . LYS A 1 886 ? -38.572 28.341 56.369 1.00 78.38 886 LYS A N 1
ATOM 7074 C CA . LYS A 1 886 ? -39.682 29.165 56.884 1.00 78.38 886 LYS A CA 1
ATOM 7075 C C . LYS A 1 886 ? -41.075 28.643 56.506 1.00 78.38 886 LYS A C 1
ATOM 7077 O O . LYS A 1 886 ? -42.030 28.945 57.213 1.00 78.38 886 LYS A O 1
ATOM 7082 N N . ASP A 1 887 ? -41.203 27.871 55.427 1.00 83.50 887 ASP A N 1
ATOM 7083 C CA . ASP A 1 887 ? -42.455 27.240 54.982 1.00 83.50 887 ASP A CA 1
ATOM 7084 C C . ASP A 1 887 ? -42.185 25.755 54.723 1.00 83.50 887 ASP A C 1
ATOM 7086 O O . ASP A 1 887 ? -41.723 25.374 53.650 1.00 83.50 887 ASP A O 1
ATOM 7090 N N . LYS A 1 888 ? -42.489 24.907 55.714 1.00 76.31 888 LYS A N 1
ATOM 7091 C CA . LYS A 1 888 ? -42.209 23.460 55.661 1.00 76.31 888 LYS A CA 1
ATOM 7092 C C . LYS A 1 888 ? -42.973 22.711 54.561 1.00 76.31 888 LYS A C 1
ATOM 7094 O O . LYS A 1 888 ? -42.685 21.546 54.311 1.00 76.31 888 LYS A O 1
ATOM 7099 N N . ASN A 1 889 ? -43.926 23.370 53.904 1.00 86.56 889 ASN A N 1
ATOM 7100 C CA . ASN A 1 889 ? -44.657 22.840 52.760 1.00 86.56 889 ASN A CA 1
ATOM 7101 C C . ASN A 1 889 ? -44.142 23.408 51.428 1.00 86.56 889 ASN A C 1
ATOM 7103 O O . ASN A 1 889 ? -44.799 23.223 50.409 1.00 86.56 889 ASN A O 1
ATOM 7107 N N . ALA A 1 890 ? -42.995 24.094 51.402 1.00 89.19 890 ALA A N 1
ATOM 7108 C CA . ALA A 1 890 ? -42.409 24.649 50.188 1.00 89.19 890 ALA A CA 1
ATOM 7109 C C . ALA A 1 890 ? -40.967 24.175 49.963 1.00 89.19 890 ALA A C 1
ATOM 7111 O O . ALA A 1 890 ? -40.151 24.108 50.884 1.00 89.19 890 ALA A O 1
ATOM 7112 N N . ILE A 1 891 ? -40.642 23.914 48.699 1.00 90.69 891 ILE A N 1
ATOM 7113 C CA . ILE A 1 891 ? -39.282 23.626 48.235 1.00 90.69 891 ILE A CA 1
ATOM 7114 C C . ILE A 1 891 ? -38.943 24.515 47.039 1.00 90.69 891 ILE A C 1
ATOM 7116 O O . ILE A 1 891 ? -39.825 25.002 46.329 1.00 90.69 891 ILE A O 1
ATOM 7120 N N . THR A 1 892 ? -37.654 24.723 46.815 1.00 89.50 892 THR A N 1
ATOM 7121 C CA . THR A 1 892 ? -37.117 25.354 45.608 1.00 89.50 892 THR A CA 1
ATOM 7122 C C . THR A 1 892 ? -36.304 24.320 44.849 1.00 89.50 892 THR A C 1
ATOM 7124 O O . THR A 1 892 ? -35.385 23.756 45.431 1.00 89.50 892 THR A O 1
ATOM 7127 N N . MET A 1 893 ? -36.585 24.117 43.566 1.00 86.69 893 MET A N 1
ATOM 7128 C CA . MET A 1 893 ? -35.699 23.393 42.660 1.00 86.69 893 MET A CA 1
ATOM 7129 C C . MET A 1 893 ? -34.942 24.371 41.759 1.00 86.69 893 MET A C 1
ATOM 7131 O O . MET A 1 893 ? -35.521 25.317 41.218 1.00 86.69 893 MET A O 1
ATOM 7135 N N . MET A 1 894 ? -33.647 24.131 41.596 1.00 79.19 894 MET A N 1
ATOM 7136 C CA . MET A 1 894 ? -32.763 24.824 40.664 1.00 79.19 894 MET A CA 1
ATOM 7137 C C . MET A 1 894 ? -32.305 23.825 39.599 1.00 79.19 894 MET A C 1
ATOM 7139 O O . MET A 1 894 ? -31.415 23.016 39.859 1.00 79.19 894 MET A O 1
ATOM 7143 N N . LEU A 1 895 ? -32.925 23.893 38.418 1.00 66.94 895 LEU A N 1
ATOM 7144 C CA . LEU A 1 895 ? -32.639 23.053 37.249 1.00 66.94 895 LEU A CA 1
ATOM 7145 C C . LEU A 1 895 ? -32.978 23.860 35.987 1.00 66.94 895 LEU A C 1
ATOM 7147 O O . LEU A 1 895 ? -34.145 24.137 35.736 1.00 66.94 895 LEU A O 1
ATOM 7151 N N . PHE A 1 896 ? -31.968 24.346 35.257 1.00 58.00 896 PHE A N 1
ATOM 7152 C CA . PHE A 1 896 ? -32.103 25.302 34.131 1.00 58.00 896 PHE A CA 1
ATOM 7153 C C . PHE A 1 896 ? -32.882 26.611 34.432 1.00 58.00 896 PHE A C 1
ATOM 7155 O O . PHE A 1 896 ? -33.129 27.420 33.542 1.00 58.00 896 PHE A O 1
ATOM 7162 N N . GLY A 1 897 ? -33.251 26.846 35.693 1.00 70.81 897 GLY A N 1
ATOM 7163 C CA . GLY A 1 897 ? -34.097 27.938 36.167 1.00 70.81 897 GLY A CA 1
ATOM 7164 C C . GLY A 1 897 ? -34.481 27.721 37.635 1.00 70.81 897 GLY A C 1
ATOM 7165 O O . GLY A 1 897 ? -34.174 26.673 38.205 1.00 70.81 897 GLY A O 1
ATOM 7166 N N . LYS A 1 898 ? -35.135 28.711 38.261 1.00 86.06 898 LYS A N 1
ATOM 7167 C CA . LYS A 1 898 ? -35.589 28.635 39.661 1.00 86.06 898 LYS A CA 1
ATOM 7168 C C . LYS A 1 898 ? -37.090 28.361 39.743 1.00 86.06 898 LYS A C 1
ATOM 7170 O O . LYS A 1 898 ? -37.900 29.253 39.475 1.00 86.06 898 LYS A O 1
ATOM 7175 N N . TYR A 1 899 ? -37.456 27.174 40.207 1.00 89.38 899 TYR A N 1
ATOM 7176 C CA . TYR A 1 899 ? -38.843 26.743 40.358 1.00 89.38 899 TYR A CA 1
ATOM 7177 C C . TYR A 1 899 ? -39.201 26.568 41.833 1.00 89.38 899 TYR A C 1
ATOM 7179 O O . TYR A 1 899 ? -38.514 25.880 42.580 1.00 89.38 899 TYR A O 1
ATOM 7187 N N . ASN A 1 900 ? -40.285 27.203 42.265 1.00 91.31 900 ASN A N 1
ATOM 7188 C CA . ASN A 1 900 ? -40.816 27.093 43.617 1.00 91.31 900 ASN A CA 1
ATOM 7189 C C . ASN A 1 900 ? -42.008 26.135 43.584 1.00 91.31 900 ASN A C 1
ATOM 7191 O O . ASN A 1 900 ? -42.963 26.376 42.838 1.00 91.31 900 ASN A O 1
ATOM 7195 N N . PHE A 1 901 ? -42.003 25.111 44.429 1.00 92.62 901 PHE A N 1
ATOM 7196 C CA . PHE A 1 901 ? -43.114 24.174 44.563 1.00 92.62 901 PHE A CA 1
ATOM 7197 C C . PHE A 1 901 ? -43.752 24.290 45.945 1.00 92.62 901 PHE A C 1
ATOM 7199 O O . PHE A 1 901 ? -43.081 24.613 46.929 1.00 92.62 901 PHE A O 1
ATOM 7206 N N . LYS A 1 902 ? -45.048 23.982 46.023 1.00 92.00 902 LYS A N 1
ATOM 7207 C CA . LYS A 1 902 ? -45.774 23.805 47.282 1.00 92.00 902 LYS A CA 1
ATOM 7208 C C . LYS A 1 902 ? -46.399 22.425 47.354 1.00 92.00 902 LYS A C 1
ATOM 7210 O O . LYS A 1 902 ? -46.914 21.923 46.361 1.00 92.00 902 LYS A O 1
ATOM 7215 N N . LYS A 1 903 ? -46.357 21.842 48.547 1.00 91.75 903 LYS A N 1
ATOM 7216 C CA . LYS A 1 903 ? -46.973 20.562 48.877 1.00 91.75 903 LYS A CA 1
ATOM 7217 C C . LYS A 1 903 ? -48.467 20.620 48.555 1.00 91.75 903 LYS A C 1
ATOM 7219 O O . LYS A 1 903 ? -49.134 21.590 48.931 1.00 91.75 903 LYS A O 1
ATOM 7224 N N . ALA A 1 904 ? -48.967 19.618 47.842 1.00 85.81 904 ALA A N 1
ATOM 7225 C CA . ALA A 1 904 ? -50.396 19.426 47.645 1.00 85.81 904 ALA A CA 1
ATOM 7226 C C . ALA A 1 904 ? -51.084 19.258 49.015 1.00 85.81 904 ALA A C 1
ATOM 7228 O O . ALA A 1 904 ? -50.460 18.799 49.976 1.00 85.81 904 ALA A O 1
ATOM 7229 N N . LYS A 1 905 ? -52.339 19.707 49.112 1.00 71.00 905 LYS A N 1
ATOM 7230 C CA . LYS A 1 905 ? -53.148 19.598 50.335 1.00 71.00 905 LYS A CA 1
ATOM 7231 C C . LYS A 1 905 ? -53.756 18.212 50.491 1.00 71.00 905 LYS A C 1
ATOM 7233 O O . LYS A 1 905 ? -54.171 17.667 49.448 1.00 71.00 905 LYS A O 1
#

pLDDT: mean 78.57, std 20.16, range [22.89, 98.94]

Sequence (905 aa):
MNKPILNMDVKKQNILMFRLIALLVTSFLFTSISIAQVAKTSKLHLTLKAKDSLFFEEGFNKCDLDIIEKLTSEDFEFYHDIGGTDTTKASFMASIKDGLCQSGTNTTRRELVENSLEVYPLHNKNILYGAIQRGIHRFFDTEAKFTHLWLLENGEWKISRVLSYDHQDGSTESTDVTEDDAIIEALEKEEKRIMTNEEVEKLIGDYGDLNFKFENNTLIQTWEGNEYPMVNVEMDIFKVEGYPGYTLQFLRGKNNVVTGCRTVNAGDPALTYLKKSNSPTSNSTQTDKQPLKKSIPQKYIYPSRSEGGESTITFINELKKEVFINWIFYDGESRFYKKLKPGEQFKQPTYPGHYWLVTDNKKNGKAIVGFRATQENATAIITNMPKPIDLRIPTLTTTQTKAIIKKIQQLMLENYIFLDKAELVNKHLDQLMSEKYFDSYTKPHDLAMAITDEMREITKDKHLGVREPRQGSSESNDQVSLFSNLPRNQAPMFKEFKTLENNIGYIDMRYFGGEQTHLDKIDGVMKFLTNSDAFIIDMRNNGGGSISAVNYLSSYFFKEHFLLNTIYTRANDHTEELMTADVKGKKLPKVPVYILTSDYTFSGAEDFSYTMQNHGNRATIIGEVTGGGAHPTRQIPLLDGFRIAVPYARTINPITKTNWEGVGVIPDVKISADKALEKAKEMATIGALKYKNSILTPLETALNELESKIPSKEDESNILKLLEEAVQINMLSENDINILGYNYLRTNKINAATVILKSNTLSFPNSSNVYDSYGEALLLQGNKEQAIENYKKSVKLDSNNYNGIMVIKRLETSSEMKVSVKELKLLEGEYIVTNHPSNKNWKIVFNEVKGELICNDNGYKYTLASIGNNKFVNPDDGASIEFNTKDKNAITMMLFGKYNFKKAK

Nearest PDB structures (foldseek):
  1na0-assembly2_B  TM=6.740E-01  e=1.342E-05  unidentified
  5a01-assembly3_C  TM=5.163E-01  e=5.914E-04  Drosophila melanogaster
  4gyw-assembly2_A  TM=5.198E-01  e=7.257E-04  Homo sapiens
  5hgv-assembly1_A  TM=5.336E-01  e=1.038E-03  Homo sapiens
  3pe3-assembly4_D  TM=5.032E-01  e=1.210E-03  Homo sapiens

Foldseek 3Di:
DDDDDDDDDPVVVVVVVVVVVVVVVVVVPPPPPCPQWDDCPDPVNVVVVVLVCQCAVVCQFQPPLVSVLVQADQQAKEAEPPPGIDRGPVSVSCCRCVPQCVVRGGPWHKDFDPPQKIKGFDDDVNHGFWIKIWGWIDTPQWIWIKIWIWGQDPNDTHTRYIYTDPIDGNPDPPPDPDVVVVVVVVVVVVVDDDDDLVRVCLVADDADQWGWDADPNWIWIAHPNDIWTWDDDDVQKIDTPPDVFWIKGFDADPPRRTPHMDTDGCPRPVNPPPDDDDDDDDDDDDDDDDDDDDDDDPPPQDAADADDDKEKEKEFEQDQAKKWKWWLHNVRDTHTDDIAHHGGMDMDIDGARTKIFIFRDRPPGDTQDIDGDHPYHYYHYRDNDDDDDDPPAQFDDLVQLVQLLVVVLVCLCQFFADNVLSVVLNVQSVVCNVVVVLVVQRGQVSSQVVSAVSSCVRPVAPQWTKDGADPPDDPDDDDPPPPVPPPVPDDDQWPDWDQDPLQETETRGQEQDQDPVSLVVLLVSCQVSLQGLAYEYELANYAYYDPNSLLSNVLLQADAQDFQWWKAFPNVRDIHTSTRDDHPDHRHNLREYEYAYAQNRHENSLSSVVSCCQPVRVYAYFAAFYVAHFFQWDWADGPPRMIITHRGMGIAGPRVRHGRHSNGDHGPHYDHRVCRVVVCVVVSSVRSVCSVCVLVVQLVVLLVVLVVDQDDPVSLVSNLVSLLVCVSSPVDDLVRLLVVLVVCVVVVSLRSSLSSLVSSCVNPVLALVSLQSNLVSCVSVVVLVSSLVSLVSSCVSPVPPPLSVLSNVCSVCVVDDQDDLVLLVLQAAKKFWDDDPPPRGWIKGWDDDPSWIWIDGPNDIATWDDPDPQWTAGSPQRWIKHQDPVDSQWIWIDDVDIIIIGGDD

Solvent-accessible surface area (backbone atoms only — not comparable to full-atom values): 50025 Å² total; per-residue (Å²): 134,87,89,88,84,82,89,77,67,70,74,59,55,57,59,51,51,55,52,51,52,54,51,51,59,61,60,67,74,70,76,76,78,80,67,65,56,58,53,81,86,33,71,67,40,48,50,51,53,53,49,48,47,46,42,36,56,45,9,52,30,51,44,35,59,68,52,40,60,69,36,40,33,87,78,14,31,40,40,31,80,85,86,42,73,28,85,33,39,71,53,42,55,45,52,41,49,74,49,58,26,58,82,63,47,26,89,66,47,61,44,74,44,82,88,46,71,46,37,32,76,36,62,58,98,85,42,78,45,32,29,45,36,35,34,38,37,34,42,81,56,24,38,26,39,40,42,34,37,34,35,51,57,100,82,44,77,22,42,35,37,40,40,41,36,74,74,41,84,35,75,71,89,65,93,63,100,63,61,72,60,52,54,50,57,55,58,62,52,62,77,74,73,74,80,49,72,77,61,54,59,67,62,53,46,77,65,79,80,40,38,36,46,77,55,98,97,35,44,30,42,33,45,95,89,44,80,40,52,39,44,79,79,52,91,60,29,34,34,40,65,97,39,99,66,49,31,40,34,56,39,65,46,87,91,72,44,69,73,46,69,46,79,49,51,92,81,41,80,87,62,73,81,78,81,88,78,84,85,88,85,84,88,87,90,87,85,90,86,85,87,80,82,85,70,86,70,89,83,79,72,60,44,21,43,83,45,89,57,83,20,36,42,29,40,33,30,70,33,98,51,58,37,23,40,21,40,23,35,74,87,46,51,78,42,75,71,47,78,38,46,55,74,34,72,50,78,43,82,43,37,8,47,30,24,36,42,32,16,68,37,84,71,95,33,58,78,75,53,73,49,70,41,43,75,57,73,44,76,48,75,42,63,97,65,97,74,87,77,81,91,81,65,80,68,58,48,66,69,55,52,50,52,42,49,54,51,47,44,51,47,26,64,65,42,30,55,49,54,71,54,26,53,52,39,38,56,50,54,52,50,40,58,73,71,47,61,64,68,77,42,36,43,54,60,57,36,22,49,51,57,22,52,60,43,29,72,71,63,60,44,76,57,46,34,48,39,46,47,70,90,86,71,71,99,67,83,96,65,81,61,75,75,82,73,41,76,84,78,55,84,56,52,56,79,47,70,49,73,48,79,72,46,24,22,37,38,37,40,38,43,32,51,64,51,70,80,40,49,57,47,49,36,51,52,49,51,75,42,63,70,35,35,11,37,41,40,36,29,49,68,7,63,12,53,28,63,65,32,33,40,49,59,52,23,36,49,38,61,83,84,35,78,58,33,32,38,38,32,56,82,77,75,41,73,48,77,43,51,35,54,92,67,93,47,81,64,44,56,81,50,42,36,34,35,30,28,12,58,60,14,16,34,32,43,38,52,42,50,45,44,35,32,66,58,82,58,51,22,51,34,27,5,27,50,22,56,11,33,43,43,54,64,46,81,41,84,49,64,92,58,22,31,33,31,39,26,33,29,38,51,32,31,79,78,82,72,43,70,36,55,69,68,18,44,75,34,79,45,75,39,61,54,87,55,22,60,62,56,45,52,56,52,36,41,56,37,12,51,55,49,52,45,72,54,46,51,64,41,50,53,55,54,58,53,40,77,78,48,83,75,48,76,64,56,45,54,51,52,36,50,43,53,43,53,34,40,76,60,59,78,41,53,73,65,53,41,46,53,53,17,50,54,28,45,75,70,68,39,40,74,54,17,34,48,43,19,45,35,33,37,70,72,42,71,79,51,30,63,36,25,38,56,29,17,48,34,27,44,78,70,64,41,55,69,64,15,45,53,26,17,53,51,12,30,71,63,33,82,78,43,60,64,32,53,51,50,44,50,52,65,68,46,69,82,63,77,84,74,52,58,78,61,48,57,61,62,43,45,48,27,37,40,74,70,53,94,78,64,63,76,47,48,38,35,33,42,66,55,99,74,39,43,37,39,32,49,86,81,53,71,49,62,44,44,71,74,54,96,63,27,30,28,35,80,88,80,63,34,34,38,37,56,36,92,87,41,81,55,30,37,36,40,44,62,105,49,85,41,42,29,36,49,65,130